Protein AF-A0A497JIP8-F1 (afdb_monomer)

Mean predicted aligned error: 21.75 Å

Nearest PDB structures (foldseek):
  2qsv-assembly1_A  TM=4.337E-01  e=2.562E-09  Porphyromonas gingivalis W83
  7zgj-assembly1_B  TM=5.635E-01  e=1.119E-02  Homo sapiens
  7op0-assembly1_A  TM=5.689E-01  e=8.538E-02  Homo sapiens
  5hcd-assembly1_A  TM=3.901E-01  e=6.295E-02  Homo sapiens
  8cem-assembly1_A  TM=1.262E-01  e=9.944E-02  Bos taurus

InterPro domains:
  IPR008969 Carboxypeptidase-like, regulatory domain superfamily [SSF49464] (130-209)

Organism: NCBI:txid3101447

Secondary structure (DSSP, 8-state):
-EEBTSEEEEEEEEEBSS-EEEEEEEE--TTTTSEEEEEEEES--------SS-BSEEEEEEEE-BT-EEEEEEEEEE-SSEEEEEEEEEE-SS-EEEEEEEEEEEPPBPEEEEE-SEEETTSEEEEEEEETTS-B--S-EEEEEETTT--EEEEEE--SBTTBBGGGEEEEE--PPSEEEEEEEE-TTB--EEEEEEEEEESSEE--SEEEEEE-SS--EEEEEEEEEE-SSS-EEEEEEEEE-SS--TTEEEEEE--S-B-TT-EEEEEEEEEE-S--SS-EEEEEEEEEEEEETTEEEEEEEEEEEEESPPPPGGGEEEESSSEEEEEE--TTGGG--EEEEEEEEE-SSS-EEEEEEEPP-SSEEEEEPPEEE-TT-EEEEEEEEEESS----SSSEEEEEEEEEEE-SS-EEEEEEEEEEE-GGG-EE--SEEEEEEE-SSTTSPEEEEEE---EE-SSS-EEEEEEEEE-SEETTEEEEEES-GGGS-SEE-TT-B-SSPPEEEEEESS--SEEEEEEEEEEEEETTEEEEEEEEEEEEEEE-TT-EEES-S-EEEEES-SSEEEEEEEEEEE-SSS-EEEEEEE---BTB-EEEEEESS-SEE-TT-EEEEEEEEEE-S-EEEEEEEEEEEEEETTTTEEEEPPPEEEEEEE----S---SSEEEEEEE-SS-TTSEEEEEEEPB-S-TTSSEE-HHHHHHHHHHHHHHHHHHHHHHHHHTTTBGGGSS--SSEEETGGGT---EEEEEEE-S-B--HHHHHHHHHH-GGGGGGTTEEEEEE-HHHHHHHTT--S-EEEEEESSS--BSSEEEEEEEEEEEEEETTEE-GGG-EEEEEEPPPB--GGG-GGG-S-GGGG----TT-BTTB-TTS------

Structure (mmCIF, N/CA/C/O backbone):
data_AF-A0A497JIP8-F1
#
_entry.id   AF-A0A497JIP8-F1
#
loop_
_atom_site.group_PDB
_atom_site.id
_atom_site.type_symbol
_atom_site.label_atom_id
_atom_site.label_alt_id
_atom_site.label_comp_id
_atom_site.label_asym_id
_atom_site.label_entity_id
_atom_site.label_seq_id
_atom_site.pdbx_PDB_ins_co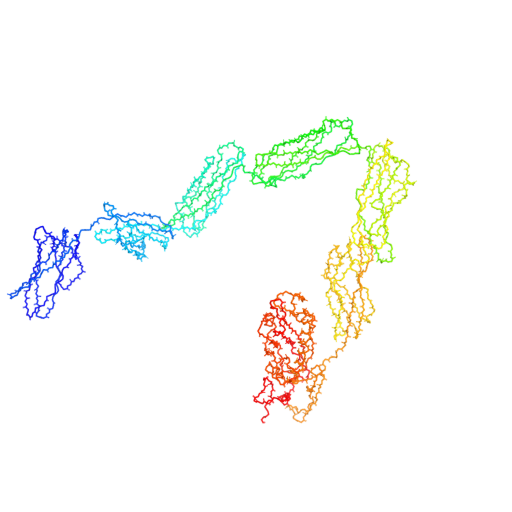de
_atom_site.Cartn_x
_atom_site.Cartn_y
_atom_site.Cartn_z
_atom_site.occupancy
_atom_site.B_iso_or_equiv
_atom_site.auth_seq_id
_atom_site.auth_comp_id
_atom_site.auth_asym_id
_atom_site.auth_atom_id
_atom_site.pdbx_PDB_model_num
ATOM 1 N N . SER A 1 1 ? -62.080 20.569 53.563 1.00 70.81 1 SER A N 1
ATOM 2 C CA . SER A 1 1 ? -62.817 20.994 52.361 1.00 70.81 1 SER A CA 1
ATOM 3 C C . SER A 1 1 ? -63.532 19.795 51.770 1.00 70.81 1 SER A C 1
ATOM 5 O O . SER A 1 1 ? -63.161 18.667 52.073 1.00 70.81 1 SER A O 1
ATOM 7 N N . CYS A 1 2 ? -64.560 20.035 50.969 1.00 81.50 2 CYS A N 1
ATOM 8 C CA . CYS A 1 2 ? -65.402 19.033 50.331 1.00 81.50 2 CYS A CA 1
ATOM 9 C C . CYS A 1 2 ? -65.512 19.347 48.832 1.00 81.50 2 CYS A C 1
ATOM 11 O O . CYS A 1 2 ? -65.385 20.503 48.438 1.00 81.50 2 CYS A O 1
ATOM 13 N N . THR A 1 3 ? -65.730 18.347 47.981 1.00 81.88 3 THR A N 1
ATOM 14 C CA . THR A 1 3 ? -65.925 18.554 46.537 1.00 81.88 3 THR A CA 1
ATOM 15 C C . THR A 1 3 ? -67.367 18.261 46.167 1.00 81.88 3 THR A C 1
ATOM 17 O O . THR A 1 3 ? -67.923 17.258 46.623 1.00 81.88 3 THR A O 1
ATOM 20 N N . VAL A 1 4 ? -67.954 19.119 45.332 1.00 82.50 4 VAL A N 1
ATOM 21 C CA . VAL A 1 4 ? -69.326 18.939 44.847 1.00 82.50 4 VAL A CA 1
ATOM 22 C C . VAL A 1 4 ? -69.493 17.551 44.209 1.00 82.50 4 VAL A C 1
ATOM 24 O O . VAL A 1 4 ? -68.667 17.134 43.394 1.00 82.50 4 VAL A O 1
ATOM 27 N N . GLY A 1 5 ? -70.534 16.819 44.612 1.00 77.62 5 GLY A N 1
ATOM 28 C CA . GLY A 1 5 ? -70.900 15.514 44.050 1.00 77.62 5 GLY A CA 1
ATOM 29 C C . GLY A 1 5 ? -70.006 14.327 44.440 1.00 77.62 5 GLY A C 1
ATOM 30 O O . GLY A 1 5 ? -70.142 13.263 43.840 1.00 77.62 5 GLY A O 1
ATOM 31 N N . LYS A 1 6 ? -69.093 14.473 45.415 1.00 82.00 6 LYS A N 1
ATOM 32 C CA . LYS A 1 6 ? -68.279 13.359 45.950 1.00 82.00 6 LYS A CA 1
ATOM 33 C C . LYS A 1 6 ? -68.765 12.919 47.343 1.00 82.00 6 LYS A C 1
ATOM 35 O O . LYS A 1 6 ? -69.231 13.772 48.106 1.00 82.00 6 LYS A O 1
ATOM 40 N N . PRO A 1 7 ? -68.635 11.626 47.708 1.00 85.38 7 PRO A N 1
ATOM 41 C CA . PRO A 1 7 ? -68.993 11.147 49.038 1.00 85.38 7 PRO A CA 1
ATOM 42 C C . PRO A 1 7 ? -67.944 11.575 50.066 1.00 85.38 7 PRO A C 1
ATOM 44 O O . PRO A 1 7 ? -66.738 11.463 49.844 1.00 85.38 7 PRO A O 1
ATOM 47 N N . ASN A 1 8 ? -68.414 12.047 51.209 1.00 87.44 8 ASN A N 1
ATOM 48 C CA . ASN A 1 8 ? -67.623 12.441 52.367 1.00 87.44 8 ASN A CA 1
ATOM 49 C C . ASN A 1 8 ? -68.244 11.811 53.615 1.00 87.44 8 ASN A C 1
ATOM 51 O O . ASN A 1 8 ? -69.368 11.309 53.575 1.00 87.44 8 ASN A O 1
ATOM 55 N N . ALA A 1 9 ? -67.525 11.822 54.733 1.00 89.38 9 ALA A N 1
ATOM 56 C CA . ALA A 1 9 ? -68.074 11.351 55.994 1.00 89.38 9 ALA A CA 1
ATOM 57 C C . ALA A 1 9 ? -67.590 12.178 57.179 1.00 89.38 9 ALA A C 1
ATOM 59 O O . ALA A 1 9 ? -66.467 12.683 57.181 1.00 89.38 9 ALA A O 1
ATOM 60 N N . ILE A 1 10 ? -68.444 12.276 58.194 1.00 88.56 10 ILE A N 1
ATOM 61 C CA . ILE A 1 10 ? -68.095 12.775 59.519 1.00 88.56 10 ILE A CA 1
ATOM 62 C C . ILE A 1 10 ? -68.138 11.608 60.503 1.00 88.56 10 ILE A C 1
ATOM 64 O O . ILE A 1 10 ? -69.140 10.900 60.600 1.00 88.56 10 ILE A O 1
ATOM 68 N N . GLU A 1 11 ? -67.029 11.380 61.201 1.00 91.31 11 GLU A N 1
ATOM 69 C CA . GLU A 1 11 ? -66.923 10.361 62.244 1.00 91.31 11 GLU A CA 1
ATOM 70 C C . GLU A 1 11 ? -67.038 11.017 63.621 1.00 91.31 11 GLU A C 1
ATOM 72 O O . GLU A 1 11 ? -66.377 12.016 63.906 1.00 91.31 11 GLU A O 1
ATOM 77 N N . ILE A 1 12 ? -67.905 10.463 64.463 1.00 90.94 12 ILE A N 1
ATOM 78 C CA . ILE A 1 12 ? -68.216 10.953 65.801 1.00 90.94 12 ILE A CA 1
ATOM 79 C C . ILE A 1 12 ? -68.005 9.801 66.776 1.00 90.94 12 ILE A C 1
ATOM 81 O O . ILE A 1 12 ? -68.679 8.775 66.690 1.00 90.94 12 ILE A O 1
ATOM 85 N N . THR A 1 13 ? -67.090 9.989 67.723 1.00 91.69 13 THR A N 1
ATOM 86 C CA . THR A 1 13 ? -66.862 9.054 68.828 1.00 91.69 13 THR A CA 1
ATOM 87 C C . THR A 1 13 ? -67.605 9.546 70.063 1.00 91.69 13 THR A C 1
ATOM 89 O O . THR A 1 13 ? -67.431 10.689 70.487 1.00 91.69 13 THR A O 1
ATOM 92 N N . LEU A 1 14 ? -68.438 8.686 70.640 1.00 89.50 14 LEU A N 1
ATOM 93 C CA . LEU A 1 14 ? -69.241 8.956 71.828 1.00 89.50 14 LEU A CA 1
ATOM 94 C C . LEU A 1 14 ? -68.794 8.073 72.989 1.00 89.50 14 LEU A C 1
ATOM 96 O O . LEU A 1 14 ? -68.563 6.883 72.800 1.00 89.50 14 LEU A O 1
ATOM 100 N N . LYS A 1 15 ? -68.759 8.635 74.199 1.00 89.00 15 LYS A N 1
ATOM 101 C CA . LYS A 1 15 ? -68.533 7.910 75.455 1.00 89.00 15 LYS A CA 1
ATOM 102 C C . LYS A 1 15 ? -69.451 8.483 76.527 1.00 89.00 15 LYS A C 1
ATOM 104 O O . LYS A 1 15 ? -69.492 9.698 76.705 1.00 89.00 15 LYS A O 1
ATOM 109 N N . ALA A 1 16 ? -70.182 7.625 77.232 1.00 86.56 16 ALA A N 1
ATOM 110 C CA . ALA A 1 16 ? -71.076 8.042 78.309 1.00 86.56 16 ALA A CA 1
ATOM 111 C C . ALA A 1 16 ? -70.600 7.495 79.659 1.00 86.56 16 ALA A C 1
ATOM 113 O O . ALA A 1 16 ? -70.150 6.358 79.750 1.00 86.56 16 ALA A O 1
ATOM 114 N N . ASN A 1 17 ? -70.728 8.286 80.727 1.00 84.62 17 ASN A N 1
ATOM 115 C CA . ASN A 1 17 ? -70.361 7.850 82.083 1.00 84.62 17 ASN A CA 1
ATOM 116 C C . ASN A 1 17 ? -71.376 6.861 82.684 1.00 84.62 17 ASN A C 1
ATOM 118 O O . ASN A 1 17 ? -71.042 6.105 83.589 1.00 84.62 17 ASN A O 1
ATOM 122 N N . LYS A 1 18 ? -72.614 6.860 82.177 1.00 85.44 18 LYS A N 1
ATOM 123 C CA . LYS A 1 18 ? -73.681 5.907 82.510 1.00 85.44 18 LYS A CA 1
ATOM 124 C C . LYS A 1 18 ? -74.317 5.410 81.218 1.00 85.44 18 LYS A C 1
ATOM 126 O O . LYS A 1 18 ? -74.310 6.137 80.225 1.00 85.44 18 LYS A O 1
ATOM 131 N N . ALA A 1 19 ? -74.867 4.197 81.241 1.00 87.00 19 ALA A N 1
ATOM 132 C CA . ALA A 1 19 ? -75.559 3.654 80.083 1.00 87.00 19 ALA A CA 1
ATOM 133 C C . ALA A 1 19 ? -76.746 4.557 79.709 1.00 87.00 19 ALA A C 1
ATOM 135 O O . ALA A 1 19 ? -77.542 4.933 80.571 1.00 87.00 19 ALA A O 1
ATOM 136 N N . THR A 1 20 ? -76.823 4.966 78.444 1.00 89.44 20 THR A N 1
ATOM 137 C CA . THR A 1 20 ? -77.848 5.895 77.955 1.00 89.44 20 THR A CA 1
ATOM 138 C C . THR A 1 20 ? -78.029 5.750 76.449 1.00 89.44 20 THR A C 1
ATOM 140 O O . THR A 1 20 ? -77.141 5.270 75.744 1.00 89.44 20 THR A O 1
ATOM 143 N N . THR A 1 21 ? -79.166 6.208 75.935 1.00 89.56 21 THR A N 1
ATOM 144 C CA . THR A 1 21 ? -79.367 6.375 74.497 1.00 89.56 21 THR A CA 1
ATOM 145 C C . THR A 1 21 ? -79.039 7.814 74.118 1.00 89.56 21 THR A C 1
ATOM 147 O O . THR A 1 21 ? -79.632 8.757 74.646 1.00 89.56 21 THR A O 1
ATOM 150 N N . ALA A 1 22 ? -78.112 7.993 73.179 1.00 90.19 22 ALA A N 1
ATOM 151 C CA . ALA A 1 22 ? -77.808 9.294 72.597 1.00 90.19 22 ALA A CA 1
ATOM 152 C C . ALA A 1 22 ? -78.346 9.361 71.165 1.00 90.19 22 ALA A C 1
ATOM 154 O O . ALA A 1 22 ? -78.174 8.433 70.377 1.00 90.19 22 ALA A O 1
ATOM 155 N N . THR A 1 23 ? -78.976 10.478 70.812 1.00 92.12 23 THR A N 1
ATOM 156 C CA . THR A 1 23 ? -79.383 10.780 69.438 1.00 92.12 23 THR A CA 1
ATOM 157 C C . THR A 1 23 ? -78.485 11.871 68.873 1.00 92.12 23 THR A C 1
ATOM 159 O O . THR A 1 23 ? -78.511 13.012 69.335 1.00 92.12 23 THR A O 1
ATOM 162 N N . ILE A 1 24 ? -77.695 11.526 67.859 1.00 91.81 24 ILE A N 1
ATOM 163 C CA . ILE A 1 24 ? -76.906 12.466 67.066 1.00 91.81 24 ILE A CA 1
ATOM 164 C C . ILE A 1 24 ? -77.821 13.056 65.996 1.00 91.81 24 ILE A C 1
ATOM 166 O O . ILE A 1 24 ? -78.327 12.336 65.140 1.00 91.81 24 ILE A O 1
ATOM 170 N N . ASN A 1 25 ? -78.011 14.370 66.024 1.00 91.25 25 ASN A N 1
ATOM 171 C CA . ASN A 1 25 ? -78.692 15.123 64.981 1.00 91.25 25 ASN A CA 1
ATOM 172 C C . ASN A 1 25 ? -77.652 15.954 64.228 1.00 91.25 25 ASN A C 1
ATOM 174 O O . ASN A 1 25 ? -77.154 16.943 64.760 1.00 91.25 25 ASN A O 1
ATOM 178 N N . LEU A 1 26 ? -77.332 15.565 63.000 1.00 90.62 26 LEU A N 1
ATOM 179 C CA . LEU A 1 26 ? -76.520 16.362 62.087 1.00 90.62 26 LEU A CA 1
ATOM 180 C C . LEU A 1 26 ? -77.441 17.148 61.179 1.00 90.62 26 LEU A C 1
ATOM 182 O O . LEU A 1 26 ? -78.339 16.557 60.593 1.00 90.62 26 LEU A O 1
ATOM 186 N N . PHE A 1 27 ? -77.237 18.449 61.045 1.00 88.81 27 PHE A N 1
ATOM 187 C CA . PHE A 1 27 ? -77.983 19.254 60.090 1.00 88.81 27 PHE A CA 1
ATOM 188 C C . PHE A 1 27 ? -77.106 20.314 59.433 1.00 88.81 27 PHE A C 1
ATOM 190 O O . PHE A 1 27 ? -76.148 20.817 60.018 1.00 88.81 27 PHE A O 1
ATOM 197 N N . SER A 1 28 ? -77.445 20.637 58.196 1.00 85.94 28 SER A N 1
ATOM 198 C CA . SER A 1 28 ? -76.875 21.712 57.393 1.00 85.94 28 SER A CA 1
ATOM 199 C C . SER A 1 28 ? -77.958 22.762 57.107 1.00 85.94 28 SER A C 1
ATOM 201 O O . SER A 1 28 ? -79.116 22.621 57.518 1.00 85.94 28 SER A O 1
ATOM 203 N N . LYS A 1 29 ? -77.591 23.862 56.441 1.00 73.38 29 LYS A N 1
ATOM 204 C CA . LYS A 1 29 ? -78.548 24.900 56.036 1.00 73.38 29 LYS A CA 1
ATOM 205 C C . LYS A 1 29 ? -79.620 24.288 55.119 1.00 73.38 29 LYS A C 1
ATOM 207 O O . LYS A 1 29 ? -79.281 23.629 54.140 1.00 73.38 29 LYS A O 1
ATOM 212 N N . LYS A 1 30 ? -80.900 24.507 55.449 1.00 61.31 30 LYS A N 1
ATOM 213 C CA . LYS A 1 30 ? -82.035 23.866 54.764 1.00 61.31 30 LYS A CA 1
ATOM 214 C C . LYS A 1 30 ? -82.236 24.346 53.328 1.00 61.31 30 LYS A C 1
ATOM 216 O O . LYS A 1 30 ? -82.605 23.519 52.510 1.00 61.31 30 LYS A O 1
ATOM 221 N N . GLU A 1 31 ? -81.957 25.614 53.007 1.00 63.44 31 GLU A N 1
ATOM 222 C CA . GLU A 1 31 ? -82.089 26.123 51.634 1.00 63.44 31 GLU A CA 1
ATOM 223 C C . GLU A 1 31 ? -81.063 27.227 51.280 1.00 63.44 31 GLU A C 1
ATOM 225 O O . GLU A 1 31 ? -80.850 28.152 52.077 1.00 63.44 31 GLU A O 1
ATOM 230 N N . PRO A 1 32 ? -80.429 27.150 50.089 1.00 63.09 32 PRO A N 1
ATOM 231 C CA . PRO A 1 32 ? -80.264 25.923 49.301 1.00 63.09 32 PRO A CA 1
ATOM 232 C C . PRO A 1 32 ? -79.441 24.892 50.097 1.00 63.09 32 PRO A C 1
ATOM 234 O O . PRO A 1 32 ? -78.539 25.265 50.849 1.00 63.09 32 PRO A O 1
ATOM 237 N N . ILE A 1 33 ? -79.759 23.598 49.967 1.00 68.31 33 ILE A N 1
ATOM 238 C CA . ILE A 1 33 ? -79.005 22.526 50.636 1.00 68.31 33 ILE A CA 1
ATOM 239 C C . ILE A 1 33 ? -77.597 22.488 50.041 1.00 68.31 33 ILE A C 1
ATOM 241 O O . ILE A 1 33 ? -77.418 22.046 48.913 1.00 68.31 33 ILE A O 1
ATOM 245 N N . ILE A 1 34 ? -76.599 22.934 50.803 1.00 77.38 34 ILE A N 1
ATOM 246 C CA . ILE A 1 34 ? -75.189 22.941 50.371 1.00 77.38 34 ILE A CA 1
ATOM 247 C C . ILE A 1 34 ? -74.500 21.610 50.736 1.00 77.38 34 ILE A C 1
ATOM 249 O O . ILE A 1 34 ? -73.543 21.188 50.086 1.00 77.38 34 ILE A O 1
ATOM 253 N N . VAL A 1 35 ? -75.008 20.921 51.764 1.00 82.31 35 VAL A N 1
ATOM 254 C CA . VAL A 1 35 ? -74.524 19.622 52.253 1.00 82.31 35 VAL A CA 1
ATOM 255 C C . VAL A 1 35 ? -75.716 18.699 52.478 1.00 82.31 35 VAL A C 1
ATOM 257 O O . VAL A 1 35 ? -76.596 19.024 53.275 1.00 82.31 35 VAL A O 1
ATOM 260 N N . SER A 1 36 ? -75.729 17.554 51.810 1.00 86.31 36 SER A N 1
ATOM 261 C CA . SER A 1 36 ? -76.761 16.528 51.922 1.00 86.31 36 SER A CA 1
ATOM 262 C C . SER A 1 36 ? -76.224 15.301 52.661 1.00 86.31 36 SER A C 1
ATOM 264 O O . SER A 1 36 ? -75.104 14.863 52.421 1.00 86.31 36 SER A O 1
ATOM 266 N N . PHE A 1 37 ? -77.014 14.727 53.563 1.00 87.50 37 PHE A N 1
ATOM 267 C CA . PHE A 1 37 ? -76.700 13.486 54.278 1.00 87.50 37 PHE A CA 1
ATOM 268 C C . PHE A 1 37 ? -77.543 12.334 53.734 1.00 87.50 37 PHE A C 1
ATOM 270 O O . PHE A 1 37 ? -78.692 12.564 53.363 1.00 87.50 37 PHE A O 1
ATOM 277 N N . GLY A 1 38 ? -77.022 11.101 53.747 1.00 76.44 38 GLY A N 1
ATOM 278 C CA . GLY A 1 38 ? -77.806 9.956 53.260 1.00 76.44 38 GLY A CA 1
ATOM 279 C C . GLY A 1 38 ? -77.294 8.581 53.661 1.00 76.44 38 GLY A C 1
ATOM 280 O O . GLY A 1 38 ? -77.232 7.682 52.826 1.00 76.44 38 GLY A O 1
ATOM 281 N N . GLY A 1 39 ? -76.955 8.418 54.940 1.00 82.75 39 GLY A N 1
ATOM 282 C CA . GLY A 1 39 ? -76.651 7.120 55.544 1.00 82.75 39 GLY A CA 1
ATOM 283 C C . GLY A 1 39 ? -75.650 7.214 56.692 1.00 82.75 39 GLY A C 1
ATOM 284 O O . GLY A 1 39 ? -74.924 8.203 56.818 1.00 82.75 39 GLY A O 1
ATOM 285 N N . TYR A 1 40 ? -75.592 6.175 57.526 1.00 89.25 40 TYR A N 1
ATOM 286 C CA . TYR A 1 40 ? -74.613 6.064 58.605 1.00 89.25 40 TYR A CA 1
ATOM 287 C C . TYR A 1 40 ? -74.215 4.609 58.885 1.00 89.25 40 TYR A C 1
ATOM 289 O O . TYR A 1 40 ? -74.969 3.684 58.591 1.00 89.25 40 TYR A O 1
ATOM 297 N N . GLU A 1 41 ? -73.042 4.423 59.484 1.00 90.56 41 GLU A N 1
ATOM 298 C CA . GLU A 1 41 ? -72.542 3.148 60.011 1.00 90.56 41 GLU A CA 1
ATOM 299 C C . GLU A 1 41 ? -72.099 3.327 61.473 1.00 90.56 41 GLU A C 1
ATOM 301 O O . GLU A 1 41 ? -71.723 4.428 61.887 1.00 90.56 41 GLU A O 1
ATOM 306 N N . ILE A 1 42 ? -72.157 2.252 62.266 1.00 89.06 42 ILE A N 1
ATOM 307 C CA . ILE A 1 42 ? -71.748 2.234 63.680 1.00 89.06 42 ILE A CA 1
ATOM 308 C C . ILE A 1 42 ? -70.700 1.131 63.870 1.00 89.06 42 ILE A C 1
ATOM 310 O O . ILE A 1 42 ? -70.934 -0.013 63.487 1.00 89.06 42 ILE A O 1
ATOM 314 N N . ASP A 1 43 ? -69.555 1.491 64.454 1.00 86.19 43 ASP A N 1
ATOM 315 C CA . ASP A 1 43 ? -68.365 0.681 64.787 1.00 86.19 43 ASP A CA 1
ATOM 316 C C . ASP A 1 43 ? -67.644 -0.072 63.655 1.00 86.19 43 ASP A C 1
ATOM 318 O O . ASP A 1 43 ? -66.438 -0.296 63.758 1.00 86.19 43 ASP A O 1
ATOM 322 N N . LYS A 1 44 ? -68.329 -0.461 62.575 1.00 83.31 44 LYS A N 1
ATOM 323 C CA . LYS A 1 44 ? -67.735 -1.143 61.417 1.00 83.31 44 LYS A CA 1
ATOM 324 C C . LYS A 1 44 ? -67.875 -0.268 60.184 1.00 83.31 44 LYS A C 1
ATOM 326 O O . LYS A 1 44 ? -68.984 -0.074 59.703 1.00 83.31 44 LYS A O 1
ATOM 331 N N . PHE A 1 45 ? -66.745 0.222 59.680 1.00 83.88 45 PHE A N 1
ATOM 332 C CA . PHE A 1 45 ? -66.701 1.075 58.498 1.00 83.88 45 PHE A CA 1
ATOM 333 C C . PHE A 1 45 ? -66.064 0.334 57.331 1.00 83.88 45 PHE A C 1
ATOM 335 O O . PHE A 1 45 ? -64.896 -0.041 57.417 1.00 83.88 45 PHE A O 1
ATOM 342 N N . THR A 1 46 ? -66.822 0.123 56.258 1.00 69.12 46 THR A N 1
ATOM 343 C CA . THR A 1 46 ? -66.329 -0.609 55.077 1.00 69.12 46 THR A CA 1
ATOM 344 C C . THR A 1 46 ? -65.797 0.349 54.014 1.00 69.12 46 THR A C 1
ATOM 346 O O . THR A 1 46 ? -64.605 0.328 53.727 1.00 69.12 46 THR A O 1
ATOM 349 N N . GLU A 1 47 ? -66.636 1.255 53.499 1.00 77.94 47 GLU A N 1
ATOM 350 C CA . GLU A 1 47 ? -66.266 2.233 52.461 1.00 77.94 47 GLU A CA 1
ATOM 351 C C . GLU A 1 47 ? -67.043 3.560 52.603 1.00 77.94 47 GLU A C 1
ATOM 353 O O . GLU A 1 47 ? -68.003 3.667 53.373 1.00 77.94 47 GLU A O 1
ATOM 358 N N . LEU A 1 48 ? -66.616 4.609 51.885 1.00 79.44 48 LEU A N 1
ATOM 359 C CA . LEU A 1 48 ? -67.366 5.867 51.772 1.00 79.44 48 LEU A CA 1
ATOM 360 C C . LEU A 1 48 ? -68.563 5.680 50.834 1.00 79.44 48 LEU A C 1
ATOM 362 O O . LEU A 1 48 ? -68.381 5.345 49.668 1.00 79.44 48 LEU A O 1
ATOM 366 N N . LYS A 1 49 ? -69.779 5.943 51.322 1.00 76.81 49 LYS A N 1
ATOM 367 C CA . LYS A 1 49 ? -71.015 5.795 50.540 1.00 76.81 49 LYS A CA 1
ATOM 368 C C . LYS A 1 49 ? -71.555 7.155 50.109 1.00 76.81 49 LYS A C 1
ATOM 370 O O . LYS A 1 49 ? -71.483 8.124 50.861 1.00 76.81 49 LYS A O 1
ATOM 375 N N . MET A 1 50 ? -72.107 7.225 48.900 1.00 78.12 50 MET A N 1
ATOM 376 C CA . MET A 1 50 ? -72.886 8.388 48.472 1.00 78.12 50 MET A CA 1
ATOM 377 C C . MET A 1 50 ? -74.237 8.409 49.197 1.00 78.12 50 MET A C 1
ATOM 379 O O . MET A 1 50 ? -74.872 7.356 49.297 1.00 78.12 50 MET A O 1
ATOM 383 N N . PRO A 1 51 ? -74.704 9.579 49.666 1.00 72.62 51 PRO A N 1
ATOM 384 C CA . PRO A 1 51 ? -76.071 9.751 50.138 1.00 72.62 51 PRO A CA 1
ATOM 385 C C . PRO A 1 51 ? -77.097 9.261 49.113 1.00 72.62 51 PRO A C 1
ATOM 387 O O . PRO A 1 51 ? -77.123 9.752 47.987 1.00 72.62 51 PRO A O 1
ATOM 390 N N . GLN A 1 52 ? -77.953 8.308 49.491 1.00 66.69 52 GLN A N 1
ATOM 391 C CA . GLN A 1 52 ? -79.021 7.819 48.601 1.00 66.69 52 GLN A CA 1
ATOM 392 C C . GLN A 1 52 ? -80.216 8.782 48.526 1.00 66.69 52 GLN A C 1
ATOM 394 O O . GLN A 1 52 ? -80.932 8.806 47.530 1.00 66.69 52 GLN A O 1
ATOM 399 N N . ALA A 1 53 ? -80.413 9.602 49.559 1.00 69.31 53 ALA A N 1
ATOM 400 C CA . ALA A 1 53 ? -81.427 10.647 49.610 1.00 69.31 53 ALA A CA 1
ATOM 401 C C . ALA A 1 53 ? -80.769 11.974 49.994 1.00 69.31 53 ALA A C 1
ATOM 403 O O . ALA A 1 53 ? -79.886 11.999 50.849 1.00 69.31 53 ALA A O 1
ATOM 404 N N . LYS A 1 54 ? -81.197 13.085 49.382 1.00 71.81 54 LYS A N 1
ATOM 405 C CA . LYS A 1 54 ? -80.700 14.418 49.738 1.00 71.81 54 LYS A CA 1
ATOM 406 C C . LYS A 1 54 ? -81.481 14.960 50.927 1.00 71.81 54 LYS A C 1
ATOM 408 O O . LYS A 1 54 ? -82.554 15.528 50.757 1.00 71.81 54 LYS A O 1
ATOM 413 N N . SER A 1 55 ? -80.936 14.796 52.127 1.00 80.19 55 SER A N 1
ATOM 414 C CA . SER A 1 55 ? -81.496 15.408 53.332 1.00 80.19 55 SER A CA 1
ATOM 415 C C . SER A 1 55 ? -80.549 16.458 53.902 1.00 80.19 55 SER A C 1
ATOM 417 O O . SER A 1 55 ? -79.361 16.193 54.066 1.00 80.19 55 SER A O 1
ATOM 419 N N . ALA A 1 56 ? -81.069 17.627 54.285 1.00 82.38 56 ALA A N 1
ATOM 420 C CA . ALA A 1 56 ? -80.310 18.613 55.062 1.00 82.38 56 ALA A CA 1
ATOM 421 C C . ALA A 1 56 ? -80.088 18.168 56.519 1.00 82.38 56 ALA A C 1
ATOM 423 O O . ALA A 1 56 ? -79.432 18.869 57.282 1.00 82.38 56 ALA A O 1
ATOM 424 N N . GLN A 1 57 ? -80.656 17.031 56.936 1.00 87.12 57 GLN A N 1
ATOM 425 C CA . GLN A 1 57 ? -80.546 16.525 58.298 1.00 87.12 57 GLN A CA 1
ATOM 426 C C . GLN A 1 57 ? -80.424 14.998 58.342 1.00 87.12 57 GLN A C 1
ATOM 428 O O . GLN A 1 57 ? -81.170 14.280 57.682 1.00 87.12 57 GLN A O 1
ATOM 433 N N . GLN A 1 58 ? -79.538 14.495 59.194 1.00 89.69 58 GLN A N 1
ATOM 434 C CA . GLN A 1 58 ? -79.445 13.085 59.545 1.00 89.69 58 GLN A CA 1
ATOM 435 C C . GLN A 1 58 ? -79.612 12.917 61.048 1.00 89.69 58 GLN A C 1
ATOM 437 O O . GLN A 1 58 ? -78.976 13.613 61.840 1.00 89.69 58 GLN A O 1
ATOM 442 N N . LYS A 1 59 ? -80.446 11.955 61.442 1.00 90.00 59 LYS A N 1
ATOM 443 C CA . LYS A 1 59 ? -80.561 11.516 62.833 1.00 90.00 59 LYS A CA 1
ATOM 444 C C . LYS A 1 59 ? -79.996 10.110 62.976 1.00 90.00 59 LYS A C 1
ATOM 446 O O . LYS A 1 59 ? -80.226 9.272 62.105 1.00 90.00 59 LYS A O 1
ATOM 451 N N . VAL A 1 60 ? -79.256 9.874 64.054 1.00 90.75 60 VAL A N 1
ATOM 452 C CA . VAL A 1 60 ? -78.688 8.568 64.404 1.00 90.75 60 VAL A CA 1
ATOM 453 C C . VAL A 1 60 ? -78.898 8.324 65.893 1.00 90.75 60 VAL A C 1
ATOM 455 O O . VAL A 1 60 ? -78.376 9.077 66.712 1.00 90.75 60 VAL A O 1
ATOM 458 N N . SER A 1 61 ? -79.644 7.281 66.252 1.00 89.94 61 SER A N 1
ATOM 459 C CA . SER A 1 61 ? -79.825 6.864 67.648 1.00 89.94 61 SER A CA 1
ATOM 460 C C . SER A 1 61 ? -78.857 5.735 67.986 1.00 89.94 61 SER A C 1
ATOM 462 O O . SER A 1 61 ? -78.771 4.743 67.263 1.00 89.94 61 SER A O 1
ATOM 464 N N . VAL A 1 62 ? -78.116 5.895 69.081 1.00 90.25 62 VAL A N 1
ATOM 465 C CA . VAL A 1 62 ? -77.037 4.989 69.487 1.00 90.25 62 VAL A CA 1
ATOM 466 C C . VAL A 1 62 ? -77.200 4.639 70.956 1.00 90.25 62 VAL A C 1
ATOM 468 O O . VAL A 1 62 ? -77.328 5.524 71.803 1.00 90.25 62 VAL A O 1
ATOM 471 N N . GLN A 1 63 ? -77.168 3.344 71.257 1.00 89.50 63 GLN A N 1
ATOM 472 C CA . GLN A 1 63 ? -77.073 2.858 72.629 1.00 89.50 63 GLN A CA 1
ATOM 473 C C . GLN A 1 63 ? -75.617 2.936 73.092 1.00 89.50 63 GLN A C 1
ATOM 475 O O . GLN A 1 63 ? -74.728 2.363 72.457 1.00 89.50 63 GLN A O 1
ATOM 480 N N . LEU A 1 64 ? -75.378 3.670 74.178 1.00 88.81 64 LEU A N 1
ATOM 481 C CA . LEU A 1 64 ? -74.068 3.831 74.797 1.00 88.81 64 LEU A CA 1
ATOM 482 C C . LEU A 1 64 ? -74.029 3.018 76.088 1.00 88.81 64 LEU A C 1
ATOM 484 O O . LEU A 1 64 ? -74.848 3.222 76.982 1.00 88.81 64 LEU A O 1
ATOM 488 N N . GLU A 1 65 ? -73.054 2.123 76.199 1.00 88.38 65 GLU A N 1
ATOM 489 C CA . GLU A 1 65 ? -72.725 1.459 77.459 1.00 88.38 65 GLU A CA 1
ATOM 490 C C . GLU A 1 65 ? -71.848 2.377 78.321 1.00 88.38 65 GLU A C 1
ATOM 492 O O . GLU A 1 65 ? -71.074 3.187 77.803 1.00 88.38 65 GLU A O 1
ATOM 497 N N . ALA A 1 66 ? -71.952 2.251 79.647 1.00 87.88 66 ALA A N 1
ATOM 498 C CA . ALA A 1 66 ? -71.136 3.043 80.560 1.00 87.88 66 ALA A CA 1
ATOM 499 C C . ALA A 1 66 ? -69.637 2.809 80.291 1.00 87.88 66 ALA A C 1
ATOM 501 O O . ALA A 1 66 ? -69.175 1.673 80.216 1.00 87.88 66 ALA A O 1
ATOM 502 N N . LEU A 1 67 ? -68.886 3.902 80.154 1.00 86.75 67 LEU A N 1
ATOM 503 C CA . LEU A 1 67 ? -67.434 3.958 79.963 1.00 86.75 67 LEU A CA 1
ATOM 504 C C . LEU A 1 67 ? -66.884 3.304 78.680 1.00 86.75 67 LEU A C 1
ATOM 506 O O . LEU A 1 67 ? -65.665 3.314 78.497 1.00 86.75 67 LEU A O 1
ATOM 510 N N . LYS A 1 68 ? -67.731 2.823 77.760 1.00 89.56 68 LYS A N 1
ATOM 511 C CA . LYS A 1 68 ? -67.298 2.332 76.441 1.00 89.56 68 LYS A CA 1
ATOM 512 C C . LYS A 1 68 ? -67.485 3.386 75.356 1.00 89.56 68 LYS A C 1
ATOM 514 O O . LYS A 1 68 ? -68.419 4.186 75.394 1.00 89.56 68 LYS A O 1
ATOM 519 N N . GLU A 1 69 ? -66.580 3.374 74.383 1.00 90.31 69 GLU A N 1
ATOM 520 C CA . GLU A 1 69 ? -66.675 4.226 73.201 1.00 90.31 69 GLU A CA 1
ATOM 521 C C . GLU A 1 69 ? -67.541 3.574 72.122 1.00 90.31 69 GLU A C 1
ATOM 523 O O . GLU A 1 69 ? -67.455 2.370 71.882 1.00 90.31 69 GLU A O 1
ATOM 528 N N . LYS A 1 70 ? -68.345 4.391 71.445 1.00 91.69 70 LYS A N 1
ATOM 529 C CA . LYS A 1 70 ? -69.070 4.034 70.224 1.00 91.69 70 LYS A CA 1
ATOM 530 C C . LYS A 1 70 ? -68.693 4.997 69.117 1.00 91.69 70 LYS A C 1
ATOM 532 O O . LYS A 1 70 ? -68.729 6.211 69.327 1.00 91.69 70 LYS A O 1
ATOM 537 N N . LYS A 1 71 ? -68.370 4.470 67.937 1.00 93.00 71 LYS A N 1
ATOM 538 C CA . LYS A 1 71 ? -68.042 5.293 66.767 1.00 93.00 71 LYS A CA 1
ATOM 539 C C . LYS A 1 71 ? -69.185 5.277 65.774 1.00 93.00 71 LYS A C 1
ATOM 541 O O . LYS A 1 71 ? -69.680 4.219 65.399 1.00 93.00 71 LYS A O 1
ATOM 546 N N . VAL A 1 72 ? -69.566 6.455 65.306 1.00 91.88 72 VAL A N 1
ATOM 547 C CA . VAL A 1 72 ? -70.619 6.642 64.310 1.00 91.88 72 VAL A CA 1
ATOM 548 C C . VAL A 1 72 ? -70.037 7.397 63.137 1.00 91.88 72 VAL A C 1
ATOM 550 O O . VAL A 1 72 ? -69.489 8.481 63.315 1.00 91.88 72 VAL A O 1
ATOM 553 N N . ARG A 1 73 ? -70.187 6.858 61.931 1.00 92.12 73 ARG A N 1
ATOM 554 C CA . ARG A 1 73 ? -69.788 7.532 60.698 1.00 92.12 73 ARG A CA 1
ATOM 555 C C . ARG A 1 73 ? -71.029 7.887 59.907 1.00 92.12 73 ARG A C 1
ATOM 557 O O . ARG A 1 73 ? -71.793 7.000 59.547 1.00 92.12 73 ARG A O 1
ATOM 564 N N . VAL A 1 74 ? -71.222 9.173 59.637 1.00 90.31 74 VAL A N 1
ATOM 565 C CA . VAL A 1 74 ? -72.340 9.669 58.829 1.00 90.31 74 VAL A CA 1
ATOM 566 C C . VAL A 1 74 ? -71.820 10.167 57.494 1.00 90.31 74 VAL A C 1
ATOM 568 O O . VAL A 1 74 ? -70.897 10.980 57.456 1.00 90.31 74 VAL A O 1
ATOM 571 N N . TYR A 1 75 ? -72.422 9.690 56.408 1.00 89.75 75 TYR A N 1
ATOM 572 C CA . TYR A 1 75 ? -72.035 10.053 55.050 1.00 89.75 75 TYR A CA 1
ATOM 573 C C . TYR A 1 75 ? -72.775 11.296 54.569 1.00 89.75 75 TYR A C 1
ATOM 575 O O . TYR A 1 75 ? -73.985 11.436 54.775 1.00 89.75 75 TYR A O 1
ATOM 583 N N . PHE A 1 76 ? -72.042 12.179 53.895 1.00 89.69 76 PHE A N 1
ATOM 584 C CA . PHE A 1 76 ? -72.579 13.391 53.298 1.00 89.69 76 PHE A CA 1
ATOM 585 C C . PHE A 1 76 ? -71.956 13.687 51.930 1.00 89.69 76 PHE A C 1
ATOM 587 O O . PHE A 1 76 ? -70.821 13.305 51.653 1.00 89.69 76 PHE A O 1
ATOM 594 N N . SER A 1 77 ? -72.684 14.397 51.077 1.00 88.12 77 SER A N 1
ATOM 595 C CA . SER A 1 77 ? -72.189 14.965 49.823 1.00 88.12 77 SER A CA 1
ATOM 596 C C . SER A 1 77 ? -72.399 16.468 49.819 1.00 88.12 77 SER A C 1
ATOM 598 O O . SER A 1 77 ? -73.320 16.985 50.447 1.00 88.12 77 SER A O 1
ATOM 600 N N . CYS A 1 78 ? -71.522 17.184 49.128 1.00 87.31 78 CYS A N 1
ATOM 601 C CA . CYS A 1 78 ? -71.670 18.620 48.946 1.00 87.31 78 CYS A CA 1
ATOM 602 C C . CYS A 1 78 ? -72.311 18.903 47.594 1.00 87.31 78 CYS A C 1
ATOM 604 O O . CYS A 1 78 ? -71.967 18.264 46.602 1.00 87.31 78 CYS A O 1
ATOM 606 N N . GLU A 1 79 ? -73.252 19.835 47.564 1.00 84.12 79 GLU A N 1
ATOM 607 C CA . GLU A 1 79 ? -74.150 20.038 46.422 1.00 84.12 79 GLU A CA 1
ATOM 608 C C . GLU A 1 79 ? -73.783 21.280 45.606 1.00 84.12 79 GLU A C 1
ATOM 610 O O . GLU A 1 79 ? -73.955 21.293 44.391 1.00 84.12 79 GLU A O 1
ATOM 615 N N . SER A 1 80 ? -73.229 22.310 46.249 1.00 81.31 80 SER A N 1
ATOM 616 C CA . SER A 1 80 ? -72.834 23.559 45.591 1.00 81.31 80 SER A CA 1
ATOM 617 C C . SER A 1 80 ? -71.571 24.149 46.214 1.00 81.31 80 SER A C 1
ATOM 619 O O . SER A 1 80 ? -71.350 24.015 47.419 1.00 81.31 80 SER A O 1
ATOM 621 N N . ALA A 1 81 ? -70.746 24.821 45.406 1.00 79.75 81 ALA A N 1
ATOM 622 C CA . ALA A 1 81 ? -69.533 25.487 45.878 1.00 79.75 81 ALA A CA 1
ATOM 623 C C . ALA A 1 81 ? -69.838 26.639 46.857 1.00 79.75 81 ALA A C 1
ATOM 625 O O . ALA A 1 81 ? -70.883 27.282 46.769 1.00 79.75 81 ALA A O 1
ATOM 626 N N . GLY A 1 82 ? -68.916 26.903 47.787 1.00 82.12 82 GLY A N 1
ATOM 627 C CA . GLY A 1 82 ? -69.052 27.936 48.821 1.00 82.12 82 GLY A CA 1
ATOM 628 C C . GLY A 1 82 ? -68.592 27.455 50.198 1.00 82.12 82 GLY A C 1
ATOM 629 O O . GLY A 1 82 ? -67.865 26.471 50.311 1.00 82.12 82 GLY A O 1
ATOM 630 N N . THR A 1 83 ? -69.012 28.128 51.268 1.00 81.38 83 THR A N 1
ATOM 631 C CA . THR A 1 83 ? -68.724 27.689 52.644 1.00 81.38 83 THR A CA 1
ATOM 632 C C . THR A 1 83 ? -69.825 26.751 53.137 1.00 81.38 83 THR A C 1
ATOM 634 O O . THR A 1 83 ? -70.992 27.132 53.215 1.00 81.38 83 THR A O 1
ATOM 637 N N . GLY A 1 84 ? -69.451 25.516 53.462 1.00 83.06 84 GLY A N 1
ATOM 638 C CA . GLY A 1 84 ? -70.313 24.496 54.045 1.00 83.06 84 GLY A CA 1
ATOM 639 C C . GLY A 1 84 ? -70.231 24.472 55.568 1.00 83.06 84 GLY A C 1
ATOM 640 O O . GLY A 1 84 ? -69.176 24.718 56.155 1.00 83.06 84 GLY A O 1
ATOM 641 N N . PHE A 1 85 ? -71.355 24.131 56.196 1.00 86.19 85 PHE A N 1
ATOM 642 C CA . PHE A 1 85 ? -71.479 23.997 57.643 1.00 86.19 85 PHE A CA 1
ATOM 643 C C . PHE A 1 85 ? -72.217 22.699 57.972 1.00 86.19 85 PHE A C 1
ATOM 645 O O . PHE A 1 85 ? -73.253 22.402 57.368 1.00 86.19 85 PHE A O 1
ATOM 652 N N . ILE A 1 86 ? -71.706 21.940 58.940 1.00 89.81 86 ILE A N 1
ATOM 653 C CA . ILE A 1 86 ? -72.405 20.807 59.554 1.00 89.81 86 ILE A CA 1
ATOM 654 C C . ILE A 1 86 ? -72.544 21.104 61.041 1.00 89.81 86 ILE A C 1
ATOM 656 O O . ILE A 1 86 ? -71.551 21.197 61.757 1.00 89.81 86 ILE A O 1
ATOM 660 N N . ASN A 1 87 ? -73.780 21.218 61.509 1.00 89.75 87 ASN A N 1
ATOM 661 C CA . ASN A 1 87 ? -74.097 21.349 62.920 1.00 89.75 87 ASN A CA 1
ATOM 662 C C . ASN A 1 87 ? -74.444 19.976 63.495 1.00 89.75 87 ASN A C 1
ATOM 664 O O . ASN A 1 87 ? -75.391 19.327 63.056 1.00 89.75 87 ASN A O 1
ATOM 668 N N . ALA A 1 88 ? -73.664 19.526 64.473 1.00 90.56 88 ALA A N 1
ATOM 669 C CA . ALA A 1 88 ? -73.851 18.271 65.182 1.00 90.56 88 ALA A CA 1
ATOM 670 C C . ALA A 1 88 ? -74.424 18.542 66.574 1.00 90.56 88 ALA A C 1
ATOM 672 O O . ALA A 1 88 ? -73.729 19.082 67.432 1.00 90.56 88 ALA A O 1
ATOM 673 N N . LYS A 1 89 ? -75.676 18.139 66.810 1.00 91.88 89 LYS A N 1
ATOM 674 C CA . LYS A 1 89 ? -76.359 18.230 68.105 1.00 91.88 89 LYS A CA 1
ATOM 675 C C . LYS A 1 89 ? -76.642 16.835 68.656 1.00 91.88 89 LYS A C 1
ATOM 677 O O . LYS A 1 89 ? -77.482 16.110 68.128 1.00 91.88 89 LYS A O 1
ATOM 682 N N . ILE A 1 90 ? -75.960 16.467 69.730 1.00 90.25 90 ILE A N 1
ATOM 683 C CA . ILE A 1 90 ? -76.048 15.161 70.385 1.00 90.25 90 ILE A CA 1
ATOM 684 C C . ILE A 1 90 ? -76.916 15.320 71.628 1.00 90.25 90 ILE A C 1
ATOM 686 O O . ILE A 1 90 ? -76.573 16.095 72.517 1.00 90.25 90 ILE A O 1
ATOM 690 N N . VAL A 1 91 ? -78.047 14.620 71.674 1.00 90.00 91 VAL A N 1
ATOM 691 C CA . VAL A 1 91 ? -79.046 14.729 72.746 1.00 90.00 91 VAL A CA 1
ATOM 692 C C . VAL A 1 91 ? -79.163 13.390 73.468 1.00 90.00 91 VAL A C 1
ATOM 694 O O . VAL A 1 91 ? -79.387 12.363 72.833 1.00 90.00 91 VAL A O 1
ATOM 697 N N . SER A 1 92 ? -79.027 13.410 74.789 1.00 86.44 92 SER A N 1
ATOM 698 C CA . SER A 1 92 ? -79.344 12.304 75.705 1.00 86.44 92 SER A CA 1
ATOM 699 C C . SER A 1 92 ? -80.397 12.772 76.714 1.00 86.44 92 SER A C 1
ATOM 701 O O . SER A 1 92 ? -80.744 13.954 76.720 1.00 86.44 92 SER A O 1
ATOM 703 N N . SER A 1 93 ? -80.886 11.885 77.586 1.00 78.94 93 SER A N 1
ATOM 704 C CA . SER A 1 93 ? -81.949 12.219 78.549 1.00 78.94 93 SER A CA 1
ATOM 705 C C . SER A 1 93 ? -81.636 13.443 79.424 1.00 78.94 93 SER A C 1
ATOM 707 O O . SER A 1 93 ? -82.553 14.165 79.799 1.00 78.94 93 SER A O 1
ATOM 709 N N . ASN A 1 94 ? -80.352 13.700 79.718 1.00 77.00 94 ASN A N 1
ATOM 710 C CA . ASN A 1 94 ? -79.934 14.719 80.690 1.00 77.00 94 ASN A CA 1
ATOM 711 C C . ASN A 1 94 ? -78.907 15.728 80.134 1.00 77.00 94 ASN A C 1
ATOM 713 O O . ASN A 1 94 ? -78.482 16.622 80.860 1.00 77.00 94 ASN A O 1
ATOM 717 N N . LEU A 1 95 ? -78.453 15.579 78.882 1.00 83.75 95 LEU A N 1
ATOM 718 C CA . LEU A 1 95 ? -77.384 16.410 78.314 1.00 83.75 95 LEU A CA 1
ATOM 719 C C . LEU A 1 95 ? -77.569 16.621 76.812 1.00 83.75 95 LEU A C 1
ATOM 721 O O . LEU A 1 95 ? -77.843 15.674 76.072 1.00 83.75 95 LEU A O 1
ATOM 725 N N . THR A 1 96 ? -77.337 17.856 76.366 1.00 87.81 96 THR A N 1
ATOM 726 C CA . THR A 1 96 ? -77.238 18.228 74.952 1.00 87.81 96 THR A CA 1
ATOM 727 C C . THR A 1 96 ? -75.863 18.828 74.667 1.00 87.81 96 THR A C 1
ATOM 729 O O . THR A 1 96 ? -75.478 19.804 75.304 1.00 87.81 96 THR A O 1
ATOM 732 N N . ILE A 1 97 ? -75.146 18.279 73.686 1.00 88.69 97 ILE A N 1
ATOM 733 C CA . ILE A 1 97 ? -73.861 18.795 73.191 1.00 88.69 97 ILE A CA 1
ATOM 734 C C . ILE A 1 97 ? -74.072 19.297 71.764 1.00 88.69 97 ILE A C 1
ATOM 736 O O . ILE A 1 97 ? -74.669 18.588 70.958 1.00 88.69 97 ILE A O 1
ATOM 740 N N . SER A 1 98 ? -73.580 20.492 71.434 1.00 89.81 98 SER A N 1
ATOM 741 C CA . SER A 1 98 ? -73.647 21.040 70.075 1.00 89.81 98 SER A CA 1
ATOM 742 C C . SER A 1 98 ? -72.265 21.455 69.582 1.00 89.81 98 SER A C 1
ATOM 744 O O . SER A 1 98 ? -71.502 22.057 70.335 1.00 89.81 98 SER A O 1
ATOM 746 N N . LYS A 1 99 ? -71.944 21.145 68.323 1.00 90.00 99 LYS A N 1
ATOM 747 C CA . LYS A 1 99 ? -70.697 21.549 67.661 1.00 90.00 99 LYS A CA 1
ATOM 748 C C . LYS A 1 99 ? -70.942 21.870 66.191 1.00 90.00 99 LYS A C 1
ATOM 750 O O . LYS A 1 99 ? -71.604 21.100 65.502 1.00 90.00 99 LYS A O 1
ATOM 755 N N . GLU A 1 100 ? -70.369 22.968 65.716 1.00 89.25 100 GLU A N 1
ATOM 756 C CA . GLU A 1 100 ? -70.395 23.352 64.305 1.00 89.25 100 GLU A CA 1
ATOM 757 C C . GLU A 1 100 ? -69.062 23.017 63.624 1.00 89.25 100 GLU A C 1
ATOM 759 O O . GLU A 1 100 ? -67.986 23.230 64.185 1.00 89.25 100 GLU A O 1
ATOM 764 N N . PHE A 1 101 ? -69.137 22.486 62.405 1.00 88.00 101 PHE A N 1
ATOM 765 C CA . PHE A 1 101 ? -67.996 22.219 61.537 1.00 88.00 101 PHE A CA 1
ATOM 766 C C . PHE A 1 101 ? -68.103 23.077 60.282 1.00 88.00 101 PHE A C 1
ATOM 768 O O . PHE A 1 101 ? -69.017 22.877 59.484 1.00 88.00 101 PHE A O 1
ATOM 775 N N . VAL A 1 102 ? -67.148 23.987 60.093 1.00 86.88 102 VAL A N 1
ATOM 776 C CA . VAL A 1 102 ? -67.056 24.862 58.915 1.00 86.88 102 VAL A CA 1
ATOM 777 C C . VAL A 1 102 ? -66.016 24.312 57.941 1.00 86.88 102 VAL A C 1
ATOM 779 O O . VAL A 1 102 ? -64.904 23.970 58.348 1.00 86.88 102 VAL A O 1
ATOM 782 N N . PHE A 1 103 ? -66.345 24.227 56.652 1.00 85.94 103 PHE A N 1
ATOM 783 C CA . PHE A 1 103 ? -65.400 23.803 55.617 1.00 85.94 103 PHE A CA 1
ATOM 784 C C . PHE A 1 103 ? -65.724 24.394 54.243 1.00 85.94 103 PHE A C 1
ATOM 786 O O . PHE A 1 103 ? -66.871 24.631 53.898 1.00 85.94 103 PHE A O 1
ATOM 793 N N . GLU A 1 104 ? -64.701 24.586 53.416 1.00 84.00 104 GLU A N 1
ATOM 794 C CA . GLU A 1 104 ? -64.858 25.043 52.031 1.00 84.00 104 GLU A CA 1
ATOM 795 C C . GLU A 1 104 ? -65.359 23.915 51.114 1.00 84.00 104 GLU A C 1
ATOM 797 O O . GLU A 1 104 ? -64.859 22.787 51.187 1.00 84.00 104 GLU A O 1
ATOM 802 N N . ILE A 1 105 ? -66.305 24.225 50.231 1.00 83.38 105 ILE A N 1
ATOM 803 C CA . ILE A 1 105 ? -66.817 23.352 49.177 1.00 83.38 105 ILE A CA 1
ATOM 804 C C . ILE A 1 105 ? -66.345 23.886 47.829 1.00 83.38 105 ILE A C 1
ATOM 806 O O . ILE A 1 105 ? -66.645 25.019 47.457 1.00 83.38 105 ILE A O 1
ATOM 810 N N . ILE A 1 106 ? -65.627 23.047 47.089 1.00 83.12 106 ILE A N 1
ATOM 811 C CA . ILE A 1 106 ? -65.046 23.392 45.793 1.00 83.12 106 ILE A CA 1
ATOM 812 C C . ILE A 1 106 ? -65.737 22.635 44.657 1.00 83.12 106 ILE A C 1
ATOM 814 O O . ILE A 1 106 ? -66.024 21.440 44.765 1.00 83.12 106 ILE A O 1
ATOM 818 N N . GLU A 1 107 ? -65.959 23.328 43.545 1.00 82.75 107 GLU A N 1
ATOM 819 C CA . GLU A 1 107 ? -66.366 22.730 42.275 1.00 82.75 107 GLU A CA 1
ATOM 820 C C . GLU A 1 107 ? -65.134 22.552 41.376 1.00 82.75 107 GLU A C 1
ATOM 822 O O . GLU A 1 107 ? -64.329 23.469 41.208 1.00 82.75 107 GLU A O 1
ATOM 827 N N . GLU A 1 108 ? -64.944 21.347 40.834 1.00 84.81 108 GLU A N 1
ATOM 828 C CA . GLU A 1 108 ? -63.804 21.046 39.962 1.00 84.81 108 GLU A CA 1
ATOM 829 C C . GLU A 1 108 ? -64.065 21.548 38.534 1.00 84.81 108 GLU A C 1
ATOM 831 O O . GLU A 1 108 ? -64.960 21.055 37.842 1.00 84.81 108 GLU A O 1
ATOM 836 N N . LYS A 1 109 ? -63.231 22.482 38.063 1.00 85.94 109 LYS A N 1
ATOM 837 C CA . LYS A 1 109 ? -63.273 23.005 36.690 1.00 85.94 109 LYS A CA 1
ATOM 838 C C . LYS A 1 109 ? -62.752 21.968 35.679 1.00 85.94 109 LYS A C 1
ATOM 840 O O . LYS A 1 109 ? -61.881 21.159 36.015 1.00 85.94 109 LYS A O 1
ATOM 845 N N . PRO A 1 110 ? -63.234 21.965 34.426 1.00 86.75 110 PRO A N 1
ATOM 846 C CA . PRO A 1 110 ? -62.647 21.139 33.373 1.00 86.75 110 PRO A CA 1
ATOM 847 C C . PRO A 1 110 ? -61.236 21.626 32.998 1.00 86.75 110 PRO A C 1
ATOM 849 O O . PRO A 1 110 ? -60.950 22.822 33.014 1.00 86.75 110 PRO A O 1
ATOM 852 N N . MET A 1 111 ? -60.365 20.688 32.627 1.00 92.44 111 MET A N 1
ATOM 853 C CA . MET A 1 111 ? -59.006 20.934 32.134 1.00 92.44 111 MET A CA 1
ATOM 854 C C . MET A 1 111 ? -58.867 20.362 30.721 1.00 92.44 111 MET A C 1
ATOM 856 O O . MET A 1 111 ? -59.411 19.298 30.427 1.00 92.44 111 MET A O 1
ATOM 860 N N . ARG A 1 112 ? -58.109 21.046 29.861 1.00 92.81 112 ARG A N 1
ATOM 861 C CA . ARG A 1 112 ? -57.719 20.570 28.528 1.00 92.81 112 ARG A CA 1
ATOM 862 C C . ARG A 1 112 ? -56.210 20.367 28.480 1.00 92.81 112 ARG A C 1
ATOM 864 O O . ARG A 1 112 ? -55.455 21.211 28.962 1.00 92.81 112 ARG A O 1
ATOM 871 N N . ILE A 1 113 ? -55.783 19.254 27.890 1.00 93.94 113 ILE A N 1
ATOM 872 C CA . ILE A 1 113 ? -54.368 18.942 27.676 1.00 93.94 113 ILE A CA 1
ATOM 873 C C . ILE A 1 113 ? -54.079 18.783 26.184 1.00 93.94 113 ILE A C 1
ATOM 875 O O . ILE A 1 113 ? -54.911 18.260 25.450 1.00 93.94 113 ILE A O 1
ATOM 879 N N . SER A 1 114 ? -52.899 19.219 25.749 1.00 92.44 114 SER A N 1
ATOM 880 C CA . SER A 1 114 ? -52.407 19.062 24.375 1.00 92.44 114 SER A CA 1
ATOM 881 C C . SER A 1 114 ? -50.979 18.527 24.398 1.00 92.44 114 SER A C 1
ATOM 883 O O . SER A 1 114 ? -50.122 19.104 25.073 1.00 92.44 114 SER A O 1
ATOM 885 N N . PHE A 1 115 ? -50.723 17.436 23.676 1.00 92.75 115 PHE A N 1
ATOM 886 C CA . PHE A 1 115 ? -49.424 16.760 23.595 1.00 92.75 115 PHE A CA 1
ATOM 887 C C . PHE A 1 115 ? -49.345 15.891 22.324 1.00 92.75 115 PHE A C 1
ATOM 889 O O . PHE A 1 115 ? -50.360 15.647 21.677 1.00 92.75 115 PHE A O 1
ATOM 896 N N . SER A 1 116 ? -48.146 15.417 21.972 1.00 88.12 116 SER A N 1
ATOM 897 C CA . SER A 1 116 ? -47.957 14.473 20.861 1.00 88.12 116 SER A CA 1
ATOM 898 C C . SER A 1 116 ? -48.267 13.039 21.294 1.00 88.12 116 SER A C 1
ATOM 900 O O . SER A 1 116 ? -47.602 12.504 22.180 1.00 88.12 116 SER A O 1
ATOM 902 N N . GLU A 1 117 ? -49.224 12.387 20.636 1.00 87.50 117 GLU A N 1
ATOM 903 C CA . GLU A 1 117 ? -49.618 10.998 20.933 1.00 87.50 117 GLU A CA 1
ATOM 904 C C . GLU A 1 117 ? -48.555 9.958 20.537 1.00 87.50 117 GLU A C 1
ATOM 906 O O . GLU A 1 117 ? -48.594 8.819 21.001 1.00 87.50 117 GLU A O 1
ATOM 911 N N . LYS A 1 118 ? -47.584 10.348 19.705 1.00 86.19 118 LYS A N 1
ATOM 912 C CA . LYS A 1 118 ? -46.426 9.543 19.305 1.00 86.19 118 LYS A CA 1
ATOM 913 C C . LYS A 1 118 ? -45.148 10.323 19.591 1.00 86.19 118 LYS A C 1
ATOM 915 O O . LYS A 1 118 ? -44.994 11.441 19.100 1.00 86.19 118 LYS A O 1
ATOM 920 N N . ILE A 1 119 ? -44.249 9.735 20.373 1.00 87.56 119 ILE A N 1
ATOM 921 C CA . ILE A 1 119 ? -42.926 10.300 20.678 1.00 87.56 119 ILE A CA 1
ATOM 922 C C . ILE A 1 119 ? -41.854 9.229 20.518 1.00 87.56 119 ILE A C 1
ATOM 924 O O . ILE A 1 119 ? -42.119 8.060 20.795 1.00 87.56 119 ILE A O 1
ATOM 928 N N . LEU A 1 120 ? -40.640 9.584 20.099 1.00 84.44 120 LEU A N 1
ATOM 929 C CA . LEU A 1 120 ? -39.545 8.620 20.154 1.00 84.44 120 LEU A CA 1
ATOM 930 C C . LEU A 1 120 ? -38.919 8.586 21.544 1.00 84.44 120 LEU A C 1
ATOM 932 O O . LEU A 1 120 ? -38.891 9.573 22.283 1.00 84.44 120 LEU A O 1
ATOM 936 N N . ARG A 1 121 ? -38.345 7.433 21.878 1.00 84.06 121 ARG A N 1
ATOM 937 C CA . ARG A 1 121 ? -37.459 7.286 23.027 1.00 84.06 121 ARG A CA 1
ATOM 938 C C . ARG A 1 121 ? -36.385 8.379 23.009 1.00 84.06 121 ARG A C 1
ATOM 940 O O . ARG A 1 121 ? -35.754 8.618 21.983 1.00 84.06 121 ARG A O 1
ATOM 947 N N . ASN A 1 122 ? -36.163 8.998 24.166 1.00 82.69 122 ASN A N 1
ATOM 948 C CA . ASN A 1 122 ? -35.221 10.099 24.393 1.00 82.69 122 ASN A CA 1
ATOM 949 C C . ASN A 1 122 ? -35.593 11.445 23.736 1.00 82.69 122 ASN A C 1
ATOM 951 O O . ASN A 1 122 ? -34.855 12.416 23.908 1.00 82.69 122 ASN A O 1
ATOM 955 N N . GLU A 1 123 ? -36.735 11.564 23.050 1.00 84.75 123 GLU A N 1
ATOM 956 C CA . GLU A 1 123 ? -37.266 12.878 22.673 1.00 84.75 123 GLU A CA 1
ATOM 957 C C . GLU A 1 123 ? -37.894 13.584 23.888 1.00 84.75 123 GLU A C 1
ATOM 959 O O . GLU A 1 123 ? -38.335 12.965 24.867 1.00 84.75 123 GLU A O 1
ATOM 964 N N . LYS A 1 124 ? -37.929 14.922 23.845 1.00 86.31 124 LYS A N 1
ATOM 965 C CA . LYS A 1 124 ? -38.639 15.718 24.853 1.00 86.31 124 LYS A CA 1
ATOM 966 C C . LYS A 1 124 ? -40.145 15.578 24.644 1.00 86.31 124 LYS A C 1
ATOM 968 O O . LYS A 1 124 ? -40.684 16.110 23.676 1.00 86.31 124 LYS A O 1
ATOM 973 N N . PHE A 1 125 ? -40.828 14.947 25.593 1.00 89.88 125 PHE A N 1
ATOM 974 C CA . PHE A 1 125 ? -42.278 15.012 25.692 1.00 89.88 125 PHE A CA 1
ATOM 975 C C . PHE A 1 125 ? -42.690 16.421 26.108 1.00 89.88 125 PHE A C 1
ATOM 977 O O . PHE A 1 125 ? -42.138 16.978 27.059 1.00 89.88 125 PHE A O 1
ATOM 984 N N . LYS A 1 126 ? -43.660 16.995 25.398 1.00 92.69 126 LYS A N 1
ATOM 985 C CA . LYS A 1 126 ? -44.192 18.334 25.660 1.00 92.69 126 LYS A CA 1
ATOM 986 C C . LYS A 1 126 ? -45.695 18.234 25.863 1.00 92.69 126 LYS A C 1
ATOM 988 O O . LYS A 1 126 ? -46.397 17.694 25.013 1.00 92.69 126 LYS A O 1
ATOM 993 N N . LEU A 1 127 ? -46.169 18.789 26.969 1.00 95.06 127 LEU A N 1
ATOM 994 C CA . LEU A 1 127 ? -47.577 18.855 27.324 1.00 95.06 127 LEU A CA 1
ATOM 995 C C . LEU A 1 127 ? -47.952 20.279 27.696 1.00 95.06 127 LEU A C 1
ATOM 997 O O . LEU A 1 127 ? -47.236 20.946 28.438 1.00 95.06 127 LEU A O 1
ATOM 1001 N N . THR A 1 128 ? -49.099 20.727 27.210 1.00 95.31 128 THR A N 1
ATOM 1002 C CA . THR A 1 128 ? -49.706 21.994 27.620 1.00 95.31 128 THR A CA 1
ATOM 1003 C C . THR A 1 128 ? -51.015 21.706 28.341 1.00 95.31 128 THR A C 1
ATOM 1005 O O . THR A 1 128 ? -51.826 20.951 27.812 1.00 95.31 128 THR A O 1
ATOM 1008 N N . ALA A 1 129 ? -51.211 22.275 29.533 1.00 95.12 129 ALA A N 1
ATOM 1009 C CA . ALA A 1 129 ? -52.433 22.159 30.326 1.00 95.12 129 ALA A CA 1
ATOM 1010 C C . ALA A 1 129 ? -53.068 23.540 30.532 1.00 95.12 129 ALA A C 1
ATOM 1012 O O . ALA A 1 129 ? -52.435 24.450 31.078 1.00 95.12 129 ALA A O 1
ATOM 1013 N N . VAL A 1 130 ? -54.324 23.679 30.111 1.00 94.94 130 VAL A N 1
ATOM 1014 C CA . VAL A 1 130 ? -55.106 24.919 30.213 1.00 94.94 130 VAL A CA 1
ATOM 1015 C C . VAL A 1 130 ? -56.498 24.646 30.776 1.00 94.94 130 VAL A C 1
ATOM 1017 O O . VAL A 1 130 ? -57.004 23.522 30.697 1.00 94.94 130 VAL A O 1
ATOM 1020 N N . ASP A 1 131 ? -57.121 25.666 31.360 1.00 91.31 131 ASP A N 1
ATOM 1021 C CA . ASP A 1 131 ? -58.531 25.611 31.752 1.00 91.31 131 ASP A CA 1
ATOM 1022 C C . ASP A 1 131 ? -59.471 25.779 30.536 1.00 91.31 131 ASP A C 1
ATOM 1024 O O . ASP A 1 131 ? -59.038 25.902 29.387 1.00 91.31 131 ASP A O 1
ATOM 1028 N N . SER A 1 132 ? -60.786 25.774 30.769 1.00 84.81 132 SER A N 1
ATOM 1029 C CA . SER A 1 132 ? -61.789 25.983 29.713 1.00 84.81 132 SER A CA 1
ATOM 1030 C C . SER A 1 132 ? -61.741 27.358 29.040 1.00 84.81 132 SER A C 1
ATOM 1032 O O . SER A 1 132 ? -62.291 27.494 27.950 1.00 84.81 132 SER A O 1
ATOM 1034 N N . LEU A 1 133 ? -61.115 28.354 29.670 1.00 86.50 133 LEU A N 1
ATOM 1035 C CA . LEU A 1 133 ? -60.962 29.722 29.166 1.00 86.50 133 LEU A CA 1
ATOM 1036 C C . LEU A 1 133 ? -59.593 29.941 28.493 1.00 86.50 133 LEU A C 1
ATOM 1038 O O . LEU A 1 133 ? -59.324 31.031 27.999 1.00 86.50 133 LEU A O 1
ATOM 1042 N N . GLY A 1 134 ? -58.736 28.914 28.453 1.00 86.31 134 GLY A N 1
ATOM 1043 C CA . GLY A 1 134 ? -57.390 28.987 27.886 1.00 86.31 134 GLY A CA 1
ATOM 1044 C C . GLY A 1 134 ? -56.320 29.489 28.860 1.00 86.31 134 GLY A C 1
ATOM 1045 O O . GLY A 1 134 ? -55.169 29.644 28.452 1.00 86.31 134 GLY A O 1
ATOM 1046 N N . ASN A 1 135 ? -56.650 29.705 30.138 1.00 91.94 135 ASN A N 1
ATOM 1047 C CA . ASN A 1 135 ? -55.662 30.124 31.128 1.00 91.94 135 ASN A CA 1
ATOM 1048 C C . ASN A 1 135 ? -54.703 28.969 31.455 1.00 91.94 135 ASN A C 1
ATOM 1050 O O . ASN A 1 135 ? -55.141 27.823 31.615 1.00 91.94 135 ASN A O 1
ATOM 1054 N N . PRO A 1 136 ? -53.398 29.249 31.608 1.00 92.06 136 PRO A N 1
ATOM 1055 C CA . PRO A 1 136 ? -52.403 28.227 31.897 1.00 92.06 136 PRO A CA 1
ATOM 1056 C C . PRO A 1 136 ? -5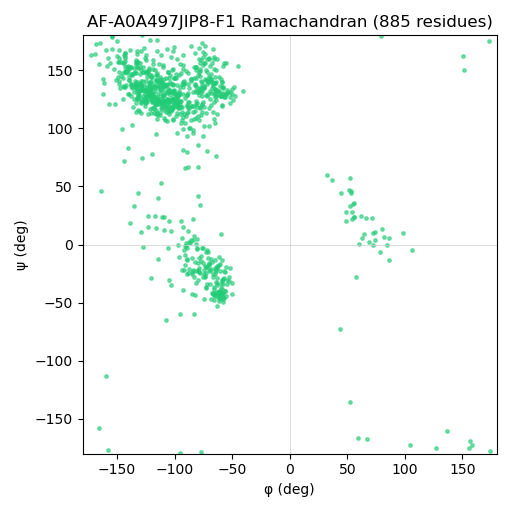2.559 27.639 33.304 1.00 92.06 136 PRO A C 1
ATOM 1058 O O . PRO A 1 136 ? -52.589 28.363 34.299 1.00 92.06 136 PRO A O 1
ATOM 1061 N N . ILE A 1 137 ? -52.567 26.308 33.406 1.00 94.31 137 ILE A N 1
ATOM 1062 C CA . ILE A 1 137 ? -52.563 25.600 34.693 1.00 94.31 137 ILE A CA 1
ATOM 1063 C C . ILE A 1 137 ? -51.111 25.305 35.076 1.00 94.31 137 ILE A C 1
ATOM 1065 O O . ILE A 1 137 ? -50.462 24.459 34.461 1.00 94.31 137 ILE A O 1
ATOM 1069 N N . THR A 1 138 ? -50.593 25.980 36.104 1.00 94.19 138 THR A N 1
ATOM 1070 C CA . THR A 1 138 ? -49.153 25.985 36.448 1.00 94.19 138 THR A CA 1
ATOM 1071 C C . THR A 1 138 ? -48.746 24.984 37.540 1.00 94.19 138 THR A C 1
ATOM 1073 O O . THR A 1 138 ? -47.559 24.735 37.756 1.00 94.19 138 THR A O 1
ATOM 1076 N N . ASN A 1 139 ? -49.726 24.380 38.215 1.00 92.06 139 ASN A N 1
ATOM 1077 C CA . ASN A 1 139 ? -49.563 23.481 39.362 1.00 92.06 139 ASN A CA 1
ATOM 1078 C C . ASN A 1 139 ? -50.064 22.048 39.086 1.00 92.06 139 ASN A C 1
ATOM 1080 O O . ASN A 1 139 ? -50.458 21.330 40.011 1.00 92.06 139 ASN A O 1
ATOM 1084 N N . ALA A 1 140 ? -50.098 21.629 37.818 1.00 94.19 140 ALA A N 1
ATOM 1085 C CA . ALA A 1 140 ? -50.536 20.291 37.452 1.00 94.19 140 ALA A CA 1
ATOM 1086 C C . ALA A 1 140 ? -49.488 19.239 37.838 1.00 94.19 140 ALA A C 1
ATOM 1088 O O . ALA A 1 140 ? -48.278 19.426 37.715 1.00 94.19 140 ALA A O 1
ATOM 1089 N N . ARG A 1 141 ? -49.983 18.096 38.299 1.00 95.31 141 ARG A N 1
ATOM 1090 C CA . ARG A 1 141 ? -49.235 16.880 38.584 1.00 95.31 141 ARG A CA 1
ATOM 1091 C C . ARG A 1 141 ? -49.483 15.895 37.448 1.00 95.31 141 ARG A C 1
ATOM 1093 O O . ARG A 1 141 ? -50.611 15.439 37.263 1.00 95.31 141 ARG A O 1
ATOM 1100 N N . ILE A 1 142 ? -48.432 15.585 36.701 1.00 94.44 142 ILE A N 1
ATOM 1101 C CA . ILE A 1 142 ? -48.455 14.672 35.559 1.00 94.44 142 ILE A CA 1
ATOM 1102 C C . ILE A 1 142 ? -47.877 13.340 36.009 1.00 94.44 142 ILE A C 1
ATOM 1104 O O . ILE A 1 142 ? -46.753 13.288 36.506 1.00 94.44 142 ILE A O 1
ATOM 1108 N N . ARG A 1 143 ? -48.637 12.264 35.831 1.00 94.25 143 ARG A N 1
ATOM 1109 C CA . ARG A 1 143 ? -48.230 10.897 36.150 1.00 94.25 143 ARG A CA 1
ATOM 1110 C C . ARG A 1 143 ? -48.326 10.026 34.916 1.00 94.25 143 ARG A C 1
ATOM 1112 O O . ARG A 1 143 ? -49.313 10.095 34.190 1.00 94.25 143 ARG A O 1
ATOM 1119 N N . ILE A 1 144 ? -47.307 9.208 34.705 1.00 92.88 144 ILE A N 1
ATOM 1120 C CA . ILE A 1 144 ? -47.208 8.313 33.557 1.00 92.88 144 ILE A CA 1
ATOM 1121 C C . ILE A 1 144 ? -47.135 6.894 34.076 1.00 92.88 144 ILE A C 1
ATOM 1123 O O . ILE A 1 144 ? -46.272 6.579 34.899 1.00 92.88 144 ILE A O 1
ATOM 1127 N N . TYR A 1 145 ? -48.035 6.059 33.582 1.00 91.44 145 TYR A N 1
ATOM 1128 C CA . TYR A 1 145 ? -48.146 4.662 33.955 1.00 91.44 145 TYR A CA 1
ATOM 1129 C C . TYR A 1 145 ? -47.846 3.761 32.762 1.00 91.44 145 TYR A C 1
ATOM 1131 O O . TYR A 1 145 ? -48.198 4.094 31.626 1.00 91.44 145 TYR A O 1
ATOM 1139 N N . SER A 1 146 ? -47.241 2.603 33.030 1.00 86.38 146 SER A N 1
ATOM 1140 C CA . SER A 1 146 ? -47.214 1.496 32.069 1.00 86.38 146 SER A CA 1
ATOM 1141 C C . SER A 1 146 ? -48.654 1.099 31.732 1.00 86.38 146 SER A C 1
ATOM 1143 O O . SER A 1 146 ? -49.457 0.903 32.645 1.00 86.38 146 SER A O 1
ATOM 1145 N N . SER A 1 147 ? -49.005 0.988 30.447 1.00 84.81 147 SER A N 1
ATOM 1146 C CA . SER A 1 147 ? -50.348 0.521 30.058 1.00 84.81 147 SER A CA 1
ATOM 1147 C C . SER A 1 147 ? -50.589 -0.948 30.425 1.00 84.81 147 SER A C 1
ATOM 1149 O O . SER A 1 147 ? -51.724 -1.320 30.711 1.00 84.81 147 SER A O 1
ATOM 1151 N N . VAL A 1 148 ? -49.521 -1.753 30.473 1.00 80.12 148 VAL A N 1
ATOM 1152 C CA . VAL A 1 148 ? -49.573 -3.195 30.747 1.00 80.12 148 VAL A CA 1
ATOM 1153 C C . VAL A 1 148 ? -49.634 -3.460 32.250 1.00 80.12 148 VAL A C 1
ATOM 1155 O O . VAL A 1 148 ? -50.601 -4.022 32.752 1.00 80.12 148 VAL A O 1
ATOM 1158 N N . GLU A 1 149 ? -48.624 -3.006 32.992 1.00 81.94 149 GLU A N 1
ATOM 1159 C CA . GLU A 1 149 ? -48.486 -3.312 34.424 1.00 81.94 149 GLU A CA 1
ATOM 1160 C C . GLU A 1 149 ? -49.277 -2.353 35.326 1.00 81.94 149 GLU A C 1
ATOM 1162 O O . GLU A 1 149 ? -49.387 -2.574 36.530 1.00 81.94 149 GLU A O 1
ATOM 1167 N N . LYS A 1 150 ? -49.794 -1.246 34.769 1.00 84.25 150 LYS A N 1
ATOM 1168 C CA . LYS A 1 150 ? -50.435 -0.143 35.511 1.00 84.25 150 LYS A CA 1
ATOM 1169 C C . LYS A 1 150 ? -49.555 0.445 36.630 1.00 84.25 150 LYS A C 1
ATOM 1171 O O . LYS A 1 150 ? -50.056 1.110 37.537 1.00 84.25 150 LYS A O 1
ATOM 1176 N N . THR A 1 151 ? -48.238 0.256 36.543 1.00 87.31 151 THR A N 1
ATOM 1177 C CA . THR A 1 151 ? -47.222 0.775 37.468 1.00 87.31 151 THR A CA 1
ATOM 1178 C C . THR A 1 151 ? -46.875 2.228 37.148 1.00 87.31 151 THR A C 1
ATOM 1180 O O . THR A 1 151 ? -46.853 2.629 35.984 1.00 87.31 151 THR A O 1
ATOM 1183 N N . LEU A 1 152 ? -46.631 3.049 38.177 1.00 89.69 152 LEU A N 1
ATOM 1184 C CA . LEU A 1 152 ? -46.214 4.446 38.011 1.00 89.69 152 LEU A CA 1
ATOM 1185 C C . LEU A 1 152 ? -44.736 4.498 37.602 1.00 89.69 152 LEU A C 1
ATOM 1187 O O . LEU A 1 152 ? -43.874 4.073 38.364 1.00 89.69 152 LEU A O 1
ATOM 1191 N N . LEU A 1 153 ? -44.444 5.074 36.437 1.00 89.19 153 LEU A N 1
ATOM 1192 C CA . LEU A 1 153 ? -43.085 5.156 35.886 1.00 89.19 153 LEU A CA 1
ATOM 1193 C C . LEU A 1 153 ? -42.459 6.538 36.054 1.00 89.19 153 LEU A C 1
ATOM 1195 O O . LEU A 1 153 ? -41.248 6.673 36.228 1.00 89.19 153 LEU A O 1
ATOM 1199 N N . LYS A 1 154 ? -43.278 7.589 35.968 1.00 88.69 154 LYS A N 1
ATOM 1200 C CA . LYS A 1 154 ? -42.801 8.968 36.076 1.00 88.69 154 LYS A CA 1
ATOM 1201 C C . LYS A 1 154 ? -43.856 9.866 36.697 1.00 88.69 154 LYS A C 1
ATOM 1203 O O . LYS A 1 154 ? -45.035 9.768 36.367 1.00 88.69 154 LYS A O 1
ATOM 1208 N N . GLU A 1 155 ? -43.408 10.785 37.544 1.00 92.19 155 GLU A N 1
ATOM 1209 C CA . GLU A 1 155 ? -44.222 11.863 38.096 1.00 92.19 155 GLU A CA 1
ATOM 1210 C C . GLU A 1 155 ? -43.511 13.207 37.917 1.00 92.19 155 GLU A C 1
ATOM 1212 O O . GLU A 1 155 ? -42.298 13.321 38.108 1.00 92.19 155 GLU A O 1
ATOM 1217 N N . ILE A 1 156 ? -44.279 14.224 37.532 1.00 92.06 156 ILE A N 1
ATOM 1218 C CA . ILE A 1 156 ? -43.831 15.608 37.388 1.00 92.06 156 ILE A CA 1
ATOM 1219 C C . ILE A 1 156 ? -44.813 16.474 38.153 1.00 92.06 156 ILE A C 1
ATOM 1221 O O . ILE A 1 156 ? -46.021 16.402 37.929 1.00 92.06 156 ILE A O 1
ATOM 1225 N N . VAL A 1 157 ? -44.291 17.289 39.061 1.00 93.38 157 VAL A N 1
ATOM 1226 C CA . VAL A 1 157 ? -45.085 18.199 39.884 1.00 93.38 157 VAL A CA 1
ATOM 1227 C C . VAL A 1 157 ? -44.811 19.624 39.420 1.00 93.38 157 VAL A C 1
ATOM 1229 O O . VAL A 1 157 ? -43.663 20.071 39.450 1.00 93.38 157 VAL A O 1
ATOM 1232 N N . GLY A 1 158 ? -45.858 20.312 38.965 1.00 92.38 158 GLY A N 1
ATOM 1233 C CA . GLY A 1 158 ? -45.793 21.708 38.553 1.00 92.38 158 GLY A CA 1
ATOM 1234 C C . GLY A 1 158 ? -45.503 22.644 39.722 1.00 92.38 158 GLY A C 1
ATOM 1235 O O . GLY A 1 158 ? -46.075 22.501 40.804 1.00 92.38 158 GLY A O 1
ATOM 1236 N N . ASN A 1 159 ? -44.613 23.601 39.487 1.00 91.88 159 ASN A N 1
ATOM 1237 C CA . ASN A 1 159 ? -44.185 24.623 40.443 1.00 91.88 159 ASN A CA 1
ATOM 1238 C C . ASN A 1 159 ? -44.052 26.007 39.777 1.00 91.88 159 ASN A C 1
ATOM 1240 O O . ASN A 1 159 ? -43.381 26.882 40.318 1.00 91.88 159 ASN A O 1
ATOM 1244 N N . ASN A 1 160 ? -44.680 26.197 38.610 1.00 91.25 160 ASN A N 1
ATOM 1245 C CA . ASN A 1 160 ? -44.642 27.431 37.822 1.00 91.25 160 ASN A CA 1
ATOM 1246 C C . ASN A 1 160 ? -43.243 27.848 37.311 1.00 91.25 160 ASN A C 1
ATOM 1248 O O . ASN A 1 160 ? -43.008 29.022 37.035 1.00 91.25 160 ASN A O 1
ATOM 1252 N N . THR A 1 161 ? -42.305 26.909 37.151 1.00 93.31 161 THR A N 1
ATOM 1253 C CA . THR A 1 161 ? -41.009 27.179 36.496 1.00 93.31 161 THR A CA 1
ATOM 1254 C C . THR A 1 161 ? -41.000 26.702 35.044 1.00 93.31 161 THR A C 1
ATOM 1256 O O . THR A 1 161 ? -41.905 25.983 34.606 1.00 93.31 161 THR A O 1
ATOM 1259 N N . LEU A 1 162 ? -39.959 27.076 34.287 1.00 89.75 162 LEU A N 1
ATOM 1260 C CA . LEU A 1 162 ? -39.717 26.560 32.936 1.00 89.75 162 LEU A CA 1
ATOM 1261 C C . LEU A 1 162 ? -39.818 25.024 32.928 1.00 89.75 162 LEU A C 1
ATOM 1263 O O . LEU A 1 162 ? -39.334 24.368 33.850 1.00 89.75 162 LEU A O 1
ATOM 1267 N N . ASP A 1 163 ? -40.506 24.469 31.927 1.00 88.88 163 ASP A N 1
ATOM 1268 C CA . ASP A 1 163 ? -40.784 23.031 31.761 1.00 88.88 163 ASP A CA 1
ATOM 1269 C C . ASP A 1 163 ? -41.586 22.349 32.892 1.00 88.88 163 ASP A C 1
ATOM 1271 O O . ASP A 1 163 ? -41.893 21.158 32.805 1.00 88.88 163 ASP A O 1
ATOM 1275 N N . ARG A 1 164 ? -41.987 23.092 33.931 1.00 92.69 164 ARG A N 1
ATOM 1276 C CA . ARG A 1 164 ? -42.763 22.610 35.087 1.00 92.69 164 ARG A CA 1
ATOM 1277 C C . ARG A 1 164 ? -43.950 23.523 35.398 1.00 92.69 164 ARG A C 1
ATOM 1279 O O . ARG A 1 164 ? -44.229 23.844 36.554 1.00 92.69 164 ARG A O 1
ATOM 1286 N N . GLY A 1 165 ? -44.662 23.921 34.350 1.00 89.06 165 GLY A N 1
ATOM 1287 C CA . GLY A 1 165 ? -45.944 24.607 34.447 1.00 89.06 165 GLY A CA 1
ATOM 1288 C C . GLY A 1 165 ? -45.916 26.094 34.120 1.00 89.06 165 GLY A C 1
ATOM 1289 O O . GLY A 1 165 ? -46.993 26.677 34.043 1.00 89.06 165 GLY A O 1
ATOM 1290 N N . LEU A 1 166 ? -44.757 26.717 33.861 1.00 93.00 166 LEU A N 1
ATOM 1291 C CA . LEU A 1 166 ? -44.726 28.094 33.350 1.00 93.00 166 LEU A CA 1
ATOM 1292 C C . LEU A 1 166 ? -45.524 28.181 32.038 1.00 93.00 166 LEU A C 1
ATOM 1294 O O . LEU A 1 166 ? -45.303 27.397 31.112 1.00 93.00 166 LEU A O 1
ATOM 1298 N N . ASN A 1 167 ? -46.479 29.112 31.967 1.00 91.94 167 ASN A N 1
ATOM 1299 C CA . ASN A 1 167 ? -47.437 29.236 30.857 1.00 91.94 167 ASN A CA 1
ATOM 1300 C C . ASN A 1 167 ? -48.210 27.936 30.554 1.00 91.94 167 ASN A C 1
ATOM 1302 O O . ASN A 1 167 ? -48.595 27.685 29.413 1.00 91.94 167 ASN A O 1
ATOM 1306 N N . GLY A 1 168 ? -48.412 27.082 31.565 1.00 91.00 168 GLY A N 1
ATOM 1307 C CA . GLY A 1 168 ? -49.129 25.814 31.431 1.00 91.00 168 GLY A CA 1
ATOM 1308 C C . GLY A 1 168 ? -48.336 24.748 30.677 1.00 91.00 168 GLY A C 1
ATOM 1309 O O . GLY A 1 168 ? -48.897 23.711 30.331 1.00 91.00 168 GLY A O 1
ATOM 1310 N N . ARG A 1 169 ? -47.044 24.986 30.404 1.00 94.25 169 ARG A N 1
ATOM 1311 C CA . ARG A 1 169 ? -46.178 24.081 29.643 1.00 94.25 169 ARG A CA 1
ATOM 1312 C C . ARG A 1 169 ? -45.356 23.193 30.564 1.00 94.25 169 ARG A C 1
ATOM 1314 O O . ARG A 1 169 ? -44.688 23.654 31.488 1.00 94.25 169 ARG A O 1
ATOM 1321 N N . TYR A 1 170 ? -45.362 21.913 30.242 1.00 94.56 170 TYR A N 1
ATOM 1322 C CA . TYR A 1 170 ? -44.636 20.866 30.931 1.00 94.56 170 TYR A CA 1
ATOM 1323 C C . TYR A 1 170 ? -43.789 20.131 29.909 1.00 94.56 170 TYR A C 1
ATOM 1325 O O . TYR A 1 170 ? -44.299 19.716 28.865 1.00 94.56 170 TYR A O 1
ATOM 1333 N N . SER A 1 171 ? -42.500 19.962 30.184 1.00 90.69 171 SER A N 1
ATOM 1334 C CA . SER A 1 171 ? -41.651 19.161 29.314 1.00 90.69 171 SER A CA 1
ATOM 1335 C C . SER A 1 171 ? -40.650 18.320 30.090 1.00 90.69 171 SER A C 1
ATOM 1337 O O . SER A 1 171 ? -40.212 18.668 31.186 1.00 90.69 171 SER A O 1
ATOM 1339 N N . PHE A 1 172 ? -40.334 17.154 29.540 1.00 87.50 172 PHE A N 1
ATOM 1340 C CA . PHE A 1 172 ? -39.350 16.241 30.104 1.00 87.50 172 PHE A CA 1
ATOM 1341 C C . PHE A 1 172 ? -38.838 15.299 29.021 1.00 87.50 172 PHE A C 1
ATOM 1343 O O . PHE A 1 172 ? -39.539 14.999 28.058 1.00 87.50 172 PHE A O 1
ATOM 1350 N N . THR A 1 173 ? -37.622 14.795 29.185 1.00 84.12 173 THR A N 1
ATOM 1351 C CA . THR A 1 173 ? -37.087 13.765 28.292 1.00 84.12 173 THR A CA 1
ATOM 1352 C C . THR A 1 173 ? -37.714 12.417 28.627 1.00 84.12 173 THR A C 1
ATOM 1354 O O . THR A 1 173 ? -37.609 11.938 29.762 1.00 84.12 173 THR A O 1
ATOM 1357 N N . ALA A 1 174 ? -38.381 11.809 27.649 1.00 70.44 174 ALA A N 1
ATOM 1358 C CA . ALA A 1 174 ? -39.008 10.508 27.813 1.00 70.44 174 ALA A CA 1
ATOM 1359 C C . ALA A 1 174 ? -37.959 9.390 27.683 1.00 70.44 174 ALA A C 1
ATOM 1361 O O . ALA A 1 174 ? -37.783 8.798 26.621 1.00 70.44 174 ALA A O 1
ATOM 1362 N N . ASN A 1 175 ? -37.283 9.061 28.788 1.00 80.00 175 ASN A N 1
ATOM 1363 C CA . ASN A 1 175 ? -36.437 7.860 28.899 1.00 80.00 175 ASN A CA 1
ATOM 1364 C C . ASN A 1 175 ? -37.292 6.603 29.154 1.00 80.00 175 ASN A C 1
ATOM 1366 O O . ASN A 1 175 ? -36.983 5.788 30.020 1.00 80.00 175 ASN A O 1
ATOM 1370 N N . LEU A 1 176 ? -38.418 6.491 28.454 1.00 85.19 176 LEU A N 1
ATOM 1371 C CA . LEU A 1 176 ? -39.347 5.374 28.565 1.00 85.19 176 LEU A CA 1
ATOM 1372 C C . LEU A 1 176 ? -38.944 4.288 27.561 1.00 85.19 176 LEU A C 1
ATOM 1374 O O . LEU A 1 176 ? -38.363 4.584 26.513 1.00 85.19 176 LEU A O 1
ATOM 1378 N N . MET A 1 177 ? -39.217 3.027 27.894 1.00 86.19 177 MET A N 1
ATOM 1379 C CA . MET A 1 177 ? -39.073 1.941 26.925 1.00 86.19 177 MET A CA 1
ATOM 1380 C C . MET A 1 177 ? -40.099 2.109 25.785 1.00 86.19 177 MET A C 1
ATOM 1382 O O . MET A 1 177 ? -41.056 2.868 25.924 1.00 86.19 177 MET A O 1
ATOM 1386 N N . PRO A 1 178 ? -39.904 1.469 24.625 1.00 86.88 178 PRO A N 1
ATOM 1387 C CA . PRO A 1 178 ? -40.903 1.509 23.564 1.00 86.88 178 PRO A CA 1
ATOM 1388 C C . PRO A 1 178 ? -42.199 0.810 24.005 1.00 86.88 178 PRO A C 1
ATOM 1390 O O . PRO A 1 178 ? -42.147 -0.285 24.562 1.0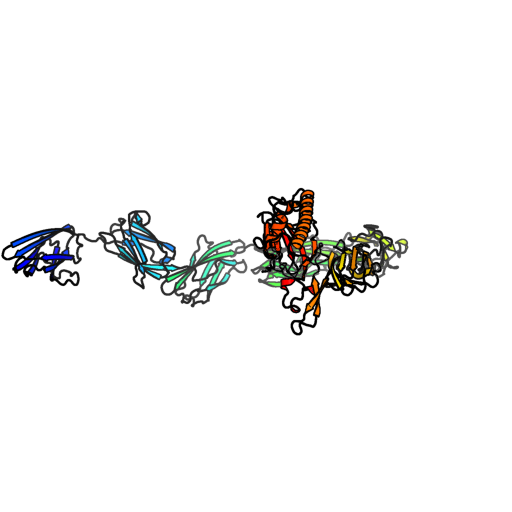0 86.88 178 PRO A O 1
ATOM 1393 N N . GLY A 1 179 ? -43.354 1.437 23.780 1.00 87.44 179 GLY A N 1
ATOM 1394 C CA . GLY A 1 179 ? -44.659 0.890 24.164 1.00 87.44 179 GLY A CA 1
ATOM 1395 C C . GLY A 1 179 ? -45.746 1.947 24.358 1.00 87.44 179 GLY A C 1
ATOM 1396 O O . GLY A 1 179 ? -45.526 3.138 24.131 1.00 87.44 179 GLY A O 1
ATOM 1397 N N . VAL A 1 180 ? -46.929 1.514 24.798 1.00 88.25 180 VAL A N 1
ATOM 1398 C CA . VAL A 1 180 ? -48.079 2.388 25.085 1.00 88.25 180 VAL A CA 1
ATOM 1399 C C . VAL A 1 180 ? -48.097 2.777 26.565 1.00 88.25 180 VAL A C 1
ATOM 1401 O O . VAL A 1 180 ? -47.888 1.938 27.446 1.00 88.25 180 VAL A O 1
ATOM 1404 N N . TYR A 1 181 ? -48.400 4.040 26.853 1.00 90.81 181 TYR A N 1
ATOM 1405 C CA . TYR A 1 181 ? -48.395 4.611 28.199 1.00 90.81 181 TYR A CA 1
ATOM 1406 C C . TYR A 1 181 ? -49.683 5.366 28.503 1.00 90.81 181 TYR A C 1
ATOM 1408 O O . TYR A 1 181 ? -50.268 5.998 27.624 1.00 90.81 181 TYR A O 1
ATOM 1416 N N . ILE A 1 182 ? -50.093 5.327 29.772 1.00 92.56 182 ILE A N 1
ATOM 1417 C CA . ILE A 1 182 ? -51.250 6.064 30.286 1.00 92.56 182 ILE A CA 1
ATOM 1418 C C . ILE A 1 182 ? -50.754 7.337 30.968 1.00 92.56 182 ILE A C 1
ATOM 1420 O O . ILE A 1 182 ? -49.970 7.295 31.918 1.00 92.56 182 ILE A O 1
ATOM 1424 N N . LEU A 1 183 ? -51.247 8.475 30.506 1.00 94.25 183 LEU A N 1
ATOM 1425 C CA . LEU A 1 183 ? -50.976 9.804 31.022 1.00 94.25 183 LEU A CA 1
ATOM 1426 C C . LEU A 1 183 ? -52.147 10.260 31.898 1.00 94.25 183 LEU A C 1
ATOM 1428 O O . LEU A 1 183 ? -53.265 10.395 31.411 1.00 94.25 183 LEU A O 1
ATOM 1432 N N . LYS A 1 184 ? -51.886 10.560 33.174 1.00 95.25 184 LYS A N 1
ATOM 1433 C CA . LYS A 1 184 ? -52.866 11.142 34.103 1.00 95.25 184 LYS A CA 1
ATOM 1434 C C . LYS A 1 184 ? -52.401 12.517 34.556 1.00 95.25 184 LYS A C 1
ATOM 1436 O O . LYS A 1 184 ? -51.346 12.645 35.176 1.00 95.25 184 LYS A O 1
ATOM 1441 N N . VAL A 1 185 ? -53.200 13.541 34.283 1.00 94.88 185 VAL A N 1
ATOM 1442 C CA . VAL A 1 185 ? -52.914 14.926 34.675 1.00 94.88 185 VAL A CA 1
ATOM 1443 C C . VAL A 1 185 ? -53.940 15.367 35.709 1.00 94.88 185 VAL A C 1
ATOM 1445 O O . VAL A 1 185 ? -55.145 15.275 35.473 1.00 94.88 185 VAL A O 1
ATOM 1448 N N . LYS A 1 186 ? -53.470 15.840 36.867 1.00 93.56 186 LYS A N 1
ATOM 1449 C CA . LYS A 1 186 ? -54.314 16.298 37.980 1.00 93.56 186 LYS A CA 1
ATOM 1450 C C . LYS A 1 186 ? -53.826 17.642 38.510 1.00 93.56 186 LYS A C 1
ATOM 1452 O O . LYS A 1 186 ? -52.651 17.775 38.822 1.00 93.56 186 LYS A O 1
ATOM 1457 N N . ALA A 1 187 ? -54.722 18.603 38.701 1.00 91.75 187 ALA A N 1
ATOM 1458 C CA . ALA A 1 187 ? -54.418 19.890 39.330 1.00 91.75 187 ALA A CA 1
ATOM 1459 C C . ALA A 1 187 ? -55.461 20.214 40.412 1.00 91.75 187 ALA A C 1
ATOM 1461 O O . ALA A 1 187 ? -56.598 19.745 40.348 1.00 91.75 187 ALA A O 1
ATOM 1462 N N . LYS A 1 188 ? -55.085 20.989 41.438 1.00 85.69 188 LYS A N 1
ATOM 1463 C CA . LYS A 1 188 ? -56.020 21.384 42.509 1.00 85.69 188 LYS A CA 1
ATOM 1464 C C . LYS A 1 188 ? -57.139 22.248 41.915 1.00 85.69 188 LYS A C 1
ATOM 1466 O O . LYS A 1 188 ? -56.842 23.236 41.255 1.00 85.69 188 LYS A O 1
ATOM 1471 N N . GLY A 1 189 ? -58.398 21.892 42.177 1.00 83.25 189 GLY A N 1
ATOM 1472 C CA . GLY A 1 189 ? -59.569 22.605 41.648 1.00 83.25 189 GLY A CA 1
ATOM 1473 C C . GLY A 1 189 ? -59.965 22.219 40.218 1.00 83.25 189 GLY A C 1
ATOM 1474 O O . GLY A 1 189 ? -60.874 22.836 39.672 1.00 83.25 189 GLY A O 1
ATOM 1475 N N . TYR A 1 190 ? -59.327 21.201 39.625 1.00 88.44 190 TYR A N 1
ATOM 1476 C CA . TYR A 1 190 ? -59.623 20.726 38.273 1.00 88.44 190 TYR A CA 1
ATOM 1477 C C . TYR A 1 190 ? -59.942 19.231 38.243 1.00 88.44 190 TYR A C 1
ATOM 1479 O O . TYR A 1 190 ? -59.363 18.444 38.999 1.00 88.44 190 TYR A O 1
ATOM 1487 N N . LYS A 1 191 ? -60.820 18.831 37.318 1.00 87.31 191 LYS A N 1
ATOM 1488 C CA . LYS A 1 191 ? -61.077 17.418 37.016 1.00 87.31 191 LYS A CA 1
ATOM 1489 C C . LYS A 1 191 ? -59.815 16.779 36.431 1.00 87.31 191 LYS A C 1
ATOM 1491 O O . LYS A 1 191 ? -59.113 17.388 35.624 1.00 87.31 191 LYS A O 1
ATOM 1496 N N . GLN A 1 192 ? -59.521 15.548 36.843 1.00 90.31 192 GLN A N 1
ATOM 1497 C CA . GLN A 1 192 ? -58.399 14.781 36.299 1.00 90.31 192 GLN A CA 1
ATOM 1498 C C . GLN A 1 192 ? -58.660 14.428 34.831 1.00 90.31 192 GLN A C 1
ATOM 1500 O O . GLN A 1 192 ? -59.772 14.037 34.483 1.00 90.31 192 GLN A O 1
ATOM 1505 N N . VAL A 1 193 ? -57.621 14.513 34.000 1.00 93.94 193 VAL A N 1
ATOM 1506 C CA . VAL A 1 193 ? -57.656 14.060 32.604 1.00 93.94 193 VAL A CA 1
ATOM 1507 C C . VAL A 1 193 ? -56.765 12.835 32.457 1.00 93.94 193 VAL A C 1
ATOM 1509 O O . VAL A 1 193 ? -55.648 12.810 32.981 1.00 93.94 193 VAL A O 1
ATOM 1512 N N . GLU A 1 194 ? -57.268 11.825 31.757 1.00 93.12 194 GLU A N 1
ATOM 1513 C CA . GLU A 1 194 ? -56.556 10.595 31.424 1.00 93.12 194 GLU A CA 1
ATOM 1514 C C . GLU A 1 194 ? -56.506 10.439 29.904 1.00 93.12 194 GLU A C 1
ATOM 1516 O O . GLU A 1 194 ? -57.512 10.651 29.230 1.00 93.12 194 GLU A O 1
ATOM 1521 N N . SER A 1 195 ? -55.329 10.129 29.366 1.00 93.56 195 SER A N 1
ATOM 1522 C CA . SER A 1 195 ? -55.117 9.898 27.934 1.00 93.56 195 SER A CA 1
ATOM 1523 C C . SER A 1 195 ? -53.969 8.907 27.716 1.00 93.56 195 SER A C 1
ATOM 1525 O O . SER A 1 195 ? -53.320 8.492 28.677 1.00 93.56 195 SER A O 1
ATOM 1527 N N . THR A 1 196 ? -53.705 8.514 26.472 1.00 91.56 196 THR A N 1
ATOM 1528 C CA . THR A 1 196 ? -52.649 7.555 26.117 1.00 91.56 196 THR A CA 1
ATOM 1529 C C . THR A 1 196 ? -51.690 8.119 25.081 1.00 91.56 196 THR A C 1
ATOM 1531 O O . THR A 1 196 ? -52.084 8.904 24.225 1.00 91.56 196 THR A O 1
ATOM 1534 N N . PHE A 1 197 ? -50.430 7.691 25.131 1.00 89.75 197 PHE A N 1
ATOM 1535 C CA . PHE A 1 197 ? -49.437 7.983 24.096 1.00 89.75 197 PHE A CA 1
ATOM 1536 C C . PHE A 1 197 ? -48.515 6.783 23.878 1.00 89.75 197 PHE A C 1
ATOM 1538 O O . PHE A 1 197 ? -48.374 5.929 24.753 1.00 89.75 197 PHE A O 1
ATOM 1545 N N . THR A 1 198 ? -47.881 6.722 22.712 1.00 88.31 198 THR A N 1
ATOM 1546 C CA . THR A 1 198 ? -46.959 5.648 22.330 1.00 88.31 198 THR A CA 1
ATOM 1547 C C . THR A 1 198 ? -45.537 6.179 22.247 1.00 88.31 198 THR A C 1
ATOM 1549 O O . THR A 1 198 ? -45.277 7.199 21.602 1.00 88.31 198 THR A O 1
ATOM 1552 N N . VAL A 1 199 ? -44.609 5.458 22.866 1.00 87.81 199 VAL A N 1
ATOM 1553 C CA . VAL A 1 199 ? -43.172 5.685 22.739 1.00 87.81 199 VAL A CA 1
ATOM 1554 C C . VAL A 1 199 ? -42.632 4.726 21.690 1.00 87.81 199 VAL A C 1
ATOM 1556 O O . VAL A 1 199 ? -42.728 3.512 21.847 1.00 87.81 199 VAL A O 1
ATOM 1559 N N . GLY A 1 200 ? -42.091 5.268 20.606 1.00 86.75 200 GLY A N 1
ATOM 1560 C CA . GLY A 1 200 ? -41.421 4.516 19.553 1.00 86.75 200 GLY A CA 1
ATOM 1561 C C . GLY A 1 200 ? -39.906 4.461 19.732 1.00 86.75 200 GLY A C 1
ATOM 1562 O O . GLY A 1 200 ? -39.338 5.037 20.663 1.00 86.75 200 GLY A O 1
ATOM 1563 N N . THR A 1 201 ? -39.221 3.796 18.806 1.00 87.12 201 THR A N 1
ATOM 1564 C CA . THR A 1 201 ? -37.752 3.717 18.802 1.00 87.12 201 THR A CA 1
ATOM 1565 C C . THR A 1 201 ? -37.167 3.722 17.394 1.00 87.12 201 THR A C 1
ATOM 1567 O O . THR A 1 201 ? -37.870 3.496 16.411 1.00 87.12 201 THR A O 1
ATOM 1570 N N . THR A 1 202 ? -35.876 4.007 17.285 1.00 84.88 202 THR A N 1
ATOM 1571 C CA . THR A 1 202 ? -35.118 4.016 16.029 1.00 84.88 202 THR A CA 1
ATOM 1572 C C . THR A 1 202 ? -34.115 2.864 16.020 1.00 84.88 202 THR A C 1
ATOM 1574 O O . THR A 1 202 ? -33.819 2.281 17.061 1.00 84.88 202 THR A O 1
ATOM 1577 N N . GLY A 1 203 ? -33.601 2.511 14.840 1.00 82.38 203 GLY A N 1
ATOM 1578 C CA . GLY A 1 203 ? -32.545 1.498 14.717 1.00 82.38 203 GLY A CA 1
ATOM 1579 C C . GLY A 1 203 ? -33.020 0.043 14.780 1.00 82.38 203 GLY A C 1
ATOM 1580 O O . GLY A 1 203 ? -32.192 -0.846 14.925 1.00 82.38 203 GLY A O 1
ATOM 1581 N N . ILE A 1 204 ? -34.328 -0.211 14.659 1.00 87.38 204 ILE A N 1
ATOM 1582 C CA . ILE A 1 204 ? -34.892 -1.564 14.493 1.00 87.38 204 ILE A CA 1
ATOM 1583 C C . ILE A 1 204 ? -35.054 -1.925 13.015 1.00 87.38 204 ILE A C 1
ATOM 1585 O O . ILE A 1 204 ? -34.795 -3.058 12.622 1.00 87.38 204 ILE A O 1
ATOM 1589 N N . ILE A 1 205 ? -35.465 -0.961 12.191 1.00 91.38 205 ILE A N 1
ATOM 1590 C CA . ILE A 1 205 ? -35.444 -1.103 10.737 1.00 91.38 205 ILE A CA 1
ATOM 1591 C C . ILE A 1 205 ? -34.071 -0.638 10.262 1.00 91.38 205 ILE A C 1
ATOM 1593 O O . ILE A 1 205 ? -33.686 0.508 10.501 1.00 91.38 205 ILE A O 1
ATOM 1597 N N . LYS A 1 206 ? -33.333 -1.496 9.573 1.00 92.81 206 LYS A N 1
ATOM 1598 C CA . LYS A 1 206 ? -32.063 -1.131 8.957 1.00 92.81 206 LYS A CA 1
ATOM 1599 C C . LYS A 1 206 ? -32.269 -0.896 7.468 1.00 92.81 206 LYS A C 1
ATOM 1601 O O . LYS A 1 206 ? -32.801 -1.744 6.758 1.00 92.81 206 LYS A O 1
ATOM 1606 N N . ILE A 1 207 ? -31.840 0.278 7.026 1.00 94.12 207 ILE A N 1
ATOM 1607 C CA . ILE A 1 207 ? -31.819 0.711 5.629 1.00 94.12 207 ILE A CA 1
ATOM 1608 C C . ILE A 1 207 ? -30.447 1.322 5.334 1.00 94.12 207 ILE A C 1
ATOM 1610 O O . ILE A 1 207 ? -29.788 1.774 6.275 1.00 94.12 207 ILE A O 1
ATOM 1614 N N . PRO A 1 208 ? -29.995 1.345 4.068 1.00 93.50 208 PRO A N 1
ATOM 1615 C CA . PRO A 1 208 ? -28.768 2.040 3.698 1.00 93.50 208 PRO A CA 1
ATOM 1616 C C . PRO A 1 208 ? -28.820 3.498 4.155 1.00 93.50 208 PRO A C 1
ATOM 1618 O O . PRO A 1 208 ? -29.819 4.172 3.917 1.00 93.50 208 PRO A O 1
ATOM 1621 N N . GLU A 1 209 ? -27.764 3.999 4.791 1.00 91.69 209 GLU A N 1
ATOM 1622 C CA . GLU A 1 209 ? -27.720 5.395 5.258 1.00 91.69 209 GLU A CA 1
ATOM 1623 C C . GLU A 1 209 ? -27.795 6.388 4.090 1.00 91.69 209 GLU A C 1
ATOM 1625 O O . GLU A 1 209 ? -28.430 7.436 4.195 1.00 91.69 209 GLU A O 1
ATOM 1630 N N . GLU A 1 210 ? -27.197 6.022 2.954 1.00 94.69 210 GLU A N 1
ATOM 1631 C CA . GLU A 1 210 ? -27.160 6.827 1.740 1.00 94.69 210 GLU A CA 1
ATOM 1632 C C . GLU A 1 210 ? -27.424 5.966 0.497 1.00 94.69 210 GLU A C 1
ATOM 1634 O O . GLU A 1 210 ? -26.854 4.885 0.333 1.00 94.69 210 GLU A O 1
ATOM 1639 N N . ILE A 1 211 ? -28.275 6.464 -0.401 1.00 93.12 211 ILE A N 1
ATOM 1640 C CA . ILE A 1 211 ? -28.628 5.840 -1.678 1.00 93.12 211 ILE A CA 1
ATOM 1641 C C . ILE A 1 211 ? -28.253 6.816 -2.793 1.00 93.12 211 ILE A C 1
ATOM 1643 O O . ILE A 1 211 ? -28.853 7.881 -2.931 1.00 93.12 211 ILE A O 1
ATOM 1647 N N . LYS A 1 212 ? -27.263 6.454 -3.614 1.00 91.81 212 LYS A N 1
ATOM 1648 C CA . LYS A 1 212 ? -26.837 7.267 -4.763 1.00 91.81 212 LYS A CA 1
ATOM 1649 C C . LYS A 1 212 ? -27.480 6.767 -6.043 1.00 91.81 212 LYS A C 1
ATOM 1651 O O . LYS A 1 212 ? -27.341 5.597 -6.395 1.00 91.81 212 LYS A O 1
ATOM 1656 N N . VAL A 1 213 ? -28.121 7.671 -6.772 1.00 90.12 213 VAL A N 1
ATOM 1657 C CA . VAL A 1 213 ? -28.744 7.383 -8.062 1.00 90.12 213 VAL A CA 1
ATOM 1658 C C . VAL A 1 213 ? -28.153 8.304 -9.113 1.00 90.12 213 VAL A C 1
ATOM 1660 O O . VAL A 1 213 ? -28.380 9.510 -9.092 1.00 90.12 213 VAL A O 1
ATOM 1663 N N . LYS A 1 214 ? -27.403 7.718 -10.046 1.00 88.62 214 LYS A N 1
ATOM 1664 C CA . LYS A 1 214 ? -26.837 8.433 -11.190 1.00 88.62 214 LYS A CA 1
ATOM 1665 C C . LYS A 1 214 ? -27.631 8.105 -12.447 1.00 88.62 214 LYS A C 1
ATOM 1667 O O . LYS A 1 214 ? -27.765 6.926 -12.796 1.00 88.62 214 LYS A O 1
ATOM 1672 N N . LEU A 1 215 ? -28.129 9.146 -13.102 1.00 86.88 215 LEU A N 1
ATOM 1673 C CA . LEU A 1 215 ? -28.819 9.114 -14.388 1.00 86.88 215 LEU A CA 1
ATOM 1674 C C . LEU A 1 215 ? -27.944 9.765 -15.469 1.00 86.88 215 LEU A C 1
ATOM 1676 O O . LEU A 1 215 ? -27.104 10.626 -15.191 1.00 86.88 215 LEU A O 1
ATOM 1680 N N . SER A 1 216 ? -28.157 9.373 -16.721 1.00 83.25 216 SER A N 1
ATOM 1681 C CA . SER A 1 216 ? -27.488 9.967 -17.883 1.00 83.25 216 SER A CA 1
ATOM 1682 C C . SER A 1 216 ? -28.506 10.413 -18.924 1.00 83.25 216 SER A C 1
ATOM 1684 O O . SER A 1 216 ? -29.675 10.035 -18.867 1.00 83.25 216 SER A O 1
ATOM 1686 N N . LEU A 1 217 ? -28.053 11.175 -19.922 1.00 82.12 217 LEU A N 1
ATOM 1687 C CA . LEU A 1 217 ? -28.891 11.571 -21.057 1.00 82.12 217 LEU A CA 1
ATOM 1688 C C . LEU A 1 217 ? -29.529 10.359 -21.768 1.00 82.12 217 LEU A C 1
ATOM 1690 O O . LEU A 1 217 ? -30.657 10.444 -22.241 1.00 82.12 217 LEU A O 1
ATOM 1694 N N . GLN A 1 218 ? -28.822 9.224 -21.810 1.00 77.81 218 GLN A N 1
ATOM 1695 C CA . GLN A 1 218 ? -29.278 7.986 -22.457 1.00 77.81 218 GLN A CA 1
ATOM 1696 C C . GLN A 1 218 ? -30.108 7.086 -21.523 1.00 77.81 218 GLN A C 1
ATOM 1698 O O . GLN A 1 218 ? -30.872 6.246 -21.989 1.00 77.81 218 GLN A O 1
ATOM 1703 N N . GLU A 1 219 ? -29.980 7.262 -20.205 1.00 83.12 219 GLU A N 1
ATOM 1704 C CA . GLU A 1 219 ? -30.682 6.497 -19.171 1.00 83.12 219 GLU A CA 1
ATOM 1705 C C . GLU A 1 219 ? -31.365 7.471 -18.202 1.00 83.12 219 GLU A C 1
ATOM 1707 O O . GLU A 1 219 ? -30.913 7.714 -17.081 1.00 83.12 219 GLU A O 1
ATOM 1712 N N . ARG A 1 220 ? -32.469 8.065 -18.668 1.00 87.12 220 ARG A N 1
ATOM 1713 C CA . ARG A 1 220 ? -33.267 9.033 -17.898 1.00 87.12 220 ARG A CA 1
ATOM 1714 C C . ARG A 1 220 ? -34.156 8.389 -16.839 1.00 87.12 220 ARG A C 1
ATOM 1716 O O . ARG A 1 220 ? -34.745 9.110 -16.045 1.00 87.12 220 ARG A O 1
ATOM 1723 N N . LYS A 1 221 ? -34.286 7.061 -16.838 1.00 91.38 221 LYS A N 1
ATOM 1724 C CA . LYS A 1 221 ? -35.126 6.284 -15.917 1.00 91.38 221 LYS A CA 1
ATOM 1725 C C . LYS A 1 221 ? -34.308 5.166 -15.303 1.00 91.38 221 LYS A C 1
ATOM 1727 O O . LYS A 1 221 ? -33.648 4.438 -16.038 1.00 91.38 221 LYS A O 1
ATOM 1732 N N . LYS A 1 222 ? -34.396 5.004 -13.985 1.00 90.94 222 LYS A N 1
ATOM 1733 C CA . LYS A 1 222 ? -33.695 3.945 -13.259 1.00 90.94 222 LYS A CA 1
ATOM 1734 C C . LYS A 1 222 ? -34.525 3.437 -12.089 1.00 90.94 222 LYS A C 1
ATOM 1736 O O . LYS A 1 222 ? -35.098 4.224 -11.337 1.00 90.94 222 LYS A O 1
ATOM 1741 N N . SER A 1 223 ? -34.554 2.118 -11.933 1.00 92.56 223 SER A N 1
ATOM 1742 C CA . SER A 1 223 ? -35.194 1.430 -10.813 1.00 92.56 223 SER A CA 1
ATOM 1743 C C . SER A 1 223 ? -34.118 0.775 -9.956 1.00 92.56 223 SER A C 1
ATOM 1745 O O . SER A 1 223 ? -33.312 -0.001 -10.465 1.00 92.56 223 SER A O 1
ATOM 1747 N N . ILE A 1 224 ? -34.083 1.105 -8.667 1.00 93.31 224 ILE A N 1
ATOM 1748 C CA . ILE A 1 224 ? -33.042 0.666 -7.736 1.00 93.31 224 ILE A CA 1
ATOM 1749 C C . ILE A 1 224 ? -33.682 -0.144 -6.609 1.00 93.31 224 ILE A C 1
ATOM 1751 O O . ILE A 1 224 ? -34.571 0.374 -5.927 1.00 93.31 224 ILE A O 1
ATOM 1755 N N . PRO A 1 225 ? -33.246 -1.397 -6.389 1.00 93.56 225 PRO A N 1
ATOM 1756 C CA . PRO A 1 225 ? -33.661 -2.164 -5.228 1.00 93.56 225 PRO A CA 1
ATOM 1757 C C . PRO A 1 225 ? -32.978 -1.628 -3.963 1.00 93.56 225 PRO A C 1
ATOM 1759 O O . PRO A 1 225 ? -31.758 -1.488 -3.907 1.00 93.56 225 PRO A O 1
ATOM 1762 N N . ILE A 1 226 ? -33.775 -1.345 -2.939 1.00 95.00 226 ILE A N 1
ATOM 1763 C CA . ILE A 1 226 ? -33.347 -0.954 -1.598 1.00 95.00 226 ILE A CA 1
ATOM 1764 C C . ILE A 1 226 ? -33.666 -2.118 -0.670 1.00 95.00 226 ILE A C 1
ATOM 1766 O O . ILE A 1 226 ? -34.833 -2.464 -0.474 1.00 95.00 226 ILE A O 1
ATOM 1770 N N . GLU A 1 227 ? -32.628 -2.716 -0.097 1.00 94.44 227 GLU A N 1
ATOM 1771 C CA . GLU A 1 227 ? -32.779 -3.745 0.926 1.00 94.44 227 GLU A CA 1
ATOM 1772 C C . GLU A 1 227 ? -33.147 -3.104 2.269 1.00 94.44 227 GLU A C 1
ATOM 1774 O O . GLU A 1 227 ? -32.529 -2.129 2.702 1.00 94.44 227 GLU A O 1
ATOM 1779 N N . ILE A 1 228 ? -34.169 -3.655 2.916 1.00 94.62 228 ILE A N 1
ATOM 1780 C CA . ILE A 1 228 ? -34.688 -3.190 4.200 1.00 94.62 228 ILE A CA 1
ATOM 1781 C C . ILE A 1 228 ? -34.761 -4.392 5.125 1.00 94.62 228 ILE A C 1
ATOM 1783 O O . ILE A 1 228 ? -35.403 -5.395 4.810 1.00 94.62 228 ILE A O 1
ATOM 1787 N N . GLU A 1 229 ? -34.104 -4.283 6.268 1.00 95.31 229 GLU A N 1
ATOM 1788 C CA . GLU A 1 229 ? -33.913 -5.378 7.209 1.00 95.31 229 GLU A CA 1
ATOM 1789 C C . GLU A 1 229 ? -34.616 -5.073 8.533 1.00 95.31 229 GLU A C 1
ATOM 1791 O O . GLU A 1 229 ? -34.540 -3.961 9.058 1.00 95.31 229 GLU A O 1
ATOM 1796 N N . ASN A 1 230 ? -35.301 -6.072 9.081 1.00 94.25 230 ASN A N 1
ATOM 1797 C CA . ASN A 1 230 ? -35.853 -6.021 10.426 1.00 94.25 230 ASN A CA 1
ATOM 1798 C C . ASN A 1 230 ? -34.870 -6.667 11.404 1.00 94.25 230 ASN A C 1
ATOM 1800 O O . ASN A 1 230 ? -34.581 -7.857 11.311 1.00 94.25 230 ASN A O 1
ATOM 1804 N N . LEU A 1 231 ? -34.381 -5.891 12.367 1.00 92.56 231 LEU A N 1
ATOM 1805 C CA . LEU A 1 231 ? -33.411 -6.351 13.360 1.00 92.56 231 LEU A CA 1
ATOM 1806 C C . LEU A 1 231 ? -34.050 -7.000 14.596 1.00 92.56 231 LEU A C 1
ATOM 1808 O O . LEU A 1 231 ? -33.326 -7.404 15.505 1.00 92.56 231 LEU A O 1
ATOM 1812 N N . THR A 1 232 ? -35.379 -7.105 14.650 1.00 90.69 232 THR A N 1
ATOM 1813 C CA . THR A 1 232 ? -36.105 -7.724 15.769 1.00 90.69 232 THR A CA 1
ATOM 1814 C C . THR A 1 232 ? -36.604 -9.122 15.437 1.00 90.69 232 THR A C 1
ATOM 1816 O O . THR A 1 232 ? -36.738 -9.499 14.274 1.00 90.69 232 THR A O 1
ATOM 1819 N N . ASP A 1 233 ? -36.920 -9.875 16.487 1.00 89.88 233 ASP A N 1
ATOM 1820 C CA . ASP A 1 233 ? -37.556 -11.194 16.415 1.00 89.88 233 ASP A CA 1
ATOM 1821 C C . ASP A 1 233 ? -39.091 -11.105 16.272 1.00 89.88 233 ASP A C 1
ATOM 1823 O O . ASP A 1 233 ? -39.790 -12.116 16.287 1.00 89.88 233 ASP A O 1
ATOM 1827 N N . GLU A 1 234 ? -39.628 -9.897 16.090 1.00 90.25 234 GLU A N 1
ATOM 1828 C CA . GLU A 1 234 ? -41.054 -9.623 15.921 1.00 90.25 234 GLU A CA 1
ATOM 1829 C C . GLU A 1 234 ? -41.350 -9.098 14.512 1.00 90.25 234 GLU A C 1
ATOM 1831 O O . GLU A 1 234 ? -40.488 -8.541 13.838 1.00 90.25 234 GLU A O 1
ATOM 1836 N N . LEU A 1 235 ? -42.585 -9.275 14.039 1.00 92.38 235 LEU A N 1
ATOM 1837 C CA . LEU A 1 235 ? -43.021 -8.775 12.735 1.00 92.38 235 LEU A CA 1
ATOM 1838 C C . LEU A 1 235 ? -43.134 -7.242 12.759 1.00 92.38 235 LEU A C 1
ATOM 1840 O O . LEU A 1 235 ? -43.853 -6.687 13.591 1.00 92.38 235 LEU A O 1
ATOM 1844 N N . VAL A 1 236 ? -42.524 -6.561 11.785 1.00 93.19 236 VAL A N 1
ATOM 1845 C CA . VAL A 1 236 ? -42.813 -5.142 11.524 1.00 93.19 236 VAL A CA 1
ATOM 1846 C C . VAL A 1 236 ? -43.970 -5.070 10.529 1.00 93.19 236 VAL A C 1
ATOM 1848 O O . VAL A 1 236 ? -43.872 -5.575 9.412 1.00 93.19 236 VAL A O 1
ATOM 1851 N N . SER A 1 237 ? -45.071 -4.442 10.927 1.00 92.00 237 SER A N 1
ATOM 1852 C CA . SER A 1 237 ? -46.301 -4.281 10.139 1.00 92.00 237 SER A CA 1
ATOM 1853 C C . SER A 1 237 ? -46.576 -2.811 9.807 1.00 92.00 237 SER A C 1
ATOM 1855 O O . SER A 1 237 ? -45.970 -1.920 10.405 1.00 92.00 237 SER A O 1
ATOM 1857 N N . ASN A 1 238 ? -47.493 -2.548 8.869 1.00 91.25 238 ASN A N 1
ATOM 1858 C CA . ASN A 1 238 ? -47.855 -1.199 8.408 1.00 91.25 238 ASN A CA 1
ATOM 1859 C C . ASN A 1 238 ? -46.631 -0.387 7.967 1.00 91.25 238 ASN A C 1
ATOM 1861 O O . ASN A 1 238 ? -46.449 0.763 8.368 1.00 91.25 238 ASN A O 1
ATOM 1865 N N . VAL A 1 239 ? -45.752 -1.032 7.202 1.00 93.06 239 VAL A N 1
ATOM 1866 C CA . VAL A 1 239 ? -44.516 -0.421 6.727 1.00 93.06 239 VAL A CA 1
ATOM 1867 C C . VAL A 1 239 ? -44.863 0.632 5.682 1.00 93.06 239 VAL A C 1
ATOM 1869 O O . VAL A 1 239 ? -45.431 0.314 4.639 1.00 93.06 239 VAL A O 1
ATOM 1872 N N . GLY A 1 240 ? -44.540 1.885 5.980 1.00 93.19 240 GLY A N 1
ATOM 1873 C CA . GLY A 1 240 ? -44.798 3.036 5.122 1.00 93.19 240 GLY A CA 1
ATOM 1874 C C . GLY A 1 240 ? -43.505 3.678 4.637 1.00 93.19 240 GLY A C 1
ATOM 1875 O O . GLY A 1 240 ? -42.506 3.709 5.360 1.00 93.19 240 GLY A O 1
ATOM 1876 N N . TYR A 1 241 ? -43.554 4.226 3.424 1.00 94.31 241 TYR A N 1
ATOM 1877 C CA . TYR A 1 241 ? -42.441 4.911 2.775 1.00 94.31 241 TYR A CA 1
ATOM 1878 C C . TYR A 1 241 ? -42.813 6.367 2.513 1.00 94.31 241 TYR A C 1
ATOM 1880 O O . TYR A 1 241 ? -43.743 6.644 1.756 1.00 94.31 241 TYR A O 1
ATOM 1888 N N . GLU A 1 242 ? -42.076 7.293 3.110 1.00 93.94 242 GLU A N 1
ATOM 1889 C CA . GLU A 1 242 ? -42.284 8.728 2.939 1.00 93.94 242 GLU A CA 1
ATOM 1890 C C . GLU A 1 242 ? -41.034 9.362 2.323 1.00 93.94 242 GLU A C 1
ATOM 1892 O O . GLU A 1 242 ? -39.912 9.126 2.774 1.00 93.94 242 GLU A O 1
ATOM 1897 N N . LEU A 1 243 ? -41.229 10.153 1.267 1.00 92.94 243 LEU A N 1
ATOM 1898 C CA . LEU A 1 243 ? -40.165 10.869 0.567 1.00 92.94 243 LEU A CA 1
ATOM 1899 C C . LEU A 1 243 ? -40.252 12.355 0.913 1.00 92.94 243 LEU A C 1
ATOM 1901 O O . LEU A 1 243 ? -41.115 13.073 0.410 1.00 92.94 243 LEU A O 1
ATOM 1905 N N . ASN A 1 244 ? -39.328 12.816 1.746 1.00 91.94 244 ASN A N 1
ATOM 1906 C CA . ASN A 1 244 ? -39.257 14.198 2.197 1.00 91.94 244 ASN A CA 1
ATOM 1907 C C . ASN A 1 244 ? -38.308 14.986 1.299 1.00 91.94 244 ASN A C 1
ATOM 1909 O O . ASN A 1 244 ? -37.089 14.802 1.348 1.00 91.94 244 ASN A O 1
ATOM 1913 N N . LYS A 1 245 ? -38.892 15.851 0.465 1.00 84.25 245 LYS A N 1
ATOM 1914 C CA . LYS A 1 245 ? -38.200 16.494 -0.656 1.00 84.25 245 LYS A CA 1
ATOM 1915 C C . LYS A 1 245 ? -37.400 17.756 -0.299 1.00 84.25 245 LYS A C 1
ATOM 1917 O O . LYS A 1 245 ? -36.450 18.049 -1.000 1.00 84.25 245 LYS A O 1
ATOM 1922 N N . GLY A 1 246 ? -37.677 18.470 0.794 1.00 78.19 246 GLY A N 1
ATOM 1923 C CA . GLY A 1 246 ? -36.891 19.670 1.146 1.00 78.19 246 GLY A CA 1
ATOM 1924 C C . GLY A 1 246 ? -36.788 20.688 -0.011 1.00 78.19 246 GLY A C 1
ATOM 1925 O O . GLY A 1 246 ? -37.792 20.962 -0.663 1.00 78.19 246 GLY A O 1
ATOM 1926 N N . MET A 1 247 ? -35.591 21.237 -0.274 1.00 74.50 247 MET A N 1
ATOM 1927 C CA . MET A 1 247 ? -35.297 22.006 -1.499 1.00 74.50 247 MET A CA 1
ATOM 1928 C C . MET A 1 247 ? -34.926 21.044 -2.636 1.00 74.50 247 MET A C 1
ATOM 1930 O O . MET A 1 247 ? -33.791 20.578 -2.712 1.00 74.50 247 MET A O 1
ATOM 1934 N N . PHE A 1 248 ? -35.890 20.746 -3.505 1.00 85.31 248 PHE A N 1
ATOM 1935 C CA . PHE A 1 248 ? -35.790 19.684 -4.503 1.00 85.31 248 PHE A CA 1
ATOM 1936 C C . PHE A 1 248 ? -35.841 20.222 -5.935 1.00 85.31 248 PHE A C 1
ATOM 1938 O O . PHE A 1 248 ? -36.617 21.126 -6.232 1.00 85.31 248 PHE A O 1
ATOM 1945 N N . ASP A 1 249 ? -35.042 19.647 -6.835 1.00 86.38 249 ASP A N 1
ATOM 1946 C CA . ASP A 1 249 ? -35.144 19.925 -8.270 1.00 86.38 249 ASP A CA 1
ATOM 1947 C C . ASP A 1 249 ? -36.317 19.121 -8.856 1.00 86.38 249 ASP A C 1
ATOM 1949 O O . ASP A 1 249 ? -36.239 17.899 -9.010 1.00 86.38 249 ASP A O 1
ATOM 1953 N N . GLU A 1 250 ? -37.413 19.815 -9.180 1.00 87.12 250 GLU A N 1
ATOM 1954 C CA . GLU A 1 250 ? -38.669 19.233 -9.688 1.00 87.12 250 GLU A CA 1
ATOM 1955 C C . GLU A 1 250 ? -38.516 18.483 -11.023 1.00 87.12 250 GLU A C 1
ATOM 1957 O O . GLU A 1 250 ? -39.414 17.740 -11.433 1.00 87.12 250 GLU A O 1
ATOM 1962 N N . ARG A 1 251 ? -37.364 18.607 -11.698 1.00 91.06 251 ARG A N 1
ATOM 1963 C CA . ARG A 1 251 ? -37.050 17.797 -12.882 1.00 91.06 251 ARG A CA 1
ATOM 1964 C C . ARG A 1 251 ? -36.838 16.321 -12.539 1.00 91.06 251 ARG A C 1
ATOM 1966 O O . ARG A 1 251 ? -37.000 15.477 -13.421 1.00 91.06 251 ARG A O 1
ATOM 1973 N N . PHE A 1 252 ? -36.524 15.976 -11.287 1.00 92.12 252 PHE A N 1
ATOM 1974 C CA . PHE A 1 252 ? -36.458 14.585 -10.834 1.00 92.12 252 PHE A CA 1
ATOM 1975 C C . PHE A 1 252 ? -37.828 14.081 -10.357 1.00 92.12 252 PHE A C 1
ATOM 1977 O O . PHE A 1 252 ? -38.374 14.517 -9.352 1.00 92.12 252 PHE A O 1
ATOM 1984 N N . LYS A 1 253 ? -38.382 13.064 -11.009 1.00 93.12 253 LYS A N 1
ATOM 1985 C CA . LYS A 1 253 ? -39.561 12.334 -10.531 1.00 93.12 253 LYS A CA 1
ATOM 1986 C C . LYS A 1 253 ? -39.110 11.109 -9.745 1.00 93.12 253 LYS A C 1
ATOM 1988 O O . LYS A 1 253 ? -38.457 10.226 -10.291 1.00 93.12 253 LYS A O 1
ATOM 1993 N N . VAL A 1 254 ? -39.468 11.047 -8.463 1.00 93.56 254 VAL A N 1
ATOM 1994 C CA . VAL A 1 254 ? -39.063 9.966 -7.549 1.00 93.56 254 VAL A CA 1
ATOM 1995 C C . VAL A 1 254 ? -40.292 9.310 -6.940 1.00 93.56 254 VAL A C 1
ATOM 1997 O O . VAL A 1 254 ? -41.180 9.999 -6.435 1.00 93.56 254 VAL A O 1
ATOM 2000 N N . SER A 1 255 ? -40.335 7.981 -6.961 1.00 94.00 255 SER A N 1
ATOM 2001 C CA . SER A 1 255 ? -41.353 7.187 -6.267 1.00 94.00 255 SER A CA 1
ATOM 2002 C C . SER A 1 255 ? -40.742 5.914 -5.694 1.00 94.00 255 SER A C 1
ATOM 2004 O O . SER A 1 255 ? -39.763 5.399 -6.226 1.00 94.00 255 SER A O 1
ATOM 2006 N N . ILE A 1 256 ? -41.320 5.387 -4.619 1.00 95.69 256 ILE A N 1
ATOM 2007 C CA . ILE A 1 256 ? -40.874 4.141 -3.994 1.00 95.69 256 ILE A CA 1
ATOM 2008 C C . ILE A 1 256 ? -42.074 3.234 -3.732 1.00 95.69 256 ILE A C 1
ATOM 2010 O O . ILE A 1 256 ? -43.146 3.708 -3.357 1.00 95.69 256 ILE A O 1
ATOM 2014 N N . LYS A 1 257 ? -41.902 1.932 -3.965 1.00 93.38 257 LYS A N 1
ATOM 2015 C CA . LYS A 1 257 ? -42.897 0.898 -3.651 1.00 93.38 257 LYS A CA 1
ATOM 2016 C C . LYS A 1 257 ? -42.212 -0.280 -2.968 1.00 93.38 257 LYS A C 1
ATOM 2018 O O . LYS A 1 257 ? -41.153 -0.708 -3.416 1.00 93.38 257 LYS A O 1
ATOM 2023 N N . GLY A 1 258 ? -42.815 -0.821 -1.919 1.00 91.50 258 GLY A N 1
ATOM 2024 C CA . GLY A 1 258 ? -42.286 -1.964 -1.177 1.00 91.50 258 GLY A CA 1
ATOM 2025 C C . GLY A 1 258 ? -43.381 -2.690 -0.402 1.00 91.50 258 GLY A C 1
ATOM 2026 O O . GLY A 1 258 ? -44.556 -2.347 -0.519 1.00 91.50 258 GLY A O 1
ATOM 2027 N N . SER A 1 259 ? -42.995 -3.713 0.356 1.00 91.44 259 SER A N 1
ATOM 2028 C CA . SER A 1 259 ? -43.921 -4.504 1.175 1.00 91.44 259 SER A CA 1
ATOM 2029 C C . SER A 1 259 ? -44.379 -3.730 2.415 1.00 91.44 259 SER A C 1
ATOM 2031 O O . SER A 1 259 ? -43.571 -3.084 3.074 1.00 91.44 259 SER A O 1
ATOM 2033 N N . GLU A 1 260 ? -45.648 -3.884 2.796 1.00 92.31 260 GLU A N 1
ATOM 2034 C CA . GLU A 1 260 ? -46.219 -3.326 4.035 1.00 92.31 260 GLU A CA 1
ATOM 2035 C C . GLU A 1 260 ? -45.821 -4.116 5.300 1.00 92.31 260 GLU A C 1
ATOM 2037 O O . GLU A 1 260 ? -46.205 -3.756 6.417 1.00 92.31 260 GLU A O 1
ATOM 2042 N N . LYS A 1 261 ? -45.078 -5.220 5.145 1.00 92.94 261 LYS A N 1
ATOM 2043 C CA . LYS A 1 261 ? -44.638 -6.099 6.239 1.00 92.94 261 LYS A CA 1
ATOM 2044 C C . LYS A 1 261 ? -43.180 -6.531 6.055 1.00 92.94 261 LYS A C 1
ATOM 2046 O O . LYS A 1 261 ? -42.801 -6.915 4.946 1.00 92.94 261 LYS A O 1
ATOM 2051 N N . ILE A 1 262 ? -42.399 -6.534 7.140 1.00 93.81 262 ILE A N 1
ATOM 2052 C CA . ILE A 1 262 ? -41.023 -7.065 7.192 1.00 93.81 262 ILE A CA 1
ATOM 2053 C C . ILE A 1 262 ? -40.985 -8.229 8.195 1.00 93.81 262 ILE A C 1
ATOM 2055 O O . ILE A 1 262 ? -41.232 -7.993 9.383 1.00 93.81 262 ILE A O 1
ATOM 2059 N N . PRO A 1 263 ? -40.689 -9.471 7.759 1.00 93.56 263 PRO A N 1
ATOM 2060 C CA . PRO A 1 263 ? -40.636 -10.636 8.644 1.00 93.56 263 PRO A CA 1
ATOM 2061 C C . PRO A 1 263 ? -39.639 -10.477 9.810 1.00 93.56 263 PRO A C 1
ATOM 2063 O O . PRO A 1 263 ? -38.680 -9.710 9.682 1.00 93.56 263 PRO A O 1
ATOM 2066 N N . PRO A 1 264 ? -39.822 -11.208 10.926 1.00 93.44 264 PRO A N 1
ATOM 2067 C CA . PRO A 1 264 ? -38.829 -11.319 12.000 1.00 93.44 264 PRO A CA 1
ATOM 2068 C C . PRO A 1 264 ? -37.442 -11.679 11.467 1.00 93.44 264 PRO A C 1
ATOM 2070 O O . PRO A 1 264 ? -37.328 -12.623 10.683 1.00 93.44 264 PRO A O 1
ATOM 2073 N N . ARG A 1 265 ? -36.402 -10.926 11.854 1.00 92.81 265 ARG A N 1
ATOM 2074 C CA . ARG A 1 265 ? -35.010 -11.087 11.372 1.00 92.81 265 ARG A CA 1
ATOM 2075 C C . ARG A 1 265 ? -34.876 -11.175 9.844 1.00 92.81 265 ARG A C 1
ATOM 2077 O O . ARG A 1 265 ? -33.901 -11.714 9.325 1.00 92.81 265 ARG A O 1
ATOM 2084 N N . GLY A 1 266 ? -35.883 -10.691 9.122 1.00 91.38 266 GLY A N 1
ATOM 2085 C CA . GLY A 1 266 ? -36.026 -10.856 7.688 1.00 91.38 266 GLY A CA 1
ATOM 2086 C C . GLY A 1 266 ? -35.614 -9.615 6.914 1.00 91.38 266 GLY A C 1
ATOM 2087 O O . GLY A 1 266 ? -35.483 -8.515 7.458 1.00 91.38 266 GLY A O 1
ATOM 2088 N N . LYS A 1 267 ? -35.464 -9.802 5.604 1.00 94.56 267 LYS A N 1
ATOM 2089 C CA . LYS A 1 267 ? -35.160 -8.746 4.641 1.00 94.56 267 LYS A CA 1
ATOM 2090 C C . LYS A 1 267 ? -36.264 -8.663 3.600 1.00 94.56 267 LYS A C 1
ATOM 2092 O O . LYS A 1 267 ? -36.777 -9.687 3.153 1.00 94.56 267 LYS A O 1
ATOM 2097 N N . ILE A 1 268 ? -36.608 -7.446 3.205 1.00 94.19 268 ILE A N 1
ATOM 2098 C CA . ILE A 1 268 ? -37.467 -7.168 2.054 1.00 94.19 268 ILE A CA 1
ATOM 2099 C C . ILE A 1 268 ? -36.745 -6.224 1.097 1.00 94.19 268 ILE A C 1
ATOM 2101 O O . ILE A 1 268 ? -35.797 -5.538 1.479 1.00 94.19 268 ILE A O 1
ATOM 2105 N N . VAL A 1 269 ? -37.226 -6.156 -0.140 1.00 94.44 269 VAL A N 1
ATOM 2106 C CA . VAL A 1 269 ? -36.721 -5.224 -1.149 1.00 94.44 269 VAL A CA 1
ATOM 2107 C C . VAL A 1 269 ? -37.823 -4.231 -1.507 1.00 94.44 269 VAL A C 1
ATOM 2109 O O . VAL A 1 269 ? -38.919 -4.631 -1.898 1.00 94.44 269 VAL A O 1
ATOM 2112 N N . ALA A 1 270 ? -37.529 -2.938 -1.381 1.00 94.69 270 ALA A N 1
ATOM 2113 C CA . ALA A 1 270 ? -38.340 -1.856 -1.933 1.00 94.69 270 ALA A CA 1
ATOM 2114 C C . ALA A 1 270 ? -37.705 -1.352 -3.235 1.00 94.69 270 ALA A C 1
ATOM 2116 O O . ALA A 1 270 ? -36.486 -1.292 -3.346 1.00 94.69 270 ALA A O 1
ATOM 2117 N N . ILE A 1 271 ? -38.506 -0.976 -4.229 1.00 95.75 271 ILE A N 1
ATOM 2118 C CA . ILE A 1 271 ? -38.016 -0.460 -5.511 1.00 95.75 271 ILE A CA 1
ATOM 2119 C C . ILE A 1 271 ? -38.179 1.058 -5.542 1.00 95.75 271 ILE A C 1
ATOM 2121 O O . ILE A 1 271 ? -39.303 1.568 -5.534 1.00 95.75 271 ILE A O 1
ATOM 2125 N N . LEU A 1 272 ? -37.054 1.769 -5.607 1.00 96.06 272 LEU A N 1
ATOM 2126 C CA . LEU A 1 272 ? -36.981 3.207 -5.849 1.00 96.06 272 LEU A CA 1
ATOM 2127 C C . LEU A 1 272 ? -36.923 3.467 -7.353 1.00 96.06 272 LEU A C 1
ATOM 2129 O O . LEU A 1 272 ? -35.966 3.075 -8.014 1.00 96.06 272 LEU A O 1
ATOM 2133 N N . ASN A 1 273 ? -37.923 4.154 -7.889 1.00 94.50 273 ASN A N 1
ATOM 2134 C CA . ASN A 1 273 ? -37.961 4.585 -9.279 1.00 94.50 273 ASN A CA 1
ATOM 2135 C C . ASN A 1 273 ? -37.609 6.067 -9.357 1.00 94.50 273 ASN A C 1
ATOM 2137 O O . ASN A 1 273 ? -38.267 6.894 -8.720 1.00 94.50 273 ASN A O 1
ATOM 2141 N N . VAL A 1 274 ? -36.598 6.385 -10.159 1.00 94.31 274 VAL A N 1
ATOM 2142 C CA . VAL A 1 274 ? -36.147 7.751 -10.424 1.00 94.31 274 VAL A CA 1
ATOM 2143 C C . VAL A 1 274 ? -36.212 8.007 -11.924 1.00 94.31 274 VAL A C 1
ATOM 2145 O O . VAL A 1 274 ? -35.725 7.206 -12.721 1.00 94.31 274 VAL A O 1
ATOM 2148 N N . GLU A 1 275 ? -36.800 9.132 -12.306 1.00 93.44 275 GLU A N 1
ATOM 2149 C CA . GLU A 1 275 ? -36.862 9.630 -13.676 1.00 93.44 275 GLU A CA 1
ATOM 2150 C C . GLU A 1 275 ? -36.397 11.088 -13.720 1.00 93.44 275 GLU A C 1
ATOM 2152 O O . GLU A 1 275 ? -36.797 11.881 -12.876 1.00 93.44 275 GLU A O 1
ATOM 2157 N N . PHE A 1 276 ? -35.589 11.463 -14.708 1.00 91.88 276 PHE A N 1
ATOM 2158 C CA . PHE A 1 276 ? -35.316 12.864 -15.031 1.00 91.88 276 PHE A CA 1
ATOM 2159 C C . PHE A 1 276 ? -36.206 13.287 -16.207 1.00 91.88 276 PHE A C 1
ATOM 2161 O O . PHE A 1 276 ? -36.158 12.681 -17.280 1.00 91.88 276 PHE A O 1
ATOM 2168 N N . ALA A 1 277 ? -37.067 14.279 -15.984 1.00 86.81 277 ALA A N 1
ATOM 2169 C CA . ALA A 1 277 ? -38.188 14.598 -16.868 1.00 86.81 277 ALA A CA 1
ATOM 2170 C C . ALA A 1 277 ? -37.777 15.292 -18.180 1.00 86.81 277 ALA A C 1
ATOM 2172 O O . ALA A 1 277 ? -38.489 15.179 -19.177 1.00 86.81 277 ALA A O 1
ATOM 2173 N N . GLU A 1 278 ? -36.638 15.984 -18.200 1.00 83.00 278 GLU A N 1
ATOM 2174 C CA . GLU A 1 278 ? -36.175 16.776 -19.344 1.00 83.00 278 GLU A CA 1
ATOM 2175 C C . GLU A 1 278 ? -35.082 16.057 -20.143 1.00 83.00 278 GLU A C 1
ATOM 2177 O O . GLU A 1 278 ? -34.292 15.280 -19.609 1.00 83.00 278 GLU A O 1
ATOM 2182 N N . GLU A 1 279 ? -35.002 16.323 -21.446 1.00 80.62 279 GLU A N 1
ATOM 2183 C CA . GLU A 1 279 ? -33.852 15.930 -22.264 1.00 80.62 279 GLU A CA 1
ATOM 2184 C C . GLU A 1 279 ? -32.850 17.087 -22.305 1.00 80.62 279 GLU A C 1
ATOM 2186 O O . GLU A 1 279 ? -32.837 17.898 -23.227 1.00 80.62 279 GLU A O 1
ATOM 2191 N N . SER A 1 280 ? -32.040 17.198 -21.251 1.00 78.19 280 SER A N 1
ATOM 2192 C CA . SER A 1 280 ? -31.072 18.288 -21.094 1.00 78.19 280 SER A CA 1
ATOM 2193 C C . SER A 1 280 ? -29.633 17.774 -21.088 1.00 78.19 280 SER A C 1
ATOM 2195 O O . SER A 1 280 ? -29.348 16.688 -20.586 1.00 78.19 280 SER A O 1
ATOM 2197 N N . LYS A 1 281 ? -28.706 18.569 -21.636 1.00 78.19 281 LYS A N 1
ATOM 2198 C CA . LYS A 1 281 ? -27.251 18.360 -21.496 1.00 78.19 281 LYS A CA 1
ATOM 2199 C C . LYS A 1 281 ? -26.693 19.032 -20.238 1.00 78.19 281 LYS A C 1
ATOM 2201 O O . LYS A 1 281 ? -25.484 19.005 -20.017 1.00 78.19 281 LYS A O 1
ATOM 2206 N N . GLU A 1 282 ? -27.542 19.661 -19.438 1.00 82.00 282 GLU A N 1
ATOM 2207 C CA . GLU A 1 282 ? -27.137 20.287 -18.188 1.00 82.00 282 GLU A CA 1
ATOM 2208 C C . GLU A 1 282 ? -26.939 19.249 -17.091 1.00 82.00 282 GLU A C 1
ATOM 2210 O O . GLU A 1 282 ? -27.583 18.201 -17.060 1.00 82.00 282 GLU A O 1
ATOM 2215 N N . TYR A 1 283 ? -26.019 19.561 -16.188 1.00 85.38 283 TYR A N 1
ATOM 2216 C CA . TYR A 1 283 ? -25.843 18.821 -14.953 1.00 85.38 283 TYR A CA 1
ATOM 2217 C C . TYR A 1 283 ? -26.919 19.243 -13.952 1.00 85.38 283 TYR A C 1
ATOM 2219 O O . TYR A 1 283 ? -27.131 20.439 -13.745 1.00 85.38 283 TYR A O 1
ATOM 2227 N N . ALA A 1 284 ? -27.563 18.270 -13.314 1.00 87.62 284 ALA A N 1
ATOM 2228 C CA . ALA A 1 284 ? -28.546 18.519 -12.268 1.00 87.62 284 ALA A CA 1
ATOM 2229 C C . ALA A 1 284 ? -28.323 17.582 -11.081 1.00 87.62 284 ALA A C 1
ATOM 2231 O O . ALA A 1 284 ? -27.916 16.428 -11.244 1.00 87.62 284 ALA A O 1
ATOM 2232 N N . THR A 1 285 ? -28.624 18.075 -9.884 1.00 91.19 285 THR A N 1
ATOM 2233 C CA . THR A 1 285 ? -28.545 17.306 -8.641 1.00 91.19 285 THR A CA 1
ATOM 2234 C C . THR A 1 285 ? -29.745 17.577 -7.771 1.00 91.19 285 THR A C 1
ATOM 2236 O O . THR A 1 285 ? -30.202 18.716 -7.698 1.00 91.19 285 THR A O 1
ATOM 2239 N N . ALA A 1 286 ? -30.183 16.559 -7.045 1.00 90.81 286 ALA A N 1
ATOM 2240 C CA . ALA A 1 286 ? -31.183 16.716 -6.006 1.00 90.81 286 ALA A CA 1
ATOM 2241 C C . ALA A 1 286 ? -30.866 15.806 -4.820 1.00 90.81 286 ALA A C 1
ATOM 2243 O O . ALA A 1 286 ? -30.315 14.717 -4.983 1.00 90.81 286 ALA A O 1
ATOM 2244 N N . GLU A 1 287 ? -31.242 16.247 -3.627 1.00 92.62 287 GLU A N 1
ATOM 2245 C CA . GLU A 1 287 ? -31.159 15.454 -2.406 1.00 92.62 287 GLU A CA 1
ATOM 2246 C C . GLU A 1 287 ? -32.545 15.397 -1.764 1.00 92.62 287 GLU A C 1
ATOM 2248 O O . GLU A 1 287 ? -33.247 16.404 -1.694 1.00 92.62 287 GLU A O 1
ATOM 2253 N N . LEU A 1 288 ? -32.955 14.212 -1.322 1.00 94.62 288 LEU A N 1
ATOM 2254 C CA . LEU A 1 288 ? -34.186 14.009 -0.564 1.00 94.62 288 LEU A CA 1
ATOM 2255 C C . LEU A 1 288 ? -33.964 12.940 0.506 1.00 94.62 288 LEU A C 1
ATOM 2257 O O . LEU A 1 288 ? -33.031 12.147 0.405 1.00 94.62 288 LEU A O 1
ATOM 2261 N N . SER A 1 289 ? -34.829 12.875 1.517 1.00 93.62 289 SER A N 1
ATOM 2262 C CA . SER A 1 289 ? -34.756 11.813 2.530 1.00 93.62 289 SER A CA 1
ATOM 2263 C C . SER A 1 289 ? -35.895 10.811 2.386 1.00 93.62 289 SER A C 1
ATOM 2265 O O . SER A 1 289 ? -37.050 11.180 2.172 1.00 93.62 289 SER A O 1
ATOM 2267 N N . LEU A 1 290 ? -35.558 9.530 2.504 1.00 94.81 290 LEU A N 1
ATOM 2268 C CA . LEU A 1 290 ? -36.503 8.427 2.599 1.00 94.81 290 LEU A CA 1
ATOM 2269 C C . LEU A 1 290 ? -36.692 8.076 4.070 1.00 94.81 290 LEU A C 1
ATOM 2271 O O . LEU A 1 290 ? -35.744 7.659 4.734 1.00 94.81 290 LEU A O 1
ATOM 2275 N N . VAL A 1 291 ? -37.919 8.203 4.562 1.00 93.38 291 VAL A N 1
ATOM 2276 C CA . VAL A 1 291 ? -38.316 7.728 5.886 1.00 93.38 291 VAL A CA 1
ATOM 2277 C C . VAL A 1 291 ? -39.088 6.428 5.715 1.00 93.38 291 VAL A C 1
ATOM 2279 O O . VAL A 1 291 ? -40.148 6.394 5.091 1.00 93.38 291 VAL A O 1
ATOM 2282 N N . VAL A 1 292 ? -38.550 5.352 6.284 1.00 94.00 292 VAL A N 1
ATOM 2283 C CA . VAL A 1 292 ? -39.234 4.061 6.392 1.00 94.00 292 VAL A CA 1
ATOM 2284 C C . VAL A 1 292 ? -39.762 3.943 7.809 1.00 94.00 292 VAL A C 1
ATOM 2286 O O . VAL A 1 292 ? -38.990 3.982 8.768 1.00 94.00 292 VAL A O 1
ATOM 2289 N N . SER A 1 293 ? -41.075 3.821 7.948 1.00 92.25 293 SER A N 1
ATOM 2290 C CA . SER A 1 293 ? -41.743 3.673 9.243 1.00 92.25 293 SER A CA 1
ATOM 2291 C C . SER A 1 293 ? -42.490 2.351 9.316 1.00 92.25 293 SER A C 1
ATOM 2293 O O . SER A 1 293 ? -42.836 1.792 8.284 1.00 92.25 293 SER A O 1
ATOM 2295 N N . GLY A 1 294 ? -42.719 1.836 10.521 1.00 91.12 294 GLY A N 1
ATOM 2296 C CA . GLY A 1 294 ? -43.470 0.602 10.744 1.00 91.12 294 GLY A CA 1
ATOM 2297 C C . GLY A 1 294 ? -43.885 0.443 12.204 1.00 91.12 294 GLY A C 1
ATOM 2298 O O . GLY A 1 294 ? -43.496 1.235 13.063 1.00 91.12 294 GLY A O 1
ATOM 2299 N N . THR A 1 295 ? -44.687 -0.578 12.491 1.00 89.25 295 THR A N 1
ATOM 2300 C CA . THR A 1 295 ? -45.205 -0.884 13.834 1.00 89.25 295 THR A CA 1
ATOM 2301 C C . THR A 1 295 ? -44.809 -2.296 14.242 1.00 89.25 295 THR A C 1
ATOM 2303 O O . THR A 1 295 ? -45.057 -3.247 13.500 1.00 89.25 295 THR A O 1
ATOM 2306 N N . VAL A 1 296 ? -44.223 -2.428 15.430 1.00 89.00 296 VAL A N 1
ATOM 2307 C CA . VAL A 1 296 ? -43.868 -3.703 16.063 1.00 89.00 296 VAL A CA 1
ATOM 2308 C C . VAL A 1 296 ? -44.754 -3.862 17.286 1.00 89.00 296 VAL A C 1
ATOM 2310 O O . VAL A 1 296 ? -44.617 -3.082 18.224 1.00 89.00 296 VAL A O 1
ATOM 2313 N N . THR A 1 297 ? -45.678 -4.824 17.241 1.00 80.69 297 THR A N 1
ATOM 2314 C CA . THR A 1 297 ? -46.668 -5.187 18.276 1.00 80.69 297 THR A CA 1
ATOM 2315 C C . THR A 1 297 ? -47.384 -3.999 18.948 1.00 80.69 297 THR A C 1
ATOM 2317 O O . THR A 1 297 ? -48.549 -3.760 18.654 1.00 80.69 297 THR A O 1
ATOM 2320 N N . ASN A 1 298 ? -46.703 -3.229 19.808 1.00 78.00 298 ASN A N 1
ATOM 2321 C CA . ASN A 1 298 ? -47.242 -2.112 20.596 1.00 78.00 298 ASN A CA 1
ATOM 2322 C C . ASN A 1 298 ? -46.440 -0.795 20.504 1.00 78.00 298 ASN A C 1
ATOM 2324 O O . ASN A 1 298 ? -46.667 0.120 21.299 1.00 78.00 298 ASN A O 1
ATOM 2328 N N . TYR A 1 299 ? -45.483 -0.671 19.585 1.00 83.44 299 TYR A N 1
ATOM 2329 C CA . TYR A 1 299 ? -44.728 0.568 19.388 1.00 83.44 299 TYR A CA 1
ATOM 2330 C C . TYR A 1 299 ? -44.382 0.798 17.919 1.00 83.44 299 TYR A C 1
ATOM 2332 O O . TYR A 1 299 ? -44.324 -0.124 17.109 1.00 83.44 299 TYR A O 1
ATOM 2340 N N . TYR A 1 300 ? -44.153 2.059 17.562 1.00 88.12 300 TYR A N 1
ATOM 2341 C CA . TYR A 1 300 ? -43.748 2.423 16.210 1.00 88.12 300 TYR A CA 1
ATOM 2342 C C . TYR A 1 300 ? -42.228 2.552 16.111 1.00 88.12 300 TYR A C 1
ATOM 2344 O O . TYR A 1 300 ? -41.531 2.846 17.087 1.00 88.12 300 TYR A O 1
ATOM 2352 N N . THR A 1 301 ? -41.710 2.370 14.908 1.00 89.12 301 THR A N 1
ATOM 2353 C CA . THR A 1 301 ? -40.307 2.592 14.595 1.00 89.12 301 THR A CA 1
ATOM 2354 C C . THR A 1 301 ? -40.167 3.356 13.289 1.00 89.12 301 THR A C 1
ATOM 2356 O O . THR A 1 301 ? -41.049 3.309 12.430 1.00 89.12 301 THR A O 1
ATOM 2359 N N . LYS A 1 302 ? -39.076 4.112 13.167 1.00 90.62 302 LYS A N 1
ATOM 2360 C CA . LYS A 1 302 ? -38.703 4.798 11.932 1.00 90.62 302 LYS A CA 1
ATOM 2361 C C . LYS A 1 302 ? -37.197 4.757 11.724 1.00 90.62 302 LYS A C 1
ATOM 2363 O O . LYS A 1 302 ? -36.436 4.815 12.695 1.00 90.62 302 LYS A O 1
ATOM 2368 N N . SER A 1 303 ? -36.810 4.746 10.459 1.00 92.31 303 SER A N 1
ATOM 2369 C CA . SER A 1 303 ? -35.432 4.877 10.000 1.00 92.31 303 SER A CA 1
ATOM 2370 C C . SER A 1 303 ? -35.379 5.799 8.792 1.00 92.31 303 SER A C 1
ATOM 2372 O O . SER A 1 303 ? -36.320 5.838 7.999 1.00 92.31 303 SER A O 1
ATOM 2374 N N . THR A 1 304 ? -34.287 6.547 8.666 1.00 92.44 304 THR A N 1
ATOM 2375 C CA . THR A 1 304 ? -34.120 7.568 7.628 1.00 92.44 304 THR A CA 1
ATOM 2376 C C . THR A 1 304 ? -32.880 7.275 6.794 1.00 92.44 304 THR A C 1
ATOM 2378 O O . THR A 1 304 ? -31.848 6.899 7.342 1.00 92.44 304 THR A O 1
ATOM 2381 N N . SER A 1 305 ? -32.993 7.462 5.483 1.00 94.25 305 SER A N 1
ATOM 2382 C CA . SER A 1 305 ? -31.913 7.359 4.501 1.00 94.25 305 SER A CA 1
ATOM 2383 C C . SER A 1 305 ? -31.863 8.627 3.653 1.00 94.25 305 SER A C 1
ATOM 2385 O O . SER A 1 305 ? -32.903 9.244 3.406 1.00 94.25 305 SER A O 1
ATOM 2387 N N . ILE A 1 306 ? -30.676 9.019 3.197 1.00 95.06 306 ILE A N 1
ATOM 2388 C CA . ILE A 1 306 ? -30.488 10.146 2.277 1.00 95.06 306 ILE A CA 1
ATOM 2389 C C . ILE A 1 306 ? -30.387 9.605 0.850 1.00 95.06 306 ILE A C 1
ATOM 2391 O O . ILE A 1 306 ? -29.520 8.791 0.544 1.00 95.06 306 ILE A O 1
ATOM 2395 N N . ILE A 1 307 ? -31.245 10.081 -0.048 1.00 94.81 307 ILE A N 1
ATOM 2396 C CA . ILE A 1 307 ? -31.182 9.778 -1.477 1.00 94.81 307 ILE A CA 1
ATOM 2397 C C . ILE A 1 307 ? -30.516 10.953 -2.191 1.00 94.81 307 ILE A C 1
ATOM 2399 O O . ILE A 1 307 ? -31.043 12.066 -2.196 1.00 94.81 307 ILE A O 1
ATOM 2403 N N . LYS A 1 308 ? -29.383 10.684 -2.840 1.00 93.12 308 LYS A N 1
ATOM 2404 C CA . LYS A 1 308 ? -28.644 11.646 -3.663 1.00 93.12 308 LYS A CA 1
ATOM 2405 C C . LYS A 1 308 ? -28.813 11.301 -5.131 1.00 93.12 308 LYS A C 1
ATOM 2407 O O . LYS A 1 308 ? -28.414 10.221 -5.571 1.00 93.12 308 LYS A O 1
ATOM 2412 N N . LEU A 1 309 ? -29.399 12.222 -5.880 1.00 92.62 309 LEU A N 1
ATOM 2413 C CA . LEU A 1 309 ? -29.648 12.099 -7.307 1.00 92.62 309 LEU A CA 1
ATOM 2414 C C . LEU A 1 309 ? -28.654 12.973 -8.067 1.00 92.62 309 LEU A C 1
ATOM 2416 O O . LEU A 1 309 ? -28.495 14.152 -7.745 1.00 92.62 309 LEU A O 1
ATOM 2420 N N . SER A 1 310 ? -28.028 12.418 -9.100 1.00 90.44 310 SER A N 1
ATOM 2421 C CA . SER A 1 310 ? -27.283 13.194 -10.089 1.00 90.44 310 SER A CA 1
ATOM 2422 C C . SER A 1 310 ? -27.720 12.815 -11.498 1.00 90.44 310 SER A C 1
ATOM 2424 O O . SER A 1 310 ? -27.988 11.652 -11.807 1.00 90.44 310 SER A O 1
ATOM 2426 N N . TYR A 1 311 ? -27.821 13.818 -12.361 1.00 88.69 311 TYR A N 1
ATOM 2427 C CA . TYR A 1 311 ? -28.124 13.662 -13.774 1.00 88.69 311 TYR A CA 1
ATOM 2428 C C . TYR A 1 311 ? -27.024 14.323 -14.595 1.00 88.69 311 TYR A C 1
ATOM 2430 O O . TYR A 1 311 ? -26.641 15.464 -14.332 1.00 88.69 311 TYR A O 1
ATOM 2438 N N . ASN A 1 312 ? -26.521 13.588 -15.590 1.00 85.00 312 ASN A N 1
ATOM 2439 C CA . ASN A 1 312 ? -25.496 14.057 -16.523 1.00 85.00 312 ASN A CA 1
ATOM 2440 C C . ASN A 1 312 ? -24.224 14.587 -15.824 1.00 85.00 312 ASN A C 1
ATOM 2442 O O . ASN A 1 312 ? -23.576 15.531 -16.274 1.00 85.00 312 ASN A O 1
ATOM 2446 N N . GLU A 1 313 ? -23.867 13.963 -14.700 1.00 86.75 313 GLU A N 1
ATOM 2447 C CA . GLU A 1 313 ? -22.633 14.230 -13.961 1.00 86.75 313 GLU A CA 1
ATOM 2448 C C . GLU A 1 313 ? -21.409 13.984 -14.851 1.00 86.75 313 GLU A C 1
ATOM 2450 O O . GLU A 1 313 ? -21.376 13.019 -15.626 1.00 86.75 313 GLU A O 1
ATOM 2455 N N . LYS A 1 314 ? -20.401 14.861 -14.747 1.00 85.75 314 LYS A N 1
ATOM 2456 C CA . LYS A 1 314 ? -19.139 14.691 -15.472 1.00 85.75 314 LYS A CA 1
ATOM 2457 C C . LYS A 1 314 ? -18.433 13.433 -14.979 1.00 85.75 314 LYS A C 1
ATOM 2459 O O . LYS A 1 314 ? -18.148 13.298 -13.792 1.00 85.75 314 LYS A O 1
ATOM 2464 N N . LEU A 1 315 ? -18.118 12.538 -15.904 1.00 85.75 315 LEU A N 1
ATOM 2465 C CA . LEU A 1 315 ? -17.399 11.303 -15.626 1.00 85.75 315 LEU A CA 1
ATOM 2466 C C . LEU A 1 315 ? -15.891 11.541 -15.714 1.00 85.75 315 LEU A C 1
ATOM 2468 O O . LEU A 1 315 ? -15.415 12.337 -16.526 1.00 85.75 315 LEU A O 1
ATOM 2472 N N . ASP A 1 316 ? -15.129 10.814 -14.899 1.00 86.94 316 ASP A N 1
ATOM 2473 C CA . ASP A 1 316 ? -13.673 10.803 -15.000 1.00 86.94 316 ASP A CA 1
ATOM 2474 C C . ASP A 1 316 ? -13.256 10.166 -16.341 1.00 86.94 316 ASP A C 1
ATOM 2476 O O . ASP A 1 316 ? -13.574 8.999 -16.579 1.00 86.94 316 ASP A O 1
ATOM 2480 N N . PRO A 1 317 ? -12.496 10.859 -17.211 1.00 84.25 317 PRO A N 1
ATOM 2481 C CA . PRO A 1 317 ? -12.026 10.297 -18.478 1.00 84.25 317 PRO A CA 1
ATOM 2482 C C . PRO A 1 317 ? -11.238 8.988 -18.362 1.00 84.25 317 PRO A C 1
ATOM 2484 O O . PRO A 1 317 ? -11.109 8.265 -19.355 1.00 84.25 317 PRO A O 1
ATOM 2487 N N . ARG A 1 318 ? -10.711 8.672 -17.171 1.00 88.12 318 ARG A N 1
ATOM 2488 C CA . ARG A 1 318 ? -10.014 7.415 -16.872 1.00 88.12 318 ARG A CA 1
ATOM 2489 C C . ARG A 1 318 ? -10.942 6.199 -16.800 1.00 88.12 318 ARG A C 1
ATOM 2491 O O . ARG A 1 318 ? -10.440 5.089 -16.942 1.00 88.12 318 ARG A O 1
ATOM 2498 N N . CYS A 1 319 ? -12.256 6.375 -16.611 1.00 89.75 319 CYS A N 1
ATOM 2499 C CA . CYS A 1 319 ? -13.198 5.247 -16.604 1.00 89.75 319 CYS A CA 1
ATOM 2500 C C . CYS A 1 319 ? -13.386 4.633 -17.998 1.00 89.75 319 CYS A C 1
ATOM 2502 O O . CYS A 1 319 ? -13.735 3.465 -18.124 1.00 89.75 319 CYS A O 1
ATOM 2504 N N . LEU A 1 320 ? -13.093 5.383 -19.057 1.00 91.56 320 LEU A N 1
ATOM 2505 C CA . LEU A 1 320 ? -13.021 4.846 -20.405 1.00 91.56 320 LEU A CA 1
ATOM 2506 C C . LEU A 1 320 ? -11.589 4.412 -20.700 1.00 91.56 320 LEU A C 1
ATOM 2508 O O . LEU A 1 320 ? -10.657 5.163 -20.421 1.00 91.56 320 LEU A O 1
ATOM 2512 N N . GLU A 1 321 ? -11.385 3.267 -21.343 1.00 93.25 321 GLU A N 1
ATOM 2513 C CA . GLU A 1 321 ? -10.058 2.777 -21.725 1.00 93.25 321 GLU A CA 1
ATOM 2514 C C . GLU A 1 321 ? -9.963 2.573 -23.239 1.00 93.25 321 GLU A C 1
ATOM 2516 O O . GLU A 1 321 ? -10.860 2.004 -23.849 1.00 93.25 321 GLU A O 1
ATOM 2521 N N . PHE A 1 322 ? -8.883 3.081 -23.842 1.00 94.50 322 PHE A N 1
ATOM 2522 C CA . PHE A 1 322 ? -8.564 2.872 -25.255 1.00 94.50 322 PHE A CA 1
ATOM 2523 C C . PHE A 1 322 ? -7.340 1.970 -25.328 1.00 94.50 322 PHE A C 1
ATOM 2525 O O . PHE A 1 322 ? -6.327 2.268 -24.686 1.00 94.50 322 PHE A O 1
ATOM 2532 N N . SER A 1 323 ? -7.440 0.894 -26.102 1.00 91.88 323 SER A N 1
ATOM 2533 C CA . SER A 1 323 ? -6.355 -0.056 -26.307 1.00 91.88 323 SER A CA 1
ATOM 2534 C C . SER A 1 323 ? -6.146 -0.291 -27.806 1.00 91.88 323 SER A C 1
ATOM 2536 O O . SER A 1 323 ? -7.038 -0.840 -28.457 1.00 91.88 323 SER A O 1
ATOM 2538 N N . PRO A 1 324 ? -5.000 0.123 -28.376 1.00 91.00 324 PRO A N 1
ATOM 2539 C CA . PRO A 1 324 ? -3.875 0.811 -27.727 1.00 91.00 324 PRO A CA 1
ATOM 2540 C C . PRO A 1 324 ? -4.169 2.295 -27.395 1.00 91.00 324 PRO A C 1
ATOM 2542 O O . PRO A 1 324 ? -5.098 2.902 -27.922 1.00 91.00 324 PRO A O 1
ATOM 2545 N N . LYS A 1 325 ? -3.352 2.911 -26.520 1.00 91.62 325 LYS A N 1
ATOM 2546 C CA . LYS A 1 325 ? -3.499 4.328 -26.093 1.00 91.62 325 LYS A CA 1
ATOM 2547 C C . LYS A 1 325 ? -3.155 5.354 -27.184 1.00 91.62 325 LYS A C 1
ATOM 2549 O O . LYS A 1 325 ? -3.487 6.529 -27.044 1.00 91.62 325 LYS A O 1
ATOM 2554 N N . LYS A 1 326 ? -2.459 4.916 -28.231 1.00 93.56 326 LYS A N 1
ATOM 2555 C CA . LYS A 1 326 ? -2.140 5.662 -29.450 1.00 93.56 326 LYS A CA 1
ATOM 2556 C C . LYS A 1 326 ? -2.279 4.713 -30.632 1.00 93.56 326 LYS A C 1
ATOM 2558 O O . LYS A 1 326 ? -1.914 3.545 -30.507 1.00 93.56 326 LYS A O 1
ATOM 2563 N N . LEU A 1 327 ? -2.804 5.211 -31.742 1.00 92.25 327 LEU A N 1
ATOM 2564 C CA . LEU A 1 327 ? -2.857 4.475 -32.999 1.00 92.25 327 LEU A CA 1
ATOM 2565 C C . LEU A 1 327 ? -1.661 4.869 -33.850 1.00 92.25 327 LEU A C 1
ATOM 2567 O O . LEU A 1 327 ? -1.339 6.051 -33.941 1.00 92.25 327 LEU A O 1
ATOM 2571 N N . GLU A 1 328 ? -1.009 3.888 -34.460 1.00 91.06 328 GLU A N 1
ATOM 2572 C CA . GLU A 1 328 ? 0.139 4.110 -35.333 1.00 91.06 328 GLU A CA 1
ATOM 2573 C C . GLU A 1 328 ? -0.080 3.373 -36.649 1.00 91.06 328 GLU A C 1
ATOM 2575 O O . GLU A 1 328 ? -0.521 2.225 -36.660 1.00 91.06 328 GLU A O 1
ATOM 2580 N N . THR A 1 329 ? 0.227 4.030 -37.764 1.00 88.00 329 THR A N 1
ATOM 2581 C CA . THR A 1 329 ? 0.242 3.386 -39.079 1.00 88.00 329 THR A CA 1
ATOM 2582 C C . THR A 1 329 ? 1.370 3.943 -39.933 1.00 88.00 329 THR A C 1
ATOM 2584 O O . THR A 1 329 ? 1.717 5.120 -39.845 1.00 88.00 329 THR A O 1
ATOM 2587 N N . VAL A 1 330 ? 1.912 3.095 -40.805 1.00 82.75 330 VAL A N 1
ATOM 2588 C CA . VAL A 1 330 ? 2.905 3.479 -41.811 1.00 82.75 330 VAL A CA 1
ATOM 2589 C C . VAL A 1 330 ? 2.232 3.518 -43.182 1.00 82.75 330 VAL A C 1
ATOM 2591 O O . VAL A 1 330 ? 1.490 2.605 -43.556 1.00 82.75 330 VAL A O 1
ATOM 2594 N N . MET A 1 331 ? 2.480 4.586 -43.933 1.00 82.12 331 MET A N 1
ATOM 2595 C CA . MET A 1 331 ? 2.021 4.775 -45.304 1.00 82.12 331 MET A CA 1
ATOM 2596 C C . MET A 1 331 ? 3.229 4.954 -46.224 1.00 82.12 331 MET A C 1
ATOM 2598 O O . MET A 1 331 ? 4.096 5.788 -45.978 1.00 82.12 331 MET A O 1
ATOM 2602 N N . VAL A 1 332 ? 3.290 4.171 -47.301 1.00 73.81 332 VAL A N 1
ATOM 2603 C CA . VAL A 1 332 ? 4.390 4.252 -48.272 1.00 73.81 332 VAL A CA 1
ATOM 2604 C C . VAL A 1 332 ? 4.162 5.456 -49.181 1.00 73.81 332 VAL A C 1
ATOM 2606 O O . VAL A 1 332 ? 3.172 5.494 -49.919 1.00 73.81 332 VAL A O 1
ATOM 2609 N N . ALA A 1 333 ? 5.079 6.423 -49.142 1.00 69.56 333 ALA A N 1
ATOM 2610 C CA . ALA A 1 333 ? 5.034 7.647 -49.936 1.00 69.56 333 ALA A CA 1
ATOM 2611 C C . ALA A 1 333 ? 5.322 7.346 -51.421 1.00 69.56 333 ALA A C 1
ATOM 2613 O O . ALA A 1 333 ? 6.437 7.499 -51.910 1.00 69.56 333 ALA A O 1
ATOM 2614 N N . THR A 1 334 ? 4.302 6.873 -52.141 1.00 66.19 334 THR A N 1
ATOM 2615 C CA . THR A 1 334 ? 4.347 6.593 -53.587 1.00 66.19 334 THR A CA 1
ATOM 2616 C C . THR A 1 334 ? 3.564 7.641 -54.382 1.00 66.19 334 THR A C 1
ATOM 2618 O O . THR A 1 334 ? 2.776 8.408 -53.828 1.00 66.19 334 THR A O 1
ATOM 2621 N N . ARG A 1 335 ? 3.715 7.653 -55.716 1.00 60.00 335 ARG A N 1
ATOM 2622 C CA . ARG A 1 335 ? 2.958 8.557 -56.608 1.00 60.00 335 ARG A CA 1
ATOM 2623 C C . ARG A 1 335 ? 1.428 8.357 -56.554 1.00 60.00 335 ARG A C 1
ATOM 2625 O O . ARG A 1 335 ? 0.703 9.268 -56.941 1.00 60.00 335 ARG A O 1
ATOM 2632 N N . ASN A 1 336 ? 0.947 7.222 -56.033 1.00 62.56 336 ASN A N 1
ATOM 2633 C CA . ASN A 1 336 ? -0.477 6.870 -55.924 1.00 62.56 336 ASN A CA 1
ATOM 2634 C C . ASN A 1 336 ? -1.000 6.885 -54.472 1.00 62.56 336 ASN A C 1
ATOM 2636 O O . ASN A 1 336 ? -1.996 6.233 -54.162 1.00 62.56 336 ASN A O 1
ATOM 2640 N N . LEU A 1 337 ? -0.352 7.633 -53.570 1.00 67.12 337 LEU A N 1
ATOM 2641 C CA . LEU A 1 337 ? -0.660 7.655 -52.134 1.00 67.12 337 LEU A CA 1
ATOM 2642 C C . LEU A 1 337 ? -2.145 7.929 -51.812 1.00 67.12 337 LEU A C 1
ATOM 2644 O O . LEU A 1 337 ? -2.664 7.367 -50.852 1.00 67.12 337 LEU A O 1
ATOM 2648 N N . LYS A 1 338 ? -2.860 8.709 -52.638 1.00 64.12 338 LYS A N 1
ATOM 2649 C CA . LYS A 1 338 ? -4.308 8.976 -52.476 1.00 64.12 338 LYS A CA 1
ATOM 2650 C C . LYS A 1 338 ? -5.200 7.723 -52.450 1.00 64.12 338 LYS A C 1
ATOM 2652 O O . LYS A 1 338 ? -6.308 7.794 -51.928 1.00 64.12 338 LYS A O 1
ATOM 2657 N N . GLN A 1 339 ? -4.750 6.596 -53.006 1.00 63.81 339 GLN A N 1
ATOM 2658 C CA . GLN A 1 339 ? -5.514 5.339 -53.027 1.00 63.81 339 GLN A CA 1
ATOM 2659 C C . GLN A 1 339 ? -5.230 4.439 -51.808 1.00 63.81 339 GLN A C 1
ATOM 2661 O O . GLN A 1 339 ? -5.952 3.473 -51.576 1.00 63.81 339 GLN A O 1
ATOM 2666 N N . ASN A 1 340 ? -4.228 4.773 -50.988 1.00 75.50 340 ASN A N 1
ATOM 2667 C CA . ASN A 1 340 ? -3.788 3.961 -49.852 1.00 75.50 340 ASN A CA 1
ATOM 2668 C C . ASN A 1 340 ? -4.508 4.345 -48.550 1.00 75.50 340 ASN A C 1
ATOM 2670 O O . ASN A 1 340 ? -3.887 4.833 -47.603 1.00 75.50 340 ASN A O 1
ATOM 2674 N N . ALA A 1 341 ? -5.821 4.112 -48.488 1.00 83.44 341 ALA A N 1
ATOM 2675 C CA . ALA A 1 341 ? -6.539 4.171 -47.218 1.00 83.44 341 ALA A CA 1
ATOM 2676 C C . ALA A 1 341 ? -6.036 3.066 -46.270 1.00 83.44 341 ALA A C 1
ATOM 2678 O O . ALA A 1 341 ? -5.775 1.938 -46.695 1.00 83.44 341 ALA A O 1
ATOM 2679 N N . LYS A 1 342 ? -5.896 3.387 -44.983 1.00 87.56 342 LYS A N 1
ATOM 2680 C CA . LYS A 1 342 ? -5.549 2.418 -43.938 1.00 87.56 342 LYS A CA 1
ATOM 2681 C C . LYS A 1 342 ? -6.630 2.398 -42.876 1.00 87.56 342 LYS A C 1
ATOM 2683 O O . LYS A 1 342 ? -7.053 3.449 -42.406 1.00 87.56 342 LYS A O 1
ATOM 2688 N N . GLU A 1 343 ? -7.050 1.203 -42.501 1.00 90.06 343 GLU A N 1
ATOM 2689 C CA . GLU A 1 343 ? -7.952 0.971 -41.381 1.00 90.06 343 GLU A CA 1
ATOM 2690 C C . GLU A 1 343 ? -7.136 0.490 -40.186 1.00 90.06 343 GLU A C 1
ATOM 2692 O O . GLU A 1 343 ? -6.266 -0.372 -40.321 1.00 90.06 343 GLU A O 1
ATOM 2697 N N . ILE A 1 344 ? -7.383 1.093 -39.027 1.00 92.06 344 ILE A N 1
ATOM 2698 C CA . ILE A 1 344 ? -6.715 0.765 -37.773 1.00 92.06 344 ILE A CA 1
ATOM 2699 C C . ILE A 1 344 ? -7.796 0.362 -36.776 1.00 92.06 344 ILE A C 1
ATOM 2701 O O . ILE A 1 344 ? -8.650 1.175 -36.413 1.00 92.06 344 ILE A O 1
ATOM 2705 N N . GLU A 1 345 ? -7.757 -0.892 -36.331 1.00 92.69 345 GLU A N 1
ATOM 2706 C CA . GLU A 1 345 ? -8.624 -1.370 -35.257 1.00 92.69 345 GLU A CA 1
ATOM 2707 C C . GLU A 1 345 ? -8.119 -0.887 -33.896 1.00 92.69 345 GLU A C 1
ATOM 2709 O O . GLU A 1 345 ? -6.921 -0.914 -33.601 1.00 92.69 345 GLU A O 1
ATOM 2714 N N . PHE A 1 346 ? -9.050 -0.514 -33.025 1.00 94.50 346 PHE A N 1
ATOM 2715 C CA . PHE A 1 346 ? -8.778 -0.270 -31.616 1.00 94.50 346 PHE A CA 1
ATOM 2716 C C . PHE A 1 346 ? -9.929 -0.775 -30.758 1.00 94.50 346 PHE A C 1
ATOM 2718 O O . PHE A 1 346 ? -11.075 -0.866 -31.195 1.00 94.50 346 PHE A O 1
ATOM 2725 N N . LYS A 1 347 ? -9.622 -1.134 -29.518 1.00 95.00 347 LYS A N 1
ATOM 2726 C CA . LYS A 1 347 ? -10.611 -1.552 -28.533 1.00 95.00 347 LYS A CA 1
ATOM 2727 C C . LYS A 1 347 ? -10.943 -0.409 -27.600 1.00 95.00 347 LYS A C 1
ATOM 2729 O O . LYS A 1 347 ? -10.064 0.352 -27.182 1.00 95.00 347 LYS A O 1
ATOM 2734 N N . VAL A 1 348 ? -12.210 -0.348 -27.226 1.00 94.81 348 VAL A N 1
ATOM 2735 C CA . VAL A 1 348 ? -12.706 0.574 -26.219 1.00 94.81 348 VAL A CA 1
ATOM 2736 C C . VAL A 1 348 ? -13.435 -0.226 -25.160 1.00 94.81 348 VAL A C 1
ATOM 2738 O O . VAL A 1 348 ? -14.347 -0.988 -25.478 1.00 94.81 348 VAL A O 1
ATOM 2741 N N . LYS A 1 349 ? -13.026 -0.039 -23.906 1.00 95.12 349 LYS A N 1
ATOM 2742 C CA . LYS A 1 349 ? -13.663 -0.649 -22.742 1.00 95.12 349 LYS A CA 1
ATOM 2743 C C . LYS A 1 349 ? -14.297 0.427 -21.876 1.00 95.12 349 LYS A C 1
ATOM 2745 O O . LYS A 1 349 ? -13.616 1.360 -21.441 1.00 95.12 349 LYS A O 1
ATOM 2750 N N . ASN A 1 350 ? -15.594 0.291 -21.626 1.00 93.50 350 ASN A N 1
ATOM 2751 C CA . ASN A 1 350 ? -16.333 1.189 -20.753 1.00 93.50 350 ASN A CA 1
ATOM 2752 C C . ASN A 1 350 ? -16.285 0.680 -19.303 1.00 93.50 350 ASN A C 1
ATOM 2754 O O . ASN A 1 350 ? -17.122 -0.121 -18.902 1.00 93.50 350 ASN A O 1
ATOM 2758 N N . ASN A 1 351 ? -15.329 1.154 -18.501 1.00 92.38 351 ASN A N 1
ATOM 2759 C CA . ASN A 1 351 ? -15.313 0.905 -17.052 1.00 92.38 351 ASN A CA 1
ATOM 2760 C C . ASN A 1 351 ? -16.111 1.970 -16.268 1.00 92.38 351 ASN A C 1
ATOM 2762 O O . ASN A 1 351 ? -15.977 2.063 -15.049 1.00 92.38 351 ASN A O 1
ATOM 2766 N N . CYS A 1 352 ? -16.898 2.815 -16.940 1.00 87.12 352 CYS A N 1
ATOM 2767 C CA . CYS A 1 352 ? -17.771 3.779 -16.281 1.00 87.12 352 CYS A CA 1
ATOM 2768 C C . CYS A 1 352 ? -19.036 3.083 -15.744 1.00 87.12 352 CYS A C 1
ATOM 2770 O O . CYS A 1 352 ? -19.466 2.048 -16.250 1.00 87.12 352 CYS A O 1
ATOM 2772 N N . GLU A 1 353 ? -19.665 3.677 -14.727 1.00 83.06 353 GLU A N 1
ATOM 2773 C CA . GLU A 1 353 ? -20.886 3.149 -14.086 1.00 83.06 353 GLU A CA 1
ATOM 2774 C C . GLU A 1 353 ? -22.154 3.297 -14.954 1.00 83.06 353 GLU A C 1
ATOM 2776 O O . GLU A 1 353 ? -23.226 2.822 -14.581 1.00 83.06 353 GLU A O 1
ATOM 2781 N N . THR A 1 354 ? -22.056 3.981 -16.097 1.00 82.38 354 THR A N 1
ATOM 2782 C CA . THR A 1 354 ? -23.172 4.321 -16.989 1.00 82.38 354 THR A CA 1
ATOM 2783 C C . THR A 1 354 ? -22.824 4.030 -18.450 1.00 82.38 354 THR A C 1
ATOM 2785 O O . THR A 1 354 ? -21.656 3.908 -18.830 1.00 82.38 354 THR A O 1
ATOM 2788 N N . SER A 1 355 ? -23.855 3.876 -19.285 1.00 84.12 355 SER A N 1
ATOM 2789 C CA . SER A 1 355 ? -23.670 3.729 -20.733 1.00 84.12 355 SER A CA 1
ATOM 2790 C C . SER A 1 355 ? -23.114 5.020 -21.330 1.00 84.12 355 SER A C 1
ATOM 2792 O O . SER A 1 355 ? -23.578 6.109 -20.987 1.00 84.12 355 SER A O 1
ATOM 2794 N N . ILE A 1 356 ? -22.163 4.899 -22.253 1.00 86.38 356 ILE A N 1
ATOM 2795 C CA . ILE A 1 356 ? -21.521 6.039 -22.915 1.00 86.38 356 ILE A CA 1
ATOM 2796 C C . ILE A 1 356 ? -21.880 6.081 -24.398 1.00 86.38 356 ILE A C 1
ATOM 2798 O O . ILE A 1 356 ? -21.986 5.044 -25.055 1.00 86.38 356 ILE A O 1
ATOM 2802 N N . TYR A 1 357 ? -22.034 7.297 -24.918 1.00 89.19 357 TYR A N 1
ATOM 2803 C CA . TYR A 1 357 ? -22.198 7.576 -26.340 1.00 89.19 357 TYR A CA 1
ATOM 2804 C C . TYR A 1 357 ? -21.270 8.725 -26.727 1.00 89.19 357 TYR A C 1
ATOM 2806 O O . TYR A 1 357 ? -21.458 9.842 -26.246 1.00 89.19 357 TYR A O 1
ATOM 2814 N N . LEU A 1 358 ? -20.264 8.460 -27.560 1.00 90.56 358 LEU A N 1
ATOM 2815 C CA . LEU A 1 358 ? -19.254 9.442 -27.950 1.00 90.56 358 LEU A CA 1
ATOM 2816 C C . LEU A 1 358 ? -19.272 9.675 -29.453 1.00 90.56 358 LEU A C 1
ATOM 2818 O O . LEU A 1 358 ? -19.273 8.730 -30.241 1.00 90.56 358 LEU A O 1
ATOM 2822 N N . THR A 1 359 ? -19.206 10.946 -29.833 1.00 92.38 359 THR A N 1
ATOM 2823 C CA . THR A 1 359 ? -19.078 11.383 -31.226 1.00 92.38 359 THR A CA 1
ATOM 2824 C C . THR A 1 359 ? -17.639 11.845 -31.479 1.00 92.38 359 THR A C 1
ATOM 2826 O O . THR A 1 359 ? -17.107 12.609 -30.668 1.00 92.38 359 THR A O 1
ATOM 2829 N N . PRO A 1 360 ? -16.968 11.393 -32.551 1.00 93.50 360 PRO A N 1
ATOM 2830 C CA . PRO A 1 360 ? -15.605 11.808 -32.850 1.00 93.50 360 PRO A CA 1
ATOM 2831 C C . PRO A 1 360 ? -15.557 13.218 -33.452 1.00 93.50 360 PRO A C 1
ATOM 2833 O O . PRO A 1 360 ? -16.290 13.552 -34.380 1.00 93.50 360 PRO A O 1
ATOM 2836 N N . VAL A 1 361 ? -14.627 14.027 -32.953 1.00 91.81 361 VAL A N 1
ATOM 2837 C CA . VAL A 1 361 ? -14.269 15.354 -33.458 1.00 91.81 361 VAL A CA 1
ATOM 2838 C C . VAL A 1 361 ? -12.788 15.342 -33.822 1.00 91.81 361 VAL A C 1
ATOM 2840 O O . VAL A 1 361 ? -11.937 14.956 -33.021 1.00 91.81 361 VAL A O 1
ATOM 2843 N N . PHE A 1 362 ? -12.459 15.758 -35.041 1.00 89.25 362 PHE A N 1
ATOM 2844 C CA . PHE A 1 362 ? -11.114 15.605 -35.598 1.00 89.25 362 PHE A CA 1
ATOM 2845 C C . PHE A 1 362 ? -10.343 16.928 -35.578 1.00 89.25 362 PHE A C 1
ATOM 2847 O O . PHE A 1 362 ? -10.876 17.979 -35.938 1.00 89.25 362 PHE A O 1
ATOM 2854 N N . SER A 1 363 ? -9.060 16.889 -35.212 1.00 86.94 363 SER A N 1
ATOM 2855 C CA . SER A 1 363 ? -8.161 18.023 -35.455 1.00 86.94 363 SER A CA 1
ATOM 2856 C C . SER A 1 363 ? -7.904 18.204 -36.957 1.00 86.94 363 SER A C 1
ATOM 2858 O O . SER A 1 363 ? -7.727 17.216 -37.668 1.00 86.94 363 SER A O 1
ATOM 2860 N N . LYS A 1 364 ? -7.813 19.452 -37.438 1.00 84.81 364 LYS A N 1
ATOM 2861 C CA . LYS A 1 364 ? -7.476 19.747 -38.843 1.00 84.81 364 LYS A CA 1
ATOM 2862 C C . LYS A 1 364 ? -6.076 19.218 -39.193 1.00 84.81 364 LYS A C 1
ATOM 2864 O O . LYS A 1 364 ? -5.121 19.524 -38.486 1.00 84.81 364 LYS A O 1
ATOM 2869 N N . SER A 1 365 ? -5.959 18.497 -40.307 1.00 83.94 365 SER A N 1
ATOM 2870 C CA . SER A 1 365 ? -4.693 18.085 -40.931 1.00 83.94 365 SER A CA 1
ATOM 2871 C C . SER A 1 365 ? -4.653 18.581 -42.378 1.00 83.94 365 SER A C 1
ATOM 2873 O O . SER A 1 365 ? -5.697 18.725 -43.018 1.00 83.94 365 SER A O 1
ATOM 2875 N N . ARG A 1 366 ? -3.449 18.883 -42.884 1.00 77.25 366 ARG A N 1
ATOM 2876 C CA . ARG A 1 366 ? -3.251 19.275 -44.289 1.00 77.25 366 ARG A CA 1
ATOM 2877 C C . ARG A 1 366 ? -3.138 18.066 -45.218 1.00 77.25 366 ARG A C 1
ATOM 2879 O O . ARG A 1 366 ? -3.513 18.193 -46.378 1.00 77.25 366 ARG A O 1
ATOM 2886 N N . TYR A 1 367 ? -2.659 16.921 -44.726 1.00 79.94 367 TYR A N 1
ATOM 2887 C CA . TYR A 1 367 ? -2.300 15.769 -45.562 1.00 79.94 367 TYR A CA 1
ATOM 2888 C C . TYR A 1 367 ? -3.181 14.534 -45.339 1.00 79.94 367 TYR A C 1
ATOM 2890 O O . TYR A 1 367 ? -3.145 13.605 -46.148 1.00 79.94 367 TYR A O 1
ATOM 2898 N N . LEU A 1 368 ? -3.989 14.523 -44.276 1.00 86.44 368 LEU A N 1
ATOM 2899 C CA . LEU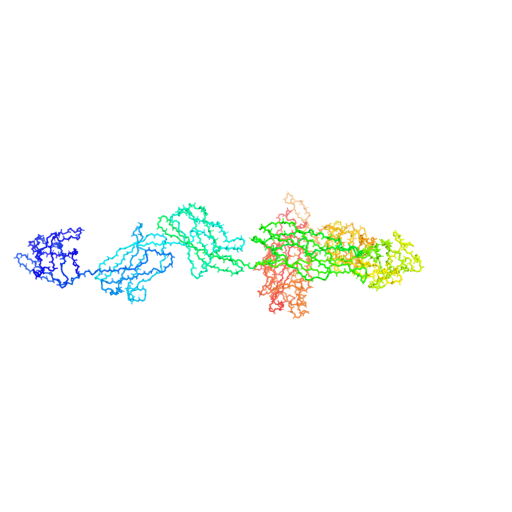 A 1 368 ? -4.782 13.373 -43.855 1.00 86.44 368 LEU A CA 1
ATOM 2900 C C . LEU A 1 368 ? -6.245 13.750 -43.610 1.00 86.44 368 LEU A C 1
ATOM 2902 O O . LEU A 1 368 ? -6.565 14.756 -42.979 1.00 86.44 368 LEU A O 1
ATOM 2906 N N . GLN A 1 369 ? -7.140 12.875 -44.051 1.00 88.50 369 GLN A N 1
ATOM 2907 C CA . GLN A 1 369 ? -8.534 12.815 -43.648 1.00 88.50 369 GLN A CA 1
ATOM 2908 C C . GLN A 1 369 ? -8.709 11.598 -42.740 1.00 88.50 369 GLN A C 1
ATOM 2910 O O . GLN A 1 369 ? -8.374 10.476 -43.122 1.00 88.50 369 GLN A O 1
ATOM 2915 N N . ILE A 1 370 ? -9.242 11.819 -41.541 1.00 89.88 370 ILE A N 1
ATOM 2916 C CA . ILE A 1 370 ? -9.550 10.753 -40.586 1.00 89.88 370 ILE A CA 1
ATOM 2917 C C . ILE A 1 370 ? -11.061 10.610 -40.469 1.00 89.88 370 ILE A C 1
ATOM 2919 O O . ILE A 1 370 ? -11.773 11.604 -40.345 1.00 89.88 370 ILE A O 1
ATOM 2923 N N . VAL A 1 371 ? -11.530 9.366 -40.509 1.00 90.94 371 VAL A N 1
ATOM 2924 C CA . VAL A 1 371 ? -12.926 8.990 -40.287 1.00 90.94 371 VAL A CA 1
ATOM 2925 C C . VAL A 1 371 ? -12.962 7.958 -39.164 1.00 90.94 371 VAL A C 1
ATOM 2927 O O . VAL A 1 371 ? -12.161 7.027 -39.146 1.00 90.94 371 VAL A O 1
ATOM 2930 N N . ALA A 1 372 ? -13.874 8.138 -38.216 1.00 92.19 372 ALA A N 1
ATOM 2931 C CA . ALA A 1 372 ? -14.137 7.202 -37.130 1.00 92.19 372 ALA A CA 1
ATOM 2932 C C . ALA A 1 372 ? -15.649 7.139 -36.896 1.00 92.19 372 ALA A C 1
ATOM 2934 O O . ALA A 1 372 ? -16.353 8.121 -37.140 1.00 92.19 372 ALA A O 1
ATOM 2935 N N . GLU A 1 373 ? -16.139 5.994 -36.436 1.00 91.94 373 GLU A N 1
ATOM 2936 C CA . GLU A 1 373 ? -17.545 5.808 -36.075 1.00 91.94 373 GLU A CA 1
ATOM 2937 C C . GLU A 1 373 ? -17.857 6.319 -34.654 1.00 91.94 373 GLU A C 1
ATOM 2939 O O . GLU A 1 373 ? -16.958 6.570 -33.844 1.00 91.94 373 GLU A O 1
ATOM 2944 N N . ASN A 1 374 ? -19.148 6.481 -34.349 1.00 92.38 374 ASN A N 1
ATOM 2945 C CA . ASN A 1 374 ? -19.601 6.814 -32.999 1.00 92.38 374 ASN A CA 1
ATOM 2946 C C . ASN A 1 374 ? -19.409 5.610 -32.068 1.00 92.38 374 ASN A C 1
ATOM 2948 O O . ASN A 1 374 ? -19.688 4.471 -32.440 1.00 92.38 374 ASN A O 1
ATOM 2952 N N . ILE A 1 375 ? -18.984 5.864 -30.832 1.00 92.50 375 ILE A N 1
ATOM 2953 C CA . ILE A 1 375 ? -18.793 4.815 -29.825 1.00 92.50 375 ILE A CA 1
ATOM 2954 C C . ILE A 1 375 ? -20.039 4.750 -28.953 1.00 92.50 375 ILE A C 1
ATOM 2956 O O . ILE A 1 375 ? -20.365 5.732 -28.291 1.00 92.50 375 ILE A O 1
ATOM 2960 N N . GLN A 1 376 ? -20.682 3.584 -28.888 1.00 91.50 376 GLN A N 1
ATOM 2961 C CA . GLN A 1 376 ? -21.755 3.294 -27.938 1.00 91.50 376 GLN A CA 1
ATOM 2962 C C . GLN A 1 376 ? -21.419 2.024 -27.156 1.00 91.50 376 GLN A C 1
ATOM 2964 O O . GLN A 1 376 ? -21.204 0.976 -27.762 1.00 91.50 376 GLN A O 1
ATOM 2969 N N . LEU A 1 377 ? -21.359 2.125 -25.824 1.00 90.12 377 LEU A N 1
ATOM 2970 C CA . LEU A 1 377 ? -20.976 1.018 -24.940 1.00 90.12 377 LEU A CA 1
ATOM 2971 C C . LEU A 1 377 ? -21.789 1.027 -23.644 1.00 90.12 377 LEU A C 1
ATOM 2973 O O . LEU A 1 377 ? -21.924 2.069 -22.994 1.00 90.12 377 LEU A O 1
ATOM 2977 N N . ARG A 1 378 ? -22.266 -0.148 -23.229 1.00 89.31 378 ARG A N 1
ATOM 2978 C CA . ARG A 1 378 ? -22.860 -0.383 -21.904 1.00 89.31 378 ARG A CA 1
ATOM 2979 C C . ARG A 1 378 ? -21.771 -0.457 -20.819 1.00 89.31 378 ARG A C 1
ATOM 2981 O O . ARG A 1 378 ? -20.601 -0.657 -21.152 1.00 89.31 378 ARG A O 1
ATOM 2988 N N . PRO A 1 379 ? -22.112 -0.287 -19.528 1.00 88.88 379 PRO A N 1
ATOM 2989 C CA . PRO A 1 379 ? -21.162 -0.493 -18.435 1.00 88.88 379 PRO A CA 1
ATOM 2990 C C . PRO A 1 379 ? -20.509 -1.879 -18.508 1.00 88.88 379 PRO A C 1
ATOM 2992 O O . PRO A 1 379 ? -21.199 -2.885 -18.663 1.00 88.88 379 PRO A O 1
ATOM 2995 N N . GLY A 1 380 ? -19.182 -1.929 -18.405 1.00 90.44 380 GLY A N 1
ATOM 2996 C CA . GLY A 1 380 ? -18.381 -3.155 -18.462 1.00 90.44 380 GLY A CA 1
ATOM 2997 C C . GLY A 1 380 ? -18.139 -3.722 -19.866 1.00 90.44 380 GLY A C 1
ATOM 2998 O O . GLY A 1 380 ? -17.360 -4.665 -20.001 1.00 90.44 380 GLY A O 1
ATOM 2999 N N . GLU A 1 381 ? -18.761 -3.167 -20.910 1.00 92.69 381 GLU A N 1
ATOM 3000 C CA . GLU A 1 381 ? -18.629 -3.656 -22.284 1.00 92.69 381 GLU A CA 1
ATOM 3001 C C . GLU A 1 381 ? -17.267 -3.274 -22.892 1.00 92.69 381 GLU A C 1
ATOM 3003 O O . GLU A 1 381 ? -16.800 -2.138 -22.760 1.00 92.69 381 GLU A O 1
ATOM 3008 N N . GLU A 1 382 ? -16.639 -4.226 -23.588 1.00 95.56 382 GLU A N 1
ATOM 3009 C CA . GLU A 1 382 ? -15.473 -4.002 -24.448 1.00 95.56 382 GLU A CA 1
ATOM 3010 C C . GLU A 1 382 ? -15.853 -4.320 -25.896 1.00 95.56 382 GLU A C 1
ATOM 3012 O O . GLU A 1 382 ? -16.321 -5.420 -26.192 1.00 95.56 382 GLU A O 1
ATOM 3017 N N . ARG A 1 383 ? -15.612 -3.376 -26.813 1.00 95.62 383 ARG A N 1
ATOM 3018 C CA . ARG A 1 383 ? -15.869 -3.564 -28.247 1.00 95.62 383 ARG A CA 1
ATOM 3019 C C . ARG A 1 383 ? -14.730 -3.001 -29.092 1.00 95.62 383 ARG A C 1
ATOM 3021 O O . ARG A 1 383 ? -14.013 -2.091 -28.674 1.00 95.62 383 ARG A O 1
ATOM 3028 N N . LYS A 1 384 ? -14.559 -3.570 -30.285 1.00 95.12 384 LYS A N 1
ATOM 3029 C CA . LYS A 1 384 ? -13.646 -3.077 -31.320 1.00 95.12 384 LYS A CA 1
ATOM 3030 C C . LYS A 1 384 ? -14.319 -2.012 -32.185 1.00 95.12 384 LYS A C 1
ATOM 3032 O O . LYS A 1 384 ? -15.490 -2.158 -32.523 1.00 95.12 384 LYS A O 1
ATOM 3037 N N . PHE A 1 385 ? -13.539 -1.009 -32.560 1.00 94.38 385 PHE A N 1
ATOM 3038 C CA . PHE A 1 385 ? -13.905 0.101 -33.432 1.00 94.38 385 PHE A CA 1
ATOM 3039 C C . PHE A 1 385 ? -12.802 0.315 -34.469 1.00 94.38 385 PHE A C 1
ATOM 3041 O O . PHE A 1 385 ? -11.647 -0.063 -34.241 1.00 94.38 385 PHE A O 1
ATOM 3048 N N . VAL A 1 386 ? -13.147 0.937 -35.596 1.00 92.44 386 VAL A N 1
ATOM 3049 C CA . VAL A 1 386 ? -12.202 1.191 -36.694 1.00 92.44 386 VAL A CA 1
ATOM 3050 C C . VAL A 1 386 ? -12.011 2.688 -36.916 1.00 92.44 386 VAL A C 1
ATOM 3052 O O . VAL A 1 386 ? -12.967 3.463 -36.973 1.00 92.44 386 VAL A O 1
ATOM 3055 N N . VAL A 1 387 ? -10.750 3.097 -37.065 1.00 93.62 387 VAL A N 1
ATOM 3056 C CA . VAL A 1 387 ? -10.371 4.410 -37.597 1.00 93.62 387 VAL A CA 1
ATOM 3057 C C . VAL A 1 387 ? -9.845 4.228 -39.014 1.00 93.62 387 VAL A C 1
ATOM 3059 O O . VAL A 1 387 ? -8.870 3.508 -39.225 1.00 93.62 387 VAL A O 1
ATOM 3062 N N . THR A 1 388 ? -10.438 4.925 -39.981 1.00 91.56 388 THR A N 1
ATOM 3063 C CA . THR A 1 388 ? -9.942 4.974 -41.360 1.00 91.56 388 THR A CA 1
ATOM 3064 C C . THR A 1 388 ? -9.132 6.248 -41.574 1.00 91.56 388 THR A C 1
ATOM 3066 O O . THR A 1 388 ? -9.626 7.362 -41.387 1.00 91.56 388 THR A O 1
ATOM 3069 N N . VAL A 1 389 ? -7.890 6.090 -42.020 1.00 90.88 389 VAL A N 1
ATOM 3070 C CA . VAL A 1 389 ? -6.969 7.176 -42.363 1.00 90.88 389 VAL A CA 1
ATOM 3071 C C . VAL A 1 389 ? -6.801 7.220 -43.881 1.00 90.88 389 VAL A C 1
ATOM 3073 O O . VAL A 1 389 ? -6.416 6.224 -44.497 1.00 90.88 389 VAL A O 1
ATOM 3076 N N . LYS A 1 390 ? -7.083 8.374 -44.495 1.00 88.25 390 LYS A N 1
ATOM 3077 C CA . LYS A 1 390 ? -7.013 8.593 -45.948 1.00 88.25 390 LYS A CA 1
ATOM 3078 C C . LYS A 1 390 ? -6.105 9.783 -46.280 1.00 88.25 390 LYS A C 1
ATOM 3080 O O . LYS A 1 390 ? -6.374 10.883 -45.803 1.00 88.25 390 LYS A O 1
ATOM 3085 N N . PRO A 1 391 ? -5.065 9.617 -47.109 1.00 84.31 391 PRO A N 1
ATOM 3086 C CA . PRO A 1 391 ? -4.272 10.743 -47.598 1.00 84.31 391 PRO A CA 1
ATOM 3087 C C . PRO A 1 391 ? -5.097 11.676 -48.496 1.00 84.31 391 PRO A C 1
ATOM 3089 O O . PRO A 1 391 ? -5.791 11.215 -49.402 1.00 84.31 391 PRO A O 1
ATOM 3092 N N . THR A 1 392 ? -5.008 12.990 -48.286 1.00 78.88 392 THR A N 1
ATOM 3093 C CA . THR A 1 392 ? -5.737 13.998 -49.089 1.00 78.88 392 THR A CA 1
ATOM 3094 C C . THR A 1 392 ? -4.926 14.499 -50.288 1.00 78.88 392 THR A C 1
ATOM 3096 O O . THR A 1 392 ? -5.491 14.956 -51.287 1.00 78.88 392 THR A O 1
ATOM 3099 N N . MET A 1 393 ? -3.597 14.372 -50.241 1.00 71.56 393 MET A N 1
ATOM 3100 C CA . MET A 1 393 ? -2.676 14.743 -51.319 1.00 71.56 393 MET A CA 1
ATOM 3101 C C . MET A 1 393 ? -1.495 13.773 -51.431 1.00 71.56 393 MET A C 1
ATOM 3103 O O . MET A 1 393 ? -1.196 13.033 -50.498 1.00 71.56 393 MET A O 1
ATOM 3107 N N . ASN A 1 394 ? -0.826 13.773 -52.587 1.00 67.19 394 ASN A N 1
ATOM 3108 C CA . ASN A 1 394 ? 0.441 13.063 -52.749 1.00 67.19 394 ASN A CA 1
ATOM 3109 C C . ASN A 1 394 ? 1.531 13.867 -52.028 1.00 67.19 394 ASN A C 1
ATOM 3111 O O . ASN A 1 394 ? 1.758 15.026 -52.371 1.00 67.19 394 ASN A O 1
ATOM 3115 N N . LEU A 1 395 ? 2.161 13.270 -51.016 1.00 63.03 395 LEU A N 1
ATOM 3116 C CA . LEU A 1 395 ? 3.185 13.931 -50.211 1.00 63.03 395 LEU A CA 1
ATOM 3117 C C . LEU A 1 395 ? 4.543 13.892 -50.928 1.00 63.03 395 LEU A C 1
ATOM 3119 O O . LEU A 1 395 ? 4.971 12.827 -51.374 1.00 63.03 395 LEU A O 1
ATOM 3123 N N . ILE A 1 396 ? 5.241 15.026 -50.993 1.00 59.66 396 ILE A N 1
ATOM 3124 C CA . ILE A 1 396 ? 6.673 15.072 -51.314 1.00 59.66 396 ILE A CA 1
ATOM 3125 C C . ILE A 1 396 ? 7.404 15.073 -49.968 1.00 59.66 396 ILE A C 1
ATOM 3127 O O . ILE A 1 396 ? 7.364 16.067 -49.253 1.00 59.66 396 ILE A O 1
ATOM 3131 N N . VAL A 1 397 ? 7.992 13.936 -49.586 1.00 60.25 397 VAL A N 1
ATOM 3132 C CA . VAL A 1 397 ? 8.729 13.797 -48.318 1.00 60.25 397 VAL A CA 1
ATOM 3133 C C . VAL A 1 397 ? 10.164 14.298 -48.519 1.00 60.25 397 VAL A C 1
ATOM 3135 O O . VAL A 1 397 ? 10.948 13.667 -49.238 1.00 60.25 397 VAL A O 1
ATOM 3138 N N . ASP A 1 398 ? 10.524 15.397 -47.855 1.00 53.50 398 ASP A N 1
ATOM 3139 C CA . ASP A 1 398 ? 11.897 15.916 -47.784 1.00 53.50 398 ASP A CA 1
ATOM 3140 C C . ASP A 1 398 ? 12.715 15.124 -46.741 1.00 53.50 398 ASP A C 1
ATOM 3142 O O . ASP A 1 398 ? 13.074 15.624 -45.678 1.00 53.50 398 ASP A O 1
ATOM 3146 N N . GLY A 1 399 ? 12.971 13.838 -47.007 1.00 61.34 399 GLY A N 1
ATOM 3147 C CA . GLY A 1 399 ? 13.699 12.954 -46.087 1.00 61.34 399 GLY A CA 1
ATOM 3148 C C . GLY A 1 399 ? 13.400 11.466 -46.282 1.00 61.34 399 GLY A C 1
ATOM 3149 O O . GLY A 1 399 ? 12.781 11.076 -47.269 1.00 61.34 399 GLY A O 1
ATOM 3150 N N . ILE A 1 400 ? 13.856 10.637 -45.338 1.00 61.75 400 ILE A N 1
ATOM 3151 C CA . ILE A 1 400 ? 13.615 9.178 -45.309 1.00 61.75 400 ILE A CA 1
ATOM 3152 C C . ILE A 1 400 ? 12.227 8.860 -44.730 1.00 61.75 400 ILE A C 1
ATOM 3154 O O . ILE A 1 400 ? 11.567 7.909 -45.152 1.00 61.75 400 ILE A O 1
ATOM 3158 N N . GLU A 1 401 ? 11.773 9.688 -43.790 1.00 68.69 401 GLU A N 1
ATOM 3159 C CA . GLU A 1 401 ? 10.506 9.544 -43.085 1.00 68.69 401 GLU A CA 1
ATOM 3160 C C . GLU A 1 401 ? 9.957 10.925 -42.701 1.00 68.69 401 GLU A C 1
ATOM 3162 O O . GLU A 1 401 ? 10.722 11.829 -42.358 1.00 68.69 401 GLU A O 1
ATOM 3167 N N . GLN A 1 402 ? 8.634 11.087 -42.752 1.00 76.44 402 GLN A N 1
ATOM 3168 C CA . GLN A 1 402 ? 7.926 12.243 -42.199 1.00 76.44 402 GLN A CA 1
ATOM 3169 C C . GLN A 1 402 ? 6.770 11.756 -41.328 1.00 76.44 402 GLN A C 1
ATOM 3171 O O . GLN A 1 402 ? 5.999 10.890 -41.736 1.00 76.44 402 GLN A O 1
ATOM 3176 N N . GLU A 1 403 ? 6.636 12.327 -40.135 1.00 84.75 403 GLU A N 1
ATOM 3177 C CA . GLU A 1 403 ? 5.571 11.986 -39.195 1.00 84.75 403 GLU A CA 1
ATOM 3178 C C . GLU A 1 403 ? 4.489 13.070 -39.171 1.00 84.75 403 GLU A C 1
ATOM 3180 O O . GLU A 1 403 ? 4.783 14.268 -39.167 1.00 84.75 403 GLU A O 1
ATOM 3185 N N . GLU A 1 404 ? 3.227 12.656 -39.092 1.00 86.19 404 GLU A N 1
ATOM 3186 C CA . GLU A 1 404 ? 2.109 13.544 -38.786 1.00 86.19 404 GLU A CA 1
ATOM 3187 C C . GLU A 1 404 ? 1.235 12.932 -37.692 1.00 86.19 404 GLU A C 1
ATOM 3189 O O . GLU A 1 404 ? 0.877 11.757 -37.737 1.00 86.19 404 GLU A O 1
ATOM 3194 N N . THR A 1 405 ? 0.885 13.737 -36.687 1.00 89.44 405 THR A N 1
ATOM 3195 C CA . THR A 1 405 ? -0.013 13.320 -35.605 1.00 89.44 405 THR A CA 1
ATOM 3196 C C . THR A 1 405 ? -1.335 14.064 -35.702 1.00 89.44 405 THR A C 1
ATOM 3198 O O . THR A 1 405 ? -1.373 15.291 -35.609 1.00 89.44 405 THR A O 1
ATOM 3201 N N . VAL A 1 406 ? -2.430 13.315 -35.796 1.00 90.38 406 VAL A N 1
ATOM 3202 C CA . VAL A 1 406 ? -3.801 13.836 -35.763 1.00 90.38 406 VAL A CA 1
ATOM 3203 C C . VAL A 1 406 ? -4.475 13.354 -34.481 1.00 90.38 406 VAL A C 1
ATOM 3205 O O . VAL A 1 406 ? -4.260 12.231 -34.030 1.00 90.38 406 VAL A O 1
ATOM 3208 N N . ARG A 1 407 ? -5.284 14.203 -33.849 1.00 92.25 407 ARG A N 1
ATOM 3209 C CA . ARG A 1 407 ? -6.005 13.866 -32.616 1.00 92.25 407 ARG A CA 1
ATOM 3210 C C . ARG A 1 407 ? -7.486 13.671 -32.920 1.00 92.25 407 ARG A C 1
ATOM 3212 O O . ARG A 1 407 ? -8.128 14.576 -33.453 1.00 92.25 407 ARG A O 1
ATOM 3219 N N . ILE A 1 408 ? -8.020 12.515 -32.533 1.00 93.62 408 ILE A N 1
ATOM 3220 C CA . ILE A 1 408 ? -9.461 12.252 -32.517 1.00 93.62 408 ILE A CA 1
ATOM 3221 C C . ILE A 1 408 ? -9.953 12.519 -31.101 1.00 93.62 408 ILE A C 1
ATOM 3223 O O . ILE A 1 408 ? -9.514 11.865 -30.156 1.00 93.62 408 ILE A O 1
ATOM 3227 N N . ARG A 1 409 ? -10.845 13.489 -30.935 1.00 92.69 409 ARG A N 1
ATOM 3228 C CA . ARG A 1 409 ? -11.487 13.799 -29.662 1.00 92.69 409 ARG A CA 1
ATOM 3229 C C . ARG A 1 409 ? -12.890 13.206 -29.665 1.00 92.69 409 ARG A C 1
ATOM 3231 O O . ARG A 1 409 ? -13.765 13.691 -30.363 1.00 92.69 409 ARG A O 1
ATOM 3238 N N . PHE A 1 410 ? -13.092 12.140 -28.907 1.00 92.81 410 PHE A N 1
ATOM 3239 C CA . PHE A 1 410 ? -14.396 11.522 -28.700 1.00 92.81 410 PHE A CA 1
ATOM 3240 C C . PHE A 1 410 ? -15.139 12.292 -27.606 1.00 92.81 410 PHE A C 1
ATOM 3242 O O . PHE A 1 410 ? -14.685 12.318 -26.459 1.00 92.81 410 PHE A O 1
ATOM 3249 N N . GLU A 1 411 ? -16.245 12.943 -27.963 1.00 90.50 411 GLU A N 1
ATOM 3250 C CA . GLU A 1 411 ? -16.990 13.854 -27.091 1.00 90.50 411 GLU A CA 1
ATOM 3251 C C . GLU A 1 411 ? -18.405 13.350 -26.785 1.00 90.50 411 GLU A C 1
ATOM 3253 O O . GLU A 1 411 ? -19.113 12.821 -27.641 1.00 90.50 411 GLU A O 1
ATOM 3258 N N . SER A 1 412 ? -18.820 13.559 -25.538 1.00 87.69 412 SER A N 1
ATOM 3259 C CA . SER A 1 412 ? -20.181 13.416 -25.023 1.00 87.69 412 SER A CA 1
ATOM 3260 C C . SER A 1 412 ? -20.435 14.525 -23.992 1.00 87.69 412 SER A C 1
ATOM 3262 O O . SER A 1 412 ? -19.473 15.111 -23.486 1.00 87.69 412 SER A O 1
ATOM 3264 N N . PRO A 1 413 ? -21.693 14.800 -23.607 1.00 81.19 413 PRO A N 1
ATOM 3265 C CA . PRO A 1 413 ? -21.985 15.764 -22.543 1.00 81.19 413 PRO A CA 1
ATOM 3266 C C . PRO A 1 413 ? -21.307 15.446 -21.196 1.00 81.19 413 PRO A C 1
ATOM 3268 O O . PRO A 1 413 ? -20.990 16.363 -20.444 1.00 81.19 413 PRO A O 1
ATOM 3271 N N . GLN A 1 414 ? -21.048 14.166 -20.902 1.00 83.31 414 GLN A N 1
ATOM 3272 C CA . GLN A 1 414 ? -20.499 13.710 -19.616 1.00 83.31 414 GLN A CA 1
ATOM 3273 C C . GLN A 1 414 ? -18.972 13.582 -19.613 1.00 83.31 414 GLN A C 1
ATOM 3275 O O . GLN A 1 414 ? -18.354 13.552 -18.553 1.00 83.31 414 GLN A O 1
ATOM 3280 N N . LEU A 1 415 ? -18.358 13.444 -20.788 1.00 88.75 415 LEU A N 1
ATOM 3281 C CA . LEU A 1 415 ? -17.004 12.917 -20.939 1.00 88.75 415 LEU A CA 1
ATOM 3282 C C . LEU A 1 415 ? -16.429 13.313 -22.297 1.00 88.75 415 LEU A C 1
ATOM 3284 O O . LEU A 1 415 ? -17.091 13.190 -23.325 1.00 88.75 415 LEU A O 1
ATOM 3288 N N . SER A 1 416 ? -15.153 13.686 -22.305 1.00 89.19 416 SER A N 1
ATOM 3289 C CA . SER A 1 416 ? -14.351 13.835 -23.517 1.00 89.19 416 SER A CA 1
ATOM 3290 C C . SER A 1 416 ? -13.054 13.048 -23.369 1.00 89.19 416 SER A C 1
ATOM 3292 O O . SER A 1 416 ? -12.361 13.196 -22.361 1.00 89.19 416 SER A O 1
ATOM 3294 N N . LYS A 1 417 ? -12.670 12.285 -24.396 1.00 91.88 417 LYS A N 1
ATOM 3295 C CA . LYS A 1 417 ? -11.400 11.550 -24.417 1.00 91.88 417 LYS A CA 1
ATOM 3296 C C . LYS A 1 417 ? -10.717 11.633 -25.777 1.00 91.88 417 LYS A C 1
ATOM 3298 O O . LYS A 1 417 ? -11.360 11.513 -26.811 1.00 91.88 417 LYS A O 1
ATOM 3303 N N . THR A 1 418 ? -9.401 11.816 -25.770 1.00 93.00 418 THR A N 1
ATOM 3304 C CA . THR A 1 418 ? -8.607 11.979 -26.993 1.00 93.00 418 THR A CA 1
ATOM 3305 C C . THR A 1 418 ? -7.813 10.716 -27.306 1.00 93.00 418 THR A C 1
ATOM 3307 O O . THR A 1 418 ? -7.154 10.171 -26.421 1.00 93.00 418 THR A O 1
ATOM 3310 N N . LEU A 1 419 ? -7.840 10.287 -28.567 1.00 94.12 419 LEU A N 1
ATOM 3311 C CA . LEU A 1 419 ? -7.018 9.218 -29.126 1.00 94.12 419 LEU A CA 1
ATOM 3312 C C . LEU A 1 419 ? -6.087 9.812 -30.199 1.00 94.12 419 LEU A C 1
ATOM 3314 O O . LEU A 1 419 ? -6.573 10.310 -31.220 1.00 94.12 419 LEU A O 1
ATOM 3318 N N . PRO A 1 420 ? -4.762 9.836 -29.976 1.00 94.31 420 PRO A N 1
ATOM 3319 C CA . PRO A 1 420 ? -3.811 10.277 -30.988 1.00 94.31 420 PRO A CA 1
ATOM 3320 C C . PRO A 1 420 ? -3.599 9.195 -32.054 1.00 94.31 420 PRO A C 1
ATOM 3322 O O . PRO A 1 420 ? -3.473 8.013 -31.731 1.00 94.31 420 PRO A O 1
ATOM 3325 N N . VAL A 1 421 ? -3.510 9.628 -33.310 1.00 92.94 421 VAL A N 1
ATOM 3326 C CA . VAL A 1 421 ? -3.175 8.814 -34.481 1.00 92.94 421 VAL A CA 1
ATOM 3327 C C . VAL A 1 421 ? -1.885 9.359 -35.086 1.00 92.94 421 VAL A C 1
ATOM 3329 O O . VAL A 1 421 ? -1.865 10.486 -35.581 1.00 92.94 421 VAL A O 1
ATOM 3332 N N . LEU A 1 422 ? -0.811 8.577 -35.015 1.00 91.31 422 LEU A N 1
ATOM 3333 C CA . LEU A 1 422 ? 0.484 8.864 -35.625 1.00 91.31 422 LEU A CA 1
ATOM 3334 C C . LEU A 1 422 ? 0.567 8.161 -36.982 1.00 91.31 422 LEU A C 1
ATOM 3336 O O . LEU A 1 422 ? 0.468 6.936 -37.068 1.00 91.31 422 LEU A O 1
ATOM 3340 N N . VAL A 1 423 ? 0.769 8.938 -38.037 1.00 87.94 423 VAL A N 1
ATOM 3341 C CA . VAL A 1 423 ? 0.983 8.429 -39.390 1.00 87.94 423 VAL A CA 1
ATOM 3342 C C . VAL A 1 423 ? 2.421 8.708 -39.795 1.00 87.94 423 VAL A C 1
ATOM 3344 O O . VAL A 1 423 ? 2.873 9.851 -39.766 1.00 87.94 423 VAL A O 1
ATOM 3347 N N . ARG A 1 424 ? 3.128 7.648 -40.179 1.00 85.50 424 ARG A N 1
ATOM 3348 C CA . ARG A 1 424 ? 4.506 7.692 -40.672 1.00 85.50 424 ARG A CA 1
ATOM 3349 C C . ARG A 1 424 ? 4.515 7.529 -42.179 1.00 85.50 424 ARG A C 1
ATOM 3351 O O . ARG A 1 424 ? 4.110 6.486 -42.689 1.00 85.50 424 ARG A O 1
ATOM 3358 N N . PHE A 1 425 ? 4.966 8.549 -42.892 1.00 79.38 425 PHE A N 1
ATOM 3359 C CA . PHE A 1 425 ? 5.183 8.487 -44.330 1.00 79.38 425 PHE A CA 1
ATOM 3360 C C . PHE A 1 425 ? 6.602 8.000 -44.596 1.00 79.38 425 PHE A C 1
ATOM 3362 O O . PHE A 1 425 ? 7.559 8.706 -44.288 1.00 79.38 425 PHE A O 1
ATOM 3369 N N . TRP A 1 426 ? 6.735 6.805 -45.167 1.00 73.94 426 TRP A N 1
ATOM 3370 C CA . TRP A 1 426 ? 8.028 6.160 -45.390 1.00 73.94 426 TRP A CA 1
ATOM 3371 C C . TRP A 1 426 ? 8.377 6.061 -46.875 1.00 73.94 426 TRP A C 1
ATOM 3373 O O . TRP A 1 426 ? 7.512 5.752 -47.705 1.00 73.94 426 TRP A O 1
ATOM 3383 N N . ARG A 1 427 ? 9.651 6.307 -47.204 1.00 73.12 427 ARG A N 1
ATOM 3384 C CA . ARG A 1 427 ? 10.194 6.219 -48.564 1.00 73.12 427 ARG A CA 1
ATOM 3385 C C . ARG A 1 427 ? 10.988 4.921 -48.771 1.00 73.12 427 ARG A C 1
ATOM 3387 O O . ARG A 1 427 ? 12.032 4.750 -48.138 1.00 73.12 427 ARG A O 1
ATOM 3394 N N . PRO A 1 428 ? 10.549 4.020 -49.671 1.00 70.06 428 PRO A N 1
ATOM 3395 C CA . PRO A 1 428 ? 11.198 2.722 -49.874 1.00 70.06 428 PRO A CA 1
ATOM 3396 C C . PRO A 1 428 ? 12.594 2.823 -50.512 1.00 70.06 428 PRO A C 1
ATOM 3398 O O . PRO A 1 428 ? 13.338 1.846 -50.524 1.00 70.06 428 PRO A O 1
ATOM 3401 N N . GLU A 1 429 ? 12.983 3.982 -51.050 1.00 71.69 429 GLU A N 1
ATOM 3402 C CA . GLU A 1 429 ? 14.289 4.177 -51.693 1.00 71.69 429 GLU A CA 1
ATOM 3403 C C . GLU A 1 429 ? 15.473 4.161 -50.714 1.00 71.69 429 GLU A C 1
ATOM 3405 O O . GLU A 1 429 ? 16.602 3.963 -51.151 1.00 71.69 429 GLU A O 1
ATOM 3410 N N . PHE A 1 430 ? 15.235 4.344 -49.411 1.00 72.56 430 PHE A N 1
ATOM 3411 C CA . PHE A 1 430 ? 16.291 4.489 -48.396 1.00 72.56 430 PHE A CA 1
ATOM 3412 C C . PHE A 1 430 ? 16.307 3.359 -47.356 1.00 72.56 430 PHE A C 1
ATOM 3414 O O . PHE A 1 430 ? 16.919 3.508 -46.300 1.00 72.56 430 PHE A O 1
ATOM 3421 N N . ALA A 1 431 ? 15.606 2.251 -47.611 1.00 76.88 431 ALA A N 1
ATOM 3422 C CA . ALA A 1 431 ? 15.459 1.175 -46.638 1.00 76.88 431 ALA A CA 1
ATOM 3423 C C . ALA A 1 431 ? 16.788 0.443 -46.383 1.00 76.88 431 ALA A C 1
ATOM 3425 O O . ALA A 1 431 ? 17.360 -0.166 -47.286 1.00 76.88 431 ALA A O 1
ATOM 3426 N N . LEU A 1 432 ? 17.252 0.457 -45.135 1.00 85.81 432 LEU A N 1
ATOM 3427 C CA . LEU A 1 432 ? 18.413 -0.305 -44.687 1.00 85.81 432 LEU A CA 1
ATOM 3428 C C . LEU A 1 432 ? 17.977 -1.266 -43.579 1.00 85.81 432 LEU A C 1
ATOM 3430 O O . LEU A 1 432 ? 17.422 -0.847 -42.565 1.00 85.81 432 LEU A O 1
ATOM 3434 N N . GLU A 1 433 ? 18.215 -2.555 -43.780 1.00 87.94 433 GLU A N 1
ATOM 3435 C CA . GLU A 1 433 ? 17.963 -3.589 -42.783 1.00 87.94 433 GLU A CA 1
ATOM 3436 C C . GLU A 1 433 ? 19.210 -3.733 -41.903 1.00 87.94 433 GLU A C 1
ATOM 3438 O O . GLU A 1 433 ? 20.284 -4.099 -42.379 1.00 87.94 433 GLU A O 1
ATOM 3443 N N . MET A 1 434 ? 19.072 -3.379 -40.626 1.00 90.81 434 MET A N 1
ATOM 3444 C CA . MET A 1 434 ? 20.119 -3.437 -39.603 1.00 90.81 434 MET A CA 1
ATOM 3445 C C . MET A 1 434 ? 19.473 -3.534 -38.210 1.00 90.81 434 MET A C 1
ATOM 3447 O O . MET A 1 434 ? 18.323 -3.108 -38.050 1.00 90.81 434 MET A O 1
ATOM 3451 N N . PRO A 1 435 ? 20.166 -4.059 -37.183 1.00 88.81 435 PRO A N 1
ATOM 3452 C CA . PRO A 1 435 ? 19.613 -4.111 -35.833 1.00 88.81 435 PRO A CA 1
ATOM 3453 C C . PRO A 1 435 ? 19.322 -2.698 -35.316 1.00 88.81 435 PRO A C 1
ATOM 3455 O O . PRO A 1 435 ? 20.169 -1.810 -35.388 1.00 88.81 435 PRO A O 1
ATOM 3458 N N . SER A 1 436 ? 18.132 -2.475 -34.759 1.00 86.50 436 SER A N 1
ATOM 3459 C CA . SER A 1 436 ? 17.777 -1.189 -34.137 1.00 86.50 436 SER A CA 1
ATOM 3460 C C . SER A 1 436 ? 18.363 -1.039 -32.726 1.00 86.50 436 SER A C 1
ATOM 3462 O O . SER A 1 436 ? 18.588 0.079 -32.252 1.00 86.50 436 SER A O 1
ATOM 3464 N N . PHE A 1 437 ? 18.663 -2.163 -32.069 1.00 92.50 437 PHE A N 1
ATOM 3465 C CA . PHE A 1 437 ? 19.214 -2.234 -30.721 1.00 92.50 437 PHE A CA 1
ATOM 3466 C C . PHE A 1 437 ? 20.191 -3.409 -30.579 1.00 92.50 437 PHE A C 1
ATOM 3468 O O . PHE A 1 437 ? 19.956 -4.473 -31.149 1.00 92.50 437 PHE A O 1
ATOM 3475 N N . MET A 1 438 ? 21.266 -3.218 -29.812 1.00 92.50 438 MET A N 1
ATOM 3476 C CA . MET A 1 438 ? 22.205 -4.269 -29.408 1.00 92.50 438 MET A CA 1
ATOM 3477 C C . MET A 1 438 ? 22.483 -4.167 -27.909 1.00 92.50 438 MET A C 1
ATOM 3479 O O . MET A 1 438 ? 22.704 -3.071 -27.391 1.00 92.50 438 MET A O 1
ATOM 3483 N N . GLU A 1 439 ? 22.507 -5.311 -27.234 1.00 94.00 439 GLU A N 1
ATOM 3484 C CA . GLU A 1 439 ? 22.848 -5.441 -25.817 1.00 94.00 439 GLU A CA 1
ATOM 3485 C C . GLU A 1 439 ? 24.119 -6.279 -25.698 1.00 94.00 439 GLU A C 1
ATOM 3487 O O . GLU A 1 439 ? 24.186 -7.385 -26.234 1.00 94.00 439 GLU A O 1
ATOM 3492 N N . ILE A 1 440 ? 25.146 -5.736 -25.046 1.00 94.19 440 ILE A N 1
ATOM 3493 C CA . ILE A 1 440 ? 26.472 -6.356 -24.967 1.00 94.19 440 ILE A CA 1
ATOM 3494 C C . ILE A 1 440 ? 26.924 -6.379 -23.509 1.00 94.19 440 ILE A C 1
ATOM 3496 O O . ILE A 1 440 ? 26.848 -5.370 -22.813 1.00 94.19 440 ILE A O 1
ATOM 3500 N N . ASN A 1 441 ? 27.429 -7.521 -23.050 1.00 93.44 441 ASN A N 1
ATOM 3501 C CA . ASN A 1 441 ? 27.985 -7.673 -21.708 1.00 93.44 441 ASN A CA 1
ATOM 3502 C C . ASN A 1 441 ? 29.509 -7.711 -21.806 1.00 93.44 441 ASN A C 1
ATOM 3504 O O . ASN A 1 441 ? 30.063 -8.438 -22.631 1.00 93.44 441 ASN A O 1
ATOM 3508 N N . ILE A 1 442 ? 30.187 -6.922 -20.976 1.00 94.44 442 ILE A N 1
ATOM 3509 C CA . ILE A 1 442 ? 31.648 -6.915 -20.887 1.00 94.44 442 ILE A CA 1
ATOM 3510 C C . ILE A 1 442 ? 32.065 -6.852 -19.423 1.00 94.44 442 ILE A C 1
ATOM 3512 O O . ILE A 1 442 ? 31.650 -5.972 -18.671 1.00 94.44 442 ILE A O 1
ATOM 3516 N N . ALA A 1 443 ? 32.933 -7.769 -19.018 1.00 93.56 443 ALA A N 1
ATOM 3517 C CA . ALA A 1 443 ? 33.455 -7.817 -17.664 1.00 93.56 443 ALA A CA 1
ATOM 3518 C C . ALA A 1 443 ? 34.976 -7.883 -17.685 1.00 93.56 443 ALA A C 1
ATOM 3520 O O . ALA A 1 443 ? 35.560 -8.631 -18.468 1.00 93.56 443 ALA A O 1
ATOM 3521 N N . GLN A 1 444 ? 35.609 -7.102 -16.813 1.00 91.69 444 GLN A N 1
ATOM 3522 C CA . GLN A 1 444 ? 37.052 -7.151 -16.613 1.00 91.69 444 GLN A CA 1
ATOM 3523 C C . GLN A 1 444 ? 37.379 -8.249 -15.583 1.00 91.69 444 GLN A C 1
ATOM 3525 O O . GLN A 1 444 ? 36.915 -8.127 -14.450 1.00 91.69 444 GLN A O 1
ATOM 3530 N N . PRO A 1 445 ? 38.162 -9.292 -15.924 1.00 86.12 445 PRO A N 1
ATOM 3531 C CA . PRO A 1 445 ? 38.444 -10.397 -14.998 1.00 86.12 445 PRO A CA 1
ATOM 3532 C C . PRO A 1 445 ? 39.292 -9.964 -13.794 1.00 86.12 445 PRO A C 1
ATOM 3534 O O . PRO A 1 445 ? 39.018 -10.321 -12.648 1.00 86.12 445 PRO A O 1
ATOM 3537 N N . SER A 1 446 ? 40.321 -9.151 -14.047 1.00 86.62 446 SER A N 1
ATOM 3538 C CA . SER A 1 446 ? 41.233 -8.626 -13.032 1.00 86.62 446 SER A CA 1
ATOM 3539 C C . SER A 1 446 ? 41.652 -7.187 -13.360 1.00 86.62 446 SER A C 1
ATOM 3541 O O . SER A 1 446 ? 41.620 -6.791 -14.527 1.00 86.62 446 SER A O 1
ATOM 3543 N N . PRO A 1 447 ? 42.065 -6.365 -12.374 1.00 85.56 447 PRO A N 1
ATOM 3544 C CA . PRO A 1 447 ? 42.472 -4.979 -12.623 1.00 85.56 447 PRO A CA 1
ATOM 3545 C C . PRO A 1 447 ? 43.596 -4.803 -13.661 1.00 85.56 447 PRO A C 1
ATOM 3547 O O . PRO A 1 447 ? 43.707 -3.723 -14.244 1.00 85.56 447 PRO A O 1
ATOM 3550 N N . GLN A 1 448 ? 44.421 -5.834 -13.878 1.00 85.81 448 GLN A N 1
ATOM 3551 C CA . GLN A 1 448 ? 45.567 -5.845 -14.793 1.00 85.81 448 GLN A CA 1
ATOM 3552 C C . GLN A 1 448 ? 45.216 -6.314 -16.215 1.00 85.81 448 GLN A C 1
ATOM 3554 O O . GLN A 1 448 ? 45.979 -6.048 -17.141 1.00 85.81 448 GLN A O 1
ATOM 3559 N N . GLU A 1 449 ? 44.082 -6.988 -16.402 1.00 87.69 449 GLU A N 1
ATOM 3560 C CA . GLU A 1 449 ? 43.658 -7.526 -17.698 1.00 87.69 449 GLU A CA 1
ATOM 3561 C C . GLU A 1 449 ? 42.758 -6.551 -18.464 1.00 87.69 449 GLU A C 1
ATOM 3563 O O . GLU A 1 449 ? 42.022 -5.760 -17.873 1.00 87.69 449 GLU A O 1
ATOM 3568 N N . ILE A 1 450 ? 42.804 -6.619 -19.796 1.00 89.62 450 ILE A N 1
ATOM 3569 C CA . ILE A 1 450 ? 41.922 -5.859 -20.691 1.00 89.62 450 ILE A CA 1
ATOM 3570 C C . ILE A 1 450 ? 40.787 -6.785 -21.126 1.00 89.62 450 ILE A C 1
ATOM 3572 O O . ILE A 1 450 ? 41.041 -7.871 -21.639 1.00 89.62 450 ILE A O 1
ATOM 3576 N N . ALA A 1 451 ? 39.541 -6.347 -20.958 1.00 92.00 451 ALA A N 1
ATOM 3577 C CA . ALA A 1 451 ? 38.385 -7.071 -21.480 1.00 92.00 451 ALA A CA 1
ATOM 3578 C C . ALA A 1 451 ? 38.174 -6.729 -22.959 1.00 92.00 451 ALA A C 1
ATOM 3580 O O . ALA A 1 451 ? 38.272 -5.558 -23.335 1.00 92.00 451 ALA A O 1
ATOM 3581 N N . VAL A 1 452 ? 37.857 -7.722 -23.789 1.00 92.38 452 VAL A N 1
ATOM 3582 C CA . VAL A 1 452 ? 37.572 -7.528 -25.217 1.00 92.38 452 VAL A CA 1
ATOM 3583 C C . VAL A 1 452 ? 36.331 -8.326 -25.595 1.00 92.38 452 VAL A C 1
ATOM 3585 O O . VAL A 1 452 ? 36.246 -9.510 -25.282 1.00 92.38 452 VAL A O 1
ATOM 3588 N N . VAL A 1 453 ? 35.385 -7.686 -26.282 1.00 93.69 453 VAL A N 1
ATOM 3589 C CA . VAL A 1 453 ? 34.217 -8.348 -26.882 1.00 93.69 453 VAL A CA 1
ATOM 3590 C C . VAL A 1 453 ? 34.009 -7.834 -28.304 1.00 93.69 453 VAL A C 1
ATOM 3592 O O . VAL A 1 453 ? 34.160 -6.639 -28.563 1.00 93.69 453 VAL A O 1
ATOM 3595 N N . GLY A 1 454 ? 33.691 -8.741 -29.225 1.00 91.69 454 GLY A N 1
ATOM 3596 C CA . GLY A 1 454 ? 33.382 -8.439 -30.619 1.00 91.69 454 GLY A CA 1
ATOM 3597 C C . GLY A 1 454 ? 31.971 -8.905 -30.965 1.00 91.69 454 GLY A C 1
ATOM 3598 O O . GLY A 1 454 ? 31.614 -10.034 -30.642 1.00 91.69 454 GLY A O 1
ATOM 3599 N N . GLN A 1 455 ? 31.182 -8.051 -31.617 1.00 92.94 455 GLN A N 1
ATOM 3600 C CA . GLN A 1 455 ? 29.830 -8.371 -32.077 1.00 92.94 455 GLN A CA 1
ATOM 3601 C C . GLN A 1 455 ? 29.676 -8.015 -33.556 1.00 92.94 455 GLN A C 1
ATOM 3603 O O . GLN A 1 455 ? 29.866 -6.862 -33.941 1.00 92.94 455 GLN A O 1
ATOM 3608 N N . GLU A 1 456 ? 29.304 -8.987 -34.386 1.00 91.75 456 GLU A N 1
ATOM 3609 C CA . GLU A 1 456 ? 28.995 -8.745 -35.798 1.00 91.75 456 GLU A CA 1
ATOM 3610 C C . GLU A 1 456 ? 27.701 -7.936 -35.955 1.00 91.75 456 GLU A C 1
ATOM 3612 O O . GLU A 1 456 ? 26.716 -8.162 -35.244 1.00 91.75 456 GLU A O 1
ATOM 3617 N N . ILE A 1 457 ? 27.706 -7.005 -36.908 1.00 91.38 457 ILE A N 1
ATOM 3618 C CA . ILE A 1 457 ? 26.588 -6.137 -37.263 1.00 91.38 457 ILE A CA 1
ATOM 3619 C C . ILE A 1 457 ? 26.121 -6.514 -38.667 1.00 91.38 457 ILE A C 1
ATOM 3621 O O . ILE A 1 457 ? 26.810 -6.287 -39.661 1.00 91.38 457 ILE A O 1
ATOM 3625 N N . PHE A 1 458 ? 24.906 -7.042 -38.754 1.00 90.75 458 PHE A N 1
ATOM 3626 C CA . PHE A 1 458 ? 24.259 -7.307 -40.032 1.00 90.75 458 PHE A CA 1
ATOM 3627 C C . PHE A 1 458 ? 23.743 -6.006 -40.659 1.00 90.75 458 PHE A C 1
ATOM 3629 O O . PHE A 1 458 ? 23.007 -5.256 -40.014 1.00 90.75 458 PHE A O 1
ATOM 3636 N N . ILE A 1 459 ? 24.113 -5.749 -41.916 1.00 92.62 459 ILE A N 1
ATOM 3637 C CA . ILE A 1 459 ? 23.616 -4.615 -42.703 1.00 92.62 459 ILE A CA 1
ATOM 3638 C C . ILE A 1 459 ? 23.259 -5.108 -44.102 1.00 92.62 459 ILE A C 1
ATOM 3640 O O . ILE A 1 459 ? 24.111 -5.655 -44.801 1.00 92.62 459 ILE A O 1
ATOM 3644 N N . ARG A 1 460 ? 22.024 -4.860 -44.540 1.00 92.38 460 ARG A N 1
ATOM 3645 C CA . ARG A 1 460 ? 21.551 -5.180 -45.891 1.00 92.38 460 ARG A CA 1
ATOM 3646 C C . ARG A 1 460 ? 20.791 -4.007 -46.493 1.00 92.38 460 ARG A C 1
ATOM 3648 O O . ARG A 1 460 ? 19.979 -3.369 -45.825 1.00 92.38 460 ARG A O 1
ATOM 3655 N N . ASN A 1 461 ? 21.021 -3.732 -47.773 1.00 92.19 461 ASN A N 1
ATOM 3656 C CA . ASN A 1 461 ? 20.201 -2.771 -48.503 1.00 92.19 461 ASN A CA 1
ATOM 3657 C C . ASN A 1 461 ? 18.840 -3.407 -48.821 1.00 92.19 461 ASN A C 1
ATOM 3659 O O . ASN A 1 461 ? 18.728 -4.219 -49.734 1.00 92.19 461 ASN A O 1
ATOM 3663 N N . ALA A 1 462 ? 17.806 -3.053 -48.062 1.00 85.12 462 ALA A N 1
ATOM 3664 C CA . ALA A 1 462 ? 16.434 -3.501 -48.303 1.00 85.12 462 ALA A CA 1
ATOM 3665 C C . ALA A 1 462 ? 15.657 -2.542 -49.228 1.00 85.12 462 ALA A C 1
ATOM 3667 O O . ALA A 1 462 ? 14.477 -2.762 -49.504 1.00 85.12 462 ALA A O 1
ATOM 3668 N N . GLY A 1 463 ? 16.292 -1.451 -49.662 1.00 82.12 463 GLY A N 1
ATOM 3669 C CA . GLY A 1 463 ? 15.684 -0.395 -50.456 1.00 82.12 463 GLY A CA 1
ATOM 3670 C C . GLY A 1 463 ? 15.703 -0.696 -51.945 1.00 82.12 463 GLY A C 1
ATOM 3671 O O . GLY A 1 463 ? 16.352 -1.626 -52.415 1.00 82.12 463 GLY A O 1
ATOM 3672 N N . VAL A 1 464 ? 14.990 0.129 -52.711 1.00 81.75 464 VAL A N 1
ATOM 3673 C CA . VAL A 1 464 ? 14.913 -0.004 -54.179 1.00 81.75 464 VAL A CA 1
ATOM 3674 C C . VAL A 1 464 ? 16.011 0.766 -54.929 1.00 81.75 464 VAL A C 1
ATOM 3676 O O . VAL A 1 464 ? 16.085 0.683 -56.153 1.00 81.75 464 VAL A O 1
ATOM 3679 N N . ALA A 1 465 ? 16.866 1.516 -54.223 1.00 85.88 465 ALA A N 1
ATOM 3680 C CA . ALA A 1 465 ? 17.979 2.274 -54.797 1.00 85.88 465 ALA A CA 1
ATOM 3681 C C . ALA A 1 465 ? 19.336 1.769 -54.278 1.00 85.88 465 ALA A C 1
ATOM 3683 O O . ALA A 1 465 ? 19.444 1.277 -53.157 1.00 85.88 465 ALA A O 1
ATOM 3684 N N . ALA A 1 466 ? 20.385 1.896 -55.095 1.00 88.25 466 ALA A N 1
ATOM 3685 C CA . ALA A 1 466 ? 21.748 1.595 -54.667 1.00 88.25 466 ALA A CA 1
ATOM 3686 C C . ALA A 1 466 ? 22.260 2.644 -53.664 1.00 88.25 466 ALA A C 1
ATOM 3688 O O . ALA A 1 466 ? 21.945 3.833 -53.783 1.00 88.25 466 ALA A O 1
ATOM 3689 N N . ILE A 1 467 ? 23.062 2.190 -52.701 1.00 90.19 467 ILE A N 1
ATOM 3690 C CA . ILE A 1 467 ? 23.698 3.030 -51.685 1.00 90.19 467 ILE A CA 1
ATOM 3691 C C . ILE A 1 467 ? 25.197 3.080 -51.978 1.00 90.19 467 ILE A C 1
ATOM 3693 O O . ILE A 1 467 ? 25.855 2.046 -51.991 1.00 90.19 467 ILE A O 1
ATOM 3697 N N . GLU A 1 468 ? 25.751 4.266 -52.189 1.00 90.69 468 GLU A N 1
ATOM 3698 C CA . GLU A 1 468 ? 27.181 4.463 -52.450 1.00 90.69 468 GLU A CA 1
ATOM 3699 C C . GLU A 1 468 ? 27.906 4.957 -51.187 1.00 90.69 468 GLU A C 1
ATOM 3701 O O . GLU A 1 468 ? 27.323 5.676 -50.373 1.00 90.69 468 GLU A O 1
ATOM 3706 N N . ASN A 1 469 ? 29.195 4.640 -51.043 1.00 87.81 469 ASN A N 1
ATOM 3707 C CA . ASN A 1 469 ? 30.075 5.152 -49.978 1.00 87.81 469 ASN A CA 1
ATOM 3708 C C . ASN A 1 469 ? 29.520 4.963 -48.553 1.00 87.81 469 ASN A C 1
ATOM 3710 O O . ASN A 1 469 ? 29.358 5.930 -47.799 1.00 87.81 469 ASN A O 1
ATOM 3714 N N . ILE A 1 470 ? 29.217 3.718 -48.178 1.00 90.06 470 ILE A N 1
ATOM 3715 C CA . ILE A 1 470 ? 28.735 3.401 -46.830 1.00 90.06 470 ILE A CA 1
ATOM 3716 C C . ILE A 1 470 ? 29.821 3.698 -45.790 1.00 90.06 470 ILE A C 1
ATOM 3718 O O . ILE A 1 470 ? 30.965 3.268 -45.906 1.00 90.06 470 ILE A O 1
ATOM 3722 N N . GLN A 1 471 ? 29.446 4.426 -44.741 1.00 90.25 471 GLN A N 1
ATOM 3723 C CA . GLN A 1 471 ? 30.309 4.755 -43.612 1.00 90.25 471 GLN A CA 1
ATOM 3724 C C . GLN A 1 471 ? 29.597 4.457 -42.302 1.00 90.25 471 GLN A C 1
ATOM 3726 O O . GLN A 1 471 ? 28.484 4.935 -42.061 1.00 90.25 471 GLN A O 1
ATOM 3731 N N . LEU A 1 472 ? 30.281 3.718 -41.434 1.00 92.31 472 LEU A N 1
ATOM 3732 C CA . LEU A 1 472 ? 29.844 3.439 -40.076 1.00 92.31 472 LEU A CA 1
ATOM 3733 C C . LEU A 1 472 ? 30.603 4.343 -39.107 1.00 92.31 472 LEU A C 1
ATOM 3735 O O . LEU A 1 472 ? 31.813 4.538 -39.218 1.00 92.31 472 LEU A O 1
ATOM 3739 N N . SER A 1 473 ? 29.889 4.894 -38.133 1.00 91.81 473 SER A N 1
ATOM 3740 C CA . SER A 1 473 ? 30.487 5.689 -37.063 1.00 91.81 473 SER A CA 1
ATOM 3741 C C . SER A 1 473 ? 29.828 5.364 -35.734 1.00 91.81 473 SER A C 1
ATOM 3743 O O . SER A 1 473 ? 28.619 5.172 -35.682 1.00 91.81 473 SER A O 1
ATOM 3745 N N . ILE A 1 474 ? 30.616 5.317 -34.662 1.00 94.06 474 ILE A N 1
ATOM 3746 C CA . ILE A 1 474 ? 30.122 5.081 -33.305 1.00 94.06 474 ILE A CA 1
ATOM 3747 C C . ILE A 1 474 ? 30.435 6.270 -32.401 1.00 94.06 474 ILE A C 1
ATOM 3749 O O . ILE A 1 474 ? 31.521 6.858 -32.476 1.00 94.06 474 ILE A O 1
ATOM 3753 N N . LYS A 1 475 ? 29.468 6.647 -31.562 1.00 93.25 475 LYS A N 1
ATOM 3754 C CA . LYS A 1 475 ? 29.620 7.700 -30.553 1.00 93.25 475 LYS A CA 1
ATOM 3755 C C . LYS A 1 475 ? 29.070 7.233 -29.195 1.00 93.25 475 LYS A C 1
ATOM 3757 O O . LYS A 1 475 ? 27.964 6.702 -29.168 1.00 93.25 475 LYS A O 1
ATOM 3762 N N . PRO A 1 476 ? 29.776 7.490 -28.078 1.00 93.00 476 PRO A N 1
ATOM 3763 C CA . PRO A 1 476 ? 31.147 8.007 -28.009 1.00 93.00 476 PRO A CA 1
ATOM 3764 C C . PRO A 1 476 ? 32.184 6.945 -28.434 1.00 93.00 476 PRO A C 1
ATOM 3766 O O . PRO A 1 476 ? 31.908 5.753 -28.395 1.00 93.00 476 PRO A O 1
ATOM 3769 N N . LYS A 1 477 ? 33.397 7.373 -28.820 1.00 91.88 477 LYS A N 1
ATOM 3770 C CA . LYS A 1 477 ? 34.516 6.448 -29.109 1.00 91.88 477 LYS A CA 1
ATOM 3771 C C . LYS A 1 477 ? 35.125 5.838 -27.843 1.00 91.88 477 LYS A C 1
ATOM 3773 O O . LYS A 1 477 ? 35.689 4.754 -27.899 1.00 91.88 477 LYS A O 1
ATOM 3778 N N . SER A 1 478 ? 35.032 6.530 -26.710 1.00 91.56 478 SER A N 1
ATOM 3779 C CA . SER A 1 478 ? 35.443 6.014 -25.406 1.00 91.56 478 SER A CA 1
ATOM 3780 C C . SER A 1 478 ? 34.621 6.658 -24.294 1.00 91.56 478 SER A C 1
ATOM 3782 O O . SER A 1 478 ? 34.291 7.843 -24.370 1.00 91.56 478 SER A O 1
ATOM 3784 N N . VAL A 1 479 ? 34.263 5.867 -23.283 1.00 93.00 479 VAL A N 1
ATOM 3785 C CA . VAL A 1 479 ? 33.524 6.302 -22.092 1.00 93.00 479 VAL A CA 1
ATOM 3786 C C . VAL A 1 479 ? 33.679 5.249 -20.990 1.00 93.00 479 VAL A C 1
ATOM 3788 O O . VAL A 1 479 ? 33.703 4.057 -21.270 1.00 93.00 479 VAL A O 1
ATOM 3791 N N . ALA A 1 480 ? 33.797 5.682 -19.732 1.00 85.94 480 ALA A N 1
ATOM 3792 C CA . ALA A 1 480 ? 33.808 4.803 -18.552 1.00 85.94 480 ALA A CA 1
ATOM 3793 C C . ALA A 1 480 ? 34.826 3.635 -18.582 1.00 85.94 480 ALA A C 1
ATOM 3795 O O . ALA A 1 480 ? 34.567 2.566 -18.035 1.00 85.94 480 ALA A O 1
ATOM 3796 N N . GLY A 1 481 ? 35.991 3.844 -19.206 1.00 89.25 481 GLY A N 1
ATOM 3797 C CA . GLY A 1 481 ? 37.035 2.817 -19.344 1.00 89.25 481 GLY A CA 1
ATOM 3798 C C . GLY A 1 481 ? 36.846 1.876 -20.540 1.00 89.25 481 GLY A C 1
ATOM 3799 O O . GLY A 1 481 ? 37.694 1.020 -20.774 1.00 89.25 481 GLY A O 1
ATOM 3800 N N . LEU A 1 482 ? 35.777 2.053 -21.322 1.00 94.44 482 LEU A N 1
ATOM 3801 C CA . LEU A 1 482 ? 35.511 1.335 -22.567 1.00 94.44 482 LEU A CA 1
ATOM 3802 C C . LEU A 1 482 ? 35.969 2.151 -23.780 1.00 94.44 482 LEU A C 1
ATOM 3804 O O . LEU A 1 482 ? 35.861 3.379 -23.792 1.00 94.44 482 LEU A O 1
ATOM 3808 N N . THR A 1 483 ? 36.437 1.466 -24.816 1.00 95.31 483 THR A N 1
ATOM 3809 C CA . THR A 1 483 ? 36.794 2.010 -26.130 1.00 95.31 483 THR A CA 1
ATOM 3810 C C . THR A 1 483 ? 36.052 1.225 -27.199 1.00 95.31 483 THR A C 1
ATOM 3812 O O . THR A 1 483 ? 36.046 -0.002 -27.162 1.00 95.31 483 THR A O 1
ATOM 3815 N N . PHE A 1 484 ? 35.432 1.938 -28.133 1.00 95.31 484 PHE A N 1
ATOM 3816 C CA . PHE A 1 484 ? 34.580 1.388 -29.178 1.00 95.31 484 PHE A CA 1
ATOM 3817 C C . PHE A 1 484 ? 35.244 1.568 -30.541 1.00 95.31 484 PHE A C 1
ATOM 3819 O O . PHE A 1 484 ? 35.603 2.686 -30.927 1.00 95.31 484 PHE A O 1
ATOM 3826 N N . SER A 1 485 ? 35.351 0.479 -31.289 1.00 93.25 485 SER A N 1
ATOM 3827 C CA . SER A 1 485 ? 35.925 0.454 -32.634 1.00 93.25 485 SER A CA 1
ATOM 3828 C C . SER A 1 485 ? 35.108 -0.441 -33.556 1.00 93.25 485 SER A C 1
ATOM 3830 O O . SER A 1 485 ? 34.443 -1.367 -33.106 1.00 93.25 485 SER A O 1
ATOM 3832 N N . ILE A 1 486 ? 35.139 -0.138 -34.852 1.00 92.06 486 ILE A N 1
ATOM 3833 C CA . ILE A 1 486 ? 34.449 -0.912 -35.885 1.00 92.06 486 ILE A CA 1
ATOM 3834 C C . ILE A 1 486 ? 35.508 -1.427 -36.847 1.00 92.06 486 ILE A C 1
ATOM 3836 O O . ILE A 1 486 ? 36.321 -0.632 -37.325 1.00 92.06 486 ILE A O 1
ATOM 3840 N N . TYR A 1 487 ? 35.474 -2.727 -37.119 1.00 87.06 487 TYR A N 1
ATOM 3841 C CA . TYR A 1 487 ? 36.361 -3.387 -38.070 1.00 87.06 487 TYR A CA 1
ATOM 3842 C C . TYR A 1 487 ? 35.548 -4.156 -39.118 1.00 87.06 487 TYR A C 1
ATOM 3844 O O . TYR A 1 487 ? 34.557 -4.774 -38.752 1.00 87.06 487 TYR A O 1
ATOM 3852 N N . PRO A 1 488 ? 35.947 -4.160 -40.396 1.00 82.31 488 PRO A N 1
ATOM 3853 C CA . PRO A 1 488 ? 37.046 -3.376 -40.945 1.00 82.31 488 PRO A CA 1
ATOM 3854 C C . PRO A 1 488 ? 36.706 -1.886 -41.070 1.00 82.31 488 PRO A C 1
ATOM 3856 O O . PRO A 1 488 ? 35.571 -1.452 -40.846 1.00 82.31 488 PRO A O 1
ATOM 3859 N N . THR A 1 489 ? 37.719 -1.077 -41.376 1.00 75.31 489 THR A N 1
ATOM 3860 C CA . THR A 1 489 ? 37.525 0.368 -41.527 1.00 75.31 489 THR A CA 1
ATOM 3861 C C . THR A 1 489 ? 36.825 0.694 -42.849 1.00 75.31 489 THR A C 1
ATOM 3863 O O . THR A 1 489 ? 36.873 -0.072 -43.803 1.00 75.31 489 THR A O 1
ATOM 3866 N N . HIS A 1 490 ? 36.150 1.846 -42.918 1.00 67.81 490 HIS A N 1
ATOM 3867 C CA . HIS A 1 490 ? 35.287 2.251 -44.041 1.00 67.81 490 HIS A CA 1
ATOM 3868 C C . HIS A 1 490 ? 35.913 2.173 -45.449 1.00 67.81 490 HIS A C 1
ATOM 3870 O O . HIS A 1 490 ? 35.175 2.136 -46.427 1.00 67.81 490 HIS A O 1
ATOM 3876 N N . THR A 1 491 ? 37.242 2.153 -45.568 1.00 67.38 491 THR A N 1
ATOM 3877 C CA . THR A 1 491 ? 37.976 1.988 -46.834 1.00 67.38 491 THR A CA 1
ATOM 3878 C C . THR A 1 491 ? 37.894 0.578 -47.423 1.00 67.38 491 THR A C 1
ATOM 3880 O O . THR A 1 491 ? 38.283 0.383 -48.569 1.00 67.38 491 THR A O 1
ATOM 3883 N N . GLU A 1 492 ? 37.400 -0.393 -46.657 1.00 72.75 492 GLU A N 1
ATOM 3884 C CA . GLU A 1 492 ? 37.349 -1.811 -47.033 1.00 72.75 492 GLU A CA 1
ATOM 3885 C C . GLU A 1 492 ? 35.929 -2.282 -47.402 1.00 72.75 492 GLU A C 1
ATOM 3887 O O . GLU A 1 492 ? 35.744 -3.430 -47.801 1.00 72.75 492 GLU A O 1
ATOM 3892 N N . PHE A 1 493 ? 34.917 -1.410 -47.297 1.00 84.06 493 PHE A N 1
ATOM 3893 C CA . PHE A 1 493 ? 33.553 -1.708 -47.744 1.00 84.06 493 PHE A CA 1
ATOM 3894 C C . PHE A 1 493 ? 33.391 -1.503 -49.258 1.00 84.06 493 PHE A C 1
ATOM 3896 O O . PHE A 1 493 ? 34.076 -0.659 -49.846 1.00 84.06 493 PHE A O 1
ATOM 3903 N N . PRO A 1 494 ? 32.454 -2.218 -49.912 1.00 82.00 494 PRO A N 1
ATOM 3904 C CA . PRO A 1 494 ? 32.170 -2.018 -51.324 1.00 82.00 494 PRO A CA 1
ATOM 3905 C C . PRO A 1 494 ? 31.738 -0.566 -51.586 1.00 82.00 494 PRO A C 1
ATOM 3907 O O . PRO A 1 494 ? 30.951 -0.003 -50.818 1.00 82.00 494 PRO A O 1
ATOM 3910 N N . PRO A 1 495 ? 32.194 0.050 -52.694 1.00 83.38 495 PRO A N 1
ATOM 3911 C CA . PRO A 1 495 ? 31.855 1.436 -53.021 1.00 83.38 495 PRO A CA 1
ATOM 3912 C C . PRO A 1 495 ? 30.357 1.624 -53.291 1.00 83.38 495 PRO A C 1
ATOM 3914 O O . PRO A 1 495 ? 29.848 2.738 -53.170 1.00 83.38 495 PRO A O 1
ATOM 3917 N N . VAL A 1 496 ? 29.652 0.542 -53.641 1.00 90.12 496 VAL A N 1
ATOM 3918 C CA . VAL A 1 496 ? 28.215 0.510 -53.920 1.00 90.12 496 VAL A CA 1
ATOM 3919 C C . VAL A 1 496 ? 27.609 -0.755 -53.315 1.00 90.12 496 VAL A C 1
ATOM 3921 O O . VAL A 1 496 ? 28.096 -1.848 -53.584 1.00 90.12 496 VAL A O 1
ATOM 3924 N N . LEU A 1 497 ? 26.524 -0.600 -52.557 1.00 91.81 497 LEU A N 1
ATOM 3925 C CA . LEU A 1 497 ? 25.680 -1.676 -52.038 1.00 91.81 497 LEU A CA 1
ATOM 3926 C C . LEU A 1 497 ? 24.336 -1.663 -52.780 1.00 91.81 497 LEU A C 1
ATOM 3928 O O . LEU A 1 497 ? 23.527 -0.738 -52.612 1.00 91.81 497 LEU A O 1
ATOM 3932 N N . ARG A 1 498 ? 24.094 -2.658 -53.638 1.00 91.62 498 ARG A N 1
ATOM 3933 C CA . ARG A 1 498 ? 22.886 -2.719 -54.482 1.00 91.62 498 ARG A CA 1
ATOM 3934 C C . ARG A 1 498 ? 21.667 -3.216 -53.694 1.00 91.62 498 ARG A C 1
ATOM 3936 O O . ARG A 1 498 ? 21.833 -3.860 -52.660 1.00 91.62 498 ARG A O 1
ATOM 3943 N N . PRO A 1 499 ? 20.437 -2.943 -54.173 1.00 90.69 499 PRO A N 1
ATOM 3944 C CA . PRO A 1 499 ? 19.219 -3.516 -53.604 1.00 90.69 499 PRO A CA 1
ATOM 3945 C C . PRO A 1 499 ? 19.331 -5.028 -53.382 1.00 90.69 499 PRO A C 1
ATOM 3947 O O . PRO A 1 499 ? 19.678 -5.775 -54.295 1.00 90.69 499 PRO A O 1
ATOM 3950 N N . GLY A 1 500 ? 19.030 -5.475 -52.167 1.00 87.25 500 GLY A N 1
ATOM 3951 C CA . GLY A 1 500 ? 19.076 -6.872 -51.748 1.00 87.25 500 GLY A CA 1
ATOM 3952 C C . GLY A 1 500 ? 20.439 -7.376 -51.265 1.00 87.25 500 GLY A C 1
ATOM 3953 O O . GLY A 1 500 ? 20.460 -8.441 -50.642 1.00 87.25 500 GLY A O 1
ATOM 3954 N N . GLU A 1 501 ? 21.538 -6.645 -51.489 1.00 92.81 501 GLU A N 1
ATOM 3955 C CA . GLU A 1 501 ? 22.892 -7.054 -51.088 1.00 92.81 501 GLU A CA 1
ATOM 3956 C C . GLU A 1 501 ? 23.167 -6.802 -49.599 1.00 92.81 501 GLU A C 1
ATOM 3958 O O . GLU A 1 501 ? 22.697 -5.827 -49.002 1.00 92.81 501 GLU A O 1
ATOM 3963 N N . ILE A 1 502 ? 23.959 -7.699 -49.009 1.00 91.50 502 ILE A N 1
ATOM 3964 C CA . ILE A 1 502 ? 24.480 -7.603 -47.641 1.00 91.50 502 ILE A CA 1
ATOM 3965 C C . ILE A 1 502 ? 25.847 -6.919 -47.702 1.00 91.50 502 ILE A C 1
ATOM 3967 O O . ILE A 1 502 ? 26.639 -7.186 -48.607 1.00 91.50 502 ILE A O 1
ATOM 3971 N N . LEU A 1 503 ? 26.132 -6.042 -46.743 1.00 92.06 503 LEU A N 1
ATOM 3972 C CA . LEU A 1 503 ? 27.430 -5.393 -46.623 1.00 92.06 503 LEU A CA 1
ATOM 3973 C C . LEU A 1 503 ? 28.499 -6.431 -46.254 1.00 92.06 503 LEU A C 1
ATOM 3975 O O . LEU A 1 503 ? 28.460 -6.995 -45.164 1.00 92.06 503 LEU A O 1
ATOM 3979 N N . MET A 1 504 ? 29.444 -6.666 -47.165 1.00 86.56 504 MET A N 1
ATOM 3980 C CA . MET A 1 504 ? 30.545 -7.617 -46.998 1.00 86.56 504 MET A CA 1
ATOM 3981 C C . MET A 1 504 ? 31.896 -6.901 -47.138 1.00 86.56 504 MET A C 1
ATOM 3983 O O . MET A 1 504 ? 32.039 -6.109 -48.069 1.00 86.56 504 MET A O 1
ATOM 3987 N N . PRO A 1 505 ? 32.895 -7.187 -46.284 1.00 88.38 505 PRO A N 1
ATOM 3988 C CA . PRO A 1 505 ? 32.807 -8.041 -45.094 1.00 88.38 505 PRO A CA 1
ATOM 3989 C C . PRO A 1 505 ? 31.890 -7.441 -44.012 1.00 88.38 505 PRO A C 1
ATOM 3991 O O . PRO A 1 505 ? 31.745 -6.220 -43.916 1.00 88.38 505 PRO A O 1
ATOM 3994 N N . SER A 1 506 ? 31.268 -8.307 -43.206 1.00 89.25 506 SER A N 1
ATOM 3995 C CA . SER A 1 506 ? 30.378 -7.885 -42.121 1.00 89.25 506 SER A CA 1
ATOM 3996 C C . SER A 1 506 ? 31.134 -7.016 -41.105 1.00 89.25 506 SER A C 1
ATOM 3998 O O . SER A 1 506 ? 32.177 -7.444 -40.604 1.00 89.25 506 SER A O 1
ATOM 4000 N N . PRO A 1 507 ? 30.637 -5.816 -40.761 1.00 92.00 507 PRO A N 1
ATOM 4001 C CA . PRO A 1 507 ? 31.262 -4.990 -39.739 1.00 92.00 507 PRO A CA 1
ATOM 4002 C C . PRO A 1 507 ? 31.148 -5.627 -38.349 1.00 92.00 507 PRO A C 1
ATOM 4004 O O . PRO A 1 507 ? 30.076 -6.052 -37.935 1.00 92.00 507 PRO A O 1
ATOM 4007 N N . VAL A 1 508 ? 32.243 -5.626 -37.598 1.00 93.12 508 VAL A N 1
ATOM 4008 C CA . VAL A 1 508 ? 32.349 -6.080 -36.210 1.00 93.12 508 VAL A CA 1
ATOM 4009 C C . VAL A 1 508 ? 32.521 -4.868 -35.304 1.00 93.12 508 VAL A C 1
ATOM 4011 O O . VAL A 1 508 ? 33.462 -4.086 -35.461 1.00 93.12 508 VAL A O 1
ATOM 4014 N N . LEU A 1 509 ? 31.626 -4.718 -34.333 1.00 94.88 509 LEU A N 1
ATOM 4015 C CA . LEU A 1 509 ? 31.798 -3.808 -33.210 1.00 94.88 509 LEU A CA 1
ATOM 4016 C C . LEU A 1 509 ? 32.717 -4.459 -32.176 1.00 94.88 509 LEU A C 1
ATOM 4018 O O . LEU A 1 509 ? 32.315 -5.403 -31.501 1.00 94.88 509 LEU A O 1
ATOM 4022 N N . GLU A 1 510 ? 33.928 -3.935 -32.030 1.00 95.06 510 GLU A N 1
ATOM 4023 C CA . GLU A 1 510 ? 34.862 -4.323 -30.975 1.00 95.06 510 GLU A CA 1
ATOM 4024 C C . GLU A 1 510 ? 34.782 -3.321 -29.816 1.00 95.06 510 GLU A C 1
ATOM 4026 O O . GLU A 1 510 ? 34.918 -2.107 -30.015 1.00 95.06 510 GLU A O 1
ATOM 4031 N N . ILE A 1 511 ? 34.594 -3.830 -28.599 1.00 95.81 511 ILE A N 1
ATOM 4032 C CA . ILE A 1 511 ? 34.624 -3.053 -27.360 1.00 95.81 511 ILE A CA 1
ATOM 4033 C C . ILE A 1 511 ? 35.790 -3.551 -26.509 1.00 95.81 511 ILE A C 1
ATOM 4035 O O . ILE A 1 511 ? 35.837 -4.719 -26.123 1.00 95.81 511 ILE A O 1
ATOM 4039 N N . LYS A 1 512 ? 36.721 -2.647 -26.196 1.00 94.94 512 LYS A N 1
ATOM 4040 C CA . LYS A 1 512 ? 37.875 -2.898 -25.321 1.00 94.94 512 LYS A CA 1
ATOM 4041 C C . LYS A 1 512 ? 37.719 -2.142 -24.012 1.00 94.94 512 LYS A C 1
ATOM 4043 O O . LYS A 1 512 ? 37.476 -0.939 -24.033 1.00 94.94 512 LYS A O 1
ATOM 4048 N N . GLY A 1 513 ? 37.886 -2.815 -22.881 1.00 92.75 513 GLY A N 1
ATOM 4049 C CA . GLY A 1 513 ? 37.715 -2.229 -21.556 1.00 92.75 513 GLY A CA 1
ATOM 4050 C C . GLY A 1 513 ? 38.959 -2.346 -20.680 1.00 92.75 513 GLY A C 1
ATOM 4051 O O . GLY A 1 513 ? 39.486 -3.437 -20.489 1.00 92.75 513 GLY A O 1
ATOM 4052 N N . SER A 1 514 ? 39.398 -1.226 -20.104 1.00 91.12 514 SER A N 1
ATOM 4053 C CA . SER A 1 514 ? 40.423 -1.178 -19.052 1.00 91.12 514 SER A CA 1
ATOM 4054 C C . SER A 1 514 ? 39.975 -0.236 -17.936 1.00 91.12 514 SER A C 1
ATOM 4056 O O . SER A 1 514 ? 39.381 0.808 -18.208 1.00 91.12 514 SER A O 1
ATOM 4058 N N . LYS A 1 515 ? 40.244 -0.596 -16.673 1.00 89.62 515 LYS A N 1
ATOM 4059 C CA . LYS A 1 515 ? 39.749 0.143 -15.491 1.00 89.62 515 LYS A CA 1
ATOM 4060 C C . LYS A 1 515 ? 38.222 0.337 -15.541 1.00 89.62 515 LYS A C 1
ATOM 4062 O O . LYS A 1 515 ? 37.720 1.445 -15.331 1.00 89.62 515 LYS A O 1
ATOM 4067 N N . ILE A 1 516 ? 37.503 -0.740 -15.864 1.00 91.38 516 ILE A N 1
ATOM 4068 C CA . ILE A 1 516 ? 36.048 -0.725 -16.047 1.00 91.38 516 ILE A CA 1
ATOM 4069 C C . ILE A 1 516 ? 35.360 -0.393 -14.718 1.00 91.38 516 ILE A C 1
ATOM 4071 O O . ILE A 1 516 ? 35.741 -0.898 -13.662 1.00 91.38 516 ILE A O 1
ATOM 4075 N N . LYS A 1 517 ? 34.321 0.445 -14.777 1.00 90.00 517 LYS A N 1
ATOM 4076 C CA . LYS A 1 517 ? 33.381 0.657 -13.669 1.00 90.00 517 LYS A CA 1
ATOM 4077 C C . LYS A 1 517 ? 32.118 -0.167 -13.900 1.00 90.00 517 LYS A C 1
ATOM 4079 O O . LYS A 1 517 ? 31.668 -0.256 -15.037 1.00 90.00 517 LYS A O 1
ATOM 4084 N N . SER A 1 518 ? 31.535 -0.711 -12.830 1.00 91.12 518 SER A N 1
ATOM 4085 C CA . SER A 1 518 ? 30.246 -1.402 -12.915 1.00 91.12 518 SER A CA 1
ATOM 4086 C C . SER A 1 518 ? 29.118 -0.417 -13.183 1.00 91.12 518 SER A C 1
ATOM 4088 O O . SER A 1 518 ? 28.725 0.320 -12.278 1.00 91.12 518 SER A O 1
ATOM 4090 N N . GLN A 1 519 ? 28.656 -0.356 -14.427 1.00 91.56 519 GLN A N 1
ATOM 4091 C CA . GLN A 1 519 ? 27.566 0.513 -14.859 1.00 91.56 519 GLN A CA 1
ATOM 4092 C C . GLN A 1 519 ? 27.099 0.155 -16.270 1.00 91.56 519 GLN A C 1
ATOM 4094 O O . GLN A 1 519 ? 27.835 -0.438 -17.062 1.00 91.56 519 GLN A O 1
ATOM 4099 N N . ASP A 1 520 ? 25.914 0.648 -16.609 1.00 92.88 520 ASP A N 1
ATOM 4100 C CA . ASP A 1 520 ? 25.414 0.641 -17.974 1.00 92.88 520 ASP A CA 1
ATOM 4101 C C . ASP A 1 520 ? 25.981 1.823 -18.767 1.00 92.88 520 ASP A C 1
ATOM 4103 O O . ASP A 1 520 ? 26.044 2.964 -18.295 1.00 92.88 520 ASP A O 1
ATOM 4107 N N . VAL A 1 521 ? 26.387 1.553 -20.003 1.00 93.12 521 VAL A N 1
ATOM 4108 C CA . VAL A 1 521 ? 26.935 2.539 -20.935 1.00 93.12 521 VAL A CA 1
ATOM 4109 C C . VAL A 1 521 ? 26.139 2.499 -22.230 1.00 93.12 521 VAL A C 1
ATOM 4111 O O . VAL A 1 521 ? 25.907 1.436 -22.794 1.00 93.12 521 VAL A O 1
ATOM 4114 N N . VAL A 1 522 ? 25.747 3.669 -22.735 1.00 94.56 522 VAL A N 1
ATOM 4115 C CA . VAL A 1 522 ? 25.023 3.787 -24.005 1.00 94.56 522 VAL A CA 1
ATOM 4116 C C . VAL A 1 522 ? 25.942 4.352 -25.082 1.00 94.56 522 VAL A C 1
ATOM 4118 O O . VAL A 1 522 ? 26.567 5.396 -24.887 1.00 94.56 522 VAL A O 1
ATOM 4121 N N . ALA A 1 523 ? 25.972 3.688 -26.234 1.00 94.62 523 ALA A N 1
ATOM 4122 C CA . ALA A 1 523 ? 26.586 4.176 -27.462 1.00 94.62 523 ALA A CA 1
ATOM 4123 C C . ALA A 1 523 ? 25.575 4.134 -28.623 1.00 94.62 523 ALA A C 1
ATOM 4125 O O . ALA A 1 523 ? 24.561 3.439 -28.567 1.00 94.62 523 ALA A O 1
ATOM 4126 N N . GLU A 1 524 ? 25.831 4.899 -29.679 1.00 95.75 524 GLU A N 1
ATOM 4127 C CA . GLU A 1 524 ? 25.030 4.906 -30.906 1.00 95.75 524 GLU A CA 1
ATOM 4128 C C . GLU A 1 524 ? 25.940 4.632 -32.103 1.00 95.75 524 GLU A C 1
ATOM 4130 O O . GLU A 1 524 ? 26.903 5.366 -32.349 1.00 95.75 524 GLU A O 1
ATOM 4135 N N . LEU A 1 525 ? 25.611 3.583 -32.854 1.00 94.38 525 LEU A N 1
ATOM 4136 C CA . LEU A 1 525 ? 26.160 3.313 -34.175 1.00 94.38 525 LEU A CA 1
ATOM 4137 C C . LEU A 1 525 ? 25.282 4.009 -35.213 1.00 94.38 525 LEU A C 1
ATOM 4139 O O . LEU A 1 525 ? 24.070 3.824 -35.236 1.00 94.38 525 LEU A O 1
ATOM 4143 N N . THR A 1 526 ? 25.893 4.790 -36.093 1.00 92.88 526 THR A N 1
ATOM 4144 C CA . THR A 1 526 ? 25.226 5.474 -37.202 1.00 92.88 526 THR A CA 1
ATOM 4145 C C . THR A 1 526 ? 25.800 4.990 -38.525 1.00 92.88 526 THR A C 1
ATOM 4147 O O . THR A 1 526 ? 27.018 5.047 -38.725 1.00 92.88 526 THR A O 1
ATOM 4150 N N . VAL A 1 527 ? 24.917 4.580 -39.438 1.00 92.31 527 VAL A N 1
ATOM 4151 C CA . VAL A 1 527 ? 25.254 4.224 -40.820 1.00 92.31 527 VAL A CA 1
ATOM 4152 C C . VAL A 1 527 ? 24.873 5.385 -41.734 1.00 92.31 527 VAL A C 1
ATOM 4154 O O . VAL A 1 527 ? 23.732 5.852 -41.736 1.00 92.31 527 VAL A O 1
ATOM 4157 N N . THR A 1 528 ? 25.832 5.868 -42.519 1.00 90.88 528 THR A N 1
ATOM 4158 C CA . THR A 1 528 ? 25.614 6.916 -43.525 1.00 90.88 528 THR A CA 1
ATOM 4159 C C . THR A 1 528 ? 26.022 6.424 -44.903 1.00 90.88 528 THR A C 1
ATOM 4161 O O . THR A 1 528 ? 26.904 5.580 -45.010 1.00 90.88 528 THR A O 1
ATOM 4164 N N . GLY A 1 529 ? 25.399 6.955 -45.948 1.00 90.31 529 GLY A N 1
ATOM 4165 C CA . GLY A 1 529 ? 25.741 6.640 -47.333 1.00 90.31 529 GLY A CA 1
ATOM 4166 C C . GLY A 1 529 ? 25.062 7.602 -48.299 1.00 90.31 529 GLY A C 1
ATOM 4167 O O . GLY A 1 529 ? 24.239 8.431 -47.895 1.00 90.31 529 GLY A O 1
ATOM 4168 N N . ASN A 1 530 ? 25.420 7.511 -49.572 1.00 89.06 530 ASN A N 1
ATOM 4169 C CA . ASN A 1 530 ? 24.859 8.325 -50.636 1.00 89.06 530 ASN A CA 1
ATOM 4170 C C . ASN A 1 530 ? 23.768 7.546 -51.368 1.00 89.06 530 ASN A C 1
ATOM 4172 O O . ASN A 1 530 ? 24.008 6.453 -51.867 1.00 89.06 530 ASN A O 1
ATOM 4176 N N . VAL A 1 531 ? 22.585 8.136 -51.492 1.00 83.56 531 VAL A N 1
ATOM 4177 C CA . VAL A 1 531 ? 21.502 7.616 -52.334 1.00 83.56 531 VAL A CA 1
ATOM 4178 C C . VAL A 1 531 ? 21.149 8.716 -53.324 1.00 83.56 531 VAL A C 1
ATOM 4180 O O . VAL A 1 531 ? 20.908 9.856 -52.927 1.00 83.56 531 VAL A O 1
ATOM 4183 N N . GLN A 1 532 ? 21.188 8.408 -54.623 1.00 83.12 532 GLN A N 1
ATOM 4184 C CA . GLN A 1 532 ? 20.947 9.389 -55.696 1.00 83.12 532 GLN A CA 1
ATOM 4185 C C . GLN A 1 532 ? 21.813 10.663 -55.557 1.00 83.12 532 GLN A C 1
ATOM 4187 O O . GLN A 1 532 ? 21.319 11.785 -55.669 1.00 83.12 532 GLN A O 1
ATOM 4192 N N . ARG A 1 533 ? 23.121 10.494 -55.302 1.00 79.06 533 ARG A N 1
ATOM 4193 C CA . ARG A 1 533 ? 24.124 11.576 -55.163 1.00 79.06 533 ARG A CA 1
ATOM 4194 C C . ARG A 1 533 ? 23.934 12.530 -53.972 1.00 79.06 533 ARG A C 1
ATOM 4196 O O . ARG A 1 533 ? 24.647 13.528 -53.881 1.00 79.06 533 ARG A O 1
ATOM 4203 N N . LYS A 1 534 ? 23.022 12.240 -53.040 1.00 81.25 534 LYS A N 1
ATOM 4204 C CA . LYS A 1 534 ? 22.873 12.975 -51.773 1.00 81.25 534 LYS A CA 1
ATOM 4205 C C . LYS A 1 534 ? 23.227 12.073 -50.597 1.00 81.25 534 LYS A C 1
ATOM 4207 O O . LYS A 1 534 ? 22.876 10.897 -50.595 1.00 81.25 534 LYS A O 1
ATOM 4212 N N . ARG A 1 535 ? 23.917 12.630 -49.599 1.00 84.56 535 ARG A N 1
ATOM 4213 C CA . ARG A 1 535 ? 24.328 11.913 -48.386 1.00 84.56 535 ARG A CA 1
ATOM 4214 C C . ARG A 1 535 ? 23.195 11.893 -47.362 1.00 84.56 535 ARG A C 1
ATOM 4216 O O . ARG A 1 535 ? 22.657 12.947 -47.032 1.00 84.56 535 ARG A O 1
ATOM 4223 N N . PHE A 1 536 ? 22.893 10.718 -46.816 1.00 83.75 536 PHE A N 1
ATOM 4224 C CA . PHE A 1 536 ? 21.854 10.519 -45.806 1.00 83.75 536 PHE A CA 1
ATOM 4225 C C . PHE A 1 536 ? 22.359 9.691 -44.618 1.00 83.75 536 PHE A C 1
ATOM 4227 O O . PHE A 1 536 ? 23.319 8.924 -44.729 1.00 83.75 536 PHE A O 1
ATOM 4234 N N . VAL A 1 537 ? 21.691 9.846 -43.472 1.00 86.25 537 VAL A N 1
ATOM 4235 C CA . VAL A 1 537 ? 21.782 8.910 -42.343 1.00 86.25 537 VAL A CA 1
ATOM 4236 C C . VAL A 1 537 ? 20.774 7.800 -42.603 1.00 86.25 537 VAL A C 1
ATOM 4238 O O . VAL A 1 537 ? 19.579 8.046 -42.523 1.00 86.25 537 VAL A O 1
ATOM 4241 N N . LEU A 1 538 ? 21.254 6.612 -42.953 1.00 86.88 538 LEU A N 1
ATOM 4242 C CA . LEU A 1 538 ? 20.427 5.512 -43.458 1.00 86.88 538 LEU A CA 1
ATOM 4243 C C . LEU A 1 538 ? 19.878 4.629 -42.336 1.00 86.88 538 LEU A C 1
ATOM 4245 O O . LEU A 1 538 ? 18.838 4.001 -42.495 1.00 86.88 538 LEU A O 1
ATOM 4249 N N . GLY A 1 539 ? 20.557 4.606 -41.190 1.00 86.75 539 GLY A N 1
ATOM 4250 C CA . GLY A 1 539 ? 20.091 3.881 -40.020 1.00 86.75 539 GLY A CA 1
ATOM 4251 C C . GLY A 1 539 ? 20.944 4.141 -38.786 1.00 86.75 539 GLY A C 1
ATOM 4252 O O . GLY A 1 539 ? 22.063 4.665 -38.863 1.00 86.75 539 GLY A O 1
ATOM 4253 N N . LYS A 1 540 ? 20.377 3.802 -37.629 1.00 91.25 540 LYS A N 1
ATOM 4254 C CA . LYS A 1 540 ? 21.003 3.948 -36.317 1.00 91.25 540 LYS A CA 1
ATOM 4255 C C . LYS A 1 540 ? 20.735 2.709 -35.472 1.00 91.25 540 LYS A C 1
ATOM 4257 O O . LYS A 1 540 ? 19.598 2.249 -35.415 1.00 91.25 540 LYS A O 1
ATOM 4262 N N . THR A 1 541 ? 21.758 2.225 -34.778 1.00 92.50 541 THR A N 1
ATOM 4263 C CA . THR A 1 541 ? 21.634 1.176 -33.760 1.00 92.50 541 THR A CA 1
ATOM 4264 C C . THR A 1 541 ? 21.992 1.766 -32.411 1.00 92.50 541 THR A C 1
ATOM 4266 O O . THR A 1 541 ? 23.094 2.293 -32.228 1.00 92.50 541 THR A O 1
ATOM 4269 N N . LYS A 1 542 ? 21.084 1.648 -31.444 1.00 94.81 542 LYS A N 1
ATOM 4270 C CA . LYS A 1 542 ? 21.401 1.953 -30.049 1.00 94.81 542 LYS A CA 1
ATOM 4271 C C . LYS A 1 542 ? 22.105 0.753 -29.419 1.00 94.81 542 LYS A C 1
ATOM 4273 O O . LYS A 1 542 ? 21.624 -0.368 -29.530 1.00 94.81 542 LYS A O 1
ATOM 4278 N N . ILE A 1 543 ? 23.219 0.993 -28.745 1.00 95.44 543 ILE A N 1
ATOM 4279 C CA . ILE A 1 543 ? 24.043 -0.038 -28.117 1.00 95.44 543 ILE A CA 1
ATOM 4280 C C . ILE A 1 543 ? 24.007 0.193 -26.612 1.00 95.44 543 ILE A C 1
ATOM 4282 O O . ILE A 1 543 ? 24.388 1.268 -26.145 1.00 95.44 543 ILE A O 1
ATOM 4286 N N . LEU A 1 544 ? 23.539 -0.801 -25.865 1.00 96.19 544 LEU A N 1
ATOM 4287 C CA . LEU A 1 544 ? 23.607 -0.836 -24.411 1.00 96.19 544 LEU A CA 1
ATOM 4288 C C . LEU A 1 544 ? 24.707 -1.810 -23.999 1.00 96.19 544 LEU A C 1
ATOM 4290 O O . LEU A 1 544 ? 24.682 -2.977 -24.380 1.00 96.19 544 LEU A O 1
ATOM 4294 N N . VAL A 1 545 ? 25.677 -1.315 -23.241 1.00 94.94 545 VAL A N 1
ATOM 4295 C CA . VAL A 1 545 ? 26.784 -2.110 -22.725 1.00 94.94 545 VAL A CA 1
ATOM 4296 C C . VAL A 1 545 ? 26.650 -2.231 -21.217 1.00 94.94 545 VAL A C 1
ATOM 4298 O O . VAL A 1 545 ? 26.745 -1.226 -20.512 1.00 94.94 545 VAL A O 1
ATOM 4301 N N . HIS A 1 546 ? 26.480 -3.455 -20.736 1.00 94.75 546 HIS A N 1
ATOM 4302 C CA . HIS A 1 546 ? 26.531 -3.797 -19.320 1.00 94.75 546 HIS A CA 1
ATOM 4303 C C . HIS A 1 546 ? 27.984 -4.071 -18.952 1.00 94.75 546 HIS A C 1
ATOM 4305 O O . HIS A 1 546 ? 28.538 -5.128 -19.267 1.00 94.75 546 HIS A O 1
ATOM 4311 N N . ALA A 1 547 ? 28.629 -3.078 -18.346 1.00 93.81 547 ALA A N 1
ATOM 4312 C CA . ALA A 1 547 ? 30.035 -3.159 -17.991 1.00 93.81 547 ALA A CA 1
ATOM 4313 C C . ALA A 1 547 ? 30.178 -3.570 -16.523 1.00 93.81 547 ALA A C 1
ATOM 4315 O O . ALA A 1 547 ? 29.555 -2.947 -15.664 1.00 93.81 547 ALA A O 1
ATOM 4316 N N . SER A 1 548 ? 30.990 -4.587 -16.227 1.00 94.56 548 SER A N 1
ATOM 4317 C CA . SER A 1 548 ? 31.237 -5.088 -14.865 1.00 94.56 548 SER A CA 1
ATOM 4318 C C . SER A 1 548 ? 32.710 -4.930 -14.473 1.00 94.56 548 SER A C 1
ATOM 4320 O O . SER A 1 548 ? 33.614 -5.373 -15.187 1.00 94.56 548 SER A O 1
ATOM 4322 N N . ALA A 1 549 ? 32.956 -4.285 -13.329 1.00 91.31 549 ALA A N 1
ATOM 4323 C CA . ALA A 1 549 ? 34.289 -4.124 -12.745 1.00 91.31 549 ALA A CA 1
ATOM 4324 C C . ALA A 1 549 ? 34.803 -5.443 -12.123 1.00 91.31 549 ALA A C 1
ATOM 4326 O O . ALA A 1 549 ? 33.991 -6.256 -11.691 1.00 91.31 549 ALA A O 1
ATOM 4327 N N . PRO A 1 550 ? 36.125 -5.647 -11.971 1.00 86.94 550 PRO A N 1
ATOM 4328 C CA . PRO A 1 550 ? 36.673 -6.909 -11.454 1.00 86.94 550 PRO A CA 1
ATOM 4329 C C . PRO A 1 550 ? 36.329 -7.188 -9.978 1.00 86.94 550 PRO A C 1
ATOM 4331 O O . PRO A 1 550 ? 36.280 -8.344 -9.572 1.00 86.94 550 PRO A O 1
ATOM 4334 N N . SER A 1 551 ? 36.065 -6.147 -9.178 1.00 85.31 551 SER A N 1
ATOM 4335 C CA . SER A 1 551 ? 35.691 -6.226 -7.753 1.00 85.31 551 SER A CA 1
ATOM 4336 C C . SER A 1 551 ? 34.259 -5.738 -7.492 1.00 85.31 551 SER A C 1
ATOM 4338 O O . SER A 1 551 ? 33.964 -5.029 -6.528 1.00 85.31 551 SER A O 1
ATOM 4340 N N . CYS A 1 552 ? 33.339 -6.080 -8.393 1.00 91.06 552 CYS A N 1
ATOM 4341 C CA . CYS A 1 552 ? 31.933 -5.696 -8.280 1.00 91.06 552 CYS A CA 1
ATOM 4342 C C . CYS A 1 552 ? 31.132 -6.538 -7.270 1.00 91.06 552 CYS A C 1
ATOM 4344 O O . CYS A 1 552 ? 30.046 -6.135 -6.858 1.00 91.06 552 CYS A O 1
ATOM 4346 N N . LEU A 1 553 ? 31.667 -7.674 -6.821 1.00 92.44 553 LEU A N 1
ATOM 4347 C CA . LEU A 1 553 ? 31.048 -8.511 -5.797 1.00 92.44 553 LEU A CA 1
ATOM 4348 C C . LEU A 1 553 ? 31.538 -8.108 -4.400 1.00 92.44 553 LEU A C 1
ATOM 4350 O O . LEU A 1 553 ? 32.745 -8.095 -4.147 1.00 92.44 553 LEU A O 1
ATOM 4354 N N . LYS A 1 554 ? 30.619 -7.816 -3.474 1.00 92.56 554 LYS A N 1
ATOM 4355 C CA . LYS A 1 554 ? 30.971 -7.361 -2.118 1.00 92.56 554 LYS A CA 1
ATOM 4356 C C . LYS A 1 554 ? 30.374 -8.238 -1.034 1.00 92.56 554 LYS A C 1
ATOM 4358 O O . LYS A 1 554 ? 29.244 -8.696 -1.152 1.00 92.56 554 LYS A O 1
ATOM 4363 N N . VAL A 1 555 ? 31.131 -8.419 0.042 1.00 92.00 555 VAL A N 1
ATOM 4364 C CA . VAL A 1 555 ? 30.666 -9.053 1.280 1.00 92.00 555 VAL A CA 1
ATOM 4365 C C . VAL A 1 555 ? 30.362 -7.953 2.288 1.00 92.00 555 VAL A C 1
ATOM 4367 O O . VAL A 1 555 ? 31.164 -7.034 2.463 1.00 92.00 555 VAL A O 1
ATOM 4370 N N . GLN A 1 556 ? 29.182 -8.003 2.903 1.00 91.69 556 GLN A N 1
ATOM 4371 C CA . GLN A 1 556 ? 28.712 -6.946 3.800 1.00 91.69 556 GLN A CA 1
ATOM 4372 C C . GLN A 1 556 ? 29.462 -6.952 5.140 1.00 91.69 556 GLN A C 1
ATOM 4374 O O . GLN A 1 556 ? 29.746 -5.898 5.720 1.00 91.69 556 GLN A O 1
ATOM 4379 N N . GLU A 1 557 ? 29.798 -8.139 5.638 1.00 89.94 557 GLU A N 1
ATOM 4380 C CA . GLU A 1 557 ? 30.516 -8.330 6.888 1.00 89.94 557 GLU A CA 1
ATOM 4381 C C . GLU A 1 557 ? 32.001 -7.972 6.748 1.00 89.94 557 GLU A C 1
ATOM 4383 O O . GLU A 1 557 ? 32.690 -8.373 5.812 1.00 89.94 557 GLU A O 1
ATOM 4388 N N . ARG A 1 558 ? 32.526 -7.230 7.732 1.00 83.88 558 ARG A N 1
ATOM 4389 C CA . ARG A 1 558 ? 33.909 -6.723 7.703 1.00 83.88 558 ARG A CA 1
ATOM 4390 C C . ARG A 1 558 ? 34.964 -7.755 8.091 1.00 83.88 558 ARG A C 1
ATOM 4392 O O . ARG A 1 558 ? 36.132 -7.545 7.783 1.00 83.88 558 ARG A O 1
ATOM 4399 N N . SER A 1 559 ? 34.598 -8.797 8.833 1.00 89.81 559 SER A N 1
ATOM 4400 C CA . SER A 1 559 ? 35.506 -9.871 9.238 1.00 89.81 559 SER A CA 1
ATOM 4401 C C . SER A 1 559 ? 34.741 -11.077 9.776 1.00 89.81 559 SER A C 1
ATOM 4403 O O . SER A 1 559 ? 33.638 -10.949 10.306 1.00 89.81 559 SER A O 1
ATOM 4405 N N . PHE A 1 560 ? 35.371 -12.248 9.695 1.00 90.81 560 PHE A N 1
ATOM 4406 C CA . PHE A 1 560 ? 34.868 -13.489 10.276 1.00 90.81 560 PHE A CA 1
ATOM 4407 C C . PHE A 1 560 ? 35.835 -14.005 11.331 1.00 90.81 560 PHE A C 1
ATOM 4409 O O . PHE A 1 560 ? 37.048 -13.988 11.145 1.00 90.81 560 PHE A O 1
ATOM 4416 N N . THR A 1 561 ? 35.302 -14.451 12.466 1.00 90.12 561 THR A N 1
ATOM 4417 C CA . THR A 1 561 ? 36.097 -15.023 13.561 1.00 90.12 561 THR A CA 1
ATOM 4418 C C . THR A 1 561 ? 35.472 -16.328 14.027 1.00 90.12 561 THR A C 1
ATOM 4420 O O . THR A 1 561 ? 34.371 -16.285 14.560 1.00 90.12 561 THR A O 1
ATOM 4423 N N . PHE A 1 562 ? 36.154 -17.460 13.875 1.00 88.38 562 PHE A N 1
ATOM 4424 C CA . PHE A 1 562 ? 35.732 -18.757 14.415 1.00 88.38 562 PHE A CA 1
ATOM 4425 C C . PHE A 1 562 ? 36.552 -19.081 15.664 1.00 88.38 562 PHE A C 1
ATOM 4427 O O . PHE A 1 562 ? 37.784 -19.075 15.617 1.00 88.38 562 PHE A O 1
ATOM 4434 N N . LYS A 1 563 ? 35.873 -19.337 16.786 1.00 85.31 563 LYS A N 1
ATOM 4435 C CA . LYS A 1 563 ? 36.500 -19.693 18.064 1.00 85.31 563 LYS A CA 1
ATOM 4436 C C . LYS A 1 563 ? 35.807 -20.927 18.606 1.00 85.31 563 LYS A C 1
ATOM 4438 O O . LYS A 1 563 ? 34.634 -20.857 18.960 1.00 85.31 563 LYS A O 1
ATOM 4443 N N . SER A 1 564 ? 36.530 -22.037 18.705 1.00 75.19 564 SER A N 1
ATOM 4444 C CA . SER A 1 564 ? 35.949 -23.249 19.264 1.00 75.19 564 SER A CA 1
ATOM 4445 C C . SER A 1 564 ? 36.947 -24.096 20.034 1.00 75.19 564 SER A C 1
ATOM 4447 O O . SER A 1 564 ? 38.114 -24.213 19.664 1.00 75.19 564 SER A O 1
ATOM 4449 N N . ASN A 1 565 ? 36.434 -24.721 21.094 1.00 67.12 565 ASN A N 1
ATOM 4450 C CA . ASN A 1 565 ? 37.190 -25.615 21.963 1.00 67.12 565 ASN A CA 1
ATOM 4451 C C . ASN A 1 565 ? 37.132 -27.091 21.518 1.00 67.12 565 ASN A C 1
ATOM 4453 O O . ASN A 1 565 ? 37.696 -27.969 22.167 1.00 67.12 565 ASN A O 1
ATOM 4457 N N . VAL A 1 566 ? 36.401 -27.366 20.432 1.00 67.81 566 VAL A N 1
ATOM 4458 C CA . VAL A 1 566 ? 36.168 -28.706 19.884 1.00 67.81 566 VAL A CA 1
ATOM 4459 C C . VAL A 1 566 ? 36.924 -28.829 18.560 1.00 67.81 566 VAL A C 1
ATOM 4461 O O . VAL A 1 566 ? 36.714 -28.015 17.656 1.00 67.81 566 VAL A O 1
ATOM 4464 N N . ILE A 1 567 ? 37.804 -29.835 18.448 1.00 65.62 567 ILE A N 1
ATOM 4465 C CA . ILE A 1 567 ? 38.669 -30.031 17.265 1.00 65.62 567 ILE A CA 1
ATOM 4466 C C . ILE A 1 567 ? 37.895 -30.519 16.045 1.00 65.62 567 ILE A C 1
ATOM 4468 O O . ILE A 1 567 ? 38.259 -30.203 14.918 1.00 65.62 567 ILE A O 1
ATOM 4472 N N . ALA A 1 568 ? 36.864 -31.327 16.268 1.00 73.62 568 ALA A N 1
ATOM 4473 C CA . ALA A 1 568 ? 36.117 -31.977 15.209 1.00 73.62 568 ALA A CA 1
ATOM 4474 C C . ALA A 1 568 ? 34.695 -31.423 15.142 1.00 73.62 568 ALA A C 1
ATOM 4476 O O . ALA A 1 568 ? 34.032 -31.247 16.164 1.00 73.62 568 ALA A O 1
AT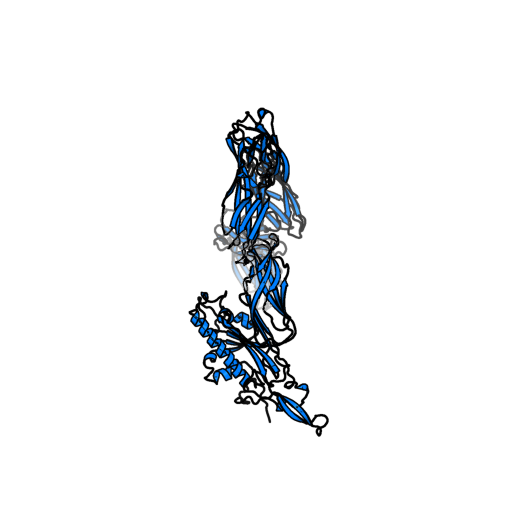OM 4477 N N . GLY A 1 569 ? 34.219 -31.166 13.928 1.00 83.19 569 GLY A N 1
ATOM 4478 C CA . GLY A 1 569 ? 32.840 -30.763 13.675 1.00 83.19 569 GLY A CA 1
ATOM 4479 C C . GLY A 1 569 ? 32.733 -29.482 12.864 1.00 83.19 569 GLY A C 1
ATOM 4480 O O . GLY A 1 569 ? 33.718 -28.910 12.405 1.00 83.19 569 GLY A O 1
ATOM 4481 N N . MET A 1 570 ? 31.506 -29.016 12.686 1.00 87.44 570 MET A N 1
ATOM 4482 C CA . MET A 1 570 ? 31.187 -27.887 11.817 1.00 87.44 570 MET A CA 1
ATOM 4483 C C . MET A 1 570 ? 30.778 -26.676 12.656 1.00 87.44 570 MET A C 1
ATOM 4485 O O . MET A 1 570 ? 30.149 -26.837 13.700 1.00 87.44 570 MET A O 1
ATOM 4489 N N . GLU A 1 571 ? 31.174 -25.478 12.245 1.00 87.69 571 GLU A N 1
ATOM 4490 C CA . GLU A 1 571 ? 30.648 -24.215 12.774 1.00 87.69 571 GLU A CA 1
ATOM 4491 C C . GLU A 1 571 ? 30.284 -23.322 11.586 1.00 87.69 571 GLU A C 1
ATOM 4493 O O . GLU A 1 571 ? 31.117 -23.111 10.708 1.00 87.69 571 GLU A O 1
ATOM 4498 N N . GLY A 1 572 ? 29.043 -22.839 11.534 1.00 90.00 572 GLY A N 1
ATOM 4499 C CA . GLY A 1 572 ? 28.531 -22.001 10.451 1.00 90.00 572 GLY A CA 1
ATOM 4500 C C . GLY A 1 572 ? 28.294 -20.565 10.907 1.00 90.00 572 GLY A C 1
ATOM 4501 O O . GLY A 1 572 ? 27.775 -20.344 12.001 1.00 90.00 572 GLY A O 1
ATOM 4502 N N . LYS A 1 573 ? 28.643 -19.589 10.068 1.00 92.50 573 LYS A N 1
ATOM 4503 C CA . LYS A 1 573 ? 28.293 -18.174 10.248 1.00 92.50 573 LYS A CA 1
ATOM 4504 C C . LYS A 1 573 ? 27.613 -17.648 8.999 1.00 92.50 573 LYS A C 1
ATOM 4506 O O . LYS A 1 573 ? 28.103 -17.880 7.900 1.00 92.50 573 LYS A O 1
ATOM 4511 N N . GLU A 1 574 ? 26.498 -16.948 9.165 1.00 92.56 574 GLU A N 1
ATOM 4512 C CA . GLU A 1 574 ? 25.845 -16.285 8.038 1.00 92.56 574 GLU A CA 1
ATOM 4513 C C . GLU A 1 574 ? 26.701 -15.122 7.526 1.00 92.56 574 GLU A C 1
ATOM 4515 O O . GLU A 1 574 ? 27.333 -14.411 8.312 1.00 92.56 574 GLU A O 1
ATOM 4520 N N . LEU A 1 575 ? 26.713 -14.949 6.207 1.00 93.50 575 LEU A N 1
ATOM 4521 C CA . LEU A 1 575 ? 27.288 -13.803 5.517 1.00 93.50 575 LEU A CA 1
ATOM 4522 C C . LEU A 1 575 ? 26.378 -13.361 4.376 1.00 93.50 575 LEU A C 1
ATOM 4524 O O . LEU A 1 575 ? 25.678 -14.185 3.775 1.00 93.50 575 LEU A O 1
ATOM 4528 N N . THR A 1 576 ? 26.430 -12.077 4.044 1.00 94.19 576 THR A N 1
ATOM 4529 C CA . THR A 1 576 ? 25.625 -11.485 2.974 1.00 94.19 576 THR A CA 1
ATOM 4530 C C . THR A 1 576 ? 26.524 -11.016 1.838 1.00 94.19 576 THR A C 1
ATOM 4532 O O . THR A 1 576 ? 27.436 -10.208 2.030 1.00 94.19 576 THR A O 1
ATOM 4535 N N . ILE A 1 577 ? 26.264 -11.534 0.635 1.00 94.50 577 ILE A N 1
ATOM 4536 C CA . ILE A 1 577 ? 26.962 -11.146 -0.593 1.00 94.50 577 ILE A CA 1
ATOM 4537 C C . ILE A 1 577 ? 26.043 -10.247 -1.408 1.00 94.50 577 ILE A C 1
ATOM 4539 O O . ILE A 1 577 ? 24.912 -10.627 -1.705 1.00 94.50 577 ILE A O 1
ATOM 4543 N N . VAL A 1 578 ? 26.550 -9.086 -1.811 1.00 95.12 578 VAL A N 1
ATOM 4544 C CA . VAL A 1 578 ? 25.854 -8.113 -2.654 1.00 95.12 578 VAL A CA 1
ATOM 4545 C C . VAL A 1 578 ? 26.508 -8.082 -4.033 1.00 95.12 578 VAL A C 1
ATOM 4547 O O . VAL A 1 578 ? 27.728 -7.911 -4.151 1.00 95.12 578 VAL A O 1
ATOM 4550 N N . ASN A 1 579 ? 25.699 -8.239 -5.082 1.00 95.19 579 ASN A N 1
ATOM 4551 C CA . ASN A 1 579 ? 26.154 -8.176 -6.467 1.00 95.19 579 ASN A CA 1
ATOM 4552 C C . ASN A 1 579 ? 26.014 -6.747 -7.021 1.00 95.19 579 ASN A C 1
ATOM 4554 O O . ASN A 1 579 ? 24.933 -6.350 -7.449 1.00 95.19 579 ASN A O 1
ATOM 4558 N N . TYR A 1 580 ? 27.109 -5.979 -7.054 1.00 94.31 580 TYR A N 1
ATOM 4559 C CA . TYR A 1 580 ? 27.168 -4.683 -7.752 1.00 94.31 580 TYR A CA 1
ATOM 4560 C C . TYR A 1 580 ? 27.689 -4.805 -9.193 1.00 94.31 580 TYR A C 1
ATOM 45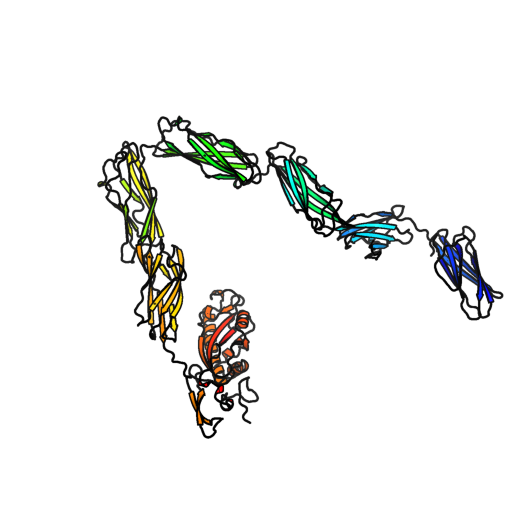62 O O . TYR A 1 580 ? 28.122 -3.814 -9.782 1.00 94.31 580 TYR A O 1
ATOM 4570 N N . CYS A 1 581 ? 27.731 -6.008 -9.759 1.00 93.31 581 CYS A N 1
ATOM 4571 C CA . CYS A 1 581 ? 28.023 -6.218 -11.173 1.00 93.31 581 CYS A CA 1
ATOM 4572 C C . CYS A 1 581 ? 26.785 -5.874 -12.014 1.00 93.31 581 CYS A C 1
ATOM 4574 O O . CYS A 1 581 ? 25.660 -5.881 -11.511 1.00 93.31 581 CYS A O 1
ATOM 4576 N N . SER A 1 582 ? 26.989 -5.591 -13.300 1.00 92.31 582 SER A N 1
ATOM 4577 C CA . SER A 1 582 ? 25.899 -5.243 -14.227 1.00 92.31 582 SER A CA 1
ATOM 4578 C C . SER A 1 582 ? 25.203 -6.480 -14.818 1.00 92.31 582 SER A C 1
ATOM 4580 O O . SER A 1 582 ? 24.314 -6.350 -15.649 1.00 92.31 582 SER A O 1
ATOM 4582 N N . GLU A 1 583 ? 25.590 -7.683 -14.384 1.00 93.00 583 GLU A N 1
ATOM 4583 C CA . GLU A 1 583 ? 25.024 -8.970 -14.802 1.00 93.00 583 GLU A CA 1
ATOM 4584 C C . GLU A 1 583 ? 24.962 -9.964 -13.625 1.00 93.00 583 GLU A C 1
ATOM 4586 O O . GLU A 1 583 ? 25.563 -9.744 -12.564 1.00 93.00 583 GLU A O 1
ATOM 4591 N N . GLU A 1 584 ? 24.192 -11.042 -13.781 1.00 94.12 584 GLU A N 1
ATOM 4592 C CA . GLU A 1 584 ? 24.032 -12.051 -12.738 1.00 94.12 584 GLU A CA 1
ATOM 4593 C C . GLU A 1 584 ? 25.342 -12.799 -12.422 1.00 94.12 584 GLU A C 1
ATOM 4595 O O . GLU A 1 584 ? 26.063 -13.273 -13.304 1.00 94.12 584 GLU A O 1
ATOM 4600 N N . ALA A 1 585 ? 25.629 -12.932 -11.125 1.00 95.12 585 ALA A N 1
ATOM 4601 C CA . ALA A 1 585 ? 26.831 -13.578 -10.614 1.00 95.12 585 ALA A CA 1
ATOM 4602 C C . ALA A 1 585 ? 26.482 -14.937 -9.999 1.00 95.12 585 ALA A C 1
ATOM 4604 O O . ALA A 1 585 ? 25.710 -15.017 -9.039 1.00 95.12 585 ALA A O 1
ATOM 4605 N N . ARG A 1 586 ? 27.071 -16.016 -10.525 1.00 95.44 586 ARG A N 1
ATOM 4606 C CA . ARG A 1 586 ? 26.988 -17.359 -9.940 1.00 95.44 586 ARG A CA 1
ATOM 4607 C C . ARG A 1 586 ? 28.159 -17.580 -8.992 1.00 95.44 586 ARG A C 1
ATOM 4609 O O . ARG A 1 586 ? 29.301 -17.705 -9.430 1.00 95.44 586 ARG A O 1
ATOM 4616 N N . ILE A 1 587 ? 27.867 -17.679 -7.702 1.00 95.00 587 ILE A N 1
ATOM 4617 C CA . ILE A 1 587 ? 28.852 -17.987 -6.666 1.00 95.00 587 ILE A CA 1
ATOM 4618 C C . ILE A 1 587 ? 29.302 -19.442 -6.818 1.00 95.00 587 ILE A C 1
ATOM 4620 O O . ILE A 1 587 ? 28.470 -20.353 -6.839 1.00 95.00 587 ILE A O 1
ATOM 4624 N N . ALA A 1 588 ? 30.614 -19.652 -6.943 1.00 89.94 588 ALA A N 1
ATOM 4625 C CA . ALA A 1 588 ? 31.188 -20.970 -7.198 1.00 89.94 588 ALA A CA 1
ATOM 4626 C C . ALA A 1 588 ? 31.898 -21.544 -5.968 1.00 89.94 588 ALA A C 1
ATOM 4628 O O . ALA A 1 588 ? 31.478 -22.564 -5.429 1.00 89.94 588 ALA A O 1
ATOM 4629 N N . ASN A 1 589 ? 32.986 -20.908 -5.530 1.00 88.88 589 ASN A N 1
ATOM 4630 C CA . ASN A 1 589 ? 33.833 -21.404 -4.449 1.00 88.88 589 ASN A CA 1
ATOM 4631 C C . ASN A 1 589 ? 34.579 -20.264 -3.739 1.00 88.88 589 ASN A C 1
ATOM 4633 O O . ASN A 1 589 ? 34.458 -19.088 -4.090 1.00 88.88 589 ASN A O 1
ATOM 4637 N N . LEU A 1 590 ? 35.346 -20.634 -2.715 1.00 93.19 590 LEU A N 1
ATOM 4638 C CA . LEU A 1 590 ? 36.218 -19.733 -1.975 1.00 93.19 590 LEU A CA 1
ATOM 4639 C C . LEU A 1 590 ? 37.677 -19.947 -2.381 1.00 93.19 590 LEU A C 1
ATOM 4641 O O . LEU A 1 590 ? 38.102 -21.081 -2.597 1.00 93.19 590 LEU A O 1
ATOM 4645 N N . THR A 1 591 ? 38.452 -18.866 -2.391 1.00 92.06 591 THR A N 1
ATOM 4646 C CA . THR A 1 591 ? 39.919 -18.922 -2.381 1.00 92.06 591 THR A CA 1
ATOM 4647 C C . THR A 1 591 ? 40.403 -18.480 -1.005 1.00 92.06 591 THR A C 1
ATOM 4649 O O . THR A 1 591 ? 40.096 -17.364 -0.587 1.00 92.06 591 THR A O 1
ATOM 4652 N N . TYR A 1 592 ? 41.156 -19.319 -0.296 1.00 92.88 592 TYR A N 1
ATOM 4653 C CA . TYR A 1 592 ? 41.704 -19.008 1.028 1.00 92.88 592 TYR A CA 1
ATOM 4654 C C . TYR A 1 592 ? 43.053 -19.727 1.254 1.00 92.88 592 TYR A C 1
ATOM 4656 O O . TYR A 1 592 ? 43.322 -20.716 0.570 1.00 92.88 592 TYR A O 1
ATOM 4664 N N . PRO A 1 593 ? 43.922 -19.233 2.161 1.00 87.75 593 PRO A N 1
ATOM 4665 C CA . PRO A 1 593 ? 45.185 -19.887 2.520 1.00 87.75 593 PRO A CA 1
ATOM 4666 C C . PRO A 1 593 ? 44.983 -21.258 3.175 1.00 87.75 593 PRO A C 1
ATOM 4668 O O . PRO A 1 593 ? 43.925 -21.517 3.736 1.00 87.75 593 PRO A O 1
ATOM 4671 N N . ASP A 1 594 ? 46.009 -22.109 3.174 1.00 87.06 594 ASP A N 1
ATOM 4672 C CA . ASP A 1 594 ? 45.965 -23.401 3.871 1.00 87.06 594 ASP A CA 1
ATOM 4673 C C . ASP A 1 594 ? 45.680 -23.228 5.382 1.00 87.06 594 ASP A C 1
ATOM 4675 O O . ASP A 1 594 ? 46.265 -22.367 6.044 1.00 87.06 594 ASP A O 1
ATOM 4679 N N . LEU A 1 595 ? 44.765 -24.038 5.928 1.00 89.44 595 LEU A N 1
ATOM 4680 C CA . LEU A 1 595 ? 44.271 -23.953 7.313 1.00 89.44 595 LEU A CA 1
ATOM 4681 C C . LEU A 1 595 ? 44.738 -25.145 8.172 1.00 89.44 595 LEU A C 1
ATOM 4683 O O . LEU A 1 595 ? 44.064 -25.529 9.142 1.00 89.44 595 LEU A O 1
ATOM 4687 N N . GLY A 1 596 ? 45.847 -25.793 7.784 1.00 79.62 596 GLY A N 1
ATOM 4688 C CA . GLY A 1 596 ? 46.089 -27.190 8.160 1.00 79.62 596 GLY A CA 1
ATOM 4689 C C . GLY A 1 596 ? 44.936 -28.044 7.610 1.00 79.62 596 GLY A C 1
ATOM 4690 O O . GLY A 1 596 ? 44.143 -27.536 6.860 1.00 79.62 596 GLY A O 1
ATOM 4691 N N . GLY A 1 597 ? 44.679 -29.294 7.961 1.00 82.69 597 GLY A N 1
ATOM 4692 C CA . GLY A 1 597 ? 43.557 -30.069 7.381 1.00 82.69 597 GLY A CA 1
ATOM 4693 C C . GLY A 1 597 ? 42.104 -29.538 7.544 1.00 82.69 597 GLY A C 1
ATOM 4694 O O . GLY A 1 597 ? 41.171 -30.282 7.242 1.00 82.69 597 GLY A O 1
ATOM 4695 N N . ASN A 1 598 ? 41.865 -28.316 8.038 1.00 88.81 598 ASN A N 1
ATOM 4696 C CA . ASN A 1 598 ? 40.540 -27.697 8.168 1.00 88.81 598 ASN A CA 1
ATOM 4697 C C . ASN A 1 598 ? 40.032 -27.138 6.823 1.00 88.81 598 ASN A C 1
ATOM 4699 O O . ASN A 1 598 ? 40.816 -26.679 5.996 1.00 88.81 598 ASN A O 1
ATOM 4703 N N . LEU A 1 599 ? 38.713 -27.142 6.601 1.00 92.19 599 LEU A N 1
ATOM 4704 C CA . LEU A 1 599 ? 38.114 -26.665 5.345 1.00 92.19 599 LEU A CA 1
ATOM 4705 C C . LEU A 1 599 ? 37.140 -25.518 5.594 1.00 92.19 599 LEU A C 1
ATOM 4707 O O . LEU A 1 599 ? 36.358 -25.564 6.540 1.00 92.19 599 LEU A O 1
ATOM 4711 N N . LEU A 1 600 ? 37.165 -24.519 4.715 1.00 93.00 600 LEU A N 1
ATOM 4712 C CA . LEU A 1 600 ? 36.202 -23.428 4.704 1.00 93.00 600 LEU A CA 1
ATOM 4713 C C . LEU A 1 600 ? 35.280 -23.619 3.500 1.00 93.00 600 LEU A C 1
ATOM 4715 O O . LEU A 1 600 ? 35.728 -23.622 2.355 1.00 93.00 600 LEU A O 1
ATOM 4719 N N . VAL A 1 601 ? 33.993 -23.809 3.761 1.00 92.50 601 VAL A N 1
ATOM 4720 C CA . VAL A 1 601 ? 32.985 -24.089 2.736 1.00 92.50 601 VAL A CA 1
ATOM 4721 C C . VAL A 1 601 ? 31.950 -22.979 2.755 1.00 92.50 601 VAL A C 1
ATOM 4723 O O . VAL A 1 601 ? 31.483 -22.576 3.813 1.00 92.50 601 VAL A O 1
ATOM 4726 N N . LEU A 1 602 ? 31.571 -22.487 1.579 1.00 94.00 602 LEU A N 1
ATOM 4727 C CA . LEU A 1 602 ? 30.474 -21.539 1.433 1.00 94.00 602 LEU A CA 1
ATOM 4728 C C . LEU A 1 602 ? 29.242 -22.280 0.920 1.00 94.00 602 LEU A C 1
ATOM 4730 O O . LEU A 1 602 ? 29.300 -22.893 -0.147 1.00 94.00 602 LEU A O 1
ATOM 4734 N N . LYS A 1 603 ? 28.130 -22.217 1.654 1.00 92.00 603 LYS A N 1
ATOM 4735 C CA . LYS A 1 603 ? 26.857 -22.815 1.236 1.00 92.00 603 LYS A CA 1
ATOM 4736 C C . LYS A 1 603 ? 25.781 -21.750 1.050 1.00 92.00 603 LYS A C 1
ATOM 4738 O O . LYS A 1 603 ? 25.615 -20.913 1.935 1.00 92.00 603 LYS A O 1
ATOM 4743 N N . PRO A 1 604 ? 25.033 -21.762 -0.062 1.00 92.00 604 PRO A N 1
ATOM 4744 C CA . PRO A 1 604 ? 23.902 -20.859 -0.226 1.00 92.00 604 PRO A CA 1
ATOM 4745 C C . PRO A 1 604 ? 22.777 -21.234 0.746 1.00 92.00 604 PRO A C 1
ATOM 4747 O O . PRO A 1 604 ? 22.477 -22.413 0.921 1.00 92.00 604 PRO A O 1
ATOM 4750 N N . LEU A 1 605 ? 22.120 -20.233 1.340 1.00 88.38 605 LEU A N 1
ATOM 4751 C CA . LEU A 1 605 ? 20.856 -20.432 2.072 1.00 88.38 605 LEU A CA 1
ATOM 4752 C C . LEU A 1 605 ? 19.635 -20.502 1.138 1.00 88.38 605 LEU A C 1
ATOM 4754 O O . LEU A 1 605 ? 18.517 -20.744 1.582 1.00 88.38 605 LEU A O 1
ATOM 4758 N N . GLY A 1 606 ? 19.854 -20.296 -0.160 1.00 88.25 606 GLY A N 1
ATOM 4759 C CA . GLY A 1 606 ? 18.853 -20.383 -1.214 1.00 88.25 606 GLY A CA 1
ATOM 4760 C C . GLY A 1 606 ? 19.527 -20.584 -2.569 1.00 88.25 606 GLY A C 1
ATOM 4761 O O . GLY A 1 606 ? 20.153 -21.611 -2.813 1.00 88.25 606 GLY A O 1
ATOM 4762 N N . THR A 1 607 ? 19.424 -19.589 -3.450 1.00 87.31 607 THR A N 1
ATOM 4763 C CA . THR A 1 607 ? 20.103 -19.590 -4.755 1.00 87.31 607 THR A CA 1
ATOM 4764 C C . THR A 1 607 ? 21.591 -19.240 -4.625 1.00 87.31 607 THR A C 1
ATOM 4766 O O . THR A 1 607 ? 21.970 -18.402 -3.809 1.00 87.31 607 THR A O 1
ATOM 4769 N N . ASN A 1 608 ? 22.441 -19.855 -5.454 1.00 91.25 608 ASN A N 1
ATOM 4770 C CA . ASN A 1 608 ? 23.841 -19.451 -5.633 1.00 91.25 608 ASN A CA 1
ATOM 4771 C C . ASN A 1 608 ? 24.029 -18.414 -6.756 1.00 91.25 608 ASN A C 1
ATOM 4773 O O . ASN A 1 608 ? 25.160 -18.026 -7.039 1.00 91.25 608 ASN A O 1
ATOM 4777 N N . ILE A 1 609 ? 22.947 -17.982 -7.408 1.00 94.81 609 ILE A N 1
ATOM 4778 C CA . ILE A 1 609 ? 22.936 -16.927 -8.425 1.00 94.81 609 ILE A CA 1
ATOM 4779 C C . ILE A 1 609 ? 22.357 -15.658 -7.806 1.00 94.81 609 ILE A C 1
ATOM 4781 O O . ILE A 1 609 ? 21.234 -15.676 -7.299 1.00 94.81 609 ILE A O 1
ATOM 4785 N N . ILE A 1 610 ? 23.113 -14.564 -7.881 1.00 94.81 610 ILE A N 1
ATOM 4786 C CA . ILE A 1 610 ? 22.729 -13.250 -7.362 1.00 94.81 610 ILE A CA 1
ATOM 4787 C C . ILE A 1 610 ? 22.486 -12.316 -8.548 1.00 94.81 610 ILE A C 1
ATOM 4789 O O . ILE A 1 610 ? 23.390 -12.076 -9.350 1.00 94.81 610 ILE A O 1
ATOM 4793 N N . MET A 1 611 ? 21.268 -11.788 -8.666 1.00 94.31 611 MET A N 1
ATOM 4794 C CA . MET A 1 611 ? 20.909 -10.824 -9.716 1.00 94.31 611 MET A CA 1
ATOM 4795 C C . MET A 1 611 ? 21.639 -9.480 -9.515 1.00 94.31 611 MET A C 1
ATOM 4797 O O . MET A 1 611 ? 22.008 -9.166 -8.380 1.00 94.31 611 MET A O 1
ATOM 4801 N N . PRO A 1 612 ? 21.836 -8.665 -10.568 1.00 92.31 612 PRO A N 1
ATOM 4802 C CA . PRO A 1 612 ? 22.387 -7.312 -10.438 1.00 92.31 612 PRO A CA 1
ATOM 4803 C C . PRO A 1 612 ? 21.645 -6.473 -9.393 1.00 92.31 612 PRO A C 1
ATOM 4805 O O . PRO A 1 612 ? 20.414 -6.418 -9.391 1.00 92.31 612 PRO A O 1
ATOM 4808 N N . GLY A 1 613 ? 22.387 -5.828 -8.493 1.00 92.06 613 GLY A N 1
ATOM 4809 C CA . GLY A 1 613 ? 21.849 -4.998 -7.410 1.00 92.06 613 GLY A CA 1
ATOM 4810 C C . GLY A 1 613 ? 21.179 -5.770 -6.267 1.00 92.06 613 GLY A C 1
ATOM 4811 O O . GLY A 1 613 ? 20.718 -5.141 -5.315 1.00 92.06 613 GLY A O 1
ATOM 4812 N N . ALA A 1 614 ? 21.119 -7.102 -6.339 1.00 94.88 614 ALA A N 1
ATOM 4813 C CA . ALA A 1 614 ? 20.539 -7.940 -5.299 1.00 94.88 614 ALA A CA 1
ATOM 4814 C C . ALA A 1 614 ? 21.592 -8.416 -4.290 1.00 94.88 614 ALA A C 1
ATOM 4816 O O . ALA A 1 614 ? 22.800 -8.418 -4.545 1.00 94.88 614 ALA A O 1
ATOM 4817 N N . GLU A 1 615 ? 21.099 -8.872 -3.143 1.00 93.94 615 GLU A N 1
ATOM 4818 C CA . GLU A 1 615 ? 21.885 -9.533 -2.110 1.00 93.94 615 GLU A CA 1
ATOM 4819 C C . GLU A 1 615 ? 21.385 -10.961 -1.882 1.00 93.94 615 GLU A C 1
ATOM 4821 O O . GLU A 1 615 ? 20.208 -11.270 -2.084 1.00 93.94 615 GLU A O 1
ATOM 4826 N N . ALA A 1 616 ? 22.287 -11.842 -1.465 1.00 93.94 616 ALA A N 1
ATOM 4827 C CA . ALA A 1 616 ? 21.952 -13.204 -1.083 1.00 93.94 616 ALA A CA 1
ATOM 4828 C C . ALA A 1 616 ? 22.748 -13.624 0.151 1.00 93.94 616 ALA A C 1
ATOM 4830 O O . ALA A 1 616 ? 23.917 -13.263 0.321 1.00 93.94 616 ALA A O 1
ATOM 4831 N N . LYS A 1 617 ? 22.097 -14.411 1.010 1.00 94.19 617 LYS A N 1
ATOM 4832 C CA . LYS A 1 617 ? 22.701 -14.938 2.230 1.00 94.19 617 LYS A CA 1
ATOM 4833 C C . LYS A 1 617 ? 23.327 -16.307 1.993 1.00 94.19 617 LYS A C 1
ATOM 4835 O O . LYS A 1 617 ? 22.747 -17.177 1.337 1.00 94.19 617 LYS A O 1
ATOM 4840 N N . PHE A 1 618 ? 24.493 -16.504 2.586 1.00 95.19 618 PHE A N 1
ATOM 4841 C CA . PHE A 1 618 ? 25.248 -17.748 2.570 1.00 95.19 618 PHE A CA 1
ATOM 4842 C C . PHE A 1 618 ? 25.656 -18.107 3.997 1.00 95.19 618 PHE A C 1
ATOM 4844 O O . PHE A 1 618 ? 25.777 -17.234 4.852 1.00 95.19 618 PHE A O 1
ATOM 4851 N N . ILE A 1 619 ? 25.904 -19.387 4.255 1.00 94.50 619 ILE A N 1
ATOM 4852 C CA . ILE A 1 619 ? 26.598 -19.842 5.458 1.00 94.50 619 ILE A CA 1
ATOM 4853 C C . ILE A 1 619 ? 28.055 -20.109 5.085 1.00 94.50 619 ILE A C 1
ATOM 4855 O O . ILE A 1 619 ? 28.347 -20.943 4.226 1.00 94.50 619 ILE A O 1
ATOM 4859 N N . LEU A 1 620 ? 28.968 -19.416 5.761 1.00 95.19 620 LEU A N 1
ATOM 4860 C CA . LEU A 1 620 ? 30.378 -19.768 5.833 1.00 95.19 620 LEU A CA 1
ATOM 4861 C C . LEU A 1 620 ? 30.564 -20.857 6.890 1.00 95.19 620 LEU A C 1
ATOM 4863 O O . LEU A 1 620 ? 30.440 -20.591 8.085 1.00 95.19 620 LEU A O 1
ATOM 4867 N N . GLU A 1 621 ? 30.860 -22.077 6.466 1.00 93.94 621 GLU A N 1
ATOM 4868 C CA . GLU A 1 621 ? 31.104 -23.211 7.348 1.00 93.94 621 GLU A CA 1
ATOM 4869 C C . GLU A 1 621 ? 32.597 -23.490 7.488 1.00 93.94 621 GLU A C 1
ATOM 4871 O O . GLU A 1 621 ? 33.290 -23.761 6.508 1.00 93.94 621 GLU A O 1
ATOM 4876 N N . LEU A 1 622 ? 33.080 -23.518 8.725 1.00 93.62 622 LEU A N 1
ATOM 4877 C CA . LEU A 1 622 ? 34.384 -24.066 9.061 1.00 93.62 622 LEU A CA 1
ATOM 4878 C C . LEU A 1 622 ? 34.226 -25.535 9.468 1.00 93.62 622 LEU A C 1
ATOM 4880 O O . LEU A 1 622 ? 33.629 -25.858 10.499 1.00 93.62 622 LEU A O 1
ATOM 4884 N N . HIS A 1 623 ? 34.779 -26.432 8.657 1.00 92.25 623 HIS A N 1
ATOM 4885 C CA . HIS A 1 623 ? 34.871 -27.863 8.927 1.00 92.25 623 HIS A CA 1
ATOM 4886 C C . HIS A 1 623 ? 36.189 -28.123 9.640 1.00 92.25 623 HIS A C 1
ATOM 4888 O O . HIS A 1 623 ? 37.271 -28.087 9.047 1.00 92.25 623 HIS A O 1
ATOM 4894 N N . ARG A 1 624 ? 36.077 -28.359 10.939 1.00 90.06 624 ARG A N 1
ATOM 4895 C CA . ARG A 1 624 ? 37.201 -28.535 11.844 1.00 90.06 624 ARG A CA 1
ATOM 4896 C C . ARG A 1 624 ? 37.599 -30.006 11.832 1.00 90.06 624 ARG A C 1
ATOM 4898 O O . ARG A 1 624 ? 36.757 -30.876 12.072 1.00 90.06 624 ARG A O 1
ATOM 4905 N N . LYS A 1 625 ? 38.858 -30.277 11.499 1.00 83.94 625 LYS A N 1
ATOM 4906 C CA . LYS A 1 625 ? 39.454 -31.622 11.480 1.00 83.94 625 LYS A CA 1
ATOM 4907 C C . LYS A 1 625 ? 40.649 -31.738 12.416 1.00 83.94 625 LYS A C 1
ATOM 4909 O O . LYS A 1 625 ? 40.916 -32.825 12.915 1.00 83.94 625 LYS A O 1
ATOM 4914 N N . GLN A 1 626 ? 41.365 -30.640 12.649 1.00 83.12 626 GLN A N 1
ATOM 4915 C CA . GLN A 1 626 ? 42.570 -30.628 13.471 1.00 83.12 626 GLN A CA 1
ATOM 4916 C C . GLN A 1 626 ? 42.745 -29.288 14.201 1.00 83.12 626 GLN A C 1
ATOM 4918 O O . GLN A 1 626 ? 42.158 -28.284 13.784 1.00 83.12 626 GLN A O 1
ATOM 4923 N N . PRO A 1 627 ? 43.549 -29.240 15.278 1.00 80.50 627 PRO A N 1
ATOM 4924 C CA . PRO A 1 627 ? 43.773 -28.011 16.028 1.00 80.50 627 PRO A CA 1
ATOM 4925 C C . PRO A 1 627 ? 44.384 -26.917 15.144 1.00 80.50 627 PRO A C 1
ATOM 4927 O O . PRO A 1 627 ? 45.246 -27.183 14.308 1.00 80.50 627 PRO A O 1
ATOM 4930 N N . LEU A 1 628 ? 43.957 -25.677 15.363 1.00 82.75 628 LEU A N 1
ATOM 4931 C CA . LEU A 1 628 ? 44.494 -24.478 14.723 1.00 82.75 628 LEU A CA 1
ATOM 4932 C C . LEU A 1 628 ? 44.560 -23.367 15.784 1.00 82.75 628 LEU A C 1
ATOM 4934 O O . LEU A 1 628 ? 43.619 -22.580 15.899 1.00 82.75 628 LEU A O 1
ATOM 4938 N N . PRO A 1 629 ? 45.628 -23.319 16.609 1.00 76.50 629 PRO A N 1
ATOM 4939 C CA . PRO A 1 629 ? 45.678 -22.495 17.821 1.00 76.50 629 PRO A CA 1
ATOM 4940 C C . PRO A 1 629 ? 45.462 -21.001 17.568 1.00 76.50 629 PRO A C 1
ATOM 4942 O O . PRO A 1 629 ? 44.875 -20.314 18.400 1.00 76.50 629 PRO A O 1
ATOM 4945 N N . LYS A 1 630 ? 45.933 -20.498 16.422 1.00 84.75 630 LYS A N 1
ATOM 4946 C CA . LYS A 1 630 ? 45.684 -19.135 15.953 1.00 84.75 630 LYS A CA 1
ATOM 4947 C C . LYS A 1 630 ? 45.969 -19.037 14.453 1.00 84.75 630 LYS A C 1
ATOM 4949 O O . LYS A 1 630 ? 47.056 -19.397 14.015 1.00 84.75 630 LYS A O 1
ATOM 4954 N N . PHE A 1 631 ? 45.025 -18.493 13.696 1.00 88.12 631 PHE A N 1
ATOM 4955 C CA . PHE A 1 631 ? 45.181 -18.119 12.293 1.00 88.12 631 PHE A CA 1
ATOM 4956 C C . PHE A 1 631 ? 44.546 -16.747 12.056 1.00 88.12 631 PHE A C 1
ATOM 4958 O O . PHE A 1 631 ? 43.436 -16.494 12.527 1.00 88.12 631 PHE A O 1
ATOM 4965 N N . GLU A 1 632 ? 45.237 -15.878 11.320 1.00 91.00 632 GLU A N 1
ATOM 4966 C CA . GLU A 1 632 ? 44.709 -14.611 10.807 1.00 91.00 632 GLU A CA 1
ATOM 4967 C C . GLU A 1 632 ? 45.089 -14.492 9.323 1.00 91.00 632 GLU A C 1
ATOM 4969 O O . GLU A 1 632 ? 46.261 -14.613 8.973 1.00 91.00 632 GLU A O 1
ATOM 4974 N N . GLY A 1 633 ? 44.106 -14.275 8.450 1.00 91.06 633 GLY A N 1
ATOM 4975 C CA . GLY A 1 633 ? 44.299 -14.195 7.002 1.00 91.06 633 GLY A CA 1
ATOM 4976 C C . GLY A 1 633 ? 43.087 -13.592 6.295 1.00 91.06 633 GLY A C 1
ATOM 4977 O O . GLY A 1 633 ? 42.288 -12.893 6.916 1.00 91.06 633 GLY A O 1
ATOM 4978 N N . PHE A 1 634 ? 42.936 -13.873 5.001 1.00 93.38 634 PHE A N 1
ATOM 4979 C CA . PHE A 1 634 ? 41.799 -13.420 4.194 1.00 93.38 634 PHE A CA 1
ATOM 4980 C C . PHE A 1 634 ? 41.243 -14.567 3.354 1.00 93.38 634 PHE A C 1
ATOM 4982 O O . PHE A 1 634 ? 41.982 -15.487 3.006 1.00 93.38 634 PHE A O 1
ATOM 4989 N N . PHE A 1 635 ? 39.971 -14.485 2.978 1.00 94.06 635 PHE A N 1
ATOM 4990 C CA . PHE A 1 635 ? 39.407 -15.294 1.901 1.00 94.06 635 PHE A CA 1
ATOM 4991 C C . PHE A 1 635 ? 38.761 -14.404 0.837 1.00 94.06 635 PHE A C 1
ATOM 4993 O O . PHE A 1 635 ? 38.407 -13.252 1.097 1.00 94.06 635 PHE A O 1
ATOM 5000 N N . PHE A 1 636 ? 38.606 -14.960 -0.360 1.00 92.69 636 PHE A N 1
ATOM 5001 C CA . PHE A 1 636 ? 37.921 -14.350 -1.494 1.00 92.69 636 PHE A CA 1
ATOM 5002 C C . PHE A 1 636 ? 36.785 -15.256 -1.941 1.00 92.69 636 PHE A C 1
ATOM 5004 O O . PHE A 1 636 ? 36.914 -16.482 -1.908 1.00 92.69 636 PHE A O 1
ATOM 5011 N N . ILE A 1 637 ? 35.699 -14.655 -2.408 1.00 93.50 637 ILE A N 1
ATOM 5012 C CA . ILE A 1 637 ? 34.598 -15.376 -3.040 1.00 93.50 637 ILE A CA 1
ATOM 5013 C C . ILE A 1 637 ? 34.788 -15.288 -4.550 1.00 93.50 637 ILE A C 1
ATOM 5015 O O . ILE A 1 637 ? 34.866 -14.185 -5.091 1.00 93.50 637 ILE A O 1
ATOM 5019 N N . ASN A 1 638 ? 34.866 -16.433 -5.226 1.00 92.38 638 ASN A N 1
ATOM 5020 C CA . ASN A 1 638 ? 34.935 -16.478 -6.683 1.00 92.38 638 ASN A CA 1
ATOM 5021 C C . ASN A 1 638 ? 33.524 -16.629 -7.261 1.00 92.38 638 ASN A C 1
ATOM 5023 O O . ASN A 1 638 ? 32.733 -17.466 -6.803 1.00 92.38 638 ASN A O 1
ATOM 5027 N N . ALA A 1 639 ? 33.233 -15.859 -8.305 1.00 94.25 639 ALA A N 1
ATOM 5028 C CA . ALA A 1 639 ? 31.968 -15.935 -9.020 1.00 94.25 639 ALA A CA 1
ATOM 5029 C C . ALA A 1 639 ? 32.184 -15.931 -10.534 1.00 94.25 639 ALA A C 1
ATOM 5031 O O . ALA A 1 639 ? 33.125 -15.316 -11.034 1.00 94.25 639 ALA A O 1
ATOM 5032 N N . LEU A 1 640 ? 31.290 -16.612 -11.2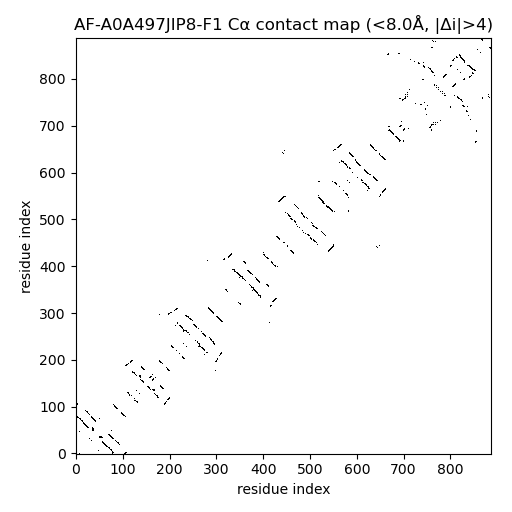46 1.00 94.69 640 LEU A N 1
ATOM 5033 C CA . LEU A 1 640 ? 31.190 -16.556 -12.699 1.00 94.69 640 LEU A CA 1
ATOM 5034 C C . LEU A 1 640 ? 30.066 -15.591 -13.072 1.00 94.69 640 LEU A C 1
ATOM 5036 O O . LEU A 1 640 ? 28.915 -15.797 -12.679 1.00 94.69 640 LEU A O 1
ATOM 5040 N N . LEU A 1 64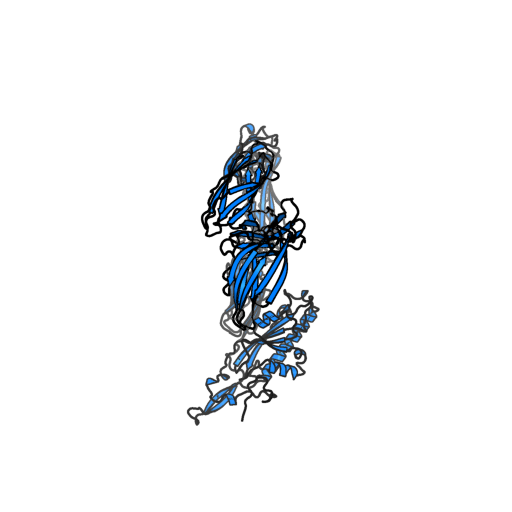1 ? 30.400 -14.564 -13.840 1.00 94.50 641 LEU A N 1
ATOM 5041 C CA . LEU A 1 641 ? 29.425 -13.697 -14.480 1.00 94.50 641 LEU A CA 1
ATOM 5042 C C . LEU A 1 641 ? 28.853 -14.414 -15.706 1.00 94.50 641 LEU A C 1
ATOM 5044 O O . LEU A 1 641 ? 29.598 -14.821 -16.597 1.00 94.50 641 LEU A O 1
ATOM 5048 N N . ILE A 1 642 ? 27.541 -14.661 -15.706 1.00 91.88 642 ILE A N 1
ATOM 5049 C CA . ILE A 1 642 ? 26.946 -15.690 -16.575 1.00 91.88 642 ILE A CA 1
ATOM 5050 C C . ILE A 1 642 ? 26.923 -15.269 -18.050 1.00 91.88 642 ILE A C 1
ATOM 5052 O O . ILE A 1 642 ? 27.136 -16.124 -18.909 1.00 91.88 642 ILE A O 1
ATOM 5056 N N . ARG A 1 643 ? 26.680 -13.989 -18.365 1.00 91.50 643 ARG A N 1
ATOM 5057 C CA . ARG A 1 643 ? 26.507 -13.542 -19.759 1.00 91.50 643 ARG A CA 1
ATOM 5058 C C . ARG A 1 643 ? 27.838 -13.253 -20.434 1.00 91.50 643 ARG A C 1
ATOM 5060 O O . ARG A 1 643 ? 28.034 -13.646 -21.579 1.00 91.50 643 ARG A O 1
ATOM 5067 N N . SER A 1 644 ? 28.752 -12.591 -19.729 1.00 89.94 644 SER A N 1
ATOM 5068 C CA . SER A 1 644 ? 30.118 -12.349 -20.205 1.00 89.94 644 SER A CA 1
ATOM 5069 C C . SER A 1 644 ? 31.009 -13.592 -20.129 1.00 89.94 644 SER A C 1
ATOM 5071 O O . SER A 1 644 ? 32.056 -13.622 -20.769 1.00 89.94 644 SER A O 1
ATOM 5073 N N . ASN A 1 645 ? 30.592 -14.619 -19.377 1.00 91.00 645 ASN A N 1
ATOM 5074 C CA . ASN A 1 645 ? 31.369 -15.825 -19.087 1.00 91.00 645 ASN A CA 1
ATOM 5075 C C . ASN A 1 645 ? 32.738 -15.515 -18.446 1.00 91.00 645 ASN A C 1
ATOM 5077 O O . ASN A 1 645 ? 33.737 -16.192 -18.697 1.00 91.00 645 ASN A O 1
ATOM 5081 N N . THR A 1 646 ? 32.778 -14.481 -17.603 1.00 91.25 646 THR A N 1
ATOM 5082 C CA . THR A 1 646 ? 34.005 -13.986 -16.969 1.00 91.25 646 THR A CA 1
ATOM 5083 C C . THR A 1 646 ? 34.051 -14.344 -15.489 1.00 91.25 646 THR A C 1
ATOM 5085 O O . THR A 1 646 ? 33.106 -14.101 -14.737 1.00 91.25 646 THR A O 1
ATOM 5088 N N . TRP A 1 647 ? 35.183 -14.892 -15.047 1.00 91.62 647 TRP A N 1
ATOM 5089 C CA . TRP A 1 647 ? 35.451 -15.132 -13.631 1.00 91.62 647 TRP A CA 1
ATOM 5090 C C . TRP A 1 647 ? 35.894 -13.849 -12.931 1.00 91.62 647 TRP A C 1
ATOM 5092 O O . TRP A 1 647 ? 36.806 -13.168 -13.394 1.00 91.62 647 TRP A O 1
ATOM 5102 N N . ILE A 1 648 ? 35.280 -13.563 -11.785 1.00 91.38 648 ILE A N 1
ATOM 5103 C CA . ILE A 1 648 ? 35.604 -12.424 -10.921 1.00 91.38 648 ILE A CA 1
ATOM 5104 C C . ILE A 1 648 ? 35.819 -12.877 -9.475 1.00 91.38 648 ILE A C 1
ATOM 5106 O O . ILE A 1 648 ? 35.462 -13.998 -9.088 1.00 91.38 648 ILE A O 1
ATOM 5110 N N . ARG A 1 649 ? 36.384 -11.985 -8.657 1.00 90.69 649 ARG A N 1
ATOM 5111 C CA . ARG A 1 649 ? 36.594 -12.209 -7.221 1.00 90.69 649 ARG A CA 1
ATOM 5112 C C . ARG A 1 649 ? 36.015 -11.065 -6.400 1.00 90.69 649 ARG A C 1
ATOM 5114 O O . ARG A 1 649 ? 36.018 -9.917 -6.837 1.00 90.69 649 ARG A O 1
ATOM 5121 N N . SER A 1 650 ? 35.544 -11.376 -5.197 1.00 91.25 650 SER A N 1
ATOM 5122 C CA . SER A 1 650 ? 35.188 -10.350 -4.217 1.00 91.25 650 SER A CA 1
ATOM 5123 C C . SER A 1 650 ? 36.415 -9.575 -3.733 1.00 91.25 650 SER A C 1
ATOM 5125 O O . SER A 1 650 ? 37.555 -10.011 -3.903 1.00 91.25 650 SER A O 1
ATOM 5127 N N . ASP A 1 651 ? 36.176 -8.474 -3.024 1.00 87.31 651 ASP A N 1
ATOM 5128 C CA . ASP A 1 651 ? 37.194 -7.867 -2.161 1.00 87.31 651 ASP A CA 1
ATOM 5129 C C . ASP A 1 651 ? 37.688 -8.876 -1.087 1.00 87.31 651 ASP A C 1
ATOM 5131 O O . ASP A 1 651 ? 36.945 -9.801 -0.726 1.00 87.31 651 ASP A O 1
ATOM 5135 N N . PRO A 1 652 ? 38.931 -8.737 -0.575 1.00 90.19 652 PRO A N 1
ATOM 5136 C CA . PRO A 1 652 ? 39.472 -9.618 0.463 1.00 90.19 652 PRO A CA 1
ATOM 5137 C C . PRO A 1 652 ? 38.700 -9.477 1.778 1.00 90.19 652 PRO A C 1
ATOM 5139 O O . PRO A 1 652 ? 38.602 -8.382 2.334 1.00 90.19 652 PRO A O 1
ATOM 5142 N N . VAL A 1 653 ? 38.221 -10.597 2.325 1.00 92.56 653 VAL A N 1
ATOM 5143 C CA . VAL A 1 653 ? 37.481 -10.626 3.595 1.00 92.56 653 VAL A CA 1
ATOM 5144 C C . VAL A 1 653 ? 38.369 -11.177 4.716 1.00 92.56 653 VAL A C 1
ATOM 5146 O O . VAL A 1 653 ? 38.809 -12.324 4.623 1.00 92.56 653 VAL A O 1
ATOM 5149 N N . PRO A 1 654 ? 38.645 -10.404 5.785 1.00 92.81 654 PRO A N 1
ATOM 5150 C CA . PRO A 1 654 ? 39.452 -10.863 6.915 1.00 92.81 654 PRO A CA 1
ATOM 5151 C C . PRO A 1 654 ? 38.854 -12.082 7.635 1.00 92.81 654 PRO A C 1
ATOM 5153 O O . PRO A 1 654 ? 37.665 -12.103 7.962 1.00 92.81 654 PRO A O 1
ATOM 5156 N N . LEU A 1 655 ? 39.702 -13.054 7.972 1.00 93.44 655 LEU A N 1
ATOM 5157 C CA . LEU A 1 655 ? 39.352 -14.304 8.647 1.00 93.44 655 LEU A CA 1
ATOM 5158 C C . LEU A 1 655 ? 40.287 -14.576 9.824 1.00 93.44 655 LEU A C 1
ATOM 5160 O O . LEU A 1 655 ? 41.507 -14.594 9.669 1.00 93.44 655 LEU A O 1
ATOM 5164 N N . LYS A 1 656 ? 39.706 -14.839 10.994 1.00 91.44 656 LYS A N 1
ATOM 5165 C CA . LYS A 1 656 ? 40.413 -15.263 12.205 1.00 91.44 656 LYS A CA 1
ATOM 5166 C C . LYS A 1 656 ? 39.890 -16.618 12.665 1.00 91.44 656 LYS A C 1
ATOM 5168 O O . LYS A 1 656 ? 38.682 -16.787 12.808 1.00 91.44 656 LYS A O 1
ATOM 5173 N N . ILE A 1 657 ? 40.772 -17.579 12.912 1.00 89.00 657 ILE A N 1
ATOM 5174 C CA . ILE A 1 657 ? 40.386 -18.913 13.391 1.00 89.00 657 ILE A CA 1
ATOM 5175 C C . ILE A 1 657 ? 41.223 -19.280 14.617 1.00 89.00 657 ILE A C 1
ATOM 5177 O O . ILE A 1 657 ? 42.442 -19.124 14.621 1.00 89.00 657 ILE A O 1
ATOM 5181 N N . GLN A 1 658 ? 40.554 -19.774 15.656 1.00 86.12 658 GLN A N 1
ATOM 5182 C CA . GLN A 1 658 ? 41.163 -20.313 16.867 1.00 86.12 658 GLN A CA 1
ATOM 5183 C C . GLN A 1 658 ? 40.424 -21.599 17.267 1.00 86.12 658 GLN A C 1
ATOM 5185 O O . GLN A 1 658 ? 39.316 -21.557 17.803 1.00 86.12 658 GLN A O 1
ATOM 5190 N N . LEU A 1 659 ? 41.045 -22.743 16.972 1.00 81.69 659 LEU A N 1
ATOM 5191 C CA . LEU A 1 659 ? 40.571 -24.094 17.273 1.00 81.69 659 LEU A CA 1
ATOM 5192 C C . LEU A 1 659 ? 41.554 -24.756 18.241 1.00 81.69 659 LEU A C 1
ATOM 5194 O O . LEU A 1 659 ? 42.578 -25.303 17.827 1.00 81.69 659 LEU A O 1
ATOM 5198 N N . SER A 1 660 ? 41.268 -24.690 19.533 1.00 61.34 660 SER A N 1
ATOM 5199 C CA . SER A 1 660 ? 42.091 -25.311 20.578 1.00 61.34 660 SER A CA 1
ATOM 5200 C C . SER A 1 660 ? 41.318 -26.441 21.244 1.00 61.34 660 SER A C 1
ATOM 5202 O O . SER A 1 660 ? 40.146 -26.266 21.529 1.00 61.34 660 SER A O 1
ATOM 5204 N N . LEU A 1 661 ? 41.950 -27.570 21.567 1.00 46.00 661 LEU A N 1
ATOM 5205 C CA . LEU A 1 661 ? 41.405 -28.467 22.590 1.00 46.00 661 LEU A CA 1
ATOM 5206 C C . LEU A 1 661 ? 41.383 -27.712 23.921 1.00 46.00 661 LEU A C 1
ATOM 5208 O O . LEU A 1 661 ? 42.451 -27.468 24.480 1.00 46.00 661 LEU A O 1
ATOM 5212 N N . LYS A 1 662 ? 40.206 -27.387 24.465 1.00 42.75 662 LYS A N 1
ATOM 5213 C CA . LYS A 1 662 ? 40.095 -27.497 25.926 1.00 42.75 662 LYS A CA 1
ATOM 5214 C C . LYS A 1 662 ? 39.885 -28.981 26.199 1.00 42.75 662 LYS A C 1
ATOM 5216 O O . LYS A 1 662 ? 39.067 -29.615 25.534 1.00 42.75 662 LYS A O 1
ATOM 5221 N N . ALA A 1 663 ? 40.693 -29.525 27.102 1.00 35.19 663 ALA A N 1
ATOM 5222 C CA . ALA A 1 663 ? 40.591 -30.893 27.581 1.00 35.19 663 ALA A CA 1
ATOM 5223 C C . ALA A 1 663 ? 39.130 -31.257 27.901 1.00 35.19 663 ALA A C 1
ATOM 5225 O O . ALA A 1 663 ? 38.325 -30.382 28.236 1.00 35.19 663 ALA A O 1
ATOM 5226 N N . ALA A 1 664 ? 38.800 -32.551 27.828 1.00 33.94 664 ALA A N 1
ATOM 5227 C CA . ALA A 1 664 ? 37.672 -33.088 28.583 1.00 33.94 664 ALA A CA 1
ATOM 5228 C C . ALA A 1 664 ? 37.685 -32.435 29.974 1.00 33.94 664 ALA A C 1
ATOM 5230 O O . ALA A 1 664 ? 38.765 -32.311 30.546 1.00 33.94 664 ALA A O 1
ATOM 5231 N N . PHE A 1 665 ? 36.543 -31.931 30.454 1.00 46.38 665 PHE A N 1
ATOM 5232 C CA . PHE A 1 665 ? 36.450 -31.225 31.736 1.00 46.38 665 PHE A CA 1
ATOM 5233 C C . PHE A 1 665 ? 36.785 -32.185 32.895 1.00 46.38 665 PHE A C 1
ATOM 5235 O O . PHE A 1 665 ? 35.898 -32.680 33.585 1.00 46.38 665 PHE A O 1
ATOM 5242 N N . GLU A 1 666 ? 38.071 -32.473 33.086 1.00 41.28 666 GLU A N 1
ATOM 5243 C CA . GLU A 1 666 ? 38.656 -32.831 34.367 1.00 41.28 666 GLU A CA 1
ATOM 5244 C C . GLU A 1 666 ? 38.468 -31.604 35.257 1.00 41.28 666 GLU A C 1
ATOM 5246 O O . GLU A 1 666 ? 38.763 -30.480 34.831 1.00 41.28 666 GLU A O 1
ATOM 5251 N N . GLY A 1 667 ? 37.922 -31.780 36.464 1.00 49.22 667 GLY A N 1
ATOM 5252 C CA . GLY A 1 667 ? 37.884 -30.697 37.432 1.00 49.22 667 GLY A CA 1
ATOM 5253 C C . GLY A 1 667 ? 39.280 -30.095 37.530 1.00 49.22 667 GLY A C 1
ATOM 5254 O O . GLY A 1 667 ? 40.251 -30.808 37.772 1.00 49.22 667 GLY A O 1
ATOM 5255 N N . VAL A 1 668 ? 39.391 -28.782 37.308 1.00 55.62 668 VAL A N 1
ATOM 5256 C CA . VAL A 1 668 ? 40.688 -28.090 37.166 1.00 55.62 668 VAL A CA 1
ATOM 5257 C C . VAL A 1 668 ? 41.571 -28.255 38.420 1.00 55.62 668 VAL A C 1
ATOM 5259 O O . VAL A 1 668 ? 42.772 -28.002 38.396 1.00 55.62 668 VAL A O 1
ATOM 5262 N N . SER A 1 669 ? 40.986 -28.725 39.528 1.00 64.06 669 SER A N 1
ATOM 5263 C CA . SER A 1 669 ? 41.666 -29.051 40.774 1.00 64.06 669 SER A CA 1
ATOM 5264 C C . SER A 1 669 ? 40.825 -30.056 41.577 1.00 64.06 669 SER A C 1
ATOM 5266 O O . SER A 1 669 ? 39.686 -29.748 41.940 1.00 64.06 669 SER A O 1
ATOM 5268 N N . THR A 1 670 ? 41.368 -31.242 41.886 1.00 66.69 670 THR A N 1
ATOM 5269 C CA . THR A 1 670 ? 40.704 -32.252 42.733 1.00 66.69 670 THR A CA 1
ATOM 5270 C C . THR A 1 670 ? 41.535 -32.587 43.973 1.00 66.69 670 THR A C 1
ATOM 5272 O O . THR A 1 670 ? 42.769 -32.569 43.945 1.00 66.69 670 THR A O 1
ATOM 5275 N N . GLN A 1 671 ? 40.865 -32.869 45.090 1.00 70.31 671 GLN A N 1
ATOM 5276 C CA . GLN A 1 671 ? 41.464 -33.427 46.299 1.00 70.31 671 GLN A CA 1
ATOM 5277 C C . GLN A 1 671 ? 40.890 -34.823 46.517 1.00 70.31 671 GLN A C 1
ATOM 5279 O O . GLN A 1 671 ? 39.683 -34.999 46.649 1.00 70.31 671 GLN A O 1
ATOM 5284 N N . LYS A 1 672 ? 41.757 -35.831 46.556 1.00 76.81 672 LYS A N 1
ATOM 5285 C CA . LYS A 1 672 ? 41.362 -37.212 46.833 1.00 76.81 672 LYS A CA 1
ATOM 5286 C C . LYS A 1 672 ? 41.412 -37.464 48.330 1.00 76.81 672 LYS A C 1
ATOM 5288 O O . LYS A 1 672 ? 42.434 -37.210 48.967 1.00 76.81 672 LYS A O 1
ATOM 5293 N N . ILE A 1 673 ? 40.327 -37.989 48.880 1.00 72.94 673 ILE A N 1
ATOM 5294 C CA . ILE A 1 673 ? 40.265 -38.435 50.271 1.00 72.94 673 ILE A CA 1
ATOM 5295 C C . ILE A 1 673 ? 39.827 -39.895 50.320 1.00 72.94 673 ILE A C 1
ATOM 5297 O O . ILE A 1 673 ? 39.072 -40.364 49.469 1.00 72.94 673 ILE A O 1
ATOM 5301 N N . ARG A 1 674 ? 40.308 -40.629 51.322 1.00 78.94 674 ARG A N 1
ATOM 5302 C CA . ARG A 1 674 ? 39.912 -42.022 51.551 1.00 78.94 674 ARG A CA 1
ATOM 5303 C C . ARG A 1 674 ? 38.829 -42.065 52.616 1.00 78.94 674 ARG A C 1
ATOM 5305 O O . ARG A 1 674 ? 39.113 -41.775 53.777 1.00 78.94 674 ARG A O 1
ATOM 5312 N N . VAL A 1 675 ? 37.621 -42.453 52.223 1.00 75.88 675 VAL A N 1
ATOM 5313 C CA . VAL A 1 675 ? 36.464 -42.593 53.117 1.00 75.88 675 VAL A CA 1
ATOM 5314 C C . VAL A 1 675 ? 36.076 -44.070 53.249 1.00 75.88 675 VAL A C 1
ATOM 5316 O O . VAL A 1 675 ? 36.211 -44.816 52.278 1.00 75.88 675 VAL A O 1
ATOM 5319 N N . PRO A 1 676 ? 35.656 -44.540 54.435 1.00 77.12 676 PRO A N 1
ATOM 5320 C CA . PRO A 1 676 ? 35.144 -45.901 54.593 1.00 77.12 676 PRO A CA 1
ATOM 5321 C C . PRO A 1 676 ? 33.844 -46.091 53.794 1.00 77.12 676 PRO A C 1
ATOM 5323 O O . PRO A 1 676 ? 33.038 -45.163 53.699 1.00 77.12 676 PRO A O 1
ATOM 5326 N N . MET A 1 677 ? 33.641 -47.277 53.215 1.00 78.44 677 MET A N 1
ATOM 5327 C CA . MET A 1 677 ? 32.380 -47.636 52.562 1.00 78.44 677 MET A CA 1
ATOM 5328 C C . MET A 1 677 ? 31.283 -47.858 53.602 1.00 78.44 677 MET A C 1
ATOM 5330 O O . MET A 1 677 ? 31.523 -48.460 54.644 1.00 78.44 677 MET A O 1
ATOM 5334 N N . CYS A 1 678 ? 30.060 -47.421 53.294 1.00 76.00 678 CYS A N 1
ATOM 5335 C CA . CYS A 1 678 ? 28.914 -47.603 54.188 1.00 76.00 678 CYS A CA 1
ATOM 5336 C C . CYS A 1 678 ? 28.572 -49.087 54.424 1.00 76.00 678 CYS A C 1
ATOM 5338 O O . CYS A 1 678 ? 28.122 -49.438 55.509 1.00 76.00 678 CYS A O 1
ATOM 5340 N N . GLU A 1 679 ? 28.790 -49.948 53.425 1.00 77.62 679 GLU A N 1
ATOM 5341 C CA . GLU A 1 679 ? 28.475 -51.387 53.478 1.00 77.62 679 GLU A CA 1
ATOM 5342 C C . GLU A 1 679 ? 29.597 -52.225 54.117 1.00 77.62 679 GLU A C 1
ATOM 5344 O O . GLU A 1 679 ? 29.331 -53.286 54.676 1.00 77.62 679 GLU A O 1
ATOM 5349 N N . ASP A 1 680 ? 30.838 -51.726 54.093 1.00 79.06 680 ASP A N 1
ATOM 5350 C CA . ASP A 1 680 ? 31.987 -52.325 54.775 1.00 79.06 680 ASP A CA 1
ATOM 5351 C C . ASP A 1 680 ? 32.936 -51.231 55.283 1.00 79.06 680 ASP A C 1
ATOM 5353 O O . ASP A 1 680 ? 33.788 -50.706 54.563 1.00 79.06 680 ASP A O 1
ATOM 5357 N N . MET A 1 681 ? 32.820 -50.922 56.575 1.00 76.56 681 MET A N 1
ATOM 5358 C CA . MET A 1 681 ? 33.595 -49.868 57.237 1.00 76.56 681 MET A CA 1
ATOM 5359 C C . MET A 1 681 ? 35.110 -50.148 57.286 1.00 76.56 681 MET A C 1
ATOM 5361 O O . MET A 1 681 ? 35.886 -49.236 57.591 1.00 76.56 681 MET A O 1
ATOM 5365 N N . LYS A 1 682 ? 35.559 -51.382 56.996 1.00 76.75 682 LYS A N 1
ATOM 5366 C CA . LYS A 1 682 ? 36.990 -51.725 56.882 1.00 76.75 682 LYS A CA 1
ATOM 5367 C C . LYS A 1 682 ? 37.541 -51.430 55.487 1.00 76.75 682 LYS A C 1
ATOM 5369 O O . LYS A 1 682 ? 38.738 -51.161 55.354 1.00 76.75 682 LYS A O 1
ATOM 5374 N N . GLN A 1 683 ? 36.688 -51.426 54.464 1.00 77.12 683 GLN A N 1
ATOM 5375 C CA . GLN A 1 683 ? 37.057 -51.089 53.097 1.00 77.12 683 GLN A CA 1
ATOM 5376 C C . GLN A 1 683 ? 36.999 -49.568 52.898 1.00 77.12 683 GLN A C 1
ATOM 5378 O O . GLN A 1 683 ? 35.960 -48.932 53.059 1.00 77.12 683 GLN A O 1
ATOM 5383 N N . LYS A 1 684 ? 38.135 -48.953 52.547 1.00 78.94 684 LYS A N 1
ATOM 5384 C CA . LYS A 1 684 ? 38.207 -47.518 52.231 1.00 78.94 684 LYS A CA 1
ATOM 5385 C C . LYS A 1 684 ? 38.196 -47.308 50.724 1.00 78.94 684 LYS A C 1
ATOM 5387 O O . LYS A 1 684 ? 39.018 -47.891 50.022 1.00 78.94 684 LYS A O 1
ATOM 5392 N N . VAL A 1 685 ? 37.322 -46.428 50.249 1.00 76.31 685 VAL A N 1
ATOM 5393 C CA . VAL A 1 685 ? 37.254 -46.009 48.847 1.00 76.31 685 VAL A CA 1
ATOM 5394 C C . VAL A 1 685 ? 37.805 -44.598 48.711 1.00 76.31 685 VAL A C 1
ATOM 5396 O O . VAL A 1 685 ? 37.586 -43.725 49.553 1.00 76.31 685 VAL A O 1
ATOM 5399 N N . GLU A 1 686 ? 38.582 -44.394 47.655 1.00 78.69 686 GLU A N 1
ATOM 5400 C CA . GLU A 1 686 ? 39.111 -43.088 47.296 1.00 78.69 686 GLU A CA 1
ATOM 5401 C C . GLU A 1 686 ? 38.047 -42.304 46.532 1.00 78.69 686 GLU A C 1
ATOM 5403 O O . GLU A 1 686 ? 37.542 -42.762 45.506 1.00 78.69 686 GLU A O 1
ATOM 5408 N N . VAL A 1 687 ? 37.708 -41.123 47.039 1.00 73.06 687 VAL A N 1
ATOM 5409 C CA . VAL A 1 687 ? 36.719 -40.241 46.424 1.00 73.06 687 VAL A CA 1
ATOM 5410 C C . VAL A 1 687 ? 37.370 -38.896 46.124 1.00 73.06 687 VAL A C 1
ATOM 5412 O O . VAL A 1 687 ? 38.098 -38.346 46.954 1.00 73.06 687 VAL A O 1
ATOM 5415 N N . ALA A 1 688 ? 37.151 -38.399 44.908 1.00 74.75 688 ALA A N 1
ATOM 5416 C CA . ALA A 1 688 ? 37.657 -37.113 44.450 1.00 74.75 688 ALA A CA 1
ATOM 5417 C C . ALA A 1 688 ? 36.664 -36.000 44.797 1.00 74.75 688 ALA A C 1
ATOM 5419 O O . ALA A 1 688 ? 35.477 -36.113 44.499 1.00 74.75 688 ALA A O 1
ATOM 5420 N N . PHE A 1 689 ? 37.177 -34.932 45.400 1.00 72.69 689 PHE A N 1
ATOM 5421 C CA . PHE A 1 689 ? 36.431 -33.743 45.789 1.00 72.69 689 PHE A CA 1
ATOM 5422 C C . PHE A 1 689 ? 36.955 -32.496 45.079 1.00 72.69 689 PHE A C 1
ATOM 5424 O O . PHE A 1 689 ? 38.119 -32.473 44.665 1.00 72.69 689 PHE A O 1
ATOM 5431 N N . PRO A 1 690 ? 36.134 -31.440 44.979 1.00 77.50 690 PRO A N 1
ATOM 5432 C CA . PRO A 1 690 ? 36.576 -30.135 44.516 1.00 77.50 690 PRO A CA 1
ATOM 5433 C C . PRO A 1 690 ? 37.741 -29.622 45.371 1.00 77.50 690 PRO A C 1
ATOM 5435 O O . PRO A 1 690 ? 37.631 -29.564 46.595 1.00 77.50 690 PRO A O 1
ATOM 5438 N N . LYS A 1 691 ? 38.865 -29.241 44.754 1.00 75.94 691 LYS A N 1
ATOM 5439 C CA . LYS A 1 691 ? 39.955 -28.559 45.466 1.00 75.94 691 LYS A CA 1
ATOM 5440 C C . LYS A 1 691 ? 39.825 -27.049 45.293 1.00 75.94 691 LYS A C 1
ATOM 5442 O O . LYS A 1 691 ? 39.708 -26.541 44.178 1.00 75.94 691 LYS A O 1
ATOM 5447 N N . PHE A 1 692 ? 39.896 -26.359 46.425 1.00 73.88 692 PHE A N 1
ATOM 5448 C CA . PHE A 1 692 ? 39.779 -24.911 46.540 1.00 73.88 692 PHE A CA 1
ATOM 5449 C C . PHE A 1 692 ? 40.838 -24.166 45.708 1.00 73.88 692 PHE A C 1
ATOM 5451 O O . PHE A 1 692 ? 42.020 -24.528 45.732 1.00 73.88 692 PHE A O 1
ATOM 5458 N N . SER A 1 693 ? 40.420 -23.117 44.998 1.00 76.44 693 SER A N 1
ATOM 5459 C CA . SER A 1 693 ? 41.264 -22.256 44.160 1.00 76.44 693 SER A CA 1
ATOM 5460 C C . SER A 1 693 ? 41.042 -20.781 44.489 1.00 76.44 693 SER A C 1
ATOM 5462 O O . SER A 1 693 ? 39.958 -20.375 44.886 1.00 76.44 693 SER A O 1
ATOM 5464 N N . SER A 1 694 ? 42.071 -19.954 44.306 1.00 68.69 694 SER A N 1
ATOM 5465 C CA . SER A 1 694 ? 41.940 -18.491 44.353 1.00 68.69 694 SER A CA 1
ATOM 5466 C C . SER A 1 694 ? 41.432 -17.889 43.038 1.00 68.69 694 SER A C 1
ATOM 5468 O O . SER A 1 694 ? 41.053 -16.724 43.011 1.00 68.69 694 SER A O 1
ATOM 5470 N N . ASP A 1 695 ? 41.455 -18.657 41.946 1.00 79.62 695 ASP A N 1
ATOM 5471 C CA . ASP A 1 695 ? 40.933 -18.264 40.638 1.00 79.62 695 ASP A CA 1
ATOM 5472 C C . ASP A 1 695 ? 39.758 -19.168 40.265 1.00 79.62 695 ASP A C 1
ATOM 5474 O O . ASP A 1 695 ? 39.946 -20.340 39.917 1.00 79.62 695 ASP A O 1
ATOM 5478 N N . CYS A 1 696 ? 38.553 -18.599 40.314 1.00 82.31 696 CYS A N 1
ATOM 5479 C CA . CYS A 1 696 ? 37.311 -19.319 40.059 1.00 82.31 696 CYS A CA 1
ATOM 5480 C C . CYS A 1 696 ? 37.158 -19.770 38.602 1.00 82.31 696 CYS A C 1
ATOM 5482 O O . CYS A 1 696 ? 36.327 -20.633 38.333 1.00 82.31 696 CYS A O 1
ATOM 5484 N N . SER A 1 697 ? 37.953 -19.232 37.663 1.00 79.56 697 SER A N 1
ATOM 5485 C CA . SER A 1 697 ? 37.985 -19.708 36.266 1.00 79.56 697 SER A CA 1
ATOM 5486 C C . SER A 1 697 ? 38.817 -20.971 36.076 1.00 79.56 697 SER A C 1
ATOM 5488 O O . SER A 1 697 ? 38.623 -21.695 35.101 1.00 79.56 697 SER A O 1
ATOM 5490 N N . ASN A 1 698 ? 39.741 -21.227 37.003 1.00 74.06 698 ASN A N 1
ATOM 5491 C CA . ASN A 1 698 ? 40.725 -22.303 36.930 1.00 74.06 698 ASN A CA 1
ATOM 5492 C C . ASN A 1 698 ? 40.647 -23.251 38.142 1.00 74.06 698 ASN A C 1
ATOM 5494 O O . ASN A 1 698 ? 41.564 -24.028 38.385 1.00 74.06 698 ASN A O 1
ATOM 5498 N N . GLY A 1 699 ? 39.570 -23.206 38.927 1.00 77.94 699 GLY A N 1
ATOM 5499 C CA . GLY A 1 699 ? 39.331 -24.134 40.028 1.00 77.94 699 GLY A CA 1
ATOM 5500 C C . GLY A 1 699 ? 38.115 -23.747 40.859 1.00 77.94 699 GLY A C 1
ATOM 5501 O O . GLY A 1 699 ? 37.491 -22.718 40.611 1.00 77.94 699 GLY A O 1
ATOM 5502 N N . TYR A 1 700 ? 37.761 -24.595 41.823 1.00 85.50 700 TYR A N 1
ATOM 5503 C CA . TYR A 1 700 ? 36.536 -24.431 42.597 1.00 85.50 700 TYR A CA 1
ATOM 5504 C C . TYR A 1 700 ? 36.668 -23.348 43.667 1.00 85.50 700 TYR A C 1
ATOM 5506 O O . TYR A 1 700 ? 37.617 -23.360 44.450 1.00 85.50 700 TYR A O 1
ATOM 5514 N N . CYS A 1 701 ? 35.684 -22.456 43.710 1.00 85.38 701 CYS A N 1
ATOM 5515 C CA . CYS A 1 701 ? 35.548 -21.396 44.702 1.00 85.38 701 CYS A CA 1
ATOM 5516 C C . CYS A 1 701 ? 34.372 -21.666 45.645 1.00 85.38 701 CYS A C 1
ATOM 5518 O O . CYS A 1 701 ? 33.396 -22.311 45.251 1.00 85.38 701 CYS A O 1
ATOM 5520 N N . ASP A 1 702 ? 34.455 -21.138 46.865 1.00 86.75 702 ASP A N 1
ATOM 5521 C CA . ASP A 1 702 ? 33.281 -20.955 47.729 1.00 86.75 702 ASP A CA 1
ATOM 5522 C C . ASP A 1 702 ? 32.430 -19.751 47.273 1.00 86.75 702 ASP A C 1
ATOM 5524 O O . ASP A 1 702 ? 32.804 -19.032 46.330 1.00 86.75 702 ASP A O 1
ATOM 5528 N N . ALA A 1 703 ? 31.256 -19.535 47.884 1.00 88.25 703 ALA A N 1
ATOM 5529 C CA . ALA A 1 703 ? 30.389 -18.432 47.470 1.00 88.25 703 ALA A CA 1
ATOM 5530 C C . ALA A 1 703 ? 31.035 -17.061 47.717 1.00 88.25 703 ALA A C 1
ATOM 5532 O O . ALA A 1 703 ? 30.815 -16.141 46.923 1.00 88.25 703 ALA A O 1
ATOM 5533 N N . VAL A 1 704 ? 31.862 -16.921 48.762 1.00 87.94 704 VAL A N 1
ATOM 5534 C CA . VAL A 1 704 ? 32.597 -15.681 49.069 1.00 87.94 704 VAL A CA 1
ATOM 5535 C C . VAL A 1 704 ? 33.577 -15.330 47.950 1.00 87.94 704 VAL A C 1
ATOM 5537 O O . VAL A 1 704 ? 33.524 -14.230 47.398 1.00 87.94 704 VAL A O 1
ATOM 5540 N N . GLN A 1 705 ? 34.443 -16.258 47.555 1.00 88.06 705 GLN A N 1
ATOM 5541 C CA . GLN A 1 705 ? 35.406 -16.038 46.477 1.00 88.06 705 GLN A CA 1
ATOM 5542 C C . GLN A 1 705 ? 34.730 -15.853 45.124 1.00 88.06 705 GLN A C 1
ATOM 5544 O O . GLN A 1 705 ? 35.158 -15.013 44.330 1.00 88.06 705 GLN A O 1
ATOM 5549 N N . LEU A 1 706 ? 33.657 -16.602 44.857 1.00 90.88 706 LEU A N 1
ATOM 5550 C CA . LEU A 1 706 ? 32.893 -16.424 43.629 1.00 90.88 706 LEU A CA 1
ATOM 5551 C C . LEU A 1 706 ? 32.254 -15.028 43.574 1.00 90.88 706 LEU A C 1
ATOM 5553 O O . LEU A 1 706 ? 32.284 -14.383 42.523 1.00 90.88 706 LEU A O 1
ATOM 5557 N N . ALA A 1 707 ? 31.723 -14.534 44.699 1.00 92.06 707 ALA A N 1
ATOM 5558 C CA . ALA A 1 707 ? 31.198 -13.176 44.807 1.00 92.06 707 ALA A CA 1
ATOM 5559 C C . ALA A 1 707 ? 32.282 -12.128 44.524 1.00 92.06 707 ALA A C 1
ATOM 5561 O O . ALA A 1 707 ? 32.044 -11.188 43.767 1.00 92.06 707 ALA A O 1
ATOM 5562 N N . GLU A 1 708 ? 33.480 -12.303 45.085 1.00 91.69 708 GLU A N 1
ATOM 5563 C CA . GLU A 1 708 ? 34.624 -11.419 44.843 1.00 91.69 708 GLU A CA 1
ATOM 5564 C C . GLU A 1 708 ? 35.029 -11.415 43.368 1.00 91.69 708 GLU A C 1
ATOM 5566 O O . GLU A 1 708 ? 35.143 -10.354 42.750 1.00 91.69 708 GLU A O 1
ATOM 5571 N N . PHE A 1 709 ? 35.160 -12.602 42.782 1.00 91.88 709 PHE A N 1
ATOM 5572 C CA . PHE A 1 709 ? 35.538 -12.781 41.388 1.00 91.88 709 PHE A CA 1
ATOM 5573 C C . PHE A 1 709 ? 34.529 -12.128 40.433 1.00 91.88 709 PHE A C 1
ATOM 5575 O O . PHE A 1 709 ? 34.902 -11.373 39.528 1.00 91.88 709 PHE A O 1
ATOM 5582 N N . ILE A 1 710 ? 33.231 -12.360 40.657 1.00 94.00 710 ILE A N 1
ATOM 5583 C CA . ILE A 1 710 ? 32.156 -11.753 39.864 1.00 94.00 710 ILE A CA 1
ATOM 5584 C C . ILE A 1 710 ? 32.125 -10.235 40.070 1.00 94.00 710 ILE A C 1
ATOM 5586 O O . ILE A 1 710 ? 32.013 -9.497 39.088 1.00 94.00 710 ILE A O 1
ATOM 5590 N N . ALA A 1 711 ? 32.287 -9.740 41.299 1.00 94.88 711 ALA A N 1
ATOM 5591 C CA . ALA A 1 711 ? 32.326 -8.304 41.566 1.00 94.88 711 ALA A CA 1
ATOM 5592 C C . ALA A 1 711 ? 33.494 -7.613 40.840 1.00 94.88 711 ALA A C 1
ATOM 5594 O O . ALA A 1 711 ? 33.316 -6.543 40.255 1.00 94.88 711 ALA A O 1
ATOM 5595 N N . GLU A 1 712 ? 34.676 -8.229 40.789 1.00 94.06 712 GLU A N 1
ATOM 5596 C CA . GLU A 1 712 ? 35.825 -7.697 40.045 1.00 94.06 712 GLU A CA 1
ATOM 5597 C C . GLU A 1 712 ? 35.584 -7.667 38.530 1.00 94.06 712 GLU A C 1
ATOM 5599 O O . GLU A 1 712 ? 35.984 -6.722 37.835 1.00 94.06 712 GLU A O 1
ATOM 5604 N N . LYS A 1 713 ? 34.890 -8.676 37.997 1.00 93.88 713 LYS A N 1
ATOM 5605 C CA . LYS A 1 713 ? 34.482 -8.735 36.585 1.00 93.88 713 LYS A CA 1
ATOM 5606 C C . LYS A 1 713 ? 33.474 -7.634 36.254 1.00 93.88 713 LYS A C 1
ATOM 5608 O O . LYS A 1 713 ? 33.704 -6.860 35.321 1.00 93.88 713 LYS A O 1
ATOM 5613 N N . ILE A 1 714 ? 32.442 -7.473 37.084 1.00 95.62 714 ILE A N 1
ATOM 5614 C CA . ILE A 1 714 ? 31.460 -6.387 36.967 1.00 95.62 714 ILE A CA 1
ATOM 5615 C C . ILE A 1 714 ? 32.159 -5.025 37.031 1.00 95.62 714 ILE A C 1
ATOM 5617 O O . ILE A 1 714 ? 31.933 -4.175 36.170 1.00 95.62 714 ILE A O 1
ATOM 5621 N N . LEU A 1 715 ? 33.066 -4.817 37.991 1.00 95.00 715 LEU A N 1
ATOM 5622 C CA . LEU A 1 715 ? 33.796 -3.558 38.147 1.00 95.00 715 LEU A CA 1
ATOM 5623 C C . LEU A 1 715 ? 34.590 -3.187 36.888 1.00 95.00 715 LEU A C 1
ATOM 5625 O O . LEU A 1 715 ? 34.616 -2.015 36.495 1.00 95.00 715 LEU A O 1
ATOM 5629 N N . ARG A 1 716 ? 35.245 -4.163 36.245 1.00 94.06 716 ARG A N 1
ATOM 5630 C CA . ARG A 1 716 ? 35.996 -3.928 35.002 1.00 94.06 716 ARG A CA 1
ATOM 5631 C C . ARG A 1 716 ? 35.073 -3.503 33.860 1.00 94.06 716 ARG A C 1
ATOM 5633 O O . ARG A 1 716 ? 35.415 -2.563 33.140 1.00 94.06 716 ARG A O 1
ATOM 5640 N N . ILE A 1 717 ? 33.904 -4.123 33.730 1.00 93.50 717 ILE A N 1
ATOM 5641 C CA . ILE A 1 717 ? 32.913 -3.770 32.702 1.00 93.50 717 ILE A CA 1
ATOM 5642 C C . ILE A 1 717 ? 32.314 -2.391 32.974 1.00 93.50 717 ILE A C 1
ATOM 5644 O O . ILE A 1 717 ? 32.325 -1.546 32.083 1.00 93.50 717 ILE A O 1
ATOM 5648 N N . VAL A 1 718 ? 31.902 -2.106 34.212 1.00 94.12 718 VAL A N 1
ATOM 5649 C CA . VAL A 1 718 ? 31.382 -0.788 34.615 1.00 94.12 718 VAL A CA 1
ATOM 5650 C C . VAL A 1 718 ? 32.393 0.320 34.297 1.00 94.12 718 VAL A C 1
ATOM 5652 O O . VAL A 1 718 ? 32.029 1.336 33.705 1.00 94.12 718 VAL A O 1
ATOM 5655 N N . LYS A 1 719 ? 33.688 0.115 34.586 1.00 93.81 719 LYS A N 1
ATOM 5656 C CA . LYS A 1 719 ? 34.748 1.080 34.228 1.00 93.81 719 LYS A CA 1
ATOM 5657 C C . LYS A 1 719 ? 34.857 1.301 32.713 1.00 93.81 719 LYS A C 1
ATOM 5659 O O . LYS A 1 719 ? 35.027 2.444 32.288 1.00 93.81 719 LYS A O 1
ATOM 5664 N N . LYS A 1 720 ? 34.754 0.241 31.902 1.00 94.19 720 LYS A N 1
ATOM 5665 C CA . LYS A 1 720 ? 34.765 0.347 30.430 1.00 94.19 720 LYS A CA 1
ATOM 5666 C C . LYS A 1 720 ? 33.541 1.107 29.916 1.00 94.19 720 LYS A C 1
ATOM 5668 O O . LYS A 1 720 ? 33.696 1.996 29.086 1.00 94.19 720 LYS A O 1
ATOM 5673 N N . VAL A 1 721 ? 32.355 0.810 30.446 1.00 93.12 721 VAL A N 1
ATOM 5674 C CA . VAL A 1 721 ? 31.096 1.484 30.091 1.00 93.12 721 VAL A CA 1
ATOM 5675 C C . VAL A 1 721 ? 31.161 2.973 30.423 1.00 93.12 721 VAL A C 1
ATOM 5677 O O . VAL A 1 721 ? 30.843 3.801 29.574 1.00 93.12 721 VAL A O 1
ATOM 5680 N N . GLU A 1 722 ? 31.643 3.342 31.611 1.00 93.00 722 GLU A N 1
ATOM 5681 C CA . GLU A 1 722 ? 31.841 4.748 31.988 1.00 93.00 722 GLU A CA 1
ATOM 5682 C C . GLU A 1 722 ? 32.845 5.464 31.076 1.00 93.00 722 GLU A C 1
ATOM 5684 O O . GLU A 1 722 ? 32.624 6.618 30.704 1.00 93.00 722 GLU A O 1
ATOM 5689 N N . ALA A 1 723 ? 33.943 4.798 30.705 1.00 92.81 723 ALA A N 1
ATOM 5690 C CA . ALA A 1 723 ? 34.944 5.359 29.802 1.00 92.81 723 ALA A CA 1
ATOM 5691 C C . ALA A 1 723 ? 34.380 5.581 28.389 1.00 92.81 723 ALA A C 1
ATOM 5693 O O . ALA A 1 723 ? 34.582 6.652 27.815 1.00 92.81 723 ALA A O 1
ATOM 5694 N N . GLN A 1 724 ? 33.619 4.619 27.856 1.00 91.19 724 GLN A N 1
ATOM 5695 C CA . GLN A 1 724 ? 32.967 4.761 26.551 1.00 91.19 724 GLN A CA 1
ATOM 5696 C C . GLN A 1 724 ? 31.872 5.827 26.575 1.00 91.19 724 GLN A C 1
ATOM 5698 O O . GLN A 1 724 ? 31.825 6.673 25.687 1.00 91.19 724 GLN A O 1
ATOM 5703 N N . ALA A 1 725 ? 31.058 5.871 27.633 1.00 89.88 725 ALA A N 1
ATOM 5704 C CA . ALA A 1 725 ? 30.057 6.916 27.815 1.00 89.88 725 ALA A CA 1
ATOM 5705 C C . ALA A 1 725 ? 30.693 8.316 27.881 1.00 89.88 725 ALA A C 1
ATOM 5707 O O . ALA A 1 725 ? 30.147 9.260 27.319 1.00 89.88 725 ALA A O 1
ATOM 5708 N N . LYS A 1 726 ? 31.868 8.468 28.510 1.00 90.75 726 LYS A N 1
ATOM 5709 C CA . LYS A 1 726 ? 32.631 9.729 28.478 1.00 90.75 726 LYS A CA 1
ATOM 5710 C C . LYS A 1 726 ? 33.165 10.054 27.081 1.00 90.75 726 LYS A C 1
ATOM 5712 O O . LYS A 1 726 ? 33.071 11.205 26.675 1.00 90.75 726 LYS A O 1
ATOM 5717 N N . LYS A 1 727 ? 33.676 9.063 26.340 1.00 89.88 727 LYS A N 1
ATOM 5718 C CA . LYS A 1 727 ? 34.201 9.237 24.971 1.00 89.88 727 LYS A CA 1
ATOM 5719 C C . LYS A 1 727 ? 33.150 9.787 24.000 1.00 89.88 727 LYS A C 1
ATOM 5721 O O . LYS A 1 727 ? 33.495 10.528 23.089 1.00 89.88 727 LYS A O 1
ATOM 5726 N N . VAL A 1 728 ? 31.880 9.454 24.218 1.00 87.25 728 VAL A N 1
ATOM 5727 C CA . VAL A 1 728 ? 30.741 9.948 23.423 1.00 87.25 728 VAL A CA 1
ATOM 5728 C C . VAL A 1 728 ? 30.061 11.182 24.035 1.00 87.25 728 VAL A C 1
ATOM 5730 O O . VAL A 1 728 ? 28.898 11.454 23.743 1.00 87.25 728 VAL A O 1
ATOM 5733 N N . ASN A 1 729 ? 30.753 11.915 24.918 1.00 86.88 729 ASN A N 1
ATOM 5734 C CA . ASN A 1 729 ? 30.247 13.090 25.648 1.00 86.88 729 ASN A CA 1
ATOM 5735 C C . ASN A 1 729 ? 28.965 12.839 26.461 1.00 86.88 729 ASN A C 1
ATOM 5737 O O . ASN A 1 729 ? 28.216 13.761 26.775 1.00 86.88 729 ASN A O 1
ATOM 5741 N N . LYS A 1 730 ? 28.711 11.580 26.833 1.00 85.81 730 LYS A N 1
ATOM 5742 C CA . LYS A 1 730 ? 27.461 11.105 27.438 1.00 85.81 730 LYS A CA 1
ATOM 5743 C C . LYS A 1 730 ? 26.221 11.406 26.587 1.00 85.81 730 LYS A C 1
ATOM 5745 O O . LYS A 1 730 ? 25.123 11.437 27.131 1.00 85.81 730 LYS A O 1
ATOM 5750 N N . GLU A 1 731 ? 26.357 11.597 25.280 1.00 88.44 731 GLU A N 1
ATOM 5751 C CA . GLU A 1 731 ? 25.229 11.858 24.383 1.00 88.44 731 GLU A CA 1
ATOM 5752 C C . GLU A 1 731 ? 24.754 10.564 23.722 1.00 88.44 731 GLU A C 1
ATOM 5754 O O . GLU A 1 731 ? 25.507 9.863 23.046 1.00 88.44 731 GLU A O 1
ATOM 5759 N N . ALA A 1 732 ? 23.470 10.250 23.888 1.00 84.75 732 ALA A N 1
ATOM 5760 C CA . ALA A 1 732 ? 22.869 9.044 23.331 1.00 84.75 732 ALA A CA 1
ATOM 5761 C C . ALA A 1 732 ? 22.761 9.081 21.797 1.00 84.75 732 ALA A C 1
ATOM 5763 O O . ALA A 1 732 ? 22.694 8.022 21.172 1.00 84.75 732 ALA A O 1
ATOM 5764 N N . ALA A 1 733 ? 22.762 10.276 21.191 1.00 85.75 733 ALA A N 1
ATOM 5765 C CA . ALA A 1 733 ? 22.778 10.459 19.738 1.00 85.75 733 ALA A CA 1
ATOM 5766 C C . ALA A 1 733 ? 24.059 9.902 19.090 1.00 85.75 733 ALA A C 1
ATOM 5768 O O . ALA A 1 733 ? 24.020 9.420 17.962 1.00 85.75 733 ALA A O 1
ATOM 5769 N N . ASN A 1 734 ? 25.168 9.889 19.833 1.00 84.31 734 ASN A N 1
ATOM 5770 C CA . ASN A 1 734 ? 26.473 9.422 19.363 1.00 84.31 734 ASN A CA 1
ATOM 5771 C C . ASN A 1 734 ? 26.658 7.901 19.515 1.00 84.31 734 ASN A C 1
ATOM 5773 O O . ASN A 1 734 ? 27.741 7.377 19.256 1.00 84.31 734 ASN A O 1
ATOM 5777 N N . VAL A 1 735 ? 25.620 7.185 19.964 1.00 86.00 735 VAL A N 1
ATOM 5778 C CA . VAL A 1 735 ? 25.657 5.745 20.231 1.00 86.00 735 VAL A CA 1
ATOM 5779 C C . VAL A 1 735 ? 24.514 5.059 19.484 1.00 86.00 735 VAL A C 1
ATOM 5781 O O . VAL A 1 735 ? 23.354 5.421 19.714 1.00 86.00 735 VAL A O 1
ATOM 5784 N N . PRO A 1 736 ? 24.794 4.046 18.643 1.00 80.00 736 PRO A N 1
ATOM 5785 C CA . PRO A 1 736 ? 23.766 3.308 17.916 1.00 80.00 736 PRO A CA 1
ATOM 5786 C C . PRO A 1 736 ? 22.707 2.717 18.854 1.00 80.00 736 PRO A C 1
ATOM 5788 O O . PRO A 1 736 ? 23.031 2.048 19.832 1.00 80.00 736 PRO A O 1
ATOM 5791 N N . GLY A 1 737 ? 21.430 2.953 18.564 1.00 78.06 737 GLY A N 1
ATOM 5792 C CA . GLY A 1 737 ? 20.318 2.398 19.335 1.00 78.06 737 GLY A CA 1
ATOM 5793 C C . GLY A 1 737 ? 19.080 3.289 19.304 1.00 78.06 737 GLY A C 1
ATOM 5794 O O . GLY A 1 737 ? 19.181 4.511 19.199 1.00 78.06 737 GLY A O 1
ATOM 5795 N N . ILE A 1 738 ? 17.903 2.676 19.412 1.00 70.88 738 ILE A N 1
ATOM 5796 C CA . ILE A 1 738 ? 16.607 3.364 19.467 1.00 70.88 738 ILE A CA 1
ATOM 5797 C C . ILE A 1 738 ? 15.985 3.091 20.838 1.00 70.88 738 ILE A C 1
ATOM 5799 O O . ILE A 1 738 ? 16.089 1.982 21.358 1.00 70.88 738 ILE A O 1
ATOM 5803 N N . GLY A 1 739 ? 15.356 4.108 21.427 1.00 82.00 739 GLY A N 1
ATOM 5804 C CA . GLY A 1 739 ? 14.689 4.010 22.725 1.00 82.00 739 GLY A CA 1
ATOM 5805 C C . GLY A 1 739 ? 15.456 4.660 23.877 1.00 82.00 739 GLY A C 1
ATOM 5806 O O . GLY A 1 739 ? 16.467 5.343 23.690 1.00 82.00 739 GLY A O 1
ATOM 5807 N N . ASN A 1 740 ? 14.936 4.448 25.084 1.00 89.94 740 ASN A N 1
ATOM 5808 C CA . ASN A 1 740 ? 15.354 5.081 26.338 1.00 89.94 740 ASN A CA 1
ATOM 5809 C C . ASN A 1 740 ? 16.550 4.394 27.025 1.00 89.94 740 ASN A C 1
ATOM 5811 O O . ASN A 1 740 ? 16.735 4.556 28.227 1.00 89.94 740 ASN A O 1
ATOM 5815 N N . TYR A 1 741 ? 17.369 3.629 26.298 1.00 93.38 741 TYR A N 1
ATOM 5816 C CA . TYR A 1 741 ? 18.599 3.030 26.823 1.00 93.38 741 TYR A CA 1
ATOM 5817 C C . TYR A 1 741 ? 19.640 2.761 25.728 1.00 93.38 741 TYR A C 1
ATOM 5819 O O . TYR A 1 741 ? 19.343 2.803 24.531 1.00 93.38 741 TYR A O 1
ATOM 5827 N N . ARG A 1 742 ? 20.871 2.454 26.142 1.00 92.25 742 ARG A N 1
ATOM 5828 C CA . ARG A 1 742 ? 21.931 1.857 25.319 1.00 92.25 742 ARG A CA 1
ATOM 5829 C C . ARG A 1 742 ? 22.479 0.622 26.015 1.00 92.25 742 ARG A C 1
ATOM 5831 O O . ARG A 1 742 ? 22.833 0.677 27.185 1.00 92.25 742 ARG A O 1
ATOM 5838 N N . SER A 1 743 ? 22.524 -0.499 25.306 1.00 92.62 743 SER A N 1
ATOM 5839 C CA . SER A 1 743 ? 23.201 -1.710 25.783 1.00 92.62 743 SER A CA 1
ATOM 5840 C C . SER A 1 743 ? 24.717 -1.498 25.890 1.00 92.62 743 SER A C 1
ATOM 5842 O O . SER A 1 743 ? 25.278 -0.616 25.228 1.00 92.62 743 SER A O 1
ATOM 5844 N N . PHE A 1 744 ? 25.400 -2.331 26.672 1.00 92.62 744 PHE A N 1
ATOM 5845 C CA . PHE A 1 744 ? 26.866 -2.327 26.723 1.00 92.62 744 PHE A CA 1
ATOM 5846 C C . PHE A 1 744 ? 27.481 -2.608 25.343 1.00 92.62 744 PHE A C 1
ATOM 5848 O O . PHE A 1 744 ? 28.362 -1.860 24.914 1.00 92.62 744 PHE A O 1
ATOM 5855 N N . ALA A 1 745 ? 26.918 -3.558 24.589 1.00 88.69 745 ALA A N 1
ATOM 5856 C CA . ALA A 1 745 ? 27.332 -3.853 23.217 1.00 88.69 745 ALA A CA 1
ATOM 5857 C C . ALA A 1 745 ? 27.213 -2.629 22.290 1.00 88.69 745 ALA A C 1
ATOM 5859 O O . ALA A 1 745 ? 28.153 -2.299 21.568 1.00 88.69 745 ALA A O 1
ATOM 5860 N N . SER A 1 746 ? 26.102 -1.883 22.359 1.00 87.38 746 SER A N 1
ATOM 5861 C CA . SER A 1 746 ? 25.937 -0.652 21.564 1.00 87.38 746 SER A CA 1
ATOM 5862 C C . SER A 1 746 ? 26.923 0.459 21.932 1.00 87.38 746 SER A C 1
ATOM 5864 O O . SER A 1 746 ? 27.244 1.288 21.087 1.00 87.38 746 SER A O 1
ATOM 5866 N N . LEU A 1 747 ? 27.430 0.466 23.169 1.00 85.94 747 LEU A N 1
ATOM 5867 C CA . LEU A 1 747 ? 28.483 1.381 23.622 1.00 85.94 747 LEU A CA 1
ATOM 5868 C C . LEU A 1 747 ? 29.892 0.920 23.204 1.00 85.94 747 LEU A C 1
ATOM 5870 O O . LEU A 1 747 ? 30.878 1.540 23.602 1.00 85.94 747 LEU A O 1
ATOM 5874 N N . GLY A 1 748 ? 30.006 -0.159 22.423 1.00 84.62 748 GLY A N 1
ATOM 5875 C CA . GLY A 1 748 ? 31.288 -0.738 22.023 1.00 84.62 748 GLY A CA 1
ATOM 5876 C C . GLY A 1 748 ? 32.013 -1.444 23.171 1.00 84.62 748 GLY A C 1
ATOM 5877 O O . GLY A 1 748 ? 33.237 -1.568 23.136 1.00 84.62 748 GLY A O 1
ATOM 5878 N N . VAL A 1 749 ? 31.282 -1.869 24.208 1.00 88.12 749 VAL A N 1
ATOM 5879 C CA . VAL A 1 749 ? 31.810 -2.706 25.288 1.00 88.12 749 VAL A CA 1
ATOM 5880 C C . VAL A 1 749 ? 31.420 -4.148 24.995 1.00 88.12 749 VAL A C 1
ATOM 5882 O O . VAL A 1 749 ? 30.243 -4.493 25.048 1.00 88.12 749 VAL A O 1
ATOM 5885 N N . GLU A 1 750 ? 32.414 -4.971 24.662 1.00 82.12 750 GLU A N 1
ATOM 5886 C CA . GLU A 1 750 ? 32.225 -6.408 24.445 1.00 82.12 750 GLU A CA 1
ATOM 5887 C C . GLU A 1 750 ? 31.664 -7.077 25.705 1.00 82.12 750 GLU A C 1
ATOM 5889 O O . GLU A 1 750 ? 32.126 -6.807 26.819 1.00 82.12 750 GLU A O 1
ATOM 5894 N N . GLU A 1 751 ? 30.672 -7.946 25.513 1.00 76.75 751 GLU A N 1
ATOM 5895 C CA . GLU A 1 751 ? 30.122 -8.792 26.572 1.00 76.75 751 GLU A CA 1
ATOM 5896 C C . GLU A 1 751 ? 31.214 -9.744 27.077 1.00 76.75 751 GLU A C 1
ATOM 5898 O O . GLU A 1 751 ? 31.952 -10.341 26.289 1.00 76.75 751 GLU A O 1
ATOM 5903 N N . GLU A 1 752 ? 31.365 -9.855 28.401 1.00 79.44 752 GLU A N 1
ATOM 5904 C CA . GLU A 1 752 ? 32.386 -10.722 28.994 1.00 79.44 752 GLU A CA 1
ATOM 5905 C C . GLU A 1 752 ? 31.762 -12.070 29.345 1.00 79.44 752 GLU A C 1
ATOM 5907 O O . GLU A 1 752 ? 30.945 -12.167 30.262 1.00 79.44 752 GLU A O 1
ATOM 5912 N N . THR A 1 753 ? 32.182 -13.111 28.629 1.00 85.44 753 THR A N 1
ATOM 5913 C CA . THR A 1 753 ? 31.867 -14.506 28.944 1.00 85.44 753 THR A CA 1
ATOM 5914 C C . THR A 1 753 ? 33.050 -15.165 29.635 1.00 85.44 753 THR A C 1
ATOM 5916 O O . THR A 1 753 ? 34.183 -15.072 29.150 1.00 85.44 753 THR A O 1
ATOM 5919 N N . PHE A 1 754 ? 32.805 -15.854 30.741 1.00 87.38 754 PHE A N 1
ATOM 5920 C CA . PHE A 1 754 ? 33.832 -16.585 31.474 1.00 87.38 754 PHE A CA 1
ATOM 5921 C C . PHE A 1 754 ? 33.239 -17.795 32.187 1.00 87.38 754 PHE A C 1
ATOM 5923 O O . PHE A 1 754 ? 32.032 -17.906 32.385 1.00 87.38 754 PHE A O 1
ATOM 5930 N N . ASP A 1 755 ? 34.121 -18.704 32.562 1.00 86.44 755 ASP A N 1
ATOM 5931 C CA . ASP A 1 755 ? 33.767 -19.956 33.208 1.00 86.44 755 ASP A CA 1
ATOM 5932 C C . ASP A 1 755 ? 34.004 -19.818 34.713 1.00 86.44 755 ASP A C 1
ATOM 5934 O O . ASP A 1 755 ? 34.959 -19.153 35.120 1.00 86.44 755 ASP A O 1
ATOM 5938 N N . VAL A 1 756 ? 33.144 -20.416 35.538 1.00 88.88 756 VAL A N 1
ATOM 5939 C CA . VAL A 1 756 ? 33.352 -20.502 36.989 1.00 88.88 756 VAL A CA 1
ATOM 5940 C C . VAL A 1 756 ? 33.003 -21.883 37.528 1.00 88.88 756 VAL A C 1
ATOM 5942 O O . VAL A 1 756 ? 32.070 -22.534 37.052 1.00 88.88 756 VAL A O 1
ATOM 5945 N N . TYR A 1 757 ? 33.724 -22.307 38.562 1.00 88.06 757 TYR A N 1
ATOM 5946 C CA . TYR A 1 757 ? 33.454 -23.540 39.297 1.00 88.06 757 TYR A CA 1
ATOM 5947 C C . TYR A 1 757 ? 33.080 -23.201 40.743 1.00 88.06 757 TYR A C 1
ATOM 5949 O O . TYR A 1 757 ? 33.848 -22.551 41.450 1.00 88.06 757 TYR A O 1
ATOM 5957 N N . LEU A 1 758 ? 31.900 -23.638 41.186 1.00 88.00 758 LEU A N 1
ATOM 5958 C CA . LEU A 1 758 ? 31.396 -23.420 42.548 1.00 88.00 758 LEU A CA 1
ATOM 5959 C C . LEU A 1 758 ? 31.461 -24.725 43.339 1.00 88.00 758 LEU A C 1
ATOM 5961 O O . LEU A 1 758 ? 31.098 -25.781 42.815 1.00 88.00 758 LEU A O 1
ATOM 5965 N N . MET A 1 759 ? 31.893 -24.651 44.594 1.00 84.75 759 MET A N 1
ATOM 5966 C CA . MET A 1 759 ? 31.955 -25.777 45.522 1.00 84.75 759 MET A CA 1
ATOM 5967 C C . MET A 1 759 ? 30.780 -25.726 46.496 1.00 84.75 759 MET A C 1
ATOM 5969 O O . MET A 1 759 ? 30.785 -24.890 47.381 1.00 84.75 759 MET A O 1
ATOM 5973 N N . HIS A 1 760 ? 29.803 -26.627 46.340 1.00 79.44 760 HIS A N 1
ATOM 5974 C CA . HIS A 1 760 ? 28.688 -26.870 47.276 1.00 79.44 760 HIS A CA 1
ATOM 5975 C C . HIS A 1 760 ? 28.193 -25.636 48.053 1.00 79.44 760 HIS A C 1
ATOM 5977 O O . HIS A 1 760 ? 28.201 -25.645 49.278 1.00 79.44 760 HIS A O 1
ATOM 5983 N N . ASP A 1 761 ? 27.734 -24.602 47.343 1.00 83.12 761 ASP A N 1
ATOM 5984 C CA . ASP A 1 761 ? 27.302 -23.353 47.978 1.00 83.12 761 ASP A CA 1
ATOM 5985 C C . ASP A 1 761 ? 26.274 -22.571 47.152 1.00 83.12 761 ASP A C 1
ATOM 5987 O O . ASP A 1 761 ? 25.908 -22.978 46.047 1.00 83.12 761 ASP A O 1
ATOM 5991 N N . VAL A 1 762 ? 25.819 -21.427 47.660 1.00 88.50 762 VAL A N 1
ATOM 5992 C CA . VAL A 1 762 ? 24.888 -20.523 46.986 1.00 88.50 762 VAL A CA 1
ATOM 5993 C C . VAL A 1 762 ? 25.423 -19.100 46.998 1.00 88.50 762 VAL A C 1
ATOM 5995 O O . VAL A 1 762 ? 25.586 -18.483 48.047 1.00 88.50 762 VAL A O 1
ATOM 5998 N N . LEU A 1 763 ? 25.588 -18.525 45.804 1.00 91.38 763 LEU A N 1
ATOM 5999 C CA . LEU A 1 763 ? 25.799 -17.086 45.675 1.00 91.38 763 LEU A CA 1
ATOM 6000 C C . LEU A 1 763 ? 24.446 -16.369 45.585 1.00 91.38 763 LEU A C 1
ATOM 6002 O O . LEU A 1 763 ? 23.813 -16.305 44.525 1.00 91.38 763 LEU A O 1
ATOM 6006 N N . ALA A 1 764 ? 24.019 -15.808 46.715 1.00 90.25 764 ALA A N 1
ATOM 6007 C CA . ALA A 1 764 ? 22.834 -14.963 46.816 1.00 90.25 764 ALA A CA 1
ATOM 6008 C C . ALA A 1 764 ? 23.169 -13.461 46.655 1.00 90.25 764 ALA A C 1
ATOM 6010 O O . ALA A 1 764 ? 24.274 -13.041 47.007 1.00 90.25 764 ALA A O 1
ATOM 6011 N N . PRO A 1 765 ? 22.212 -12.616 46.212 1.00 93.75 765 PRO A N 1
ATOM 6012 C CA . PRO A 1 765 ? 22.381 -11.167 46.104 1.00 93.75 765 PRO A CA 1
ATOM 6013 C C . PRO A 1 765 ? 22.929 -10.523 47.378 1.00 93.75 765 PRO A C 1
ATOM 6015 O O . PRO A 1 765 ? 23.860 -9.729 47.309 1.00 93.75 765 PRO A O 1
ATOM 6018 N N . ARG A 1 766 ? 22.426 -10.951 48.546 1.00 90.56 766 ARG A N 1
ATOM 6019 C CA . ARG A 1 766 ? 22.863 -10.458 49.862 1.00 90.56 766 ARG A CA 1
ATOM 6020 C C . ARG A 1 766 ? 24.348 -10.692 50.135 1.00 90.56 766 ARG A C 1
ATOM 6022 O O . ARG A 1 766 ? 24.960 -9.877 50.818 1.00 90.56 766 ARG A O 1
ATOM 6029 N N . LEU A 1 767 ? 24.921 -11.792 49.641 1.00 91.25 767 LEU A N 1
ATOM 6030 C CA . LEU A 1 767 ? 26.349 -12.059 49.791 1.00 91.25 767 LEU A CA 1
ATOM 6031 C C . LEU A 1 767 ? 27.168 -11.165 48.860 1.00 91.25 767 LEU A C 1
ATOM 6033 O O . LEU A 1 767 ? 28.131 -10.546 49.302 1.00 91.25 767 LEU A O 1
ATOM 6037 N N . LEU A 1 768 ? 26.773 -11.055 47.589 1.00 94.06 768 LEU A N 1
ATOM 6038 C CA . LEU A 1 768 ? 27.467 -10.186 46.637 1.00 94.06 768 LEU A CA 1
ATOM 6039 C C . LEU A 1 768 ? 27.440 -8.719 47.096 1.00 94.06 768 LEU A C 1
ATOM 6041 O O . LEU A 1 768 ? 28.462 -8.037 47.043 1.0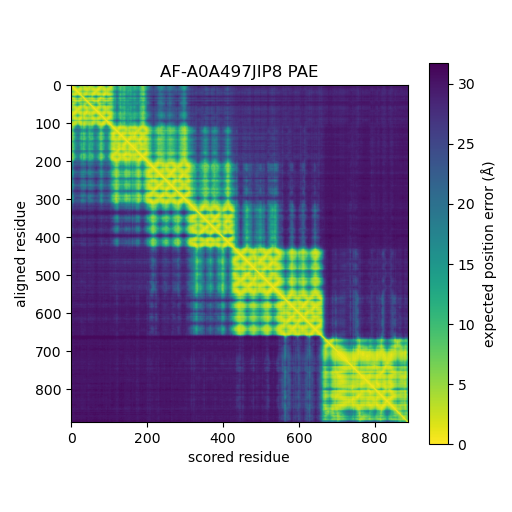0 94.06 768 LEU A O 1
ATOM 6045 N N . GLU A 1 769 ? 26.302 -8.260 47.618 1.00 93.81 769 GLU A N 1
ATOM 6046 C CA . GLU A 1 769 ? 26.150 -6.937 48.227 1.00 93.81 769 GLU A CA 1
ATOM 6047 C C . GLU A 1 769 ? 27.051 -6.760 49.460 1.00 93.81 769 GLU A C 1
ATOM 6049 O O . GLU A 1 769 ? 27.763 -5.760 49.565 1.00 93.81 769 GLU A O 1
ATOM 6054 N N . HIS A 1 770 ? 27.100 -7.751 50.359 1.00 91.00 770 HIS A N 1
ATOM 6055 C CA . HIS A 1 770 ? 28.007 -7.735 51.511 1.00 91.00 770 HIS A CA 1
ATOM 6056 C C . HIS A 1 770 ? 29.479 -7.600 51.085 1.00 91.00 770 HIS A C 1
ATOM 6058 O O . HIS A 1 770 ? 30.206 -6.764 51.624 1.00 91.00 770 HIS A O 1
ATOM 6064 N N . ILE A 1 771 ? 29.918 -8.368 50.083 1.00 92.31 771 ILE A N 1
ATOM 6065 C CA . ILE A 1 771 ? 31.297 -8.334 49.573 1.00 92.31 771 ILE A CA 1
ATOM 6066 C C . ILE A 1 771 ? 31.638 -6.990 48.923 1.00 92.31 771 ILE A C 1
ATOM 6068 O O . ILE A 1 771 ? 32.710 -6.434 49.186 1.00 92.31 771 ILE A O 1
ATOM 6072 N N . ILE A 1 772 ? 30.719 -6.431 48.131 1.00 94.50 772 ILE A N 1
ATOM 6073 C CA . ILE A 1 772 ? 30.859 -5.094 47.537 1.00 94.50 772 ILE A CA 1
ATOM 6074 C C . ILE A 1 772 ? 31.026 -4.023 48.628 1.00 94.50 772 ILE A C 1
ATOM 6076 O O . ILE A 1 772 ? 31.885 -3.144 48.510 1.00 94.50 772 ILE A O 1
ATOM 6080 N N . ASN A 1 773 ? 30.248 -4.113 49.707 1.00 90.94 773 ASN A N 1
ATOM 6081 C CA . ASN A 1 773 ? 30.278 -3.140 50.799 1.00 90.94 773 ASN A CA 1
ATOM 6082 C C . ASN A 1 773 ? 31.502 -3.297 51.715 1.00 90.94 773 ASN A C 1
ATOM 6084 O O . ASN A 1 773 ? 31.986 -2.308 52.261 1.00 90.94 773 ASN A O 1
ATOM 6088 N N . LYS A 1 774 ? 32.053 -4.510 51.840 1.00 88.69 774 LYS A N 1
ATOM 6089 C CA . LYS A 1 774 ? 33.212 -4.807 52.697 1.00 88.69 774 LYS A CA 1
ATOM 6090 C C . LYS A 1 774 ? 34.560 -4.414 52.078 1.00 88.69 774 LYS A C 1
ATOM 6092 O O . LYS A 1 774 ? 35.493 -4.092 52.812 1.00 88.69 774 LYS A O 1
ATOM 6097 N N . LYS A 1 775 ? 34.705 -4.455 50.745 1.00 88.31 775 LYS A N 1
ATOM 6098 C CA . LYS A 1 775 ? 35.994 -4.216 50.063 1.00 88.31 775 LYS A CA 1
ATOM 6099 C C . LYS A 1 775 ? 36.097 -2.822 49.440 1.00 88.31 775 LYS A C 1
ATOM 6101 O O . LYS A 1 775 ? 35.456 -2.529 48.435 1.00 88.31 775 LYS A O 1
ATOM 6106 N N . ASN A 1 776 ? 37.044 -2.014 49.923 1.00 88.25 776 ASN A N 1
ATOM 6107 C CA . ASN A 1 776 ? 37.345 -0.688 49.355 1.00 88.25 776 ASN A CA 1
ATOM 6108 C C . ASN A 1 776 ? 37.743 -0.728 47.865 1.00 88.25 776 ASN A C 1
ATOM 6110 O O . ASN A 1 776 ? 37.454 0.210 47.123 1.00 88.25 776 ASN A O 1
ATOM 6114 N N . SER A 1 777 ? 38.361 -1.817 47.389 1.00 88.88 777 SER A N 1
ATOM 6115 C CA . SER A 1 777 ? 38.693 -1.998 45.964 1.00 88.88 777 SER A CA 1
ATOM 6116 C C . SER A 1 777 ? 37.456 -2.052 45.050 1.00 88.88 777 SER A C 1
ATOM 6118 O O . SER A 1 777 ? 37.573 -1.798 43.848 1.00 88.88 777 SER A O 1
ATOM 6120 N N . LEU A 1 778 ? 36.273 -2.320 45.617 1.00 91.88 778 LEU A N 1
ATOM 6121 C CA . LEU A 1 778 ? 34.982 -2.404 44.936 1.00 91.88 778 LEU A CA 1
ATOM 6122 C C . LEU A 1 778 ? 34.101 -1.162 45.159 1.00 91.88 778 LEU A C 1
ATOM 6124 O O . LEU A 1 778 ? 32.940 -1.180 44.762 1.00 91.88 778 LEU A O 1
ATOM 6128 N N . ALA A 1 779 ? 34.632 -0.061 45.709 1.00 90.31 779 ALA A N 1
ATOM 6129 C CA . ALA A 1 779 ? 33.855 1.128 46.097 1.00 90.31 779 ALA A CA 1
ATOM 6130 C C . ALA A 1 779 ? 32.906 1.672 45.005 1.00 90.31 779 ALA A C 1
ATOM 6132 O O . ALA A 1 779 ? 31.804 2.127 45.294 1.00 90.31 779 ALA A O 1
ATOM 6133 N N . LYS A 1 780 ? 33.273 1.568 43.719 1.00 88.25 780 LYS A N 1
ATOM 6134 C CA . LYS A 1 780 ? 32.400 1.975 42.596 1.00 88.25 780 LYS A CA 1
ATOM 6135 C C . LYS A 1 780 ? 31.105 1.165 42.472 1.00 88.25 780 LYS A C 1
ATOM 6137 O O . LYS A 1 780 ? 30.161 1.635 41.835 1.00 88.25 780 LYS A O 1
ATOM 6142 N N . LEU A 1 781 ? 31.083 -0.050 43.011 1.00 93.94 781 LEU A N 1
ATOM 6143 C CA . LEU A 1 781 ? 29.922 -0.929 43.006 1.00 93.94 781 LEU A CA 1
ATOM 6144 C C . LEU A 1 781 ? 29.018 -0.716 44.226 1.00 93.94 781 LEU A C 1
ATOM 6146 O O . LEU A 1 781 ? 27.870 -1.126 44.168 1.00 93.94 781 LEU A O 1
ATOM 6150 N N . GLN A 1 782 ? 29.460 -0.012 45.275 1.00 92.12 782 GLN A N 1
ATOM 6151 C CA . GLN A 1 782 ? 28.665 0.212 46.501 1.00 92.12 782 GLN A CA 1
ATOM 6152 C C . GLN A 1 782 ? 27.377 1.015 46.264 1.00 92.12 782 GLN A C 1
ATOM 6154 O O . GLN A 1 782 ? 26.439 0.954 47.047 1.00 92.12 782 GLN A O 1
ATOM 6159 N N . ARG A 1 783 ? 27.302 1.754 45.151 1.00 89.56 783 ARG A N 1
ATOM 6160 C CA . ARG A 1 783 ? 26.087 2.458 44.705 1.00 89.56 783 ARG A CA 1
ATOM 6161 C C . ARG A 1 783 ? 25.075 1.560 43.976 1.00 89.56 783 ARG A C 1
ATOM 6163 O O . ARG A 1 783 ? 24.064 2.080 43.507 1.00 89.56 783 ARG A O 1
ATOM 6170 N N . PHE A 1 784 ? 25.388 0.280 43.764 1.00 94.19 784 PHE A N 1
ATOM 6171 C CA . PHE A 1 784 ? 24.519 -0.669 43.072 1.00 94.19 784 PHE A CA 1
ATOM 6172 C C . PHE A 1 784 ? 23.727 -1.483 44.087 1.00 94.19 784 PHE A C 1
ATOM 6174 O O . PHE A 1 784 ? 24.306 -2.111 44.966 1.00 94.19 784 PHE A O 1
ATOM 6181 N N . MET A 1 785 ? 22.412 -1.533 43.898 1.00 93.31 785 MET A N 1
ATOM 6182 C CA . MET A 1 785 ? 21.562 -2.495 44.592 1.00 93.31 785 MET A CA 1
ATOM 6183 C C . MET A 1 785 ? 21.686 -3.859 43.908 1.00 93.31 785 MET A C 1
ATOM 6185 O O . MET A 1 785 ? 21.649 -3.930 42.673 1.00 93.31 785 MET A O 1
ATOM 6189 N N . VAL A 1 786 ? 21.837 -4.930 44.686 1.00 95.31 786 VAL A N 1
ATOM 6190 C CA . VAL A 1 786 ? 21.970 -6.290 44.150 1.00 95.31 786 VAL A CA 1
ATOM 6191 C C . VAL A 1 786 ? 20.672 -7.060 44.364 1.00 95.31 786 VAL A C 1
ATOM 6193 O O . VAL A 1 786 ? 20.241 -7.237 45.496 1.00 95.31 786 VAL A O 1
ATOM 6196 N N . ASP A 1 787 ? 20.079 -7.564 43.285 1.00 94.56 787 ASP A N 1
ATOM 6197 C CA . ASP A 1 787 ? 18.811 -8.302 43.314 1.00 94.56 787 ASP A CA 1
ATOM 6198 C C . ASP A 1 787 ? 18.838 -9.512 42.377 1.00 94.56 787 ASP A C 1
ATOM 6200 O O . ASP A 1 787 ? 19.700 -9.637 41.507 1.00 94.56 787 ASP A O 1
ATOM 6204 N N . TYR A 1 788 ? 17.852 -10.398 42.522 1.00 95.00 788 TYR A N 1
ATOM 6205 C CA . TYR A 1 788 ? 17.543 -11.394 41.498 1.00 95.00 788 TYR A CA 1
ATOM 6206 C C . TYR A 1 788 ? 16.593 -10.825 40.441 1.00 95.00 788 TYR A C 1
ATOM 6208 O O . TYR A 1 788 ? 15.630 -10.130 40.765 1.00 95.00 788 TYR A O 1
ATOM 6216 N N . ALA A 1 789 ? 16.804 -11.195 39.178 1.00 92.44 789 ALA A N 1
ATOM 6217 C CA . ALA A 1 789 ? 15.858 -10.936 38.099 1.00 92.44 789 ALA A CA 1
ATOM 6218 C C . ALA A 1 789 ? 15.915 -12.037 37.036 1.00 92.44 789 ALA A C 1
ATOM 6220 O O . ALA A 1 789 ? 16.968 -12.613 36.774 1.00 92.44 789 ALA A O 1
ATOM 6221 N N . THR A 1 790 ? 14.786 -12.315 36.385 1.00 93.81 790 THR A N 1
ATOM 6222 C CA . THR A 1 790 ? 14.810 -13.101 35.141 1.00 93.81 790 THR A CA 1
ATOM 6223 C C . THR A 1 790 ? 15.430 -12.267 34.023 1.00 93.81 790 THR A C 1
ATOM 6225 O O . THR A 1 790 ? 15.429 -11.029 34.096 1.00 93.81 790 THR A O 1
ATOM 6228 N N . TYR A 1 791 ? 15.893 -12.912 32.949 1.00 89.25 791 TYR A N 1
ATOM 6229 C CA . TYR A 1 791 ? 16.363 -12.170 31.778 1.00 89.25 791 TYR A CA 1
ATOM 6230 C C . TYR A 1 791 ? 15.263 -11.239 31.246 1.00 89.25 791 TYR A C 1
ATOM 6232 O O . TYR A 1 791 ? 15.534 -10.079 30.959 1.00 89.25 791 TYR A O 1
ATOM 6240 N N . GLN A 1 792 ? 14.000 -11.684 31.230 1.00 88.06 792 GLN A N 1
ATOM 6241 C CA . GLN A 1 792 ? 12.855 -10.856 30.821 1.00 88.06 792 GLN A CA 1
ATOM 6242 C C . GLN A 1 792 ? 12.644 -9.634 31.724 1.00 88.06 792 GLN A C 1
ATOM 6244 O O . GLN A 1 792 ? 12.429 -8.524 31.234 1.00 88.06 792 GLN A O 1
ATOM 6249 N N . THR A 1 793 ? 12.764 -9.809 33.042 1.00 87.75 793 THR A N 1
ATOM 6250 C CA . THR A 1 793 ? 12.706 -8.700 34.002 1.00 87.75 793 THR A CA 1
ATOM 6251 C C . THR A 1 793 ? 13.835 -7.701 33.750 1.00 87.75 793 THR A C 1
ATOM 6253 O O . THR A 1 793 ? 13.584 -6.497 33.721 1.00 87.75 793 THR A O 1
ATOM 6256 N N . PHE A 1 794 ? 15.058 -8.174 33.488 1.00 92.06 794 PHE A N 1
ATOM 6257 C CA . PHE A 1 794 ? 16.155 -7.306 33.060 1.00 92.06 794 PHE A CA 1
ATOM 6258 C C . PHE A 1 794 ? 15.797 -6.547 31.778 1.00 92.06 794 PHE A C 1
ATOM 6260 O O . PHE A 1 794 ? 15.921 -5.322 31.765 1.00 92.06 794 PHE A O 1
ATOM 6267 N N . LEU A 1 795 ? 15.293 -7.229 30.739 1.00 89.38 795 LEU A N 1
ATOM 6268 C CA . LEU A 1 795 ? 14.944 -6.596 29.463 1.00 89.38 795 LEU A CA 1
ATOM 6269 C C . LEU A 1 795 ? 13.952 -5.439 29.635 1.00 89.38 795 LEU A C 1
ATOM 6271 O O . LEU A 1 795 ? 14.130 -4.412 28.973 1.00 89.38 795 LEU A O 1
ATOM 6275 N N . GLY A 1 796 ? 12.963 -5.599 30.522 1.00 84.94 796 GLY A N 1
ATOM 6276 C CA . GLY A 1 796 ? 11.964 -4.577 30.855 1.00 84.94 796 GLY A CA 1
ATOM 6277 C C . GLY A 1 796 ? 12.503 -3.410 31.689 1.00 84.94 796 GLY A C 1
ATOM 6278 O O . GLY A 1 796 ? 11.969 -2.305 31.616 1.00 84.94 796 GLY A O 1
ATOM 6279 N N . LEU A 1 797 ? 13.590 -3.612 32.437 1.00 86.12 797 LEU A N 1
ATOM 6280 C CA . LEU A 1 797 ? 14.202 -2.577 33.275 1.00 86.12 797 LEU A CA 1
ATOM 6281 C C . LEU A 1 797 ? 15.265 -1.737 32.549 1.00 86.12 797 LEU A C 1
ATOM 6283 O O . LEU A 1 797 ? 15.637 -0.686 33.068 1.00 86.12 797 LEU A O 1
ATOM 6287 N N . ARG A 1 798 ? 15.736 -2.143 31.359 1.00 85.12 798 ARG A N 1
ATOM 6288 C CA . ARG A 1 798 ? 16.918 -1.561 30.680 1.00 85.12 798 ARG A CA 1
ATOM 6289 C C . ARG A 1 798 ? 16.912 -0.039 30.488 1.00 85.12 798 ARG A C 1
ATOM 6291 O O . ARG A 1 798 ? 17.992 0.547 30.431 1.00 85.12 798 ARG A O 1
ATOM 6298 N N . GLY A 1 799 ? 15.732 0.577 30.381 1.00 80.88 799 GLY A N 1
ATOM 6299 C CA . GLY A 1 799 ? 15.541 2.030 30.249 1.00 80.88 799 GLY A CA 1
ATOM 6300 C C . GLY A 1 799 ? 14.938 2.721 31.471 1.00 80.88 799 GLY A C 1
ATOM 6301 O O . GLY A 1 799 ? 14.496 3.864 31.373 1.00 80.88 799 GLY A O 1
ATOM 6302 N N . SER A 1 800 ? 14.873 2.026 32.606 1.00 81.06 800 SER A N 1
ATOM 6303 C CA . SER A 1 800 ? 14.366 2.579 33.860 1.00 81.06 800 SER A CA 1
ATOM 6304 C C . SER A 1 800 ? 15.425 3.415 34.584 1.00 81.06 800 SER A C 1
ATOM 6306 O O . SER A 1 800 ? 16.621 3.182 34.438 1.00 81.06 800 SER A O 1
ATOM 6308 N N . THR A 1 801 ? 14.978 4.390 35.377 1.00 78.06 801 THR A N 1
ATOM 6309 C CA . THR A 1 801 ? 15.837 5.346 36.100 1.00 78.06 801 THR A CA 1
ATOM 6310 C C . THR A 1 801 ? 15.930 5.051 37.607 1.00 78.06 801 THR A C 1
ATOM 6312 O O . THR A 1 801 ? 16.298 5.918 38.397 1.00 78.06 801 THR A O 1
ATOM 6315 N N . TYR A 1 802 ? 15.623 3.815 38.030 1.00 75.56 802 TYR A N 1
ATOM 6316 C CA . TYR A 1 802 ? 15.539 3.384 39.439 1.00 75.56 802 TYR A CA 1
ATOM 6317 C C . TYR A 1 802 ? 16.901 3.127 40.123 1.00 75.56 802 TYR A C 1
ATOM 6319 O O . TYR A 1 802 ? 17.010 2.243 40.972 1.00 75.56 802 TYR A O 1
ATOM 6327 N N . GLY A 1 803 ? 17.938 3.887 39.763 1.00 81.62 803 GLY A N 1
ATOM 6328 C CA . GLY A 1 803 ? 19.291 3.741 40.313 1.00 81.62 803 GLY A CA 1
ATOM 6329 C C . GLY A 1 803 ? 20.100 2.593 39.700 1.00 81.62 803 GLY A C 1
ATOM 6330 O O . GLY A 1 803 ? 19.638 1.896 38.797 1.00 81.62 803 GLY A O 1
ATOM 6331 N N . ASN A 1 804 ? 21.342 2.423 40.164 1.00 91.50 804 ASN A N 1
ATOM 6332 C CA . ASN A 1 804 ? 22.219 1.369 39.659 1.00 91.50 804 ASN A CA 1
ATOM 6333 C C . ASN A 1 804 ? 21.806 0.005 40.216 1.00 91.50 804 ASN A C 1
ATOM 6335 O O . ASN A 1 804 ? 21.592 -0.130 41.423 1.00 91.50 804 ASN A O 1
ATOM 6339 N N . LYS A 1 805 ? 21.742 -1.012 39.353 1.00 94.12 805 LYS A N 1
ATOM 6340 C CA . LYS A 1 805 ? 21.367 -2.374 39.759 1.00 94.12 805 LYS A CA 1
ATOM 6341 C C . LYS A 1 805 ? 22.337 -3.419 39.226 1.00 94.12 805 LYS A C 1
ATOM 6343 O O . LYS A 1 805 ? 22.719 -3.362 38.059 1.00 94.12 805 LYS A O 1
ATOM 6348 N N . ILE A 1 806 ? 22.706 -4.378 40.071 1.00 96.44 806 ILE A N 1
ATOM 6349 C CA . ILE A 1 806 ? 23.314 -5.648 39.665 1.00 96.44 806 ILE A CA 1
ATOM 6350 C C . ILE A 1 806 ? 22.232 -6.709 39.813 1.00 96.44 806 ILE A C 1
ATOM 6352 O O . ILE A 1 806 ? 21.747 -6.977 40.907 1.00 96.44 806 ILE A O 1
ATOM 6356 N N . LEU A 1 807 ? 21.838 -7.294 38.694 1.00 95.81 807 LEU A N 1
ATOM 6357 C CA . LEU A 1 807 ? 20.801 -8.304 38.629 1.00 95.81 807 LEU A CA 1
ATOM 6358 C C . LEU A 1 807 ? 21.454 -9.664 38.396 1.00 95.81 807 LEU A C 1
ATOM 6360 O O . LEU A 1 807 ? 22.054 -9.897 37.345 1.00 95.81 807 LEU A O 1
ATOM 6364 N N . LEU A 1 808 ? 21.346 -10.544 39.386 1.00 96.25 808 LEU A N 1
ATOM 6365 C CA . LEU A 1 808 ? 21.728 -11.945 39.256 1.00 96.25 808 LEU A CA 1
ATOM 6366 C C . LEU A 1 808 ? 20.587 -12.732 38.611 1.00 96.25 808 LEU A C 1
ATOM 6368 O O . LEU A 1 808 ? 19.411 -12.479 38.888 1.00 96.25 808 LEU A O 1
ATOM 6372 N N . ASP A 1 809 ? 20.939 -13.701 37.773 1.00 93.75 809 ASP A N 1
ATOM 6373 C CA . ASP A 1 809 ? 19.974 -14.556 37.088 1.00 93.75 809 ASP A CA 1
ATOM 6374 C C . ASP A 1 809 ? 19.081 -15.323 38.084 1.00 93.75 809 ASP A C 1
ATOM 6376 O O . ASP A 1 809 ? 19.554 -16.091 38.928 1.00 93.75 809 ASP A O 1
ATOM 6380 N N . ALA A 1 810 ? 17.769 -15.091 38.002 1.00 90.69 810 ALA A N 1
ATOM 6381 C CA . ALA A 1 810 ? 16.774 -15.761 38.833 1.00 90.69 810 ALA A CA 1
ATOM 6382 C C . ALA A 1 810 ? 16.386 -17.154 38.311 1.00 90.69 810 ALA A C 1
ATOM 6384 O O . ALA A 1 810 ? 15.893 -17.965 39.100 1.00 90.69 810 ALA A O 1
ATOM 6385 N N . GLU A 1 811 ? 16.582 -17.422 37.014 1.00 88.38 811 GLU A N 1
ATOM 6386 C CA . GLU A 1 811 ? 16.236 -18.694 36.366 1.00 88.38 811 GLU A CA 1
ATOM 6387 C C . GLU A 1 811 ? 17.339 -19.732 36.590 1.00 88.38 811 GLU A C 1
ATOM 6389 O O . GLU A 1 811 ? 17.057 -20.876 36.947 1.00 88.38 811 GLU A O 1
ATOM 6394 N N . ASN A 1 812 ? 18.600 -19.316 36.453 1.00 89.62 812 ASN A N 1
ATOM 6395 C CA . ASN A 1 812 ? 19.770 -20.179 36.615 1.00 89.62 812 ASN A CA 1
ATOM 6396 C C . ASN A 1 812 ? 20.662 -19.667 37.751 1.00 89.62 812 ASN A C 1
ATOM 6398 O O . ASN A 1 812 ? 21.686 -19.037 37.537 1.00 89.62 812 ASN A O 1
ATOM 6402 N N . LYS A 1 813 ? 20.283 -19.932 39.000 1.00 90.06 813 LYS A N 1
ATOM 6403 C CA . LYS A 1 813 ? 21.045 -19.447 40.161 1.00 90.06 813 LYS A CA 1
ATOM 6404 C C . LYS A 1 813 ? 22.371 -20.197 40.321 1.00 90.06 813 LYS A C 1
ATOM 6406 O O . LYS A 1 813 ? 22.446 -21.402 40.074 1.00 90.06 813 LYS A O 1
ATOM 6411 N N . PHE A 1 814 ? 23.388 -19.508 40.834 1.00 91.88 814 PHE A N 1
ATOM 6412 C CA . PHE A 1 814 ? 24.576 -20.151 41.397 1.00 91.88 814 PHE A CA 1
ATOM 6413 C C . PHE A 1 814 ? 24.171 -20.950 42.633 1.00 91.88 814 PHE A C 1
ATOM 6415 O O . PHE A 1 814 ? 23.857 -20.372 43.673 1.00 91.88 814 PHE A O 1
ATOM 6422 N N . TYR A 1 815 ? 24.106 -22.270 42.493 1.00 88.56 815 TYR A N 1
ATOM 6423 C CA . TYR A 1 815 ? 23.525 -23.133 43.509 1.00 88.56 815 TYR A CA 1
ATOM 6424 C C . TYR A 1 815 ? 24.149 -24.525 43.485 1.00 88.56 815 TYR A C 1
ATOM 6426 O O . TYR A 1 815 ? 24.033 -25.261 42.508 1.00 88.56 815 TYR A O 1
ATOM 6434 N N . GLY A 1 816 ? 24.735 -24.942 44.597 1.00 85.31 816 GLY A N 1
ATOM 6435 C CA . GLY A 1 816 ? 25.440 -26.205 44.746 1.00 85.31 816 GLY A CA 1
ATOM 6436 C C . GLY A 1 816 ? 26.729 -26.290 43.934 1.00 85.31 816 GLY A C 1
ATOM 6437 O O . GLY A 1 816 ? 27.239 -25.305 43.408 1.00 85.31 816 GLY A O 1
ATOM 6438 N N . CYS A 1 817 ? 27.264 -27.504 43.839 1.00 84.38 817 CYS A N 1
ATOM 6439 C CA . CYS A 1 817 ? 28.562 -27.749 43.227 1.00 84.38 817 CYS A CA 1
ATOM 6440 C C . CYS A 1 817 ? 28.453 -27.962 41.718 1.00 84.38 817 CYS A C 1
ATOM 6442 O O . CYS A 1 817 ? 27.592 -28.719 41.256 1.00 84.38 817 CYS A O 1
ATOM 6444 N N . GLY A 1 818 ? 29.336 -27.322 40.957 1.00 86.62 818 GLY A N 1
ATOM 6445 C CA . GLY A 1 818 ? 29.478 -27.597 39.534 1.00 86.62 818 GLY A CA 1
ATOM 6446 C C . GLY A 1 818 ? 30.117 -26.463 38.751 1.00 86.62 818 GLY A C 1
ATOM 6447 O O . GLY A 1 818 ? 30.585 -25.467 39.301 1.00 86.62 818 GLY A O 1
ATOM 6448 N N . TYR A 1 819 ? 30.098 -26.640 37.439 1.00 85.94 819 TYR A N 1
ATOM 6449 C CA . TYR A 1 819 ? 30.550 -25.673 36.455 1.00 85.94 819 TYR A CA 1
ATOM 6450 C C . TYR A 1 819 ? 29.395 -24.783 35.984 1.00 85.94 819 TYR A C 1
ATOM 6452 O O . TYR A 1 819 ? 28.280 -25.262 35.735 1.00 85.94 819 TYR A O 1
ATOM 6460 N N . TYR A 1 820 ? 29.696 -23.499 35.800 1.00 89.50 820 TYR A N 1
ATOM 6461 C CA . TYR A 1 820 ? 28.792 -22.496 35.255 1.00 89.50 820 TYR A CA 1
ATOM 6462 C C . TYR A 1 820 ? 29.521 -21.671 34.199 1.00 89.50 820 TYR A C 1
ATOM 6464 O O . TYR A 1 820 ? 30.634 -21.198 34.415 1.00 89.50 820 TYR A O 1
ATOM 6472 N N . ASN A 1 821 ? 28.855 -21.445 33.072 1.00 88.75 821 ASN A N 1
ATOM 6473 C CA . ASN A 1 821 ? 29.264 -20.419 32.123 1.00 88.75 821 ASN A CA 1
ATOM 6474 C C . ASN A 1 821 ? 28.516 -19.126 32.461 1.00 88.75 821 ASN A C 1
ATOM 6476 O O . ASN A 1 821 ? 27.300 -19.156 32.641 1.00 88.75 821 ASN A O 1
ATOM 6480 N N . VAL A 1 822 ? 29.230 -18.016 32.592 1.00 91.50 822 VAL A N 1
ATOM 6481 C CA . VAL A 1 822 ? 28.691 -16.740 33.070 1.00 91.50 822 VAL A CA 1
ATOM 6482 C C . VAL A 1 822 ? 28.919 -15.678 32.011 1.00 91.50 822 VAL A C 1
ATOM 6484 O O . VAL A 1 822 ? 30.014 -15.553 31.465 1.00 91.50 822 VAL A O 1
ATOM 6487 N N . GLU A 1 823 ? 27.883 -14.898 31.738 1.00 93.69 823 GLU A N 1
ATOM 6488 C CA . GLU A 1 823 ? 27.890 -13.801 30.776 1.00 93.69 823 GLU A CA 1
ATOM 6489 C C . GLU A 1 823 ? 27.464 -12.522 31.506 1.00 93.69 823 GLU A C 1
ATOM 6491 O O . GLU A 1 823 ? 26.390 -12.468 32.110 1.00 93.69 823 GLU A O 1
ATOM 6496 N N . ILE A 1 824 ? 28.305 -11.485 31.474 1.00 93.88 824 ILE A N 1
ATOM 6497 C CA . ILE A 1 824 ? 27.944 -10.171 32.017 1.00 93.88 824 ILE A CA 1
ATOM 6498 C C . ILE A 1 824 ? 27.563 -9.240 30.869 1.00 93.88 824 ILE A C 1
ATOM 6500 O O . ILE A 1 824 ? 28.395 -8.880 30.033 1.00 93.88 824 ILE A O 1
ATOM 6504 N N . THR A 1 825 ? 26.310 -8.794 30.894 1.00 92.81 825 THR A N 1
ATOM 6505 C CA . THR A 1 825 ? 25.754 -7.795 29.976 1.00 92.81 825 THR A CA 1
ATOM 6506 C C . THR A 1 825 ? 25.077 -6.672 30.767 1.00 92.81 825 THR A C 1
ATOM 6508 O O . THR A 1 825 ? 25.088 -6.658 32.000 1.00 92.81 825 THR A O 1
ATOM 6511 N N . GLY A 1 826 ? 24.516 -5.676 30.086 1.00 92.88 826 GLY A N 1
ATOM 6512 C CA . GLY A 1 826 ? 23.858 -4.564 30.760 1.00 92.88 826 GLY A CA 1
ATOM 6513 C C . GLY A 1 826 ? 23.404 -3.437 29.847 1.00 92.88 826 GLY A C 1
ATOM 6514 O O . GLY A 1 826 ? 23.533 -3.492 28.618 1.00 92.88 826 GLY A O 1
ATOM 6515 N N . SER A 1 827 ? 22.853 -2.396 30.463 1.00 93.56 827 SER A N 1
ATOM 6516 C CA . SER A 1 827 ? 22.393 -1.194 29.776 1.00 93.56 827 SER A CA 1
ATOM 6517 C C . SER A 1 827 ? 22.560 0.075 30.607 1.00 93.56 827 SER A C 1
ATOM 6519 O O . SER A 1 827 ? 22.610 0.056 31.836 1.00 93.56 827 SER A O 1
ATOM 6521 N N . VAL A 1 828 ? 22.620 1.201 29.903 1.00 94.12 828 VAL A N 1
ATOM 6522 C CA . VAL A 1 828 ? 22.630 2.557 30.448 1.00 94.12 828 VAL A CA 1
ATOM 6523 C C . VAL A 1 828 ? 21.359 3.269 29.975 1.00 94.12 828 VAL A C 1
ATOM 6525 O O . VAL A 1 828 ? 21.155 3.356 28.760 1.00 94.12 828 VAL A O 1
ATOM 6528 N N . PRO A 1 829 ? 20.502 3.781 30.871 1.00 93.62 829 PRO A N 1
ATOM 6529 C CA . PRO A 1 829 ? 19.303 4.504 30.471 1.00 93.62 829 PRO A CA 1
ATOM 6530 C C . PRO A 1 829 ? 19.643 5.856 29.828 1.00 93.62 829 PRO A C 1
ATOM 6532 O O . PRO A 1 829 ? 20.688 6.465 30.084 1.00 93.62 829 PRO A O 1
ATOM 6535 N N . VAL A 1 830 ? 18.739 6.320 28.968 1.00 92.19 830 VAL A N 1
ATOM 6536 C CA . VAL A 1 830 ? 18.818 7.588 28.239 1.00 92.19 830 VAL A CA 1
ATOM 6537 C C . VAL A 1 830 ? 17.733 8.525 28.754 1.00 92.19 830 VAL A C 1
ATOM 6539 O O . VAL A 1 830 ? 16.548 8.209 28.670 1.00 92.19 830 VAL A O 1
ATOM 6542 N N . TRP A 1 831 ? 18.132 9.705 29.227 1.00 88.19 831 TRP A N 1
ATOM 6543 C CA . TRP A 1 831 ? 17.228 10.740 29.734 1.00 88.19 831 TRP A CA 1
ATOM 6544 C C . TRP A 1 831 ? 17.594 12.097 29.133 1.00 88.19 831 TRP A C 1
ATOM 6546 O O . TRP A 1 831 ? 18.757 12.497 29.186 1.00 88.19 831 TRP A O 1
ATOM 6556 N N . TYR A 1 832 ? 16.628 12.782 28.507 1.00 85.94 832 TYR A N 1
ATOM 6557 C CA . TYR A 1 832 ? 16.854 14.013 27.725 1.00 85.94 832 TYR A CA 1
ATOM 6558 C C . TYR A 1 832 ? 18.074 13.925 26.786 1.00 85.94 832 TYR A C 1
ATOM 6560 O O . TYR A 1 832 ? 18.916 14.818 26.737 1.00 85.94 832 TYR A O 1
ATOM 6568 N N . GLY A 1 833 ? 18.208 12.801 26.072 1.00 86.00 833 GLY A N 1
ATOM 6569 C CA . GLY A 1 833 ? 19.302 12.572 25.122 1.00 86.00 833 GLY A CA 1
ATOM 6570 C C . GLY A 1 833 ? 20.668 12.276 25.753 1.00 86.00 833 GLY A C 1
ATOM 6571 O O . GLY A 1 833 ? 21.636 12.093 25.016 1.00 86.00 833 GLY A O 1
ATOM 6572 N N . LYS A 1 834 ? 20.764 12.174 27.087 1.00 91.19 834 LYS A N 1
ATOM 6573 C CA . LYS A 1 834 ? 22.010 11.873 27.804 1.00 91.19 834 LYS A CA 1
ATOM 6574 C C . LYS A 1 834 ? 22.033 10.461 28.378 1.00 91.19 834 LYS A C 1
ATOM 6576 O O . LYS A 1 834 ? 21.028 9.966 28.877 1.00 91.19 834 LYS A O 1
ATOM 6581 N N . LEU A 1 835 ? 23.208 9.839 28.342 1.00 92.88 835 LEU A N 1
ATOM 6582 C CA . LEU A 1 835 ? 23.512 8.557 28.970 1.00 92.88 835 LEU A CA 1
ATOM 6583 C C . LEU A 1 835 ? 23.689 8.752 30.478 1.00 92.88 835 LEU A C 1
ATOM 6585 O O . LEU A 1 835 ? 24.651 9.385 30.928 1.00 92.88 835 LEU A O 1
ATOM 6589 N N . LEU A 1 836 ? 22.780 8.180 31.263 1.00 92.25 836 LEU A N 1
ATOM 6590 C CA . LEU A 1 836 ? 22.832 8.226 32.721 1.00 92.25 836 LEU A CA 1
ATOM 6591 C C . LEU A 1 836 ? 23.637 7.042 33.264 1.00 92.25 836 LEU A C 1
ATOM 6593 O O . LEU A 1 836 ? 23.091 6.053 33.744 1.00 92.25 836 LEU A O 1
ATOM 6597 N N . THR A 1 837 ? 24.967 7.150 33.221 1.00 89.44 837 THR A N 1
ATOM 6598 C CA . THR A 1 837 ? 25.877 6.132 33.787 1.00 89.44 837 THR A CA 1
ATOM 6599 C C . THR A 1 837 ? 25.704 5.926 35.292 1.00 89.44 837 THR A C 1
ATOM 6601 O O . THR A 1 837 ? 26.158 4.925 35.822 1.00 89.44 837 THR A O 1
ATOM 6604 N N . GLU A 1 838 ? 25.052 6.862 35.978 1.00 87.31 838 GLU A N 1
ATOM 6605 C CA . GLU A 1 838 ? 24.718 6.769 37.402 1.00 87.31 838 GLU A CA 1
ATOM 6606 C C . GLU A 1 838 ? 23.454 5.936 37.675 1.00 87.31 838 GLU A C 1
ATOM 6608 O O . GLU A 1 838 ? 23.043 5.822 38.827 1.00 87.31 838 GLU A O 1
ATOM 6613 N N . GLN A 1 839 ? 22.818 5.389 36.635 1.00 91.31 839 GLN A N 1
ATOM 6614 C CA . GLN A 1 839 ? 21.605 4.569 36.726 1.00 91.31 839 GLN A CA 1
ATOM 6615 C C . GLN A 1 839 ? 21.706 3.312 35.845 1.00 91.31 839 GLN A C 1
ATOM 6617 O O . GLN A 1 839 ? 20.727 2.876 35.246 1.00 91.31 839 GLN A O 1
ATOM 6622 N N . MET A 1 840 ? 22.907 2.751 35.696 1.00 93.31 840 MET A N 1
ATOM 6623 C CA . MET A 1 840 ? 23.120 1.599 34.821 1.00 93.31 840 MET A CA 1
ATOM 6624 C C . MET A 1 840 ? 22.655 0.286 35.462 1.00 93.31 840 MET A C 1
ATOM 6626 O O . MET A 1 840 ? 22.722 0.101 36.679 1.00 93.31 840 MET A O 1
ATOM 6630 N N . ILE A 1 841 ? 22.239 -0.655 34.619 1.00 94.62 841 ILE A N 1
ATOM 6631 C CA . ILE A 1 841 ? 21.821 -1.992 35.037 1.00 94.62 841 ILE A CA 1
ATOM 6632 C C . ILE A 1 841 ? 22.800 -3.006 34.463 1.00 94.62 841 ILE A C 1
ATOM 6634 O O . ILE A 1 841 ? 22.986 -3.077 33.249 1.00 94.62 841 ILE A O 1
ATOM 6638 N N . VAL A 1 842 ? 23.408 -3.796 35.341 1.00 95.69 842 VAL A N 1
ATOM 6639 C CA . VAL A 1 842 ? 24.257 -4.937 34.999 1.00 95.69 842 VAL A CA 1
ATOM 6640 C C . VAL A 1 842 ? 23.441 -6.203 35.208 1.00 95.69 842 VAL A C 1
ATOM 6642 O O . VAL A 1 842 ? 22.823 -6.367 36.255 1.00 95.69 842 VAL A O 1
ATOM 6645 N N . PHE A 1 843 ? 23.452 -7.101 34.232 1.00 95.69 843 PHE A N 1
ATOM 6646 C CA . PHE A 1 843 ? 22.850 -8.422 34.336 1.00 95.69 843 PHE A CA 1
ATOM 6647 C C . PHE A 1 843 ? 23.941 -9.485 34.259 1.00 95.69 843 PHE A C 1
ATOM 6649 O O . PHE A 1 843 ? 24.704 -9.534 33.292 1.00 95.69 843 PHE A O 1
ATOM 6656 N N . VAL A 1 844 ? 24.011 -10.322 35.290 1.00 96.62 844 VAL A N 1
ATOM 6657 C CA . VAL A 1 844 ? 24.894 -11.488 35.347 1.00 96.62 844 VAL A CA 1
ATOM 6658 C C . VAL A 1 844 ? 24.056 -12.693 34.965 1.00 96.62 844 VAL A C 1
ATOM 6660 O O . VAL A 1 844 ? 23.339 -13.251 35.795 1.00 96.62 844 VAL A O 1
ATOM 6663 N N . LYS A 1 845 ? 24.130 -13.059 33.690 1.00 93.62 845 LYS A N 1
ATOM 6664 C CA . LYS A 1 845 ? 23.457 -14.228 33.144 1.00 93.62 845 LYS A CA 1
ATOM 6665 C C . LYS A 1 845 ? 24.276 -15.466 33.450 1.00 93.62 845 LYS A C 1
ATOM 6667 O O . LYS A 1 845 ? 25.499 -15.470 33.293 1.00 93.62 845 LYS A O 1
ATOM 6672 N N . VAL A 1 846 ? 23.596 -16.523 33.862 1.00 92.62 846 VAL A N 1
ATOM 6673 C CA . VAL A 1 846 ? 24.249 -17.744 34.322 1.00 92.62 846 VAL A CA 1
ATOM 6674 C C . VAL A 1 846 ? 23.721 -18.910 33.498 1.00 92.62 846 VAL A C 1
ATOM 6676 O O . VAL A 1 846 ? 22.522 -19.092 33.313 1.00 92.62 846 VAL A O 1
ATOM 6679 N N . GLY A 1 847 ? 24.630 -19.698 32.943 1.00 85.69 847 GLY A N 1
ATOM 6680 C CA . GLY A 1 847 ? 24.299 -20.920 32.231 1.00 85.69 847 GLY A CA 1
ATOM 6681 C C . GLY A 1 847 ? 23.792 -22.001 33.183 1.00 85.69 847 GLY A C 1
ATOM 6682 O O . GLY A 1 847 ? 24.071 -21.996 34.382 1.00 85.69 847 GLY A O 1
ATOM 6683 N N . LYS A 1 848 ? 23.075 -22.983 32.633 1.00 86.31 848 LYS A N 1
ATOM 6684 C CA . LYS A 1 848 ? 22.606 -24.138 33.403 1.00 86.31 848 LYS A CA 1
ATOM 6685 C C . LYS A 1 848 ? 23.789 -24.848 34.075 1.00 86.31 848 LYS A C 1
ATOM 6687 O O . LYS A 1 848 ? 24.748 -25.215 33.395 1.00 86.31 848 LYS A O 1
ATOM 6692 N N . ARG A 1 849 ? 23.680 -25.087 35.387 1.00 87.12 849 ARG A N 1
ATOM 6693 C CA . ARG A 1 849 ? 24.682 -25.811 36.186 1.00 87.12 849 ARG A CA 1
ATOM 6694 C C . ARG A 1 849 ? 25.023 -27.158 35.553 1.00 87.12 849 ARG A C 1
ATOM 6696 O O . ARG A 1 849 ? 24.133 -27.988 35.346 1.00 87.12 849 ARG A O 1
ATOM 6703 N N . GLN A 1 850 ? 26.311 -27.400 35.335 1.00 86.12 850 GLN A N 1
ATOM 6704 C CA . GLN A 1 850 ? 26.829 -28.697 34.909 1.00 86.12 850 GLN A CA 1
ATOM 6705 C C . GLN A 1 850 ? 27.504 -29.380 36.100 1.00 86.12 850 GLN A C 1
ATOM 6707 O O . GLN A 1 850 ? 28.453 -28.847 36.672 1.00 86.12 850 GLN A O 1
ATOM 6712 N N . ILE A 1 851 ? 26.985 -30.543 36.503 1.00 81.94 851 ILE A N 1
ATOM 6713 C CA . ILE A 1 851 ? 27.554 -31.322 37.610 1.00 81.94 851 ILE A CA 1
ATOM 6714 C C . ILE A 1 851 ? 28.805 -32.029 37.086 1.00 81.94 851 ILE A C 1
ATOM 6716 O O . ILE A 1 851 ? 28.715 -32.926 36.249 1.00 81.94 851 ILE A O 1
ATOM 6720 N N . THR A 1 852 ? 29.959 -31.605 37.577 1.00 81.25 852 THR A N 1
ATOM 6721 C CA . THR A 1 852 ? 31.269 -32.218 37.328 1.00 81.25 852 THR A CA 1
ATOM 6722 C C . THR A 1 852 ? 31.430 -33.509 38.139 1.00 81.25 852 THR A C 1
ATOM 6724 O O . THR A 1 852 ? 30.645 -33.777 39.054 1.00 81.25 852 THR A O 1
ATOM 6727 N N . GLU A 1 853 ? 32.424 -34.341 37.811 1.00 76.00 853 GLU A N 1
ATOM 6728 C CA . GLU A 1 853 ? 32.635 -35.633 38.488 1.00 76.00 853 GLU A CA 1
ATOM 6729 C C . GLU A 1 853 ? 32.850 -35.464 39.997 1.00 76.00 853 GLU A C 1
ATOM 6731 O O . GLU A 1 853 ? 32.310 -36.236 40.789 1.00 76.00 853 GLU A O 1
ATOM 6736 N N . GLU A 1 854 ? 33.568 -34.414 40.396 1.00 76.00 854 GLU A N 1
ATOM 6737 C CA . GLU A 1 854 ? 33.879 -34.117 41.797 1.00 76.00 854 GLU A CA 1
ATOM 6738 C C . GLU A 1 854 ? 32.662 -33.610 42.582 1.00 76.00 854 GLU A C 1
ATOM 6740 O O . GLU A 1 854 ? 32.640 -33.669 43.806 1.00 76.00 854 GLU A O 1
ATOM 6745 N N . CYS A 1 855 ? 31.628 -33.134 41.886 1.00 77.94 855 CYS A N 1
ATOM 6746 C CA . CYS A 1 855 ? 30.391 -32.629 42.478 1.00 77.94 855 CYS A CA 1
ATOM 6747 C C . CYS A 1 855 ? 29.289 -33.699 42.584 1.00 77.94 855 CYS A C 1
ATOM 6749 O O . CYS A 1 855 ? 28.147 -33.381 42.937 1.00 77.94 855 CYS A O 1
ATOM 6751 N N . ARG A 1 856 ? 29.583 -34.966 42.250 1.00 76.56 856 ARG A N 1
ATOM 6752 C CA . ARG A 1 856 ? 28.618 -36.076 42.312 1.00 76.56 856 ARG A CA 1
ATOM 6753 C C . ARG A 1 856 ? 28.375 -36.518 43.756 1.00 76.56 856 ARG A C 1
ATOM 6755 O O . ARG A 1 856 ? 29.061 -37.374 44.305 1.00 76.56 856 ARG A O 1
ATOM 6762 N N . THR A 1 857 ? 27.335 -35.944 44.351 1.00 63.66 857 THR A N 1
ATOM 6763 C CA . THR A 1 857 ? 26.966 -36.127 45.764 1.00 63.66 857 THR A CA 1
ATOM 6764 C C . THR A 1 857 ? 26.356 -37.487 46.090 1.00 63.66 857 THR A C 1
ATOM 6766 O O . THR A 1 857 ? 26.332 -37.900 47.243 1.00 63.66 857 THR A O 1
ATOM 6769 N N . ASN A 1 858 ? 25.879 -38.210 45.078 1.00 64.00 858 ASN A N 1
ATOM 6770 C CA . ASN A 1 858 ? 25.210 -39.501 45.224 1.00 64.00 858 ASN A CA 1
ATOM 6771 C C . ASN A 1 858 ? 26.148 -40.653 45.620 1.00 64.00 858 ASN A C 1
ATOM 6773 O O . ASN A 1 858 ? 25.669 -41.754 45.874 1.00 64.00 858 ASN A O 1
ATOM 6777 N N . LYS A 1 859 ? 27.465 -40.420 45.669 1.00 64.44 859 LYS A N 1
ATOM 6778 C CA . LYS A 1 859 ? 28.458 -41.424 46.072 1.00 64.44 859 LYS A CA 1
ATOM 6779 C C . LYS A 1 859 ? 28.788 -41.399 47.576 1.00 64.44 859 LYS A C 1
ATOM 6781 O O . LYS A 1 859 ? 29.578 -42.227 48.015 1.00 64.44 859 LYS A O 1
ATOM 6786 N N . ILE A 1 860 ? 28.247 -40.452 48.361 1.00 65.69 860 ILE A N 1
ATOM 6787 C CA . ILE A 1 860 ? 28.679 -40.189 49.750 1.00 65.69 860 ILE A CA 1
ATOM 6788 C C . ILE A 1 860 ? 27.485 -39.791 50.632 1.00 65.69 860 ILE A C 1
ATOM 6790 O O . ILE A 1 860 ? 26.803 -38.814 50.338 1.00 65.69 860 ILE A O 1
ATOM 6794 N N . GLN A 1 861 ? 27.255 -40.492 51.750 1.00 65.25 861 GLN A N 1
ATOM 6795 C CA . GLN A 1 861 ? 26.147 -40.185 52.676 1.00 65.25 861 GLN A CA 1
ATOM 6796 C C . GLN A 1 861 ? 26.366 -38.910 53.524 1.00 65.25 861 GLN A C 1
ATOM 6798 O O . GLN A 1 861 ? 25.397 -38.242 53.865 1.00 65.25 861 GLN A O 1
ATOM 6803 N N . ASN A 1 862 ? 27.617 -38.526 53.819 1.00 65.38 862 ASN A N 1
ATOM 6804 C CA . ASN A 1 862 ? 27.962 -37.406 54.717 1.00 65.38 862 ASN A CA 1
ATOM 6805 C C . ASN A 1 862 ? 28.599 -36.212 53.985 1.00 65.38 862 ASN A C 1
ATOM 6807 O O . ASN A 1 862 ? 29.678 -35.744 54.352 1.00 65.38 862 ASN A O 1
ATOM 6811 N N . ILE A 1 863 ? 27.950 -35.708 52.934 1.00 67.31 863 ILE A N 1
ATOM 6812 C CA . ILE A 1 863 ? 28.502 -34.596 52.142 1.00 67.31 863 ILE A CA 1
ATOM 6813 C C . ILE A 1 863 ? 28.635 -33.275 52.920 1.00 67.31 863 ILE A C 1
ATOM 6815 O O . ILE A 1 863 ? 29.449 -32.428 52.566 1.00 67.31 863 ILE A O 1
ATOM 6819 N N . MET A 1 864 ? 27.894 -33.131 54.023 1.00 62.47 864 MET A N 1
ATOM 6820 C CA . MET A 1 864 ? 27.931 -31.958 54.907 1.00 62.47 864 MET A CA 1
ATOM 6821 C C . MET A 1 864 ? 29.317 -31.706 55.529 1.00 62.47 864 MET A C 1
ATOM 6823 O O . MET A 1 864 ? 29.634 -30.570 55.862 1.00 62.47 864 MET A O 1
ATOM 6827 N N . ASN A 1 865 ? 30.175 -32.729 55.621 1.00 61.03 865 ASN A N 1
ATOM 6828 C CA . ASN A 1 865 ? 31.555 -32.592 56.108 1.00 61.03 865 ASN A CA 1
ATOM 6829 C C . ASN A 1 865 ? 32.506 -31.935 55.087 1.00 61.03 865 ASN A C 1
ATOM 6831 O O . ASN A 1 865 ? 33.680 -31.728 55.387 1.00 61.03 865 ASN A O 1
ATOM 6835 N N . PHE A 1 866 ? 32.013 -31.634 53.883 1.00 66.25 866 PHE A N 1
ATOM 6836 C CA . PHE A 1 866 ? 32.778 -31.080 52.760 1.00 66.25 866 PHE A CA 1
ATOM 6837 C C . PHE A 1 866 ? 32.185 -29.760 52.254 1.00 66.25 866 PHE A C 1
ATOM 6839 O O . PHE A 1 866 ? 32.359 -29.390 51.092 1.00 66.25 866 PHE A O 1
ATOM 6846 N N . ILE A 1 867 ? 31.461 -29.066 53.132 1.00 68.25 867 ILE A N 1
ATOM 6847 C CA . ILE A 1 867 ? 30.942 -27.722 52.896 1.00 68.25 867 ILE A CA 1
ATOM 6848 C C . ILE A 1 867 ? 32.105 -26.706 52.881 1.00 68.25 867 ILE A C 1
ATOM 6850 O O . ILE A 1 867 ? 33.074 -26.880 53.627 1.00 68.25 867 ILE A O 1
ATOM 6854 N N . PRO A 1 868 ? 32.051 -25.667 52.026 1.00 68.38 868 PRO A N 1
ATOM 6855 C CA . PRO A 1 868 ? 33.050 -24.598 51.984 1.00 68.38 868 PRO A CA 1
ATOM 6856 C C . PRO A 1 868 ? 33.280 -23.874 53.316 1.00 68.38 868 PRO A C 1
ATOM 6858 O O . PRO A 1 868 ? 32.432 -23.833 54.200 1.00 68.38 868 PRO A O 1
ATOM 6861 N N . LEU A 1 869 ? 34.468 -23.272 53.439 1.00 67.25 869 LEU A N 1
ATOM 6862 C CA . LEU A 1 869 ? 34.908 -22.555 54.640 1.00 67.25 869 LEU A CA 1
ATOM 6863 C C . LEU A 1 869 ? 34.305 -21.143 54.768 1.00 67.25 869 LEU A C 1
ATOM 6865 O O . LEU A 1 869 ? 34.365 -20.603 55.870 1.00 67.25 869 LEU A O 1
ATOM 6869 N N . ASP A 1 870 ? 33.810 -20.540 53.674 1.00 68.94 870 ASP A N 1
ATOM 6870 C CA . ASP A 1 870 ? 33.152 -19.217 53.617 1.00 68.94 870 ASP A CA 1
ATOM 6871 C C . ASP A 1 870 ? 33.774 -18.182 54.568 1.00 68.94 870 ASP A C 1
ATOM 6873 O O . ASP A 1 870 ? 33.147 -17.611 55.471 1.00 68.94 870 ASP A O 1
ATOM 6877 N N . ARG A 1 871 ? 35.087 -17.980 54.406 1.00 69.56 871 ARG A N 1
ATOM 6878 C CA . ARG A 1 871 ? 35.896 -17.267 55.400 1.00 69.56 871 ARG A CA 1
ATOM 6879 C C . ARG A 1 871 ? 35.373 -15.848 55.629 1.00 69.56 871 ARG A C 1
ATOM 6881 O O . ARG A 1 871 ? 35.423 -14.992 54.748 1.00 69.56 871 ARG A O 1
ATOM 6888 N N . GLY A 1 872 ? 34.974 -15.572 56.869 1.00 69.38 872 GLY A N 1
ATOM 6889 C CA . GLY A 1 872 ? 34.510 -14.254 57.300 1.00 69.38 872 GLY A CA 1
ATOM 6890 C C . GLY A 1 872 ? 32.991 -14.080 57.342 1.00 69.38 872 GLY A C 1
ATOM 6891 O O . GLY A 1 872 ? 32.559 -12.943 57.534 1.00 69.38 872 GLY A O 1
ATOM 6892 N N . LEU A 1 873 ? 32.219 -15.162 57.188 1.00 78.88 873 LEU A N 1
ATOM 6893 C CA . LEU A 1 873 ? 30.797 -15.239 57.541 1.00 78.88 873 LEU A CA 1
ATOM 6894 C C . LEU A 1 873 ? 30.617 -15.897 58.925 1.00 78.88 873 LEU A C 1
ATOM 6896 O O . LEU A 1 873 ? 31.516 -16.582 59.416 1.00 78.88 873 LEU A O 1
ATOM 6900 N N . SER A 1 874 ? 29.471 -15.676 59.573 1.00 71.12 874 SER A N 1
ATOM 6901 C CA . SER A 1 874 ? 29.122 -16.283 60.869 1.00 71.12 874 SER A CA 1
ATOM 6902 C C . SER A 1 874 ? 27.708 -16.860 60.840 1.00 71.12 874 SER A C 1
ATOM 6904 O O . SER A 1 874 ? 26.903 -16.508 59.979 1.00 71.12 874 SER A O 1
ATOM 6906 N N . VAL A 1 875 ? 27.373 -17.712 61.814 1.00 68.06 875 VAL A N 1
ATOM 6907 C CA . VAL A 1 875 ? 26.020 -18.286 61.961 1.00 68.06 875 VAL A CA 1
ATOM 6908 C C . VAL A 1 875 ? 24.950 -17.194 62.125 1.00 68.06 875 VAL A C 1
ATOM 6910 O O . VAL A 1 875 ? 23.823 -17.350 61.664 1.00 68.06 875 VAL A O 1
ATOM 6913 N N . GLU A 1 876 ? 25.312 -16.055 62.718 1.00 71.81 876 GLU A N 1
ATOM 6914 C CA . GLU A 1 876 ? 24.433 -14.891 62.900 1.00 71.81 876 GLU A CA 1
ATOM 6915 C C . GLU A 1 876 ? 24.295 -14.033 61.627 1.00 71.81 876 GLU A C 1
ATOM 6917 O O . GLU A 1 876 ? 23.391 -13.205 61.517 1.00 71.81 876 GLU A O 1
ATOM 6922 N N . SER A 1 877 ? 25.177 -14.210 60.640 1.00 73.50 877 SER A N 1
ATOM 6923 C CA . SER A 1 877 ? 25.144 -13.511 59.350 1.00 73.50 877 SER A CA 1
ATOM 6924 C C . SER A 1 877 ? 25.612 -14.433 58.216 1.00 73.50 877 SER A C 1
ATOM 6926 O O . SER A 1 877 ? 26.694 -14.240 57.661 1.00 73.50 877 SER A O 1
ATOM 6928 N N . PRO A 1 878 ? 24.791 -15.432 57.832 1.00 69.62 878 PRO A N 1
ATOM 6929 C CA . PRO A 1 878 ? 25.163 -16.412 56.812 1.00 69.62 878 PRO A CA 1
ATOM 6930 C C . PRO A 1 878 ? 25.029 -15.876 55.382 1.00 69.62 878 PRO A C 1
ATOM 6932 O O . PRO A 1 878 ? 25.429 -16.534 54.436 1.00 69.62 878 PRO A O 1
ATOM 6935 N N . HIS A 1 879 ? 24.386 -14.718 55.180 1.00 83.25 879 HIS A N 1
ATOM 6936 C CA . HIS A 1 879 ? 24.143 -14.124 53.854 1.00 83.25 879 HIS A CA 1
ATOM 6937 C C . HIS A 1 879 ? 23.547 -15.086 52.796 1.00 83.25 879 HIS A C 1
ATOM 6939 O O . HIS A 1 879 ? 23.681 -14.850 51.597 1.00 83.25 879 HIS A O 1
ATOM 6945 N N . ALA A 1 880 ? 22.800 -16.101 53.253 1.00 79.56 880 ALA A N 1
ATOM 6946 C CA . ALA A 1 880 ? 22.184 -17.166 52.456 1.00 79.56 880 ALA A CA 1
ATOM 6947 C C . ALA A 1 880 ? 23.161 -18.139 51.760 1.00 79.56 880 ALA A C 1
ATOM 6949 O O . ALA A 1 880 ? 22.759 -18.797 50.798 1.00 79.56 880 ALA A O 1
ATOM 6950 N N . THR A 1 881 ? 24.393 -18.266 52.266 1.00 80.38 881 THR A N 1
ATOM 6951 C CA . THR A 1 881 ? 25.301 -19.367 51.908 1.00 80.38 881 THR A CA 1
ATOM 6952 C C . THR A 1 881 ? 24.950 -20.648 52.657 1.00 80.38 881 THR A C 1
ATOM 6954 O O . THR A 1 881 ? 24.122 -20.659 53.578 1.00 80.38 881 THR A O 1
ATOM 6957 N N . TRP A 1 882 ? 25.554 -21.757 52.245 1.00 74.12 882 TRP A N 1
ATOM 6958 C CA . TRP A 1 882 ? 25.416 -23.040 52.923 1.00 74.12 882 TRP A CA 1
ATOM 6959 C C . TRP A 1 882 ? 26.462 -23.185 54.027 1.00 74.12 882 TRP A C 1
ATOM 6961 O O . TRP A 1 882 ? 27.325 -24.042 53.933 1.00 74.12 882 TRP A O 1
ATOM 6971 N N . LEU A 1 883 ? 26.394 -22.384 55.096 1.00 64.81 883 LEU A N 1
ATOM 6972 C CA . LEU A 1 883 ? 27.263 -22.602 56.261 1.00 64.81 883 LEU A CA 1
ATOM 6973 C C . LEU A 1 883 ? 26.926 -23.938 56.946 1.00 64.81 883 LEU A C 1
ATOM 6975 O O . LEU A 1 883 ? 25.769 -24.203 57.282 1.00 64.81 883 LEU A O 1
ATOM 6979 N N . ALA A 1 884 ? 27.937 -24.771 57.196 1.00 52.34 884 ALA A N 1
ATOM 6980 C CA . ALA A 1 884 ? 27.777 -25.959 58.027 1.00 52.34 884 ALA A CA 1
ATOM 6981 C C . ALA A 1 884 ? 27.607 -25.550 59.499 1.00 52.34 884 ALA A C 1
ATOM 6983 O O . ALA A 1 884 ? 28.445 -24.835 60.048 1.00 52.34 884 ALA A O 1
ATOM 6984 N N . ILE A 1 885 ? 26.561 -26.049 60.162 1.00 42.72 885 ILE A N 1
ATOM 6985 C CA . ILE A 1 885 ? 26.520 -26.117 61.626 1.00 42.72 885 ILE A CA 1
ATOM 6986 C C . ILE A 1 885 ? 27.268 -27.395 62.010 1.00 42.72 885 ILE A C 1
ATOM 6988 O O . ILE A 1 885 ? 26.762 -28.492 61.773 1.00 42.72 885 ILE A O 1
ATOM 6992 N N . ILE A 1 886 ? 28.466 -27.266 62.578 1.00 38.62 886 ILE A N 1
ATOM 6993 C CA . ILE A 1 886 ? 29.050 -28.346 63.379 1.00 38.62 886 ILE A CA 1
ATOM 6994 C C . ILE A 1 886 ? 28.574 -28.086 64.810 1.00 38.62 886 ILE A C 1
ATOM 6996 O O . ILE A 1 886 ? 28.969 -27.080 65.396 1.00 38.62 886 ILE A O 1
ATOM 7000 N N . ASN A 1 887 ? 27.690 -28.943 65.327 1.00 29.45 887 ASN A N 1
ATOM 7001 C CA . ASN A 1 887 ? 27.434 -29.037 66.767 1.00 29.45 887 ASN A CA 1
ATOM 7002 C C . ASN A 1 887 ? 28.490 -29.929 67.413 1.00 29.45 887 ASN A C 1
ATOM 7004 O O . ASN A 1 887 ? 28.768 -30.999 66.820 1.00 29.45 887 ASN A O 1
#

Foldseek 3Di:
DAEAPDKDKDKDKDAAQAWWKKKKKKAWDVPPLQKFWADKDKPDDDDGDERPDGDRMDIDIDTHHHGDMIMMMTMMHGHDFDKIKIWIWMDIPPDIDIDIDIDGYAYAFEKDKDWAQEAEQQDKTKMAIATPVRAFDQFKKKWKADPVPRDTDDIAGGDCDVLRGVRRMHIDGHNDDFFKMWIWIDDPRHDIDIDMHTYAYEDQKDWAQEAEAEAELVRQKDKDKTKIFGNAQFKWAQKDKDKAFPPFDPQKDWDKAWDRIAHGRGITIIIIMIGRNDNDLDKDKGKIKIKIKTDTPGGIYIDIHIYIYIYLAADDQVQKDKVPLAAEDEQELDPPQQVDKDKTKIKIFRQDPAWDWWDKDKDDDPFKDKDWDIDTDGHGDMDMTIIIIGTPDRDDDPAQKDKDKMWIWTDDSRDIDIYIYIYIHGYQQLAKDWAQEAEAEWEDQDLPDKIKDKDWIKIAQQGQFKWFQKAKDKPPCDDQQKGKDKPPHSVPWDRIHHHGGIIPPTIMIMIMGHNHDQDKDKMKMWIWTDTPNDIDGSGMYIYIYGYFYQAQKEKPDQAAEAADQDQADKDKDKIKIFGQGSAKKQWDFKDWDDQDPKDWGKAFPDGSIAGHRGMGMIITMIGGNGFRQKDKTWMWTWIQRPRNRHIHIHDTHIYIYHYHHPDDPDALDWDWDWAADPVGNVDTDIAIAFDDDLDQQRGEHELLSVLVNVLVVVQVLLVVLVVLCVVQVQFLVSWDDDDFKDKSVSSVRDKDKTKGWYAFKFNAQLSSLVSCVVDPVNVVCVFEREEEDDPVRQVVCQQPQPFHYEYEHPVAGPHTGAMKIKIKIWMFGHDPRGTHSRRIYIYIDIDHGDQDRNRPPVRDPPCLVVADPSPPADPVGCSRMDDRDDD

Sequence (887 aa):
SCTVGKPNAIEITLKANKATTATINLFSKKEPIIVSFGGYEIDKFTELKMPQAKSAQQKVSVQLEALKEKKVRVYFSCESAGTGFINAKIVSSNLTISKEFVFEIIEEKPMRISFSEKILRNEKFKLTAVDSLGNPITNARIRIYSSVEKTLLKEIVGNNTLDRGLNGRYSFTANLMPGVYILKVKAKGYKQVESTFTVGTTGIIKIPEEIKVKLSLQERKKSIPIEIENLTDELVSNVGYELNKGMFDERFKVSIKGSEKIPPRGKIVAILNVEFAEESKEYATAELSLVVSGTVTNYYTKSTSIIKLSYNEKLDPRCLEFSPKKLETVMVATRNLKQNAKEIEFKVKNNCETSIYLTPVFSKSRYLQIVAENIQLRPGEERKFVVTVKPTMNLIVDGIEQEETVRIRFESPQLSKTLPVLVRFWRPEFALEMPSFMEINIAQPSPQEIAVVGQEIFIRNAGVAAIENIQLSIKPKSVAGLTFSIYPTHTEFPPVLRPGEILMPSPVLEIKGSKIKSQDVVAELTVTGNVQRKRFVLGKTKILVHASAPSCLKVQERSFTFKSNVIAGMEGKELTIVNYCSEEARIANLTYPDLGGNLLVLKPLGTNIIMPGAEAKFILELHRKQPLPKFEGFFFINALLIRSNTWIRSDPVPLKIQLSLKAAFEGVSTQKIRVPMCEDMKQKVEVAFPKFSSDCSNGYCDAVQLAEFIAEKILRIVKKVEAQAKKVNKEAANVPGIGNYRSFASLGVEEETFDVYLMHDVLAPRLLEHIINKKNSLAKLQRFMVDYATYQTFLGLRGSTYGNKILLDAENKFYGCGYYNVEITGSVPVWYGKLLTEQMIVFVKVGKRQITEECRTNKIQNIMNFIPLDRGLSVESPHATWLAIIN

pLDDT: mean 86.63, std 9.29, range [29.45, 96.62]

Radius of gyration: 55.33 Å; Cα contacts (8 Å, |Δi|>4): 2248; chains: 1; bounding box: 128×82×139 Å

Solvent-accessible surface area (backbone atoms only — not comparable to full-atom values): 46913 Å² total; per-residue (Å²): 110,46,42,47,80,41,57,42,72,52,78,47,80,46,70,32,90,52,66,45,58,37,35,40,36,37,34,30,57,73,78,77,51,37,38,26,26,35,54,72,43,64,79,61,85,88,75,86,48,64,41,81,47,87,26,35,54,42,79,46,80,42,85,36,49,52,76,39,79,47,42,37,36,38,22,26,26,27,67,46,62,47,84,38,54,43,38,40,39,36,39,38,97,88,50,76,49,77,48,77,45,79,38,48,27,43,61,63,39,63,60,46,76,52,64,70,52,66,44,48,49,65,38,70,46,51,39,39,33,23,38,87,86,66,49,53,42,27,55,36,33,42,36,34,23,41,62,85,80,67,43,84,76,47,77,46,70,28,74,51,37,85,47,24,10,36,86,7,28,33,49,47,67,36,84,53,73,68,25,50,31,34,39,38,40,40,36,91,62,34,45,69,45,75,49,68,35,30,25,15,45,66,78,45,51,46,59,60,63,64,46,80,44,82,36,37,82,90,41,40,61,51,75,43,80,42,63,38,34,28,74,40,89,55,54,32,33,73,37,44,81,45,80,50,45,85,85,55,53,82,53,53,48,76,50,75,51,61,64,45,58,35,50,46,66,25,74,45,64,28,43,38,38,41,32,49,77,67,96,57,81,58,68,48,67,34,50,34,35,41,38,44,33,29,33,44,96,60,26,42,36,46,33,72,22,41,37,41,39,35,30,35,57,74,51,66,58,78,33,50,45,58,46,64,73,54,46,76,50,80,44,66,62,43,95,63,28,58,74,58,63,45,78,45,80,36,36,41,35,29,65,35,97,52,67,48,61,30,44,67,45,73,55,93,60,92,49,51,45,78,49,64,68,69,49,74,39,49,54,70,36,70,49,80,48,57,37,40,40,32,38,73,48,67,72,84,71,96,59,63,64,48,79,48,78,43,45,38,35,32,38,39,85,35,40,61,49,73,42,43,36,40,39,37,36,35,39,62,58,57,35,56,48,55,62,62,62,47,81,45,60,45,45,27,51,39,88,88,47,71,24,75,49,75,44,80,47,64,41,29,30,67,10,81,40,52,36,30,59,54,38,77,48,62,41,64,49,59,59,77,40,35,35,53,48,64,38,72,55,61,90,67,48,58,64,60,44,43,54,74,36,63,56,55,74,61,40,26,45,37,40,41,28,45,77,43,49,52,41,79,45,76,36,39,40,38,34,32,26,26,47,90,90,41,81,42,80,50,47,60,25,43,34,42,33,32,24,18,22,29,64,25,36,40,64,73,62,80,61,47,76,50,78,40,53,61,37,67,52,76,48,73,44,80,44,43,40,37,26,52,23,55,52,41,33,34,59,74,53,73,51,64,73,91,57,67,86,34,45,80,44,80,41,57,77,68,66,51,61,31,48,52,77,33,71,44,52,27,33,45,29,42,40,34,64,49,72,34,73,72,47,77,53,48,35,29,48,34,28,38,30,67,85,56,71,33,57,31,38,31,58,80,34,39,36,35,38,29,24,38,75,59,71,79,85,62,72,72,32,66,40,77,46,78,42,61,36,92,92,42,72,86,47,66,46,79,44,58,29,69,23,82,38,97,46,34,70,63,14,22,13,34,38,58,56,44,34,51,53,50,49,55,53,50,50,53,50,53,52,51,50,52,50,39,39,54,75,42,75,30,35,43,86,75,34,70,70,80,75,42,30,36,41,37,60,49,58,74,37,80,71,51,71,50,52,35,26,37,36,48,24,25,59,32,41,63,37,40,45,50,54,30,68,72,36,77,93,36,51,90,49,56,72,39,50,51,37,74,31,40,72,67,55,47,66,74,45,38,50,41,79,88,42,23,32,38,30,38,30,56,84,33,59,57,63,42,37,23,39,33,47,35,36,44,47,39,22,26,12,42,56,97,58,26,47,37,73,78,20,25,38,38,36,42,42,43,40,75,76,39,72,40,82,48,45,56,61,90,81,48,96,69,59,71,85,69,44,48,82,47,86,90,59,44,94,92,53,50,46,71,41,54,74,68,84,83,129